Protein AF-A0A9P4XDV8-F1 (afdb_monomer_lite)

Organism: NCBI:txid1567552

pLDDT: mean 90.04, std 13.46, range [29.58, 98.81]

Foldseek 3Di:
DDDDDDDDDDDDDDDDDPPPPDPPDDDDQEDQAQDQAADWHKDAFLGYFWFDLWPWFWIKGWPAACHHAVQLKTKIKIKGAFDVDWPDFFWFFQAKWKKKAKQAAWKKKWKFQPDPPTKIKIFIAHHGKIKIAAGRIGMTMGHHHGTTIMMIMIGRGQLVVVCVVSTPGTDDDVPSDNTHPDDDIDDSDDDADPVNQVVCVVSRIHGQDVVRDDRDDPDDPGIDIPPVQADPPDLVQQLRAHEDDQALNDIGMHHHPSADWWWFQQQFIKIKGWDDALSNHPNSFKTKIKIKTAAGDDPGDWDKDAAQWKKKKAWRDAWKFKAKVPDDTDIGHHGMMIIHGHRIMMTMGGHDGITMIMMMTRGRDDPSNVRRVRTQDDDDLAFAEEEEDLAPLSLVVLLVSLSVNRQHYEYFYLAQCLVQLLDPVRLHFALLSDQKDKQFQFFQQPCVSNVVSVSVLVVQVVLLVVLLPQDPPPDPPRDQPPDHSPDGQFDLLWEKEWEQDPDDDNSQVSRQVVCVVVVVPLQKAWLPDPVNCVSCVVVLNNLASQLWPDHITTIIRSSMFMGRSSVNSSSSVSSSVVSNYHYDRHNFRRAWDAFDWDPPDDPQFTETQFTATNVRDTDGGQAYEYPHFLAVCLHDVLCPPFKAKKKWKKFKWADDPPDCVLVSLASSNYGWYAYCCPHPQLLGRKTWHGQDPRRITMMIHDSDIDFQWDQHPVRDTGGHDAEQSQCVSPPVPGDHDQDDDPSRVVNVVVCCVPTVVVCVVVVIDGPGMIIRIGMAGPVRDWQWAARRSYRNYIYRTGD

Structure (mmCIF, N/CA/C/O backbone):
data_AF-A0A9P4XDV8-F1
#
_entry.id   AF-A0A9P4XDV8-F1
#
loop_
_atom_site.group_PDB
_atom_site.id
_a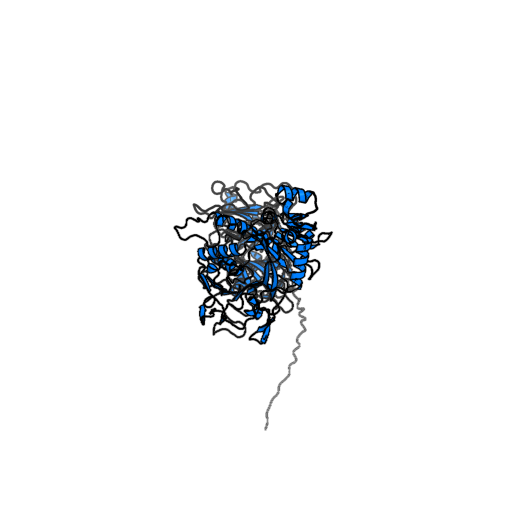tom_site.type_symbol
_atom_site.label_atom_id
_atom_site.label_alt_id
_atom_site.label_comp_id
_atom_site.label_asym_id
_atom_site.label_entity_id
_atom_site.label_seq_id
_atom_site.pdbx_PDB_ins_code
_atom_site.Cartn_x
_atom_site.Cartn_y
_atom_site.Cartn_z
_atom_site.occupancy
_atom_site.B_iso_or_equiv
_atom_site.auth_seq_id
_atom_site.auth_comp_id
_atom_site.auth_asym_id
_atom_site.auth_atom_id
_atom_site.pdbx_PDB_model_num
ATOM 1 N N . MET A 1 1 ? 7.284 -44.689 92.199 1.00 32.91 1 MET A N 1
ATOM 2 C CA . MET A 1 1 ? 7.731 -44.473 90.805 1.00 32.91 1 MET A CA 1
ATOM 3 C C . MET A 1 1 ? 6.538 -44.670 89.876 1.00 32.91 1 MET A C 1
ATOM 5 O O . MET A 1 1 ? 5.984 -45.755 89.915 1.00 32.91 1 MET A O 1
ATOM 9 N N . LYS A 1 2 ? 6.211 -43.630 89.081 1.00 32.62 2 LYS A N 1
ATOM 10 C CA . LYS A 1 2 ? 5.344 -43.577 87.869 1.00 32.62 2 LYS A CA 1
ATOM 11 C C . LYS A 1 2 ? 3.833 -43.870 88.084 1.00 32.62 2 LYS A C 1
ATOM 13 O O . LYS A 1 2 ? 3.483 -44.993 88.407 1.00 32.62 2 LYS A O 1
ATOM 18 N N . ALA A 1 3 ? 2.936 -42.869 88.154 1.00 30.09 3 ALA A N 1
ATOM 19 C CA . ALA A 1 3 ? 2.359 -41.997 87.090 1.00 30.09 3 ALA A CA 1
ATOM 20 C C . ALA A 1 3 ? 1.441 -42.791 86.119 1.00 30.09 3 ALA A C 1
ATOM 22 O O . ALA A 1 3 ? 1.954 -43.648 85.410 1.00 30.09 3 ALA A O 1
ATOM 23 N N . SER A 1 4 ? 0.098 -42.757 86.269 1.00 30.44 4 SER A N 1
ATOM 24 C CA . SER A 1 4 ? -0.907 -41.841 85.635 1.00 30.44 4 SER A CA 1
ATOM 25 C C . SER A 1 4 ? -0.997 -42.024 84.098 1.00 30.44 4 SER A C 1
ATOM 27 O O . SER A 1 4 ? 0.044 -42.106 83.466 1.00 30.44 4 SER A O 1
ATOM 29 N N . THR A 1 5 ? -2.129 -42.100 83.377 1.00 32.38 5 THR A N 1
ATOM 30 C CA . THR A 1 5 ? -3.513 -41.605 83.559 1.00 32.38 5 THR A CA 1
ATOM 31 C C . THR A 1 5 ? -4.428 -42.231 82.469 1.00 32.38 5 THR A C 1
ATOM 33 O O . THR A 1 5 ? -3.938 -42.624 81.414 1.00 32.38 5 THR A O 1
ATOM 36 N N . LEU A 1 6 ? -5.747 -42.296 82.715 1.00 31.27 6 LEU A N 1
ATOM 37 C CA . LEU A 1 6 ? -6.834 -42.661 81.777 1.00 31.27 6 LEU A CA 1
ATOM 38 C C . LEU A 1 6 ? -7.021 -41.633 80.632 1.00 31.27 6 LEU A C 1
ATOM 40 O O . LEU A 1 6 ? -6.724 -40.470 80.869 1.00 31.27 6 LEU A O 1
ATOM 44 N N . THR A 1 7 ? -7.624 -42.017 79.482 1.00 30.52 7 THR A N 1
ATOM 45 C CA . THR A 1 7 ? -9.016 -41.629 79.091 1.00 30.52 7 THR A CA 1
ATOM 46 C C . THR A 1 7 ? -9.499 -42.148 77.717 1.00 30.52 7 THR A C 1
ATOM 48 O O . THR A 1 7 ? -8.767 -42.179 76.735 1.00 30.52 7 THR A O 1
ATOM 51 N N . SER A 1 8 ? -10.784 -42.518 77.736 1.00 29.58 8 SER A N 1
ATOM 52 C CA . SER A 1 8 ? -11.818 -42.834 76.729 1.00 29.58 8 SER A CA 1
ATOM 53 C C . SER A 1 8 ? -11.709 -42.351 75.269 1.00 29.58 8 SER A C 1
ATOM 55 O O . SER A 1 8 ? -11.556 -41.159 75.010 1.00 29.58 8 SER A O 1
ATOM 57 N N . LEU A 1 9 ? -12.022 -43.266 74.337 1.00 30.61 9 LEU A N 1
ATOM 58 C CA . LEU A 1 9 ? -12.488 -42.991 72.970 1.00 30.61 9 LEU A CA 1
ATOM 59 C C . LEU A 1 9 ? -14.032 -43.010 72.945 1.00 30.61 9 LEU A C 1
ATOM 61 O O . LEU A 1 9 ? -14.637 -44.041 73.239 1.00 30.61 9 LEU A O 1
ATOM 65 N N . SER A 1 10 ? -14.671 -41.892 72.606 1.00 30.27 10 SER A N 1
ATOM 66 C CA . SER A 1 10 ? -16.115 -41.794 72.362 1.00 30.27 10 SER A CA 1
ATOM 67 C C . SER A 1 10 ? -16.413 -41.912 70.864 1.00 30.27 10 SER A C 1
ATOM 69 O O . SER A 1 10 ? -15.884 -41.167 70.044 1.00 30.27 10 SER A O 1
ATOM 71 N N . LEU A 1 11 ? -17.269 -42.875 70.518 1.00 31.89 11 LEU A N 1
ATOM 72 C CA . LEU A 1 11 ? -17.810 -43.111 69.180 1.00 31.89 11 LEU A CA 1
ATOM 73 C C . LEU A 1 11 ? -19.074 -42.249 69.010 1.00 31.89 11 LEU A C 1
ATOM 75 O O . LEU A 1 11 ? -20.054 -42.463 69.724 1.00 31.89 11 LEU A O 1
ATOM 79 N N . SER A 1 12 ? -19.076 -41.290 68.084 1.00 31.69 12 SER A N 1
ATOM 80 C CA . SER A 1 12 ? -20.277 -40.544 67.685 1.00 31.69 12 SER A CA 1
ATOM 81 C C . SER A 1 12 ? -20.633 -40.851 66.229 1.00 31.69 12 SER A C 1
ATOM 83 O O . SER A 1 12 ? -19.821 -40.699 65.318 1.00 31.69 12 SER A O 1
ATOM 85 N N . LEU A 1 13 ? -21.868 -41.324 66.026 1.00 35.16 13 LEU A N 1
ATOM 86 C CA . LEU A 1 13 ? -22.477 -41.542 64.718 1.00 35.16 13 LEU A CA 1
ATOM 87 C C . LEU A 1 13 ? -22.599 -40.213 63.960 1.00 35.16 13 LEU A C 1
ATOM 89 O O . LEU A 1 13 ? -23.212 -39.272 64.462 1.00 35.16 13 LEU A O 1
ATOM 93 N N . LEU A 1 14 ? -22.100 -40.171 62.725 1.00 35.03 14 LEU A N 1
ATOM 94 C CA . LEU A 1 14 ? -22.408 -39.122 61.755 1.00 35.03 14 LEU A CA 1
ATOM 95 C C . LEU A 1 14 ? -23.200 -39.737 60.601 1.00 35.03 14 LEU A C 1
ATOM 97 O O . LEU A 1 14 ? -22.728 -40.616 59.883 1.00 35.03 14 LEU A O 1
ATOM 101 N N . SER A 1 15 ? -24.441 -39.274 60.482 1.00 35.56 15 SER A N 1
ATOM 102 C CA . SER A 1 15 ? -25.384 -39.586 59.417 1.00 35.56 15 SER A CA 1
ATOM 103 C C . SER A 1 15 ? -24.817 -39.219 58.048 1.00 35.56 15 SER A C 1
ATOM 105 O O . SER A 1 15 ? -24.374 -38.090 57.832 1.00 35.56 15 SER A O 1
ATOM 107 N N . THR A 1 16 ? -24.910 -40.142 57.098 1.00 37.22 16 THR A N 1
ATOM 108 C CA . THR A 1 16 ? -24.647 -39.903 55.679 1.00 37.22 16 THR A CA 1
ATOM 109 C C . THR A 1 16 ? -25.719 -38.985 55.089 1.00 37.22 16 THR A C 1
ATOM 111 O O . THR A 1 16 ? -26.777 -39.446 54.663 1.00 37.22 16 THR A O 1
ATOM 114 N N . ALA A 1 17 ? -25.450 -37.682 55.045 1.00 37.34 17 ALA A N 1
ATOM 115 C CA . ALA A 1 17 ? -26.161 -36.772 54.157 1.00 37.34 17 ALA A CA 1
ATOM 116 C C . ALA A 1 17 ? -25.495 -36.842 52.775 1.00 37.34 17 ALA A C 1
ATOM 118 O O . ALA A 1 17 ? -24.419 -36.290 52.558 1.00 37.34 17 ALA A O 1
ATOM 119 N N . SER A 1 18 ? -26.126 -37.563 51.849 1.00 38.56 18 SER A N 1
ATOM 120 C CA . SER A 1 18 ? -25.794 -37.522 50.426 1.00 38.56 18 SER A CA 1
ATOM 121 C C . SER A 1 18 ? -26.151 -36.137 49.880 1.00 38.56 18 SER A C 1
ATOM 123 O O . SER A 1 18 ? -27.291 -35.902 49.482 1.00 38.56 18 SER A O 1
ATOM 125 N N . SER A 1 19 ? -25.192 -35.210 49.862 1.00 36.62 19 SER A N 1
ATOM 126 C CA . SER A 1 19 ? -25.304 -33.996 49.059 1.00 36.62 19 SER A CA 1
ATOM 127 C C . SER A 1 19 ? -25.054 -34.361 47.597 1.00 36.62 19 SER A C 1
ATOM 129 O O . SER A 1 19 ? -23.926 -34.466 47.121 1.00 36.62 19 SER A O 1
ATOM 131 N N . THR A 1 20 ? -26.133 -34.566 46.848 1.00 39.19 20 THR A N 1
ATOM 132 C CA . THR A 1 20 ? -26.077 -34.498 45.389 1.00 39.19 20 THR A CA 1
ATOM 133 C C . THR A 1 20 ? -25.730 -33.060 45.016 1.00 39.19 20 THR A C 1
ATOM 135 O O . THR A 1 20 ? -26.605 -32.197 44.947 1.00 39.19 20 THR A O 1
ATOM 138 N N . ALA A 1 21 ? -24.440 -32.777 44.831 1.00 39.97 21 ALA A N 1
ATOM 139 C CA . ALA A 1 21 ? -23.990 -31.556 44.187 1.00 39.97 21 ALA A CA 1
ATOM 140 C C . ALA A 1 21 ? -24.528 -31.576 42.751 1.00 39.97 21 ALA A C 1
ATOM 142 O O . ALA A 1 21 ? -23.980 -32.246 41.878 1.00 39.97 21 ALA A O 1
ATOM 143 N N . ALA A 1 22 ? -25.647 -30.889 42.523 1.00 41.41 22 ALA A N 1
ATOM 144 C CA . ALA A 1 22 ? -26.123 -30.605 41.183 1.00 41.41 22 ALA A CA 1
ATOM 145 C C . ALA A 1 22 ? -24.997 -29.868 40.447 1.00 41.41 22 ALA A C 1
ATOM 147 O O . ALA A 1 22 ? -24.599 -28.770 40.845 1.00 41.41 22 ALA A O 1
ATOM 148 N N . SER A 1 23 ? -24.440 -30.486 39.405 1.00 44.38 23 SER A N 1
ATOM 149 C CA . SER A 1 23 ? -23.511 -29.802 38.517 1.00 44.38 23 SER A CA 1
ATOM 150 C C . SER A 1 23 ? -24.290 -28.691 37.815 1.00 44.38 23 SER A C 1
ATOM 152 O O . SER A 1 23 ? -25.048 -28.961 36.884 1.00 44.38 23 SER A O 1
ATOM 154 N N . TYR A 1 24 ? -24.146 -27.447 38.265 1.00 49.44 24 TYR A N 1
ATOM 155 C CA . TYR A 1 24 ? -24.631 -26.299 37.507 1.00 49.44 24 TYR A CA 1
ATOM 156 C C . TYR A 1 24 ? -23.846 -26.249 36.190 1.00 49.44 24 TYR A C 1
ATOM 158 O O . TYR A 1 24 ? -22.694 -25.812 36.152 1.00 49.44 24 TYR A O 1
ATOM 166 N N . SER A 1 25 ? -24.442 -26.756 35.108 1.00 71.69 25 SER A N 1
ATOM 167 C CA . SER A 1 25 ? -23.900 -26.598 33.762 1.00 71.69 25 SER A CA 1
ATOM 168 C C . SER A 1 25 ? -23.895 -25.111 33.431 1.00 71.69 25 SER A C 1
ATOM 170 O O . SER A 1 25 ? -24.935 -24.455 33.525 1.00 71.69 25 SER A O 1
ATOM 172 N N . ARG A 1 26 ? -22.733 -24.563 33.062 1.00 83.81 26 ARG A N 1
ATOM 173 C CA . ARG A 1 26 ? -22.651 -23.164 32.628 1.00 83.81 26 ARG A CA 1
ATOM 174 C C . ARG A 1 26 ? -23.581 -22.934 31.428 1.00 83.81 26 ARG A C 1
ATOM 176 O O . ARG A 1 26 ? -23.657 -23.816 30.571 1.00 83.81 26 ARG A O 1
ATOM 183 N N . PRO A 1 27 ? -24.254 -21.775 31.348 1.00 91.81 27 PRO A N 1
ATOM 184 C CA . PRO A 1 27 ? -25.046 -21.413 30.177 1.00 91.81 27 PRO A CA 1
ATOM 185 C C . PRO A 1 27 ? -24.217 -21.492 28.880 1.00 91.81 27 PRO A C 1
ATOM 187 O O . PRO A 1 27 ? -23.028 -21.196 28.941 1.00 91.81 27 PRO A O 1
ATOM 190 N N . PRO A 1 28 ? -24.795 -21.831 27.714 1.00 95.62 28 PRO A N 1
ATOM 191 C CA . PRO A 1 28 ? -24.068 -21.864 26.439 1.00 95.62 28 PRO A CA 1
ATOM 192 C C . PRO A 1 28 ? -23.422 -20.518 26.097 1.00 95.62 28 PRO A C 1
ATOM 194 O O . PRO A 1 28 ? -24.023 -19.477 26.367 1.00 95.62 28 PRO A O 1
ATOM 197 N N . LEU A 1 29 ? -22.215 -20.526 25.517 1.00 97.62 29 LEU A N 1
ATOM 198 C CA . LEU A 1 29 ? -21.526 -19.295 25.105 1.00 97.62 29 LEU A CA 1
ATOM 199 C C . LEU A 1 29 ? -22.225 -18.631 23.916 1.00 97.62 29 LEU A C 1
ATOM 201 O O . LEU A 1 29 ? -22.425 -17.422 23.929 1.00 97.62 29 LEU A O 1
ATOM 205 N N . VAL A 1 30 ? -22.608 -19.422 22.916 1.00 98.31 30 VAL A N 1
ATOM 206 C CA . VAL A 1 30 ? -23.383 -18.955 21.764 1.00 98.31 30 VAL A CA 1
ATOM 207 C C . VAL A 1 30 ? -24.846 -18.779 22.178 1.00 98.31 30 VAL A C 1
ATOM 209 O O . VAL A 1 30 ? -25.425 -19.679 22.788 1.00 98.31 30 VAL A O 1
ATOM 212 N N . VAL A 1 31 ? -25.432 -17.622 21.872 1.00 97.81 31 VAL A N 1
ATOM 213 C CA . VAL A 1 31 ? -26.803 -17.241 22.247 1.00 97.81 31 VAL A CA 1
ATOM 214 C C . VAL A 1 31 ? -27.583 -16.716 21.042 1.00 97.81 31 VAL A C 1
ATOM 216 O O . VAL A 1 31 ? -27.005 -16.159 20.111 1.00 97.81 31 VAL A O 1
ATOM 219 N N . ASP A 1 32 ? -28.910 -16.848 21.081 1.00 95.69 32 ASP A N 1
ATOM 220 C CA . ASP A 1 32 ? -29.802 -16.273 20.063 1.00 95.69 32 ASP A CA 1
ATOM 221 C C . ASP A 1 32 ? -30.179 -14.812 20.349 1.00 95.69 32 ASP A C 1
ATOM 223 O O . ASP A 1 32 ? -30.541 -14.083 19.430 1.00 95.69 32 ASP A O 1
ATOM 227 N N . VAL A 1 33 ? -30.101 -14.375 21.609 1.00 96.62 33 VAL A N 1
ATOM 228 C CA . VAL A 1 33 ? -30.429 -13.014 22.058 1.00 96.62 33 VAL A CA 1
ATOM 229 C C . VAL A 1 33 ? -29.378 -12.561 23.069 1.00 96.62 33 VAL A C 1
ATOM 231 O O . VAL A 1 33 ? -28.904 -13.369 23.872 1.00 96.62 33 VAL A O 1
ATOM 234 N N . ALA A 1 34 ? -29.011 -11.277 23.033 1.00 97.69 34 ALA A N 1
ATOM 235 C CA . ALA A 1 34 ? -28.101 -10.687 24.008 1.00 97.69 34 ALA A CA 1
ATOM 236 C C . ALA A 1 34 ? -28.645 -10.892 25.442 1.00 97.69 34 ALA A C 1
ATOM 238 O O . ALA A 1 34 ? -29.810 -10.575 25.694 1.00 97.69 34 ALA A O 1
ATOM 239 N N . PRO A 1 35 ? -27.842 -11.413 26.388 1.00 97.94 35 PRO A N 1
ATOM 240 C CA . PRO A 1 35 ? -28.266 -11.586 27.772 1.00 97.94 35 PRO A CA 1
ATOM 241 C C . PRO A 1 35 ? -28.682 -10.266 28.430 1.00 97.94 35 PRO A C 1
ATOM 243 O O . PRO A 1 35 ? -28.113 -9.209 28.165 1.00 97.94 35 PRO A O 1
ATOM 246 N N . ASP A 1 36 ? -29.628 -10.340 29.358 1.00 96.75 36 ASP A N 1
ATOM 247 C CA . ASP A 1 36 ? -30.124 -9.215 30.160 1.00 96.75 36 ASP A CA 1
ATOM 248 C C . ASP A 1 36 ? -29.237 -8.887 31.378 1.00 96.75 36 ASP A C 1
ATOM 250 O O . ASP A 1 36 ? -29.639 -8.140 32.267 1.00 96.75 36 ASP A O 1
ATOM 254 N N . HIS A 1 37 ? -28.033 -9.451 31.429 1.00 97.44 37 HIS A N 1
ATOM 255 C CA . HIS A 1 37 ? -27.033 -9.237 32.467 1.00 97.44 37 HIS A CA 1
ATOM 256 C C . HIS A 1 37 ? -25.631 -9.504 31.912 1.00 97.44 37 HIS A C 1
ATOM 258 O O . HIS A 1 37 ? -25.449 -10.155 30.880 1.00 97.44 37 HIS A O 1
ATOM 264 N N . VAL A 1 38 ? -24.614 -9.046 32.636 1.00 98.38 38 VAL A N 1
ATOM 265 C CA . VAL A 1 38 ? -23.214 -9.195 32.235 1.00 98.38 38 VAL A CA 1
ATOM 266 C C . VAL A 1 38 ? -22.768 -10.655 32.309 1.00 98.38 38 VAL A C 1
ATOM 268 O O . VAL A 1 38 ? -22.670 -11.247 33.384 1.00 98.38 38 VAL A O 1
ATOM 271 N N . ARG A 1 39 ? -22.405 -11.219 31.159 1.00 97.69 39 ARG A N 1
ATOM 272 C CA . ARG A 1 39 ? -21.725 -12.516 31.024 1.00 97.69 39 ARG A CA 1
ATOM 273 C C . ARG A 1 39 ? -21.050 -12.602 29.652 1.00 97.69 39 ARG A C 1
ATOM 275 O O . ARG A 1 39 ? -21.433 -11.848 28.766 1.00 97.69 39 ARG A O 1
ATOM 282 N N . PRO A 1 40 ? -20.071 -13.495 29.431 1.00 98.38 40 PRO A N 1
ATOM 283 C CA . PRO A 1 40 ? -19.563 -13.718 28.083 1.00 98.38 40 PRO A CA 1
ATOM 284 C C . PRO A 1 40 ? -20.626 -14.383 27.206 1.00 98.38 40 PRO A C 1
ATOM 286 O O . PRO A 1 40 ? -21.328 -15.300 27.664 1.00 98.38 40 PRO A O 1
ATOM 289 N N . TYR A 1 41 ? -20.721 -13.931 25.957 1.00 98.75 41 TYR A N 1
ATOM 290 C CA . TYR A 1 41 ? -21.560 -14.543 24.931 1.00 98.75 41 TYR A CA 1
ATOM 291 C C . TYR A 1 41 ? -21.050 -14.258 23.515 1.00 98.75 41 TYR A C 1
ATOM 293 O O . TYR A 1 41 ? -20.309 -13.303 23.285 1.00 98.75 41 TYR A O 1
ATOM 301 N N . ILE A 1 42 ? -21.467 -15.105 22.576 1.00 98.75 42 ILE A N 1
ATOM 302 C CA . ILE A 1 42 ? -21.303 -14.929 21.133 1.00 98.75 42 ILE A CA 1
ATOM 303 C C . ILE A 1 42 ? -22.693 -14.938 20.511 1.00 98.75 42 ILE A C 1
ATOM 305 O O . ILE A 1 42 ? -23.509 -15.806 20.812 1.00 98.75 42 ILE A O 1
ATOM 309 N N . LEU A 1 43 ? -22.956 -13.973 19.649 1.00 97.88 43 LEU A N 1
ATOM 310 C CA . LEU A 1 43 ? -24.213 -13.772 18.963 1.00 97.88 43 LEU A CA 1
ATOM 311 C C . LEU A 1 43 ? -23.942 -13.927 17.461 1.00 97.88 43 LEU A C 1
ATOM 313 O O . LEU A 1 43 ? -23.279 -13.066 16.875 1.00 97.88 43 LEU A O 1
ATOM 317 N N . PRO A 1 44 ? -24.379 -15.045 16.852 1.00 97.19 44 PRO A N 1
ATOM 318 C CA . PRO A 1 44 ? -24.146 -15.292 15.438 1.00 97.19 44 PRO A CA 1
ATOM 319 C C . PRO A 1 44 ? -24.777 -14.216 14.557 1.00 97.19 44 PRO A C 1
ATOM 321 O O . PRO A 1 44 ? -25.773 -13.591 14.935 1.00 97.19 44 PRO A O 1
ATOM 324 N N . ARG A 1 45 ? -24.248 -14.039 13.348 1.00 94.56 45 ARG A N 1
ATOM 325 C CA . ARG A 1 45 ? -24.805 -13.109 12.360 1.00 94.56 45 ARG A CA 1
ATOM 326 C C . ARG A 1 45 ? -26.333 -13.240 12.245 1.00 94.56 45 ARG A C 1
ATOM 328 O O . ARG A 1 45 ? -26.876 -14.334 12.106 1.00 94.56 45 ARG A O 1
ATOM 335 N N . TYR A 1 46 ? -27.018 -12.095 12.273 1.00 92.44 46 TYR A N 1
ATOM 336 C CA . TYR A 1 46 ? -28.483 -11.947 12.211 1.00 92.44 46 TYR A CA 1
ATOM 337 C C . TYR A 1 46 ? -29.291 -12.508 13.388 1.00 92.44 46 TYR A C 1
ATOM 339 O O . TYR A 1 46 ? -30.519 -12.393 13.368 1.00 92.44 46 TYR A O 1
ATOM 347 N N . LYS A 1 47 ? -28.635 -13.025 14.432 1.00 93.88 47 LYS A N 1
ATOM 348 C CA . LYS A 1 47 ? -29.256 -13.240 15.743 1.00 93.88 47 LYS A CA 1
ATOM 349 C C . LYS A 1 47 ? -29.363 -11.919 16.516 1.00 93.88 47 LYS A C 1
ATOM 351 O O . LYS A 1 47 ? -28.988 -10.859 16.011 1.00 93.88 47 LYS A O 1
ATOM 356 N N . GLY A 1 48 ? -29.903 -11.981 17.728 1.00 93.38 48 GLY A N 1
ATOM 357 C CA . GLY A 1 48 ? -30.285 -10.829 18.542 1.00 93.38 48 GLY A CA 1
ATOM 358 C C . GLY A 1 48 ? -31.789 -10.590 18.524 1.00 93.38 48 GLY A C 1
ATOM 359 O O . GLY A 1 48 ? -32.486 -10.989 17.592 1.00 93.38 48 GLY A O 1
ATOM 360 N N . HIS A 1 49 ? -32.294 -9.921 19.564 1.00 95.88 49 HIS A N 1
ATOM 361 C CA . HIS A 1 49 ? -33.660 -9.400 19.530 1.00 95.88 49 HIS A CA 1
ATOM 362 C C . HIS A 1 49 ? -33.741 -8.374 18.399 1.00 95.88 49 HIS A C 1
ATOM 364 O O . HIS A 1 49 ? -32.897 -7.478 18.314 1.00 95.88 49 HIS A O 1
ATOM 370 N N . ALA A 1 50 ? -34.702 -8.567 17.500 1.00 95.94 50 ALA A N 1
ATOM 371 C CA . ALA A 1 50 ? -34.847 -7.790 16.285 1.00 95.94 50 ALA A CA 1
ATOM 372 C C . ALA A 1 50 ? -36.207 -7.095 16.259 1.00 95.94 50 ALA A C 1
ATOM 374 O O . ALA A 1 50 ? -37.229 -7.713 16.555 1.00 95.94 50 ALA A O 1
ATOM 375 N N . ILE A 1 51 ? -36.224 -5.828 15.861 1.00 96.19 51 ILE A N 1
ATOM 376 C CA . ILE A 1 51 ? -37.436 -5.011 15.760 1.00 96.19 51 ILE A CA 1
ATOM 377 C C . ILE A 1 51 ? -37.491 -4.279 14.419 1.00 96.19 51 ILE A C 1
ATOM 379 O O . ILE A 1 51 ? -36.466 -4.047 13.773 1.00 96.19 51 ILE A O 1
ATOM 383 N N . LYS A 1 52 ? -38.704 -3.911 14.009 1.00 93.50 52 LYS A N 1
ATOM 384 C CA . LYS A 1 52 ? -38.979 -3.127 12.800 1.00 93.50 52 LYS A CA 1
ATOM 385 C C . LYS A 1 52 ? -39.111 -1.648 13.142 1.00 93.50 52 LYS A C 1
ATOM 387 O O . LYS A 1 52 ? -39.897 -1.299 14.021 1.00 93.50 52 LYS A O 1
ATOM 392 N N . LEU A 1 53 ? -38.426 -0.789 12.392 1.00 92.56 53 LEU A N 1
ATOM 393 C CA . LEU A 1 53 ? -38.718 0.650 12.357 1.00 92.56 53 LEU A CA 1
ATOM 394 C C . LEU A 1 53 ? -39.637 1.016 11.186 1.00 92.56 53 LEU A C 1
ATOM 396 O O . LEU A 1 53 ? -40.386 1.986 11.266 1.00 92.56 53 LEU A O 1
ATOM 400 N N . THR A 1 54 ? -39.621 0.219 10.114 1.00 89.81 54 THR A N 1
ATOM 401 C CA . THR A 1 54 ? -40.531 0.351 8.970 1.00 89.81 54 THR A CA 1
ATOM 402 C C . THR A 1 54 ? -41.142 -0.989 8.581 1.00 89.81 54 THR A C 1
ATOM 404 O O . THR A 1 54 ? -40.739 -2.050 9.060 1.00 89.81 54 THR A O 1
ATOM 407 N N . THR A 1 55 ? -42.155 -0.953 7.715 1.00 80.88 55 THR A N 1
ATOM 408 C CA . THR A 1 55 ? -42.886 -2.148 7.281 1.00 80.88 55 THR A CA 1
ATOM 409 C C . THR A 1 55 ? -42.063 -3.084 6.404 1.00 80.88 55 THR A C 1
ATOM 411 O O . THR A 1 55 ? -42.413 -4.259 6.307 1.00 80.88 55 THR A O 1
ATOM 414 N N . SER A 1 56 ? -41.001 -2.598 5.751 1.00 72.81 56 SER A N 1
ATOM 415 C CA . SER A 1 56 ? -40.232 -3.419 4.811 1.00 72.81 56 SER A CA 1
ATOM 416 C C . SER A 1 56 ? -38.711 -3.295 4.911 1.00 72.81 56 SER A C 1
ATOM 418 O O . SER A 1 56 ? -38.017 -4.287 4.713 1.00 72.81 56 SER A O 1
ATOM 420 N N . GLY A 1 57 ? -38.160 -2.120 5.216 1.00 79.31 57 GLY A N 1
ATOM 421 C CA . GLY A 1 57 ? -36.727 -1.874 5.054 1.00 79.31 57 GLY A CA 1
ATOM 422 C C . GLY A 1 57 ? -35.909 -1.978 6.332 1.00 79.31 57 GLY A C 1
ATOM 423 O O . GLY A 1 57 ? -34.917 -2.693 6.352 1.00 79.31 57 GLY A O 1
ATOM 424 N N . GLN A 1 58 ? -36.305 -1.277 7.393 1.00 91.81 58 GLN A N 1
ATOM 425 C CA . GLN A 1 58 ? -35.402 -0.979 8.504 1.00 91.81 58 GLN A CA 1
ATOM 426 C C . GLN A 1 58 ? -35.569 -1.926 9.683 1.00 91.81 58 GLN A C 1
ATOM 428 O O . GLN A 1 58 ? -36.529 -1.823 10.456 1.00 91.81 58 GLN A O 1
ATOM 433 N N . ILE A 1 59 ? -34.596 -2.825 9.834 1.00 94.88 59 ILE A N 1
ATOM 434 C CA . ILE A 1 59 ? -34.515 -3.756 10.957 1.00 94.88 59 ILE A CA 1
ATOM 435 C C . ILE A 1 59 ? -33.346 -3.389 11.862 1.00 94.88 59 ILE A C 1
ATOM 437 O O . ILE A 1 59 ? -32.201 -3.300 11.415 1.00 94.88 59 ILE A O 1
ATOM 441 N N . ILE A 1 60 ? -33.651 -3.267 13.150 1.00 96.94 60 ILE A N 1
ATOM 442 C CA . ILE A 1 60 ? -32.696 -3.057 14.234 1.00 96.94 60 ILE A CA 1
ATOM 443 C C . ILE A 1 60 ? -32.508 -4.377 14.971 1.00 96.94 60 ILE A C 1
ATOM 445 O O . ILE A 1 60 ? -33.485 -4.965 15.429 1.00 96.94 60 ILE A O 1
ATOM 449 N N . ARG A 1 61 ? -31.262 -4.841 15.100 1.00 97.25 61 ARG A N 1
ATOM 450 C CA . ARG A 1 61 ? -30.897 -5.985 15.949 1.00 97.25 61 ARG A CA 1
ATOM 451 C C . ARG A 1 61 ? -29.988 -5.545 17.081 1.00 97.25 61 ARG A C 1
ATOM 453 O O . ARG A 1 61 ? -28.936 -4.954 16.838 1.00 97.25 61 ARG A O 1
ATOM 460 N N . PHE A 1 62 ? -30.366 -5.885 18.305 1.00 98.06 62 PHE A N 1
ATOM 461 C CA . PHE A 1 62 ? -29.583 -5.575 19.496 1.00 98.06 62 PHE A CA 1
ATOM 462 C C . PHE A 1 62 ? -28.505 -6.639 19.713 1.00 98.06 62 PHE A C 1
ATOM 464 O O . PHE A 1 62 ? -28.789 -7.737 20.198 1.00 98.06 62 PHE A O 1
ATOM 471 N N . SER A 1 63 ? -27.265 -6.315 19.345 1.00 98.12 63 SER A N 1
ATOM 472 C CA . SER A 1 63 ? -26.117 -7.203 19.553 1.00 98.12 63 SER A CA 1
ATOM 473 C C . SER A 1 63 ? -25.541 -7.063 20.955 1.00 98.12 63 SER A C 1
ATOM 475 O O . SER A 1 63 ? -25.193 -8.071 21.557 1.00 98.12 63 SER A O 1
ATOM 477 N N . ILE A 1 64 ? -25.456 -5.831 21.470 1.00 98.56 64 ILE A N 1
ATOM 478 C CA . ILE A 1 64 ? -24.998 -5.512 22.827 1.00 98.56 64 ILE A CA 1
ATOM 479 C C . ILE A 1 64 ? -25.919 -4.432 23.388 1.00 98.56 64 ILE A C 1
ATOM 481 O O . ILE A 1 64 ? -26.107 -3.386 22.771 1.00 98.56 64 ILE A O 1
ATOM 485 N N . THR A 1 65 ? -26.504 -4.691 24.551 1.00 98.44 65 THR A N 1
ATOM 486 C CA . THR A 1 65 ? -27.441 -3.793 25.243 1.00 98.44 65 THR A CA 1
ATOM 487 C C . THR A 1 65 ? -26.817 -3.204 26.500 1.00 98.44 65 THR A C 1
ATOM 489 O O . THR A 1 65 ? -25.894 -3.802 27.063 1.00 98.44 65 THR A O 1
ATOM 492 N N . THR A 1 66 ? -27.409 -2.115 27.006 1.00 97.69 66 THR A N 1
ATOM 493 C CA . THR A 1 66 ? -27.104 -1.520 28.320 1.00 97.69 66 THR A CA 1
ATOM 494 C C . THR A 1 66 ? -26.950 -2.578 29.413 1.00 97.69 66 THR A C 1
ATOM 496 O O . THR A 1 66 ? -26.000 -2.533 30.191 1.00 97.69 66 THR A O 1
ATOM 499 N N . ASN A 1 67 ? -27.857 -3.556 29.471 1.00 97.88 67 ASN A N 1
ATOM 500 C CA . ASN A 1 67 ? -27.840 -4.578 30.515 1.00 97.88 67 ASN A CA 1
ATOM 501 C C . ASN A 1 67 ? -26.704 -5.592 30.318 1.00 97.88 67 ASN A C 1
ATOM 503 O O . ASN A 1 67 ? -26.044 -5.988 31.278 1.00 97.88 67 ASN A O 1
ATOM 507 N N . SER A 1 68 ? -26.453 -5.997 29.070 1.00 97.94 68 SER A N 1
ATOM 508 C CA . SER A 1 68 ? -25.390 -6.953 28.751 1.00 97.94 68 SER A CA 1
ATOM 509 C C . SER A 1 68 ? -23.990 -6.377 29.001 1.00 97.94 68 SER A C 1
ATOM 511 O O . SER A 1 68 ? -23.067 -7.124 29.325 1.00 97.94 68 SER A O 1
ATOM 513 N N . SER A 1 69 ? -23.842 -5.049 28.886 1.00 98.12 69 SER A N 1
ATOM 514 C CA . SER A 1 69 ? -22.567 -4.333 28.956 1.00 98.12 69 SER A CA 1
ATOM 515 C C . SER A 1 69 ? -22.319 -3.580 30.264 1.00 98.12 69 SER A C 1
ATOM 517 O O . SER A 1 69 ? -21.319 -2.868 30.344 1.00 98.12 69 SER A O 1
ATOM 519 N N . ASP A 1 70 ? -23.222 -3.659 31.248 1.00 97.44 70 ASP A N 1
ATOM 520 C CA . ASP A 1 70 ? -23.176 -2.826 32.468 1.00 97.44 70 ASP A CA 1
ATOM 521 C C . ASP A 1 70 ? -23.137 -1.316 32.158 1.00 97.44 70 ASP A C 1
ATOM 523 O O . ASP A 1 70 ? -22.361 -0.556 32.732 1.00 97.44 70 ASP A O 1
ATOM 527 N N . GLY A 1 71 ? -23.891 -0.882 31.145 1.00 97.00 71 GLY A N 1
ATOM 528 C CA . GLY A 1 71 ? -23.920 0.516 30.705 1.00 97.00 71 GLY A CA 1
ATOM 529 C C . GLY A 1 71 ? -22.696 0.990 29.909 1.00 97.00 71 GLY A C 1
ATOM 530 O O . GLY A 1 71 ? -22.696 2.121 29.435 1.00 97.00 71 GLY A O 1
ATOM 531 N N . ALA A 1 72 ? -21.664 0.155 29.722 1.00 96.75 72 ALA A N 1
ATOM 532 C CA . ALA A 1 72 ? -20.409 0.590 29.098 1.00 96.75 72 ALA A CA 1
ATOM 533 C C . ALA A 1 72 ? -20.568 1.088 27.647 1.00 96.75 72 ALA A C 1
ATOM 535 O O . ALA A 1 72 ? -20.063 2.156 27.304 1.00 96.75 72 ALA A O 1
ATOM 536 N N . PHE A 1 73 ? -21.235 0.312 26.792 1.00 98.38 73 PHE A N 1
ATOM 537 C CA . PHE A 1 73 ? -21.525 0.665 25.400 1.00 98.38 73 PHE A CA 1
ATOM 538 C C . PHE A 1 73 ? -22.600 -0.265 24.830 1.00 98.38 73 PHE A C 1
ATOM 540 O O . PHE A 1 73 ? -22.688 -1.426 25.227 1.00 98.38 73 PHE A O 1
ATOM 547 N N . ALA A 1 74 ? -23.398 0.231 23.889 1.00 98.50 74 ALA A N 1
ATOM 548 C CA . ALA A 1 74 ? -24.376 -0.571 23.158 1.00 98.50 74 ALA A CA 1
ATOM 549 C C . ALA A 1 74 ? -23.961 -0.724 21.693 1.00 98.50 74 ALA A C 1
ATOM 551 O O . ALA A 1 74 ? -23.317 0.159 21.129 1.00 98.50 74 ALA A O 1
ATOM 552 N N . VAL A 1 75 ? -24.343 -1.846 21.082 1.00 98.62 75 VAL A N 1
ATOM 553 C CA . VAL A 1 75 ? -24.096 -2.140 19.666 1.00 98.62 75 VAL A CA 1
ATOM 554 C C . VAL A 1 75 ? -25.382 -2.625 19.025 1.00 98.62 75 VAL A C 1
ATOM 556 O O . VAL A 1 75 ? -25.967 -3.631 19.446 1.00 98.62 75 VAL A O 1
ATOM 559 N N . VAL A 1 76 ? -25.789 -1.920 17.977 1.00 97.94 76 VAL A N 1
ATOM 560 C CA . VAL A 1 76 ? -26.986 -2.200 17.193 1.00 97.94 76 VAL A CA 1
ATOM 561 C C . VAL A 1 76 ? -26.608 -2.410 15.732 1.00 97.94 76 VAL A C 1
ATOM 563 O O . VAL A 1 76 ? -25.865 -1.623 15.155 1.00 97.94 76 VAL A O 1
ATOM 566 N N . GLN A 1 77 ? -27.147 -3.462 15.122 1.00 97.19 77 GLN A N 1
ATOM 567 C CA . GLN A 1 77 ? -27.007 -3.730 13.693 1.00 97.19 77 GLN A CA 1
ATOM 568 C C . GLN A 1 77 ? -28.264 -3.246 12.973 1.00 97.19 77 GLN A C 1
ATOM 570 O O . GLN A 1 77 ? -29.344 -3.809 13.172 1.00 97.19 77 GLN A O 1
ATOM 575 N N . HIS A 1 78 ? -28.119 -2.222 12.138 1.00 96.88 78 HIS A N 1
ATOM 576 C CA . HIS A 1 78 ? -29.200 -1.648 11.349 1.00 96.88 78 HIS A CA 1
ATOM 577 C C . HIS A 1 78 ? -29.088 -2.113 9.898 1.00 96.88 78 HIS A C 1
ATOM 579 O O . HIS A 1 78 ? -28.214 -1.675 9.149 1.00 96.88 78 HIS A O 1
ATOM 585 N N . THR A 1 79 ? -29.959 -3.036 9.500 1.00 95.31 79 THR A N 1
ATOM 586 C CA . THR A 1 79 ? -30.018 -3.557 8.128 1.00 95.31 79 THR A CA 1
ATOM 587 C C . THR A 1 79 ? -31.179 -2.943 7.372 1.00 95.31 79 THR A C 1
ATOM 589 O O . THR A 1 79 ? -32.288 -2.905 7.908 1.00 95.31 79 THR A O 1
ATOM 592 N N . SER A 1 80 ? -30.940 -2.540 6.125 1.00 92.81 80 SER A N 1
ATOM 593 C CA . SER A 1 80 ? -31.989 -2.057 5.229 1.00 92.81 80 SER A CA 1
ATOM 594 C C . SER A 1 80 ? -31.619 -2.211 3.757 1.00 92.81 80 SER A C 1
ATOM 596 O O . SER A 1 80 ? -30.454 -2.377 3.392 1.00 92.81 80 SER A O 1
ATOM 598 N N . LYS A 1 81 ? -32.651 -2.120 2.917 1.00 89.94 81 LYS A N 1
ATOM 599 C CA . LYS A 1 81 ? -32.556 -1.833 1.481 1.00 89.94 81 LYS A CA 1
ATOM 600 C C . LYS A 1 81 ? -32.381 -0.330 1.228 1.00 89.94 81 LYS A C 1
ATOM 602 O O . LYS A 1 81 ? -32.471 0.472 2.162 1.00 89.94 81 LYS A O 1
ATOM 607 N N . TRP A 1 82 ? -32.234 0.050 -0.042 1.00 89.25 82 TRP A N 1
ATOM 608 C CA . TRP A 1 82 ? -32.339 1.441 -0.487 1.00 89.25 82 TRP A CA 1
ATOM 609 C C . TRP A 1 82 ? -33.689 2.041 -0.075 1.00 89.25 82 TRP A C 1
ATOM 611 O O . TRP A 1 82 ? -34.742 1.472 -0.372 1.00 89.25 82 TRP A O 1
ATOM 621 N N . THR A 1 83 ? -33.654 3.188 0.601 1.00 84.25 83 THR A N 1
ATOM 622 C CA . THR A 1 83 ? -34.855 3.867 1.109 1.00 84.25 83 THR A CA 1
ATOM 623 C C . THR A 1 83 ? -35.244 5.093 0.283 1.00 84.25 83 THR A C 1
ATOM 625 O O . THR A 1 83 ? -36.402 5.477 0.287 1.00 84.25 83 THR A O 1
ATOM 628 N N . GLY A 1 84 ? -34.318 5.733 -0.438 1.00 87.75 84 GLY A N 1
ATOM 629 C CA . GLY A 1 84 ? -34.576 7.003 -1.142 1.00 87.75 84 GLY A CA 1
ATOM 630 C C . GLY A 1 84 ? -34.788 8.222 -0.224 1.00 87.75 84 GLY A C 1
ATOM 631 O O . GLY A 1 84 ? -34.880 9.347 -0.708 1.00 87.75 84 GLY A O 1
ATOM 632 N N . TRP A 1 85 ? -34.811 8.014 1.093 1.00 91.19 85 TRP A N 1
ATOM 633 C CA . TRP A 1 85 ? -34.965 9.014 2.152 1.00 91.19 85 TRP A CA 1
ATOM 634 C C . TRP A 1 85 ? -34.023 8.686 3.325 1.00 91.19 85 TRP A C 1
ATOM 636 O O . TRP A 1 85 ? -33.575 7.546 3.467 1.00 91.19 85 TRP A O 1
ATOM 646 N N . THR A 1 86 ? -33.690 9.676 4.160 1.00 93.38 86 THR A N 1
ATOM 647 C CA . THR A 1 86 ? -32.765 9.487 5.293 1.00 93.38 86 THR A CA 1
ATOM 648 C C . THR A 1 86 ? -33.359 8.567 6.345 1.00 93.38 86 THR A C 1
ATOM 650 O O . THR A 1 86 ? -34.498 8.766 6.737 1.00 93.38 86 THR A O 1
ATOM 653 N N . SER A 1 87 ? -32.593 7.604 6.849 1.00 93.25 87 SER A N 1
ATOM 654 C CA . SER A 1 87 ? -33.029 6.590 7.814 1.00 93.25 87 SER A CA 1
ATOM 655 C C . SER A 1 87 ? -33.261 7.110 9.231 1.00 93.25 87 SER A C 1
ATOM 657 O O . SER A 1 87 ? -33.949 6.457 10.009 1.00 93.25 87 SER A O 1
ATOM 659 N N . ALA A 1 88 ? -32.776 8.311 9.538 1.00 92.75 88 ALA A N 1
ATOM 660 C CA . ALA A 1 88 ? -33.153 9.076 10.719 1.00 92.75 88 ALA A CA 1
ATOM 661 C C . ALA A 1 88 ? -33.475 10.528 10.330 1.00 92.75 88 ALA A C 1
ATOM 663 O O . ALA A 1 88 ? -33.007 11.039 9.305 1.00 92.75 88 ALA A O 1
ATOM 664 N N . ARG A 1 89 ? -34.248 11.234 11.162 1.00 92.44 89 ARG A N 1
ATOM 665 C CA . ARG A 1 89 ? -34.311 12.703 11.076 1.00 92.44 89 ARG A CA 1
ATOM 666 C C . ARG A 1 89 ? -32.917 13.268 11.369 1.00 92.44 89 ARG A C 1
ATOM 668 O O . ARG A 1 89 ? -32.226 12.681 12.197 1.00 92.44 89 ARG A O 1
ATOM 675 N N . PRO A 1 90 ? -32.492 14.389 10.768 1.00 95.38 90 PRO A N 1
ATOM 676 C CA . PRO A 1 90 ? -31.328 15.103 11.272 1.00 95.38 90 PRO A CA 1
ATOM 677 C C . PRO A 1 90 ? -31.489 15.427 12.757 1.00 95.38 90 PRO A C 1
ATOM 679 O O . PRO A 1 90 ? -32.537 15.922 13.177 1.00 95.38 90 PRO A O 1
ATOM 682 N N . HIS A 1 91 ? -30.484 15.100 13.562 1.00 96.81 91 HIS A N 1
ATOM 683 C CA . HIS A 1 91 ? -30.563 15.244 15.013 1.00 96.81 91 HIS A CA 1
ATOM 684 C C . HIS A 1 91 ? -29.185 15.370 15.665 1.00 96.81 91 HIS A C 1
ATOM 686 O O . HIS A 1 91 ? -28.158 15.232 15.005 1.00 96.81 91 HIS A O 1
ATOM 692 N N . THR A 1 92 ? -29.185 15.652 16.967 1.00 97.44 92 THR A N 1
ATOM 693 C CA . THR A 1 92 ? -28.012 15.634 17.847 1.00 97.44 92 THR A CA 1
ATOM 694 C C . THR A 1 92 ? -28.303 14.814 19.102 1.00 97.44 92 THR A C 1
ATOM 696 O O . THR A 1 92 ? -29.451 14.780 19.552 1.00 97.44 92 THR A O 1
ATOM 699 N N . HIS A 1 93 ? -27.252 14.296 19.731 1.00 97.44 93 HIS A N 1
ATOM 700 C CA . HIS A 1 93 ? -27.266 13.768 21.100 1.00 97.44 93 HIS A CA 1
ATOM 701 C C . HIS A 1 93 ? -26.580 14.742 22.056 1.00 97.44 93 HIS A C 1
ATOM 703 O O . HIS A 1 93 ? -25.702 15.494 21.633 1.00 97.44 93 HIS A O 1
ATOM 709 N N . ARG A 1 94 ? -26.947 14.747 23.338 1.00 95.38 94 ARG A N 1
ATOM 710 C CA . ARG A 1 94 ? -26.227 15.488 24.388 1.00 95.38 94 ARG A CA 1
ATOM 711 C C . ARG A 1 94 ? -25.343 14.586 25.238 1.00 95.38 94 ARG A C 1
ATOM 713 O O . ARG A 1 94 ? -24.354 15.083 25.774 1.00 95.38 94 ARG A O 1
ATOM 720 N N . GLU A 1 95 ? -25.684 13.308 25.358 1.00 94.44 95 GLU A N 1
ATOM 721 C CA . GLU A 1 95 ? -24.962 12.339 26.185 1.00 94.44 95 GLU A CA 1
ATOM 722 C C . GLU A 1 95 ? -24.341 11.221 25.342 1.00 94.44 95 GLU A C 1
ATOM 724 O O . GLU A 1 95 ? -23.187 10.856 25.548 1.00 94.44 95 GLU A O 1
ATOM 729 N N . ALA A 1 96 ? -25.066 10.679 24.367 1.00 96.00 96 ALA A N 1
ATOM 730 C CA . ALA A 1 96 ? -24.549 9.604 23.538 1.00 96.00 96 ALA A CA 1
ATOM 731 C C . ALA A 1 96 ? -23.482 10.119 22.560 1.00 96.00 96 ALA A C 1
ATOM 733 O O . ALA A 1 96 ? -23.727 11.006 21.741 1.00 96.00 96 ALA A O 1
ATOM 734 N N . HIS A 1 97 ? -22.295 9.517 22.603 1.00 97.69 97 HIS A N 1
ATOM 735 C CA . HIS A 1 97 ? -21.367 9.545 21.479 1.00 97.69 97 HIS A CA 1
ATOM 736 C C . HIS A 1 97 ? -21.754 8.404 20.536 1.00 97.69 97 HIS A C 1
ATOM 738 O O . HIS A 1 97 ? -21.665 7.234 20.916 1.00 97.69 97 HIS A O 1
ATOM 744 N N . GLU A 1 98 ? -22.215 8.739 19.328 1.00 98.44 98 GLU A N 1
ATOM 745 C CA . GLU A 1 98 ? -22.562 7.744 18.312 1.00 98.44 98 GLU A CA 1
ATOM 746 C C . GLU A 1 98 ? -21.397 7.517 17.344 1.00 98.44 98 GLU A C 1
ATOM 748 O O . GLU A 1 98 ? -20.761 8.452 16.842 1.00 98.44 98 GLU A O 1
ATOM 753 N N . HIS A 1 99 ? -21.123 6.247 17.066 1.00 98.62 99 HIS A N 1
ATOM 754 C CA . HIS A 1 99 ? -20.166 5.827 16.057 1.00 98.62 99 HIS A CA 1
ATOM 755 C C . HIS A 1 99 ? -20.835 4.909 15.038 1.00 98.62 99 HIS A C 1
ATOM 757 O O . HIS A 1 99 ? -21.698 4.095 15.373 1.00 98.62 99 HIS A O 1
ATOM 763 N N . PHE A 1 100 ? -20.383 5.019 13.796 1.00 98.75 100 PHE A N 1
ATOM 764 C CA . PHE A 1 100 ? -20.947 4.347 12.639 1.00 98.75 100 PHE A CA 1
ATOM 765 C C . PHE A 1 100 ? -19.878 3.485 11.988 1.00 98.75 100 PHE A C 1
ATOM 767 O O . PHE A 1 100 ? -18.785 3.964 11.683 1.00 98.75 100 PHE A O 1
ATOM 774 N N . TYR A 1 101 ? -20.204 2.222 11.741 1.00 98.69 101 TYR A N 1
ATOM 775 C CA . TYR A 1 101 ? -19.330 1.308 11.018 1.00 98.69 101 TYR A CA 1
ATOM 776 C C . TYR A 1 101 ? -20.118 0.550 9.956 1.00 98.69 101 TYR A C 1
ATOM 778 O O . TYR A 1 101 ? -21.057 -0.190 10.263 1.00 98.69 101 TYR A O 1
ATOM 786 N N . CYS A 1 102 ? -19.774 0.759 8.688 1.00 98.38 102 CYS A N 1
ATOM 787 C CA . CYS A 1 102 ? -20.497 0.131 7.590 1.00 98.38 102 CYS A CA 1
ATOM 788 C C . CYS A 1 102 ? -20.020 -1.314 7.425 1.00 98.38 102 CYS A C 1
ATOM 790 O O . CYS A 1 102 ? -18.901 -1.582 7.001 1.00 98.38 102 CYS A O 1
ATOM 792 N N . SER A 1 103 ? -20.880 -2.262 7.786 1.00 95.62 103 SER A N 1
ATOM 793 C CA . SER A 1 103 ? -20.559 -3.695 7.792 1.00 95.62 103 SER A CA 1
ATOM 794 C C . SER A 1 103 ? -20.966 -4.402 6.502 1.00 95.62 103 SER A C 1
ATOM 796 O O . SER A 1 103 ? -20.662 -5.580 6.323 1.00 95.62 103 SER A O 1
ATOM 798 N N . LYS A 1 104 ? -21.714 -3.722 5.623 1.00 94.81 104 LYS A N 1
ATOM 799 C CA . LYS A 1 104 ? -22.153 -4.242 4.324 1.00 94.81 104 LYS A CA 1
ATOM 800 C C . LYS A 1 104 ? -22.778 -3.141 3.469 1.00 94.81 104 LYS A C 1
ATOM 802 O O . LYS A 1 104 ? -23.435 -2.252 4.009 1.00 94.81 104 LYS A O 1
ATOM 807 N N . GLY A 1 105 ? -22.668 -3.279 2.148 1.00 95.94 105 GLY A N 1
ATOM 808 C CA . GLY A 1 105 ? -23.323 -2.395 1.184 1.00 95.94 105 GLY A CA 1
ATOM 809 C C . GLY A 1 105 ? -22.796 -0.967 1.270 1.00 95.94 105 GLY A C 1
ATOM 810 O O . GLY A 1 105 ? -21.611 -0.752 1.537 1.00 95.94 105 GLY A O 1
ATOM 811 N N . ARG A 1 106 ? -23.690 -0.000 1.044 1.00 96.81 106 ARG A N 1
ATOM 812 C CA . ARG A 1 106 ? -23.384 1.431 1.090 1.00 96.81 106 ARG A CA 1
ATOM 813 C C . ARG A 1 106 ? -24.365 2.215 1.944 1.00 96.81 106 ARG A C 1
ATOM 815 O O . ARG A 1 106 ? -25.574 1.943 1.954 1.00 96.81 106 ARG A O 1
ATOM 822 N N . VAL A 1 107 ? -23.825 3.192 2.662 1.00 97.88 107 VAL A N 1
ATOM 823 C CA . VAL A 1 107 ? -24.573 4.097 3.532 1.00 97.88 107 VAL A CA 1
ATOM 824 C C . VAL A 1 107 ? -24.035 5.510 3.354 1.00 97.88 107 VAL A C 1
ATOM 826 O O . VAL A 1 107 ? -22.849 5.747 3.537 1.00 97.88 107 VAL A O 1
ATOM 829 N N . GLU A 1 108 ? -24.895 6.460 3.012 1.00 98.12 108 GLU A N 1
ATOM 830 C CA . GLU A 1 108 ? -24.553 7.879 3.113 1.00 98.12 108 GLU A CA 1
ATOM 831 C C . GLU A 1 108 ? -24.634 8.304 4.583 1.00 98.12 108 GLU A C 1
ATOM 833 O O . GLU A 1 108 ? -25.619 8.001 5.254 1.00 98.12 108 GLU A O 1
ATOM 838 N N . LEU A 1 109 ? -23.610 8.992 5.080 1.00 98.56 109 LEU A N 1
ATOM 839 C CA . LEU A 1 109 ? -23.543 9.559 6.425 1.00 98.56 109 LEU A CA 1
ATOM 840 C C . LEU A 1 109 ? -23.206 11.042 6.312 1.00 98.56 109 LEU A C 1
ATOM 842 O O . LEU A 1 109 ? -22.278 11.414 5.590 1.00 98.56 109 LEU A O 1
ATOM 846 N N . TRP A 1 110 ? -23.941 11.867 7.050 1.00 98.44 110 TRP A N 1
ATOM 847 C CA . TRP A 1 110 ? -23.699 13.299 7.151 1.00 98.44 110 TRP A CA 1
ATOM 848 C C . TRP A 1 110 ? -23.403 13.685 8.585 1.00 98.44 110 TRP A C 1
ATOM 850 O O . TRP A 1 110 ? -24.075 13.216 9.503 1.00 98.44 110 TRP A O 1
ATOM 860 N N . THR A 1 111 ? -22.450 14.593 8.765 1.00 97.81 111 THR A N 1
ATOM 861 C CA . THR A 1 111 ? -22.095 15.149 10.068 1.00 97.81 111 THR A CA 1
ATOM 862 C C . THR A 1 111 ? -21.759 16.625 9.940 1.00 97.81 111 THR A C 1
ATOM 864 O O . THR A 1 111 ? -20.945 17.020 9.104 1.00 97.81 111 THR A O 1
ATOM 867 N N . LYS A 1 112 ? -22.280 17.434 10.855 1.00 96.62 112 LYS A N 1
ATOM 868 C CA . LYS A 1 112 ? -21.948 18.847 10.980 1.00 96.62 112 LYS A CA 1
ATOM 869 C C . LYS A 1 112 ? -21.780 19.204 12.449 1.00 96.62 112 LYS A C 1
ATOM 871 O O . LYS A 1 112 ? -22.703 19.042 13.249 1.00 96.62 112 LYS A O 1
ATOM 876 N N . LYS A 1 113 ? -20.609 19.734 12.808 1.00 93.38 113 LYS A N 1
ATOM 877 C CA . LYS A 1 113 ? -20.383 20.306 14.142 1.00 93.38 113 LYS A CA 1
ATOM 878 C C . LYS A 1 113 ? -21.385 21.446 14.355 1.00 93.38 113 LYS A C 1
ATOM 880 O O . LYS A 1 113 ? -21.504 22.321 13.499 1.00 93.38 113 LYS A O 1
ATOM 885 N N . ASN A 1 114 ? -22.122 21.446 15.464 1.00 87.81 114 ASN A N 1
ATOM 886 C CA . ASN A 1 114 ? -23.185 22.429 15.708 1.00 87.81 114 ASN A CA 1
ATOM 887 C C . ASN A 1 114 ? -22.629 23.771 16.216 1.00 87.81 114 ASN A C 1
ATOM 889 O O . ASN A 1 114 ? -22.906 24.212 17.329 1.00 87.81 114 ASN A O 1
ATOM 893 N N . VAL A 1 115 ? -21.785 24.397 15.395 1.00 88.62 115 VAL A N 1
ATOM 894 C CA . VAL A 1 115 ? -21.206 25.723 15.623 1.00 88.62 115 VAL A CA 1
ATOM 895 C C . VAL A 1 115 ? -21.297 26.552 14.345 1.00 88.62 115 VAL A C 1
ATOM 897 O O . VAL A 1 115 ? -21.280 26.023 13.229 1.00 88.62 115 VAL A O 1
ATOM 900 N N . THR A 1 116 ? -21.396 27.871 14.492 1.00 85.69 116 THR A N 1
ATOM 901 C CA . THR A 1 116 ? -21.471 28.793 13.352 1.00 85.69 116 THR A CA 1
ATOM 902 C C . THR A 1 116 ? -20.250 28.640 12.447 1.00 85.69 116 THR A C 1
ATOM 904 O O . THR A 1 116 ? -19.117 28.678 12.915 1.00 85.69 116 THR A O 1
ATOM 907 N N . GLY A 1 117 ? -20.482 28.490 11.141 1.00 86.69 117 GLY A N 1
ATOM 908 C CA . GLY A 1 117 ? -19.416 28.363 10.143 1.00 86.69 117 GLY A CA 1
ATOM 909 C C . GLY A 1 117 ? -18.809 26.963 10.008 1.00 86.69 117 GLY A C 1
ATOM 910 O O . GLY A 1 117 ? -17.924 26.789 9.175 1.00 86.69 117 GLY A O 1
ATOM 911 N N . ALA A 1 118 ? -19.280 25.964 10.764 1.00 90.81 118 ALA A N 1
ATOM 912 C CA . ALA A 1 118 ? -18.863 24.581 10.553 1.00 90.81 118 ALA A CA 1
ATOM 913 C C . ALA A 1 118 ? -19.245 24.087 9.151 1.00 90.81 118 ALA A C 1
ATOM 915 O O . ALA A 1 118 ? -20.357 24.333 8.666 1.00 90.81 118 ALA A O 1
ATOM 916 N N . ILE A 1 119 ? -18.323 23.356 8.527 1.00 92.31 119 ILE A N 1
ATOM 917 C CA . ILE A 1 119 ? -18.539 22.716 7.231 1.00 92.31 119 ILE A CA 1
ATOM 918 C C . ILE A 1 119 ? -19.453 21.503 7.434 1.00 92.31 119 ILE A C 1
ATOM 920 O O . ILE A 1 119 ? -19.289 20.736 8.381 1.00 92.31 119 ILE A O 1
ATOM 924 N N . ASP A 1 120 ? -20.442 21.367 6.554 1.00 94.75 120 ASP A N 1
ATOM 925 C CA . ASP A 1 120 ? -21.284 20.176 6.467 1.00 94.75 120 ASP A CA 1
ATOM 926 C C . ASP A 1 120 ? -20.545 19.092 5.677 1.00 94.75 120 ASP A C 1
ATOM 928 O O . ASP A 1 120 ? -20.322 19.242 4.469 1.00 94.75 120 ASP A O 1
ATOM 932 N N . GLU A 1 121 ? -20.130 18.036 6.368 1.00 96.38 121 GLU A N 1
ATOM 933 C CA . GLU A 1 121 ? -19.389 16.919 5.794 1.00 96.38 121 GLU A CA 1
ATOM 934 C C . GLU A 1 121 ? -20.329 15.756 5.491 1.00 96.38 121 GLU A C 1
ATOM 936 O O . GLU A 1 121 ? -21.213 15.435 6.285 1.00 96.38 121 GLU A O 1
ATOM 941 N N . ALA A 1 122 ? -20.100 15.089 4.362 1.00 97.31 122 ALA A N 1
ATOM 942 C CA . ALA A 1 122 ? -20.845 13.903 3.975 1.00 97.31 122 ALA A CA 1
ATOM 943 C C . ALA A 1 122 ? -19.938 12.862 3.317 1.00 97.31 122 ALA A C 1
ATOM 945 O O . ALA A 1 122 ? -19.087 13.211 2.490 1.00 97.31 122 ALA A O 1
ATOM 946 N N . ARG A 1 123 ? -20.123 11.582 3.652 1.00 97.12 123 ARG A N 1
ATOM 947 C CA . ARG A 1 123 ? -19.397 10.451 3.051 1.00 97.12 123 ARG A CA 1
ATOM 948 C C . ARG A 1 123 ? -20.346 9.312 2.685 1.00 97.12 123 ARG A C 1
ATOM 950 O O . ARG A 1 123 ? -21.287 9.023 3.416 1.00 97.12 123 ARG A O 1
ATOM 957 N N . VAL A 1 124 ? -20.072 8.645 1.567 1.00 97.25 124 VAL A N 1
ATOM 958 C CA . VAL A 1 124 ? -20.644 7.333 1.239 1.00 97.25 124 VAL A CA 1
ATOM 959 C C . VAL A 1 124 ? -19.724 6.281 1.844 1.00 97.25 124 VAL A C 1
ATOM 961 O O . VAL A 1 124 ? -18.624 6.056 1.337 1.00 97.25 124 VAL A O 1
ATOM 964 N N . LEU A 1 125 ? -20.168 5.669 2.937 1.00 98.06 125 LEU A N 1
ATOM 965 C CA . LEU A 1 125 ? -19.484 4.581 3.621 1.00 98.06 125 LEU A CA 1
ATOM 966 C C . LEU A 1 125 ? -19.754 3.264 2.892 1.00 98.06 125 LEU A C 1
ATOM 968 O O . LEU A 1 125 ? -20.897 2.919 2.595 1.00 98.06 125 LEU A O 1
ATOM 972 N N . THR A 1 126 ? -18.688 2.513 2.670 1.00 96.31 126 THR A N 1
ATOM 973 C CA . THR A 1 126 ? -18.632 1.142 2.156 1.00 96.31 126 THR A CA 1
ATOM 974 C C . THR A 1 126 ? -18.143 0.192 3.255 1.00 96.31 126 THR A C 1
ATOM 976 O O . THR A 1 126 ? -17.805 0.634 4.353 1.00 96.31 126 THR A O 1
ATOM 979 N N . LEU A 1 127 ? -18.110 -1.118 2.982 1.00 95.00 127 LEU A N 1
ATOM 980 C CA . LEU A 1 127 ? -17.643 -2.131 3.935 1.00 95.00 127 LEU A CA 1
ATOM 981 C C . LEU A 1 127 ? -16.306 -1.736 4.593 1.00 95.00 127 LEU A C 1
ATOM 983 O O . LEU A 1 127 ? -15.287 -1.635 3.914 1.00 95.00 127 LEU A O 1
ATOM 987 N N . GLY A 1 128 ? -16.306 -1.611 5.919 1.00 96.25 128 GLY A N 1
ATOM 988 C CA . GLY A 1 128 ? -15.142 -1.292 6.746 1.00 96.25 128 GLY A CA 1
ATOM 989 C C . GLY A 1 128 ? -14.892 0.198 6.985 1.00 96.25 128 GLY A C 1
ATOM 990 O O . GLY A 1 128 ? -13.954 0.535 7.709 1.00 96.25 128 GLY A O 1
ATOM 991 N N . ASP A 1 129 ? -15.701 1.082 6.397 1.00 98.00 129 ASP A N 1
ATOM 992 C CA . ASP A 1 129 ? -15.605 2.521 6.628 1.00 98.00 129 ASP A CA 1
ATOM 993 C C . ASP A 1 129 ? -16.220 2.911 7.975 1.00 98.00 129 ASP A C 1
ATOM 995 O O . ASP A 1 129 ? -17.247 2.374 8.408 1.00 98.00 129 ASP A O 1
ATOM 999 N N . PHE A 1 130 ? -15.597 3.897 8.613 1.00 98.50 130 PHE A N 1
ATOM 1000 C CA . PHE A 1 130 ? -15.943 4.389 9.938 1.00 98.50 130 PHE A CA 1
ATOM 1001 C C . PHE A 1 130 ? -16.300 5.877 9.915 1.00 98.50 130 PHE A C 1
ATOM 1003 O O . PHE A 1 130 ? -15.641 6.679 9.248 1.00 98.50 130 PHE A O 1
ATOM 1010 N N . GLY A 1 131 ? -17.302 6.255 10.704 1.00 98.25 131 GLY A N 1
ATOM 1011 C CA . GLY A 1 131 ? -17.643 7.639 11.020 1.00 98.25 131 GLY A CA 1
ATOM 1012 C C . GLY A 1 131 ? -17.945 7.801 12.507 1.00 98.25 131 GLY A C 1
ATOM 1013 O O . GLY A 1 131 ? -18.351 6.854 13.177 1.00 98.25 131 GLY A O 1
ATOM 1014 N N . THR A 1 132 ? -17.757 9.002 13.044 1.00 98.12 132 THR A N 1
ATOM 1015 C CA . THR A 1 132 ? -18.026 9.294 14.458 1.00 98.12 132 THR A CA 1
ATOM 1016 C C . THR A 1 132 ? -18.685 10.656 14.617 1.00 98.12 132 THR A C 1
ATOM 1018 O O . THR A 1 132 ? -18.276 11.622 13.972 1.00 98.12 132 THR A O 1
ATOM 1021 N N . ALA A 1 133 ? -19.705 10.727 15.470 1.00 97.88 133 ALA A N 1
ATOM 1022 C CA . ALA A 1 133 ? -20.463 11.932 15.779 1.00 97.88 133 ALA A CA 1
ATOM 1023 C C . ALA A 1 133 ? -20.453 12.166 17.301 1.00 97.88 133 ALA A C 1
ATOM 1025 O O . ALA A 1 133 ? -21.283 11.607 18.024 1.00 97.88 133 ALA A O 1
ATOM 1026 N N . PRO A 1 134 ? -19.506 12.976 17.813 1.00 97.19 134 PRO A N 1
ATOM 1027 C CA . PRO A 1 134 ? -19.496 13.373 19.218 1.00 97.19 134 PRO A CA 1
ATOM 1028 C C . PRO A 1 134 ? -20.790 14.091 19.635 1.00 97.19 134 PRO A C 1
ATOM 1030 O O . PRO A 1 134 ? -21.460 14.681 18.773 1.00 97.19 134 PRO A O 1
ATOM 1033 N N . PRO A 1 135 ? -21.117 14.124 20.942 1.00 97.25 135 PRO A N 1
ATOM 1034 C CA . PRO A 1 135 ? -22.260 14.868 21.457 1.00 97.25 135 PRO A CA 1
ATOM 1035 C C . PRO A 1 135 ? -22.327 16.303 20.914 1.00 97.25 135 PRO A C 1
ATOM 1037 O O . PRO A 1 135 ? -21.329 17.020 20.847 1.00 97.25 135 PRO A O 1
ATOM 1040 N N . GLY A 1 136 ? -23.523 16.717 20.507 1.00 96.44 136 GLY A N 1
ATOM 1041 C CA . GLY A 1 136 ? -23.804 18.002 19.873 1.00 96.44 136 GLY A CA 1
ATOM 1042 C C . GLY A 1 136 ? -23.616 18.025 18.354 1.00 96.44 136 GLY A C 1
ATOM 1043 O O . GLY A 1 136 ? -23.986 19.017 17.733 1.00 96.44 136 GLY A O 1
ATOM 1044 N N . THR A 1 137 ? -23.095 16.969 17.727 1.00 97.62 137 THR A N 1
ATOM 1045 C CA . THR A 1 137 ? -22.972 16.886 16.261 1.00 97.62 137 THR A CA 1
ATOM 1046 C C . THR A 1 137 ? -24.339 16.684 15.612 1.00 97.62 137 THR A C 1
ATOM 1048 O O . THR A 1 137 ? -25.042 15.734 15.952 1.00 97.62 137 THR A O 1
ATOM 1051 N N . ILE A 1 138 ? -24.700 17.534 14.643 1.00 98.12 138 ILE A N 1
ATOM 1052 C CA . ILE A 1 138 ? -25.873 17.304 13.788 1.00 98.12 138 ILE A CA 1
ATOM 1053 C C . ILE A 1 138 ? -25.519 16.211 12.793 1.00 98.12 138 ILE A C 1
ATOM 1055 O O . ILE A 1 138 ? -24.537 16.350 12.066 1.00 98.12 138 ILE A O 1
ATOM 1059 N N . HIS A 1 139 ? -26.303 15.141 12.739 1.00 98.50 139 HIS A N 1
ATOM 1060 C CA . HIS A 1 139 ? -26.044 14.041 11.821 1.00 98.50 139 HIS A CA 1
ATOM 1061 C C . HIS A 1 139 ? -27.324 13.313 11.393 1.00 98.50 139 HIS A C 1
ATOM 1063 O O . HIS A 1 139 ? -28.397 13.457 11.986 1.00 98.50 139 HIS A O 1
ATOM 1069 N N . THR A 1 140 ? -27.207 12.566 10.298 1.00 97.69 140 THR A N 1
ATOM 1070 C CA . THR A 1 140 ? -28.192 11.597 9.799 1.00 97.69 140 THR A CA 1
ATOM 1071 C C . THR A 1 140 ? -27.496 10.632 8.838 1.00 97.69 140 THR A C 1
ATOM 1073 O O . THR A 1 140 ? -26.340 10.843 8.477 1.00 97.69 140 THR A O 1
ATOM 1076 N N . PHE A 1 141 ? -28.187 9.585 8.400 1.00 97.69 141 PHE A N 1
ATOM 1077 C CA . PHE A 1 141 ? -27.669 8.595 7.463 1.00 97.69 141 PHE A CA 1
ATOM 1078 C C . PHE A 1 141 ? -28.768 8.070 6.536 1.00 97.69 141 PHE A C 1
ATOM 1080 O O . PHE A 1 141 ? -29.957 8.271 6.783 1.00 97.69 141 PHE A O 1
ATOM 1087 N N . GLN A 1 142 ? -28.379 7.394 5.459 1.00 95.94 142 GLN A N 1
ATOM 1088 C CA . GLN A 1 142 ? -29.288 6.787 4.490 1.00 95.94 142 GLN A CA 1
ATOM 1089 C C . GLN A 1 142 ? -28.687 5.502 3.923 1.00 95.94 142 GLN A C 1
ATOM 1091 O O . GLN A 1 142 ? -27.549 5.499 3.461 1.00 95.94 142 GLN A O 1
ATOM 1096 N N . HIS A 1 143 ? -29.466 4.421 3.888 1.00 94.56 143 HIS A N 1
ATOM 1097 C CA . HIS A 1 143 ? -29.068 3.206 3.176 1.00 94.56 143 HIS A CA 1
ATOM 1098 C C . HIS A 1 143 ? -29.258 3.399 1.670 1.00 94.56 143 HIS A C 1
ATOM 1100 O O . HIS A 1 143 ? -30.339 3.789 1.217 1.00 94.56 143 HIS A O 1
ATOM 1106 N N . THR A 1 144 ? -28.206 3.136 0.893 1.00 93.88 144 THR A N 1
ATOM 1107 C CA . THR A 1 144 ? -28.202 3.391 -0.555 1.00 93.88 144 THR A CA 1
ATOM 1108 C C . THR A 1 144 ? -28.068 2.138 -1.412 1.00 93.88 144 THR A C 1
ATOM 1110 O O . THR A 1 144 ? -28.423 2.189 -2.587 1.00 93.88 144 THR A O 1
ATOM 1113 N N . ASP A 1 145 ? -27.654 1.006 -0.841 1.00 92.62 145 ASP A N 1
ATOM 1114 C CA . ASP A 1 145 ? -27.659 -0.279 -1.538 1.00 92.62 145 ASP A CA 1
ATOM 1115 C C . ASP A 1 145 ? -28.834 -1.170 -1.118 1.00 92.62 145 ASP A C 1
ATOM 1117 O O . ASP A 1 145 ? -29.389 -1.013 -0.027 1.00 92.62 145 ASP A O 1
ATOM 1121 N N . PRO A 1 146 ? -29.217 -2.148 -1.961 1.00 91.00 146 PRO A N 1
ATOM 1122 C CA . PRO A 1 146 ? -30.231 -3.139 -1.611 1.00 91.00 146 PRO A CA 1
ATOM 1123 C C . PRO A 1 146 ? -29.894 -3.962 -0.363 1.00 91.00 146 PRO A C 1
ATOM 1125 O O . PRO A 1 146 ? -30.793 -4.523 0.247 1.00 91.00 146 PRO A O 1
ATOM 1128 N N . ASP A 1 147 ? -28.624 -4.078 0.013 1.00 92.19 147 ASP A N 1
ATOM 1129 C CA . ASP A 1 147 ? -28.172 -4.952 1.095 1.00 92.19 147 ASP A CA 1
ATOM 1130 C C . ASP A 1 147 ? -27.122 -4.236 1.945 1.00 92.19 147 ASP A C 1
ATOM 1132 O O . ASP A 1 147 ? -25.931 -4.563 1.932 1.00 92.19 147 ASP A O 1
ATOM 1136 N N . SER A 1 148 ? -27.586 -3.201 2.644 1.00 94.69 148 SER A N 1
ATOM 1137 C CA . SER A 1 148 ? -26.753 -2.366 3.499 1.00 94.69 148 SER A CA 1
ATOM 1138 C C . SER A 1 148 ? -26.918 -2.729 4.970 1.00 94.69 148 SER A C 1
ATOM 1140 O O . SER A 1 148 ? -28.020 -3.015 5.446 1.00 94.69 148 SER A O 1
ATOM 1142 N N . GLN A 1 149 ? -25.815 -2.655 5.713 1.00 96.62 149 GLN A N 1
ATOM 1143 C CA . GLN A 1 149 ? -25.792 -2.853 7.158 1.00 96.62 149 GLN A CA 1
ATOM 1144 C C . GLN A 1 149 ? -24.894 -1.809 7.817 1.00 96.62 149 GLN A C 1
ATOM 1146 O O . GLN A 1 149 ? -23.686 -1.785 7.577 1.00 96.62 149 GLN A O 1
ATOM 1151 N N . LEU A 1 150 ? -25.486 -0.977 8.670 1.00 98.06 150 LEU A N 1
ATOM 1152 C CA . LEU A 1 150 ? -24.778 -0.005 9.493 1.00 98.06 150 LEU A CA 1
ATOM 1153 C C . LEU A 1 150 ? -24.740 -0.502 10.937 1.00 98.06 150 LEU A C 1
ATOM 1155 O O . LEU A 1 150 ? -25.783 -0.732 11.548 1.00 98.06 150 LEU A O 1
ATOM 1159 N N . THR A 1 151 ? -23.544 -0.676 11.486 1.00 98.50 151 THR A N 1
ATOM 1160 C CA . THR A 1 151 ? -23.368 -0.889 12.920 1.00 98.50 151 THR A CA 1
ATOM 1161 C C . THR A 1 151 ? -23.371 0.468 13.606 1.00 98.50 151 THR A C 1
ATOM 1163 O O . THR A 1 151 ? -22.491 1.290 13.347 1.00 98.50 151 THR A O 1
ATOM 1166 N N . HIS A 1 152 ? -24.329 0.672 14.503 1.00 98.62 152 HIS A N 1
ATOM 1167 C CA . HIS A 1 152 ? -24.364 1.801 15.422 1.00 98.62 152 HIS A CA 1
ATOM 1168 C C . HIS A 1 152 ? -23.738 1.390 16.752 1.00 98.62 152 HIS A C 1
ATOM 1170 O O . HIS A 1 152 ? -24.099 0.352 17.319 1.00 98.62 152 HIS A O 1
ATOM 1176 N N . ILE A 1 153 ? -22.808 2.198 17.253 1.00 98.69 153 ILE A N 1
ATOM 1177 C CA . ILE A 1 153 ? -22.149 1.990 18.544 1.00 98.69 153 ILE A CA 1
ATOM 1178 C C . ILE A 1 153 ? -22.391 3.229 19.394 1.00 98.69 153 ILE A C 1
ATOM 1180 O O . ILE A 1 153 ? -22.031 4.331 18.988 1.00 98.69 153 ILE A O 1
ATOM 1184 N N . TYR A 1 154 ? -22.966 3.034 20.577 1.00 98.25 154 TYR A N 1
ATOM 1185 C CA . TYR A 1 154 ? -23.269 4.111 21.517 1.00 98.25 154 TYR A CA 1
ATOM 1186 C C . TYR A 1 154 ? -22.376 4.000 22.742 1.00 98.25 154 TYR A C 1
ATOM 1188 O O . TYR A 1 154 ? -22.338 2.943 23.382 1.00 98.25 154 TYR A O 1
ATOM 1196 N N . ASN A 1 155 ? -21.684 5.086 23.079 1.00 96.69 155 ASN A N 1
ATOM 1197 C CA . ASN A 1 155 ? -20.915 5.201 24.310 1.00 96.69 155 ASN A CA 1
ATOM 1198 C C . ASN A 1 155 ? -21.276 6.504 25.061 1.00 96.69 155 ASN A C 1
ATOM 1200 O O . ASN A 1 155 ? -21.123 7.584 24.489 1.00 96.69 155 ASN A O 1
ATOM 1204 N N . PRO A 1 156 ? -21.725 6.423 26.333 1.00 96.31 156 PRO A N 1
ATOM 1205 C CA . PRO A 1 156 ? -22.129 5.207 27.060 1.00 96.31 156 PRO A CA 1
ATOM 1206 C C . PRO A 1 156 ? -23.360 4.513 26.434 1.00 96.31 156 PRO A C 1
ATOM 1208 O O . PRO A 1 156 ? -23.988 5.038 25.516 1.00 96.31 156 PRO A O 1
ATOM 1211 N N . ALA A 1 157 ? -23.706 3.312 26.914 1.00 97.25 157 ALA A N 1
ATOM 1212 C CA . ALA A 1 157 ? -24.940 2.634 26.501 1.00 97.25 157 ALA A CA 1
ATOM 1213 C C . ALA A 1 157 ? -26.188 3.356 27.044 1.00 97.25 157 ALA A C 1
ATOM 1215 O O . ALA A 1 157 ? -26.120 4.056 28.054 1.00 97.25 157 ALA A O 1
ATOM 1216 N N . GLY A 1 158 ? -27.349 3.121 26.435 1.00 95.69 158 GLY A N 1
ATOM 1217 C CA . GLY A 1 158 ? -28.637 3.635 26.904 1.00 95.69 158 GLY A CA 1
ATOM 1218 C C . GLY A 1 158 ? -29.513 4.125 25.763 1.00 95.69 158 GLY A C 1
ATOM 1219 O O . GLY A 1 158 ? -30.725 3.887 25.777 1.00 95.69 158 GLY A O 1
ATOM 1220 N N . PHE A 1 159 ? -28.895 4.760 24.764 1.00 96.94 159 PHE A N 1
ATOM 1221 C CA . PHE A 1 159 ? -29.594 5.329 23.616 1.00 96.94 159 PHE A CA 1
ATOM 1222 C C . PHE A 1 159 ? -30.338 4.271 22.792 1.00 96.94 159 PHE A C 1
ATOM 1224 O O . PHE A 1 159 ? -31.412 4.542 22.261 1.00 96.94 159 PHE A O 1
ATOM 1231 N N . GLU A 1 160 ? -29.860 3.021 22.760 1.00 96.56 160 GLU A N 1
ATOM 1232 C CA . GLU A 1 160 ? -30.508 1.943 22.010 1.00 96.56 160 GLU A CA 1
ATOM 1233 C C . GLU A 1 160 ? -31.948 1.660 22.478 1.00 96.56 160 GLU A C 1
ATOM 1235 O O . GLU A 1 160 ? -32.752 1.098 21.735 1.00 96.56 160 GLU A O 1
ATOM 1240 N N . LYS A 1 161 ? -32.323 2.086 23.692 1.00 95.25 161 LYS A N 1
ATOM 1241 C CA . LYS A 1 161 ? -33.699 1.970 24.199 1.00 95.25 161 LYS A CA 1
ATOM 1242 C C . LYS A 1 161 ? -34.701 2.782 23.377 1.00 95.25 161 LYS A C 1
ATOM 1244 O O . LYS A 1 161 ? -35.871 2.401 23.341 1.00 95.25 161 LYS A O 1
ATOM 1249 N N . LEU A 1 162 ? -34.256 3.843 22.694 1.00 95.62 162 LEU A N 1
ATOM 1250 C CA . LEU A 1 162 ? -35.079 4.636 21.778 1.00 95.62 162 LEU A CA 1
ATOM 1251 C C . LEU A 1 162 ? -35.749 3.748 20.724 1.00 95.62 162 LEU A C 1
ATOM 1253 O O . LEU A 1 162 ? -36.941 3.896 20.461 1.00 95.62 162 LEU A O 1
ATOM 1257 N N . TYR A 1 163 ? -35.024 2.773 20.178 1.00 95.50 163 TYR A N 1
ATOM 1258 C CA . TYR A 1 163 ? -35.565 1.904 19.139 1.00 95.50 163 TYR A CA 1
ATOM 1259 C C . TYR A 1 163 ? -36.779 1.098 19.617 1.00 95.50 163 TYR A C 1
ATOM 1261 O O . TYR A 1 163 ? -37.732 0.938 18.864 1.00 95.50 163 TYR A O 1
ATOM 1269 N N . ASN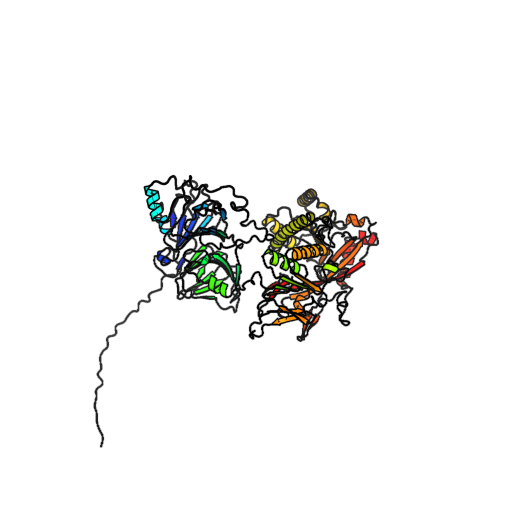 A 1 164 ? -36.812 0.668 20.883 1.00 93.38 164 ASN A N 1
ATOM 1270 C CA . ASN A 1 164 ? -37.976 -0.031 21.440 1.00 93.38 164 ASN A CA 1
ATOM 1271 C C . ASN A 1 164 ? -39.212 0.872 21.556 1.00 93.38 164 ASN A C 1
ATOM 1273 O O . ASN A 1 164 ? -40.332 0.385 21.443 1.00 93.38 164 ASN A O 1
ATOM 1277 N N . VAL A 1 165 ? -39.019 2.179 21.761 1.00 93.44 165 VAL A N 1
ATOM 1278 C CA . VAL A 1 165 ? -40.113 3.157 21.870 1.00 93.44 165 VAL A CA 1
ATOM 1279 C C . VAL A 1 165 ? -40.766 3.423 20.513 1.00 93.44 165 VAL A C 1
ATOM 1281 O O . VAL A 1 165 ? -41.983 3.573 20.444 1.00 93.44 165 VAL A O 1
ATOM 1284 N N . PHE A 1 166 ? -39.971 3.461 19.441 1.00 91.00 166 PHE A N 1
ATOM 1285 C CA . PHE A 1 166 ? -40.441 3.746 18.077 1.00 91.00 166 PHE A CA 1
ATOM 1286 C C . PHE A 1 166 ? -40.606 2.497 17.201 1.00 91.00 166 PHE A C 1
ATOM 1288 O O . PHE A 1 166 ? -40.926 2.607 16.019 1.00 91.00 166 PHE A O 1
ATOM 1295 N N . SER A 1 167 ? -40.405 1.313 17.777 1.00 93.50 167 SER A N 1
ATOM 1296 C CA . SER A 1 167 ? -40.636 0.036 17.112 1.00 93.50 167 SER A CA 1
ATOM 1297 C C . SER A 1 167 ? -42.100 -0.109 16.696 1.00 93.50 167 SER A C 1
ATOM 1299 O O . SER A 1 167 ? -43.010 0.156 17.482 1.00 93.50 167 SER A O 1
ATOM 1301 N N . ILE A 1 168 ? -42.333 -0.618 15.486 1.00 92.62 168 ILE A N 1
ATOM 1302 C CA . ILE A 1 168 ? -43.667 -1.043 15.030 1.00 92.62 168 ILE A CA 1
ATOM 1303 C C . ILE A 1 168 ? -43.918 -2.544 15.268 1.00 92.62 168 ILE A C 1
ATOM 1305 O O . ILE A 1 168 ? -44.893 -3.106 14.768 1.00 92.62 168 ILE A O 1
ATOM 1309 N N . GLY A 1 169 ? -43.029 -3.208 16.012 1.00 93.94 169 GLY A N 1
ATOM 1310 C CA . GLY A 1 169 ? -43.145 -4.600 16.438 1.00 93.94 169 GLY A CA 1
ATOM 1311 C C . GLY A 1 169 ? -41.889 -5.430 16.178 1.00 93.94 169 GLY A C 1
ATOM 1312 O O . GLY A 1 169 ? -40.977 -5.020 15.455 1.00 93.94 169 GLY A O 1
ATOM 1313 N N . ASP A 1 170 ? -41.870 -6.635 16.743 1.00 94.50 170 ASP A N 1
ATOM 1314 C CA . ASP A 1 170 ? -40.760 -7.575 16.588 1.00 94.50 170 ASP A CA 1
ATOM 1315 C C . ASP A 1 170 ? -40.604 -8.046 15.137 1.00 94.50 170 ASP A C 1
ATOM 1317 O O . ASP A 1 170 ? -41.578 -8.227 14.390 1.00 94.50 170 ASP A O 1
ATOM 1321 N N . PHE A 1 171 ? -39.351 -8.251 14.740 1.00 93.12 171 PHE A N 1
ATOM 1322 C CA . PHE A 1 171 ? -38.978 -8.875 13.483 1.00 93.12 171 PHE A CA 1
ATOM 1323 C C . PHE A 1 171 ? -38.586 -10.329 13.730 1.00 93.12 171 PHE A C 1
ATOM 1325 O O . PHE A 1 171 ? -37.532 -10.607 14.295 1.00 93.12 171 PHE A O 1
ATOM 1332 N N . ASP A 1 172 ? -39.419 -11.253 13.264 1.00 87.75 172 ASP A N 1
ATOM 1333 C CA . ASP A 1 172 ? -39.055 -12.663 13.195 1.00 87.75 172 ASP A CA 1
ATOM 1334 C C . ASP A 1 172 ? -38.565 -13.005 11.786 1.00 87.75 172 ASP A C 1
ATOM 1336 O O . ASP A 1 172 ? -39.131 -12.570 10.779 1.00 87.75 172 ASP A O 1
ATOM 1340 N N . SER A 1 173 ? -37.491 -13.782 11.723 1.00 85.44 173 SER A N 1
ATOM 1341 C CA . SER A 1 173 ? -36.824 -14.165 10.487 1.00 85.44 173 SER A CA 1
ATOM 1342 C C . SER A 1 173 ? -36.488 -15.652 10.528 1.00 85.44 173 SER A C 1
ATOM 1344 O O . SER A 1 173 ? -35.336 -16.026 10.771 1.00 85.44 173 SER A O 1
ATOM 1346 N N . PRO A 1 174 ? -37.476 -16.531 10.275 1.00 81.06 174 PRO A N 1
ATOM 1347 C CA . PRO A 1 174 ? -37.304 -17.978 10.415 1.00 81.06 174 PRO A CA 1
ATOM 1348 C C . PRO A 1 174 ? -36.226 -18.549 9.481 1.00 81.06 174 PRO A C 1
ATOM 1350 O O . PRO A 1 174 ? -35.665 -19.608 9.750 1.00 81.06 174 PRO A O 1
ATOM 1353 N N . HIS A 1 175 ? -35.911 -17.837 8.396 1.00 84.94 175 HIS A N 1
ATOM 1354 C CA . HIS A 1 175 ? -34.879 -18.208 7.424 1.00 84.94 175 HIS A CA 1
ATOM 1355 C C . HIS A 1 175 ? -33.599 -17.362 7.533 1.00 84.94 175 HIS A C 1
ATOM 1357 O O . HIS A 1 175 ? -32.726 -17.476 6.678 1.00 84.94 175 HIS A O 1
ATOM 1363 N N . GLY A 1 176 ? -33.478 -16.496 8.547 1.00 83.62 176 GLY A N 1
ATOM 1364 C CA . GLY A 1 176 ? -32.297 -15.648 8.738 1.00 83.62 176 GLY A CA 1
ATOM 1365 C C . GLY A 1 176 ? -32.161 -14.494 7.736 1.00 83.62 176 GLY A C 1
ATOM 1366 O O . GLY A 1 176 ? -31.068 -13.960 7.567 1.00 83.62 176 GLY A O 1
ATOM 1367 N N . SER A 1 177 ? -33.254 -14.087 7.081 1.00 89.50 177 SER A N 1
ATOM 1368 C CA . SER A 1 177 ? -33.301 -12.873 6.256 1.00 89.50 177 SER A CA 1
ATOM 1369 C C . SER A 1 177 ? -32.903 -11.626 7.066 1.00 89.50 177 SER A C 1
ATOM 1371 O O . SER A 1 177 ? -33.390 -11.465 8.195 1.00 89.50 177 SER A O 1
ATOM 1373 N N . PRO A 1 178 ? -32.077 -10.719 6.511 1.00 90.12 178 PRO A N 1
ATOM 1374 C CA . PRO A 1 178 ? -31.688 -9.479 7.178 1.00 90.12 178 PRO A CA 1
ATOM 1375 C C . PRO A 1 178 ? -32.868 -8.517 7.368 1.00 90.12 178 PRO A C 1
ATOM 1377 O O . PRO A 1 178 ? -32.974 -7.911 8.431 1.00 90.12 178 PRO A O 1
ATOM 1380 N N . TYR A 1 179 ? -33.779 -8.430 6.398 1.00 87.44 179 TYR A N 1
ATOM 1381 C CA . TYR A 1 179 ? -34.972 -7.576 6.434 1.00 87.44 179 TYR A CA 1
ATOM 1382 C C . TYR A 1 179 ? -36.143 -8.215 5.666 1.00 87.44 179 TYR A C 1
ATOM 1384 O O . TYR A 1 179 ? -36.022 -9.333 5.153 1.00 87.44 179 TYR A O 1
ATOM 1392 N N . GLN A 1 180 ? -37.303 -7.552 5.624 1.00 83.62 180 GLN A N 1
ATOM 1393 C CA . GLN A 1 180 ? -38.508 -8.073 4.973 1.00 83.62 180 GLN A CA 1
ATOM 1394 C C . GLN A 1 180 ? -38.581 -7.650 3.493 1.00 83.62 180 GLN A C 1
ATOM 1396 O O . GLN A 1 180 ? -38.498 -6.477 3.159 1.00 83.62 180 GLN A O 1
ATOM 1401 N N . LEU A 1 181 ? -38.787 -8.594 2.572 1.00 72.19 181 LEU A N 1
ATOM 1402 C CA . LEU A 1 181 ? -38.806 -8.320 1.123 1.00 72.19 181 LEU A CA 1
ATOM 1403 C C . LEU A 1 181 ? -40.157 -7.764 0.627 1.00 72.19 181 LEU A C 1
ATOM 1405 O O . LEU A 1 181 ? -40.769 -8.323 -0.280 1.00 72.19 181 LEU A O 1
ATOM 1409 N N . ILE A 1 182 ? -40.651 -6.678 1.222 1.00 74.62 182 ILE A N 1
ATOM 1410 C CA . ILE A 1 182 ? -41.806 -5.935 0.686 1.00 74.62 182 ILE A CA 1
ATOM 1411 C C . ILE A 1 182 ? -41.278 -4.756 -0.144 1.00 74.62 182 ILE A C 1
ATOM 1413 O O . ILE A 1 182 ? -40.321 -4.099 0.259 1.00 74.62 182 ILE A O 1
ATOM 1417 N N . GLY A 1 183 ? -41.852 -4.518 -1.329 1.00 65.81 183 GLY A N 1
ATOM 1418 C CA . GLY A 1 183 ? -41.356 -3.524 -2.293 1.00 65.81 183 GLY A CA 1
ATOM 1419 C C . GLY A 1 183 ? -41.477 -2.079 -1.804 1.00 65.81 183 GLY A C 1
ATOM 1420 O O . GLY A 1 183 ? -40.489 -1.344 -1.824 1.00 65.81 183 GLY A O 1
ATOM 1421 N N . ASP A 1 184 ? -42.641 -1.712 -1.272 1.00 72.38 184 ASP A N 1
ATOM 1422 C CA . ASP A 1 184 ? -42.927 -0.347 -0.827 1.00 72.38 184 ASP A CA 1
ATOM 1423 C C . ASP A 1 184 ? -42.506 -0.134 0.634 1.00 72.38 184 ASP A C 1
ATOM 1425 O O . ASP A 1 184 ? -42.902 -0.890 1.523 1.00 72.38 184 ASP A O 1
ATOM 1429 N N . ASP A 1 185 ? -41.714 0.912 0.889 1.00 78.00 185 ASP A N 1
ATOM 1430 C CA . ASP A 1 185 ? -41.421 1.409 2.237 1.00 78.00 185 ASP A CA 1
ATOM 1431 C C . ASP A 1 185 ? -41.702 2.905 2.298 1.00 78.00 185 ASP A C 1
ATOM 1433 O O . ASP A 1 185 ? -41.118 3.690 1.549 1.00 78.00 185 ASP A O 1
ATOM 1437 N N . GLN A 1 186 ? -42.612 3.300 3.181 1.00 80.44 186 GLN A N 1
ATOM 1438 C CA . GLN A 1 186 ? -42.910 4.709 3.399 1.00 80.44 186 GLN A CA 1
ATOM 1439 C C . GLN A 1 186 ? -41.860 5.319 4.321 1.00 80.44 186 GLN A C 1
ATOM 1441 O O . GLN A 1 186 ? -41.389 4.664 5.252 1.00 80.44 186 GLN A O 1
ATOM 1446 N N . GLN A 1 187 ? -41.534 6.588 4.084 1.00 85.06 187 GLN A N 1
ATOM 1447 C CA . GLN A 1 187 ? -40.696 7.348 5.000 1.00 85.06 187 GLN A CA 1
ATOM 1448 C C . GLN A 1 187 ? -41.370 7.375 6.386 1.00 85.06 187 GLN A C 1
ATOM 1450 O O . GLN A 1 187 ? -42.486 7.884 6.506 1.00 85.06 187 GLN A O 1
ATOM 1455 N N . PRO A 1 188 ? -40.729 6.841 7.441 1.00 76.88 188 PRO A N 1
ATOM 1456 C CA . PRO A 1 188 ? -41.401 6.592 8.717 1.00 76.88 188 PRO A CA 1
ATOM 1457 C C . PRO A 1 188 ? -41.607 7.851 9.558 1.00 76.88 188 PRO A C 1
ATOM 1459 O O . PRO A 1 188 ? -42.298 7.813 10.575 1.00 76.88 188 PRO A O 1
ATOM 1462 N N . PHE A 1 189 ? -41.019 8.979 9.158 1.00 79.25 189 PHE A N 1
ATOM 1463 C CA . PHE A 1 189 ? -41.081 10.215 9.920 1.00 79.25 189 PHE A CA 1
ATOM 1464 C C . PHE A 1 189 ? -41.366 11.445 9.052 1.00 79.25 189 PHE A C 1
ATOM 1466 O O . PHE A 1 189 ? -40.580 11.789 8.173 1.00 79.25 189 PHE A O 1
ATOM 1473 N N . GLY A 1 190 ? -42.465 12.136 9.376 1.00 76.81 190 GLY A N 1
ATOM 1474 C CA . GLY A 1 190 ? -42.758 13.513 8.963 1.00 76.81 190 GLY A CA 1
ATOM 1475 C C . GLY A 1 190 ? -42.399 14.532 10.054 1.00 76.81 190 GLY A C 1
ATOM 1476 O O . GLY A 1 190 ? -41.528 14.264 10.896 1.00 76.81 190 GLY A O 1
ATOM 1477 N N . ASP A 1 191 ? -43.095 15.672 10.064 1.00 82.06 191 ASP A N 1
ATOM 1478 C CA . ASP A 1 191 ? -42.918 16.736 11.061 1.00 82.06 191 ASP A CA 1
ATOM 1479 C C . ASP A 1 191 ? -43.103 16.226 12.498 1.00 82.06 191 ASP A C 1
ATOM 1481 O O . ASP A 1 191 ? -43.906 15.329 12.766 1.00 82.06 191 ASP A O 1
ATOM 1485 N N . VAL A 1 192 ? -42.324 16.782 13.429 1.00 87.62 192 VAL A N 1
ATOM 1486 C CA . VAL A 1 192 ? -42.349 16.393 14.844 1.00 87.62 192 VAL A CA 1
ATOM 1487 C C . VAL A 1 192 ? -43.355 17.254 15.614 1.00 87.62 192 VAL A C 1
ATOM 1489 O O . VAL A 1 192 ? -43.296 18.483 15.572 1.00 87.62 192 VAL A O 1
ATOM 1492 N N . THR A 1 193 ? -44.289 16.613 16.317 1.00 91.38 193 THR A N 1
ATOM 1493 C CA . THR A 1 193 ? -45.196 17.303 17.256 1.00 91.38 193 THR A CA 1
ATOM 1494 C C . THR A 1 193 ? -44.456 17.702 18.542 1.00 91.38 193 THR A C 1
ATOM 1496 O O . THR A 1 193 ? -43.458 17.060 18.876 1.00 91.38 193 THR A O 1
ATOM 1499 N N . PRO A 1 194 ? -44.923 18.708 19.308 1.00 93.38 194 PRO A N 1
ATOM 1500 C CA . PRO A 1 194 ? -44.305 19.077 20.586 1.00 93.38 194 PRO A CA 1
ATOM 1501 C C . PRO A 1 194 ? -44.189 17.908 21.577 1.00 93.38 194 PRO A C 1
ATOM 1503 O O . PRO A 1 194 ? -43.185 17.786 22.277 1.00 93.38 194 PRO A O 1
ATOM 1506 N N . GLU A 1 195 ? -45.182 17.017 21.613 1.00 93.69 195 GLU A N 1
ATOM 1507 C CA . GLU A 1 195 ? -45.184 15.831 22.471 1.00 93.69 195 GLU A CA 1
ATOM 1508 C C . GLU A 1 195 ? -44.130 14.810 22.025 1.00 93.69 195 GLU A C 1
ATOM 1510 O O . GLU A 1 195 ? -43.385 14.286 22.856 1.00 93.69 195 GLU A O 1
ATOM 1515 N N . GLN A 1 196 ? -44.021 14.558 20.715 1.00 91.38 196 GLN A N 1
ATOM 1516 C CA . GLN A 1 196 ? -42.973 13.693 20.163 1.00 91.38 196 GLN A CA 1
ATOM 1517 C C . GLN A 1 196 ? -41.582 14.294 20.369 1.00 91.38 196 GLN A C 1
ATOM 1519 O O . GLN A 1 196 ? -40.649 13.563 20.681 1.00 91.38 196 GLN A O 1
ATOM 1524 N N . GLU A 1 197 ? -41.432 15.610 20.221 1.00 93.81 197 GLU A N 1
ATOM 1525 C CA . GLU A 1 197 ? -40.171 16.315 20.457 1.00 93.81 197 GLU A CA 1
ATOM 1526 C C . GLU A 1 197 ? -39.756 16.181 21.929 1.00 93.81 197 GLU A C 1
ATOM 1528 O O . GLU A 1 197 ? -38.617 15.822 22.215 1.00 93.81 197 GLU A O 1
ATOM 1533 N N . ALA A 1 198 ? -40.687 16.350 22.874 1.00 95.06 198 ALA A N 1
ATOM 1534 C CA . ALA A 1 198 ? -40.428 16.108 24.293 1.00 95.06 198 ALA A CA 1
ATOM 1535 C C . ALA A 1 198 ? -40.038 14.645 24.582 1.00 95.06 198 ALA A C 1
ATOM 1537 O O . ALA A 1 198 ? -39.114 14.399 25.361 1.00 95.06 198 ALA A O 1
ATOM 1538 N N . GLN A 1 199 ? -40.699 13.677 23.937 1.00 95.19 199 GLN A N 1
ATOM 1539 C CA . GLN A 1 199 ? -40.383 12.255 24.082 1.00 95.19 199 GLN A CA 1
ATOM 1540 C C . GLN A 1 199 ? -38.988 11.917 23.533 1.00 95.19 199 GLN A C 1
ATOM 1542 O O . GLN A 1 199 ? -38.213 11.252 24.218 1.00 95.19 199 GLN A O 1
ATOM 1547 N N . LEU A 1 200 ? -38.642 12.406 22.340 1.00 95.31 200 LEU A N 1
ATOM 1548 C CA . LEU A 1 200 ? -37.318 12.236 21.733 1.00 95.31 200 LEU A CA 1
ATOM 1549 C C . LEU A 1 200 ? -36.221 12.871 22.597 1.00 95.31 200 LEU A C 1
ATOM 1551 O O . LEU A 1 200 ? -35.227 12.215 22.905 1.00 95.31 200 LEU A O 1
ATOM 1555 N N . ASN A 1 201 ? -36.448 14.092 23.088 1.00 96.38 201 ASN A N 1
ATOM 1556 C CA . ASN A 1 201 ? -35.507 14.783 23.969 1.00 96.38 201 ASN A CA 1
ATOM 1557 C C . ASN A 1 201 ? -35.267 14.003 25.275 1.00 96.38 201 ASN A C 1
ATOM 1559 O O . ASN A 1 201 ? -34.142 13.973 25.770 1.00 96.38 201 ASN A O 1
ATOM 1563 N N . SER A 1 202 ? -36.296 13.340 25.823 1.00 96.06 202 SER A N 1
ATOM 1564 C CA . SER A 1 202 ? -36.160 12.492 27.022 1.00 96.06 202 SER A CA 1
ATOM 1565 C C . SER A 1 202 ? -35.316 11.227 26.804 1.00 96.06 202 SER A C 1
ATOM 1567 O O . SER A 1 202 ? -34.895 10.597 27.772 1.00 96.06 202 SER A O 1
ATOM 1569 N N . LEU A 1 203 ? -35.062 10.871 25.542 1.00 96.06 203 LEU A N 1
ATOM 1570 C CA . LEU A 1 203 ? -34.270 9.722 25.097 1.00 96.06 203 LEU A CA 1
ATOM 1571 C C . LEU A 1 203 ? -32.943 10.154 24.449 1.00 96.06 203 LEU A C 1
ATOM 1573 O O . LEU A 1 203 ? -32.333 9.375 23.724 1.00 96.06 203 LEU A O 1
ATOM 1577 N N . ASP A 1 204 ? -32.515 11.393 24.702 1.00 97.50 204 ASP A N 1
ATOM 1578 C CA . ASP A 1 204 ? -31.287 11.990 24.172 1.00 97.50 204 ASP A CA 1
ATOM 1579 C C . ASP A 1 204 ? -31.247 12.165 22.638 1.00 97.50 204 ASP A C 1
ATOM 1581 O O . ASP A 1 204 ? -30.191 12.118 22.010 1.00 97.50 204 ASP A O 1
ATOM 1585 N N . LEU A 1 205 ? -32.402 12.401 22.005 1.00 97.12 205 LEU A N 1
ATOM 1586 C CA . LEU A 1 205 ? -32.495 12.739 20.583 1.00 97.12 205 LEU A CA 1
ATOM 1587 C C . LEU A 1 205 ? -33.120 14.123 20.402 1.00 97.12 205 LEU A C 1
ATOM 1589 O O . LEU A 1 205 ? -34.312 14.309 20.622 1.00 97.12 205 LEU A O 1
ATOM 1593 N N . TYR A 1 206 ? -32.326 15.081 19.928 1.00 96.69 206 TYR A N 1
ATOM 1594 C CA . TYR A 1 206 ? -32.765 16.455 19.680 1.00 96.69 206 TYR A CA 1
ATOM 1595 C C . TYR A 1 206 ? -32.801 16.727 18.180 1.00 96.69 206 TYR A C 1
ATOM 1597 O O . TYR A 1 206 ? -31.762 16.731 17.520 1.00 96.69 206 TYR A O 1
ATOM 1605 N N . VAL A 1 207 ? -33.994 16.940 17.628 1.00 95.19 207 VAL A N 1
ATOM 1606 C CA . VAL A 1 207 ? -34.196 17.088 16.180 1.00 95.19 207 VAL A CA 1
ATOM 1607 C C . VAL A 1 207 ? -33.611 18.411 15.674 1.00 95.19 207 VAL A C 1
ATOM 1609 O O . VAL A 1 207 ? -33.940 19.484 16.177 1.00 95.19 207 VAL A O 1
ATOM 1612 N N . ALA A 1 208 ? -32.801 18.340 14.618 1.00 93.50 208 ALA A N 1
ATOM 1613 C CA . ALA A 1 208 ? -32.418 19.493 13.815 1.00 93.50 208 ALA A CA 1
ATOM 1614 C C . ALA A 1 208 ? -33.474 19.687 12.717 1.00 93.50 208 ALA A C 1
ATOM 1616 O O . ALA A 1 208 ? -33.575 18.896 11.778 1.00 93.50 208 ALA A O 1
ATOM 1617 N N . LYS A 1 209 ? -34.309 20.717 12.877 1.00 89.38 209 LYS A N 1
ATOM 1618 C CA . LYS A 1 209 ? -35.406 21.034 11.951 1.00 89.38 209 LYS A CA 1
ATOM 1619 C C . LYS A 1 209 ? -34.858 21.498 10.592 1.00 89.38 209 LYS A C 1
ATOM 1621 O O . LYS A 1 209 ? -33.698 21.890 10.480 1.00 89.38 209 LYS A O 1
ATOM 1626 N N . ALA A 1 210 ? -35.683 21.436 9.547 1.00 86.19 210 ALA A N 1
ATOM 1627 C CA . ALA A 1 210 ? -35.254 21.705 8.169 1.00 86.19 210 ALA A CA 1
ATOM 1628 C C . ALA A 1 210 ? -34.772 23.152 7.933 1.00 86.19 210 ALA A C 1
ATOM 1630 O O . ALA A 1 210 ? -34.003 23.402 7.010 1.00 86.19 210 ALA A O 1
ATOM 1631 N N . ASP A 1 211 ? -35.190 24.102 8.769 1.00 87.12 211 ASP A N 1
ATOM 1632 C CA . ASP A 1 211 ? -34.675 25.476 8.800 1.00 87.12 211 ASP A CA 1
ATOM 1633 C C . ASP A 1 211 ? -33.267 25.579 9.414 1.00 87.12 211 ASP A C 1
ATOM 1635 O O . ASP A 1 211 ? -32.543 26.537 9.147 1.00 87.12 211 ASP A O 1
ATOM 1639 N N . VAL A 1 212 ? -32.857 24.579 10.199 1.00 88.12 212 VAL A N 1
ATOM 1640 C CA . VAL A 1 212 ? -31.526 24.472 10.814 1.00 88.12 212 VAL A CA 1
ATOM 1641 C C . VAL A 1 212 ? -30.572 23.670 9.931 1.00 88.12 212 VAL A C 1
ATOM 1643 O O . VAL A 1 212 ? -29.406 24.045 9.769 1.00 88.12 212 VAL A O 1
ATOM 1646 N N . TYR A 1 213 ? -31.038 22.547 9.383 1.00 93.12 213 TYR A N 1
ATOM 1647 C CA . TYR A 1 213 ? -30.183 21.621 8.654 1.00 93.12 213 TYR A CA 1
ATOM 1648 C C . TYR A 1 213 ? -30.936 20.832 7.581 1.00 93.12 213 TYR A C 1
ATOM 1650 O O . TYR A 1 213 ? -31.950 20.189 7.846 1.00 93.12 213 TYR A O 1
ATOM 1658 N N . VAL A 1 214 ? -30.364 20.820 6.377 1.00 93.44 214 VAL A N 1
ATOM 1659 C CA . VAL A 1 214 ? -30.779 19.967 5.262 1.00 93.44 214 VAL A CA 1
ATOM 1660 C C . VAL A 1 214 ? -29.537 19.219 4.778 1.00 93.44 214 VAL A C 1
ATOM 1662 O O . VAL A 1 214 ? -28.567 19.885 4.412 1.00 93.44 214 VAL A O 1
ATOM 1665 N N . PRO A 1 215 ? -29.539 17.872 4.757 1.00 94.56 215 PRO A N 1
ATOM 1666 C CA . PRO A 1 215 ? -28.398 17.102 4.277 1.00 94.56 215 PRO A CA 1
ATOM 1667 C C . PRO A 1 215 ? -28.069 17.458 2.828 1.00 94.56 215 PRO A C 1
ATOM 1669 O O . PRO A 1 215 ? -28.928 17.373 1.942 1.00 94.56 215 PRO A O 1
ATOM 1672 N N . ARG A 1 216 ? -26.816 17.835 2.578 1.00 95.25 216 ARG A N 1
ATOM 1673 C CA . ARG A 1 216 ? -26.307 18.084 1.225 1.00 95.25 216 ARG A CA 1
ATOM 1674 C C . ARG A 1 216 ? -26.383 16.834 0.337 1.00 95.25 216 ARG A C 1
ATOM 1676 O O . ARG A 1 216 ? -26.327 15.711 0.829 1.00 95.25 216 ARG A O 1
ATOM 1683 N N . ARG A 1 217 ? -26.500 17.006 -0.982 1.00 95.00 217 ARG A N 1
ATOM 1684 C CA . ARG A 1 217 ? -26.658 15.896 -1.956 1.00 95.00 217 ARG A CA 1
ATOM 1685 C C . ARG A 1 217 ? -25.663 15.940 -3.118 1.00 95.00 217 ARG A C 1
ATOM 1687 O O . ARG A 1 217 ? -25.785 15.189 -4.076 1.00 95.00 217 ARG A O 1
ATOM 1694 N N . ASP A 1 218 ? -24.674 16.812 -3.032 1.00 95.62 218 ASP A N 1
ATOM 1695 C CA . ASP A 1 218 ? -23.664 17.100 -4.048 1.00 95.62 218 ASP A CA 1
ATOM 1696 C C . ASP A 1 218 ? -22.414 16.208 -3.915 1.00 95.62 218 ASP A C 1
ATOM 1698 O O . ASP A 1 218 ? -21.284 16.681 -4.013 1.00 95.62 218 ASP A O 1
ATOM 1702 N N . PHE A 1 219 ? -22.609 14.905 -3.682 1.00 92.88 219 PHE A N 1
ATOM 1703 C CA . PHE A 1 219 ? -21.506 13.944 -3.621 1.00 92.88 219 PHE A CA 1
ATOM 1704 C C . PHE A 1 219 ? -20.763 13.857 -4.956 1.00 92.88 219 PHE A C 1
ATOM 1706 O O . PHE A 1 219 ? -21.367 13.651 -6.008 1.00 92.88 219 PHE A O 1
ATOM 1713 N N . VAL A 1 220 ? -19.433 13.893 -4.892 1.00 88.38 220 VAL A N 1
ATOM 1714 C CA . VAL A 1 220 ? -18.547 13.530 -6.002 1.00 88.38 220 VAL A CA 1
ATOM 1715 C C . VAL A 1 220 ? -17.604 12.447 -5.493 1.00 88.38 220 VAL A C 1
ATOM 1717 O O . VAL A 1 220 ? -16.936 12.630 -4.481 1.00 88.38 220 VAL A O 1
ATOM 1720 N N . ASN A 1 221 ? -17.577 11.287 -6.158 1.00 87.12 221 ASN A N 1
ATOM 1721 C CA . ASN A 1 221 ? -16.774 10.123 -5.747 1.00 87.12 221 ASN A CA 1
ATOM 1722 C C . ASN A 1 221 ? -16.977 9.721 -4.271 1.00 87.12 221 ASN A C 1
ATOM 1724 O O . ASN A 1 221 ? -16.032 9.384 -3.560 1.00 87.12 221 ASN A O 1
ATOM 1728 N N . GLY A 1 222 ? -18.225 9.786 -3.800 1.00 90.81 222 GLY A N 1
ATOM 1729 C CA . GLY A 1 222 ? -18.595 9.364 -2.449 1.00 90.81 222 GLY A CA 1
ATOM 1730 C C . GLY A 1 222 ? -18.201 10.330 -1.328 1.00 90.81 222 GLY A C 1
ATOM 1731 O O . GLY A 1 222 ? -18.275 9.946 -0.165 1.00 90.81 222 GLY A O 1
ATOM 1732 N N . THR A 1 223 ? -17.810 11.571 -1.634 1.00 93.81 223 THR A N 1
ATOM 1733 C CA . THR A 1 223 ? -17.511 12.602 -0.627 1.00 93.81 223 THR A CA 1
ATOM 1734 C C . THR A 1 223 ? -18.090 13.966 -1.013 1.00 93.81 223 THR A C 1
ATOM 1736 O O . THR A 1 223 ? -18.221 14.284 -2.196 1.00 93.81 223 THR A O 1
ATOM 1739 N N . ALA A 1 224 ? -18.451 14.768 -0.012 1.00 94.50 224 ALA A N 1
ATOM 1740 C CA . ALA A 1 224 ? -18.782 16.185 -0.137 1.00 94.50 224 ALA A CA 1
ATOM 1741 C C . ALA A 1 224 ? -18.431 16.903 1.178 1.00 94.50 224 ALA A C 1
ATOM 1743 O O . ALA A 1 224 ? -18.575 16.322 2.254 1.00 94.50 224 ALA A O 1
ATOM 1744 N N . GLY A 1 225 ? -17.966 18.153 1.116 1.00 93.06 225 GLY A N 1
ATOM 1745 C CA . GLY A 1 225 ? -17.459 18.847 2.304 1.00 93.06 225 GLY A CA 1
ATOM 1746 C C . GLY A 1 225 ? -16.199 19.642 2.025 1.00 93.06 225 GLY A C 1
ATOM 1747 O O . GLY A 1 225 ? -16.053 20.240 0.957 1.00 93.06 225 GLY A O 1
ATOM 1748 N N . ASN A 1 226 ? -15.298 19.648 2.998 1.00 88.62 226 ASN A N 1
ATOM 1749 C CA . ASN A 1 226 ? -13.988 20.249 2.886 1.00 88.62 226 ASN A CA 1
ATOM 1750 C C . ASN A 1 226 ? -13.134 19.479 1.857 1.00 88.62 226 ASN A C 1
ATOM 1752 O O . ASN A 1 226 ? -12.790 18.318 2.097 1.00 88.62 226 ASN A O 1
ATOM 1756 N N . PRO A 1 227 ? -12.723 20.114 0.743 1.00 81.75 227 PRO A N 1
ATOM 1757 C CA . PRO A 1 227 ? -11.929 19.453 -0.290 1.00 81.75 227 PRO A CA 1
ATOM 1758 C C . PRO A 1 227 ? -10.517 19.065 0.174 1.00 81.75 227 PRO A C 1
ATOM 1760 O O . PRO A 1 227 ? -9.848 18.308 -0.523 1.00 81.75 227 PRO A O 1
ATOM 1763 N N . SER A 1 228 ? -10.044 19.560 1.327 1.00 77.88 228 SER A N 1
ATOM 1764 C CA . SER A 1 228 ? -8.754 19.153 1.895 1.00 77.88 228 SER A CA 1
ATOM 1765 C C . SER A 1 228 ? -8.814 17.825 2.658 1.00 77.88 228 SER A C 1
ATOM 1767 O O . SER A 1 228 ? -7.767 17.315 3.056 1.00 77.88 228 SER A O 1
ATOM 1769 N N . ILE A 1 229 ? -10.009 17.284 2.922 1.00 78.19 229 ILE A N 1
ATOM 1770 C CA . ILE A 1 229 ? -10.177 16.005 3.618 1.00 78.19 229 ILE A CA 1
ATOM 1771 C C . ILE A 1 229 ? -10.268 14.890 2.582 1.00 78.19 229 ILE A C 1
ATOM 1773 O O . ILE A 1 229 ? -11.213 14.819 1.797 1.00 78.19 229 ILE A O 1
ATOM 1777 N N . ASN A 1 230 ? -9.299 13.983 2.623 1.00 81.62 230 ASN A N 1
ATOM 1778 C CA . ASN A 1 230 ? -9.285 12.814 1.754 1.00 81.62 230 ASN A CA 1
ATOM 1779 C C . ASN A 1 230 ? -10.389 11.815 2.127 1.00 81.62 230 ASN A C 1
ATOM 1781 O O . ASN A 1 230 ? -10.787 11.713 3.290 1.00 81.62 230 ASN A O 1
ATOM 1785 N N . TRP A 1 231 ? -10.855 11.057 1.137 1.00 88.38 231 TRP A N 1
ATOM 1786 C CA . TRP A 1 231 ? -11.689 9.865 1.310 1.00 88.38 231 TRP A CA 1
ATOM 1787 C C . TRP A 1 231 ? -11.005 8.681 0.608 1.00 88.38 231 TRP A C 1
ATOM 1789 O O . TRP A 1 231 ? -9.780 8.612 0.618 1.00 88.38 231 TRP A O 1
ATOM 1799 N N . HIS A 1 232 ? -11.750 7.799 -0.064 1.00 82.44 232 HIS A N 1
ATOM 1800 C CA . HIS A 1 232 ? -11.195 6.748 -0.941 1.00 82.44 232 HIS A CA 1
ATOM 1801 C C . HIS A 1 232 ? -10.449 7.284 -2.174 1.00 82.44 232 HIS A C 1
ATOM 1803 O O . HIS A 1 232 ? -9.796 6.540 -2.894 1.00 82.44 232 HIS A O 1
ATOM 1809 N N . ASN A 1 233 ? -10.559 8.582 -2.453 1.00 63.38 233 ASN A N 1
ATOM 1810 C CA . ASN A 1 233 ? -9.992 9.241 -3.628 1.00 63.38 233 ASN A CA 1
ATOM 1811 C C . ASN A 1 233 ? -8.563 9.759 -3.422 1.00 63.38 233 ASN A C 1
ATOM 1813 O O . ASN A 1 233 ? -8.069 10.529 -4.251 1.00 63.38 233 ASN A O 1
ATOM 1817 N N . SER A 1 234 ? -7.894 9.392 -2.327 1.00 54.12 234 SER A N 1
ATOM 1818 C CA . SER A 1 234 ? -6.488 9.732 -2.190 1.00 54.12 234 SER A CA 1
ATOM 1819 C C . SER A 1 234 ? -5.682 8.963 -3.228 1.00 54.12 234 SER A C 1
ATOM 1821 O O . SER A 1 234 ? -5.435 7.768 -3.068 1.00 54.12 234 SER A O 1
ATOM 1823 N N . ASN A 1 235 ? -5.204 9.649 -4.264 1.00 49.44 235 ASN A N 1
ATOM 1824 C CA . ASN A 1 235 ? -4.061 9.137 -5.005 1.00 49.44 235 ASN A CA 1
ATOM 1825 C C . ASN A 1 235 ? -2.946 8.920 -3.974 1.00 49.44 235 ASN A C 1
ATOM 1827 O O . ASN A 1 235 ? -2.543 9.875 -3.302 1.00 49.44 235 ASN A O 1
ATOM 1831 N N . VAL A 1 236 ? -2.467 7.679 -3.840 1.00 46.56 236 VAL A N 1
ATOM 1832 C CA . VAL A 1 236 ? -1.446 7.239 -2.863 1.00 46.56 236 VAL A CA 1
ATOM 1833 C C . VAL A 1 236 ? -0.213 8.163 -2.863 1.00 46.56 236 VAL A C 1
ATOM 1835 O O . VAL A 1 236 ? 0.470 8.332 -1.852 1.00 46.56 236 VAL A O 1
ATOM 1838 N N . TRP A 1 237 ? 0.008 8.859 -3.980 1.00 44.59 237 TRP A N 1
ATOM 1839 C CA . TRP A 1 237 ? 1.062 9.839 -4.203 1.00 44.59 237 TRP A CA 1
ATOM 1840 C C . TRP A 1 237 ? 0.928 11.187 -3.455 1.00 44.59 237 TRP A C 1
ATOM 1842 O O . TRP A 1 237 ? 1.946 11.804 -3.144 1.00 44.59 237 TRP A O 1
ATOM 1852 N N . ASN A 1 238 ? -0.286 11.649 -3.122 1.00 45.41 238 ASN A N 1
ATOM 1853 C CA . ASN A 1 238 ? -0.534 12.952 -2.469 1.00 45.41 238 ASN A CA 1
ATOM 1854 C C . ASN A 1 238 ? -0.802 12.848 -0.955 1.00 45.41 238 ASN A C 1
ATOM 1856 O O . ASN A 1 238 ? -1.395 13.748 -0.363 1.00 45.41 238 ASN A O 1
ATOM 1860 N N . ASN A 1 239 ? -0.332 11.774 -0.311 1.00 51.09 239 ASN A N 1
ATOM 1861 C CA . ASN A 1 239 ? -0.371 11.611 1.147 1.00 51.09 239 ASN A CA 1
ATOM 1862 C C . ASN A 1 239 ? -1.796 11.606 1.747 1.00 51.09 239 ASN A C 1
ATOM 1864 O O . ASN A 1 239 ? -2.014 12.110 2.849 1.00 51.09 239 ASN A O 1
ATOM 1868 N N . GLY A 1 240 ? -2.782 11.053 1.031 1.00 54.25 240 GLY A N 1
ATOM 1869 C CA . GLY A 1 240 ? -4.188 11.194 1.409 1.00 54.25 240 GLY A CA 1
ATOM 1870 C C . GLY A 1 240 ? -4.728 10.215 2.457 1.00 54.25 240 GLY A C 1
ATOM 1871 O O . GLY A 1 240 ? -5.866 9.770 2.368 1.00 54.25 240 GLY A O 1
ATOM 1872 N N . ASN A 1 241 ? -3.939 9.928 3.491 1.00 72.62 241 ASN A N 1
ATOM 1873 C CA . ASN A 1 241 ? -4.427 9.183 4.649 1.00 72.62 241 ASN A CA 1
ATOM 1874 C C . ASN A 1 241 ? -5.520 9.971 5.387 1.00 72.62 241 ASN A C 1
ATOM 1876 O O . ASN A 1 241 ? -5.451 11.197 5.517 1.00 72.62 241 ASN A O 1
ATOM 1880 N N . ASN A 1 242 ? -6.494 9.260 5.950 1.00 88.31 242 ASN A N 1
ATOM 1881 C CA . ASN A 1 242 ? -7.415 9.854 6.910 1.00 88.31 242 ASN A CA 1
ATOM 1882 C C . ASN A 1 242 ? -6.737 9.897 8.283 1.00 88.31 242 ASN A C 1
ATOM 1884 O O . ASN A 1 242 ? -6.065 8.950 8.694 1.00 88.31 242 ASN A O 1
ATOM 1888 N N . SER A 1 243 ? -6.902 11.006 8.997 1.00 88.81 243 SER A N 1
ATOM 1889 C CA . SER A 1 243 ? -6.347 11.187 10.340 1.00 88.81 243 SER A CA 1
ATOM 1890 C C . SER A 1 243 ? -7.467 11.235 11.367 1.00 88.81 243 SER A C 1
ATOM 1892 O O . SER A 1 243 ? -8.560 11.714 11.074 1.00 88.81 243 SER A O 1
ATOM 1894 N N . LEU A 1 244 ? -7.186 10.760 12.579 1.00 92.69 244 LEU A N 1
ATOM 1895 C CA . LEU A 1 244 ? -8.066 10.993 13.723 1.00 92.69 244 LEU A CA 1
ATOM 1896 C C . LEU A 1 244 ? -8.045 12.488 14.059 1.00 92.69 244 LEU A C 1
ATOM 1898 O O . LEU A 1 244 ? -6.989 13.120 13.954 1.00 92.69 244 LEU A O 1
ATOM 1902 N N . SER A 1 245 ? -9.178 13.047 14.494 1.00 91.81 245 SER A N 1
ATOM 1903 C CA . SER A 1 245 ? -9.185 14.429 14.986 1.00 91.81 245 SER A CA 1
ATOM 1904 C C . SER A 1 245 ? -8.396 14.553 16.295 1.00 91.81 245 SER A C 1
ATOM 1906 O O . SER A 1 245 ? -8.350 13.633 17.117 1.00 91.81 245 SER A O 1
ATOM 1908 N N . THR A 1 246 ? -7.770 15.709 16.499 1.00 89.56 246 THR A N 1
ATOM 1909 C CA . THR A 1 246 ? -7.170 16.103 17.781 1.00 89.56 246 THR A CA 1
ATOM 1910 C C . THR A 1 246 ? -8.164 16.805 18.710 1.00 89.56 246 THR A C 1
ATOM 1912 O O . THR A 1 246 ? -7.837 17.027 19.872 1.00 89.56 246 THR A O 1
ATOM 1915 N N . ASP A 1 247 ? -9.351 17.172 18.217 1.00 91.81 247 ASP A N 1
ATOM 1916 C CA . ASP A 1 247 ? -10.437 17.764 19.003 1.00 91.81 247 ASP A CA 1
ATOM 1917 C C . ASP A 1 247 ? -11.515 16.690 19.276 1.00 91.81 247 ASP A C 1
ATOM 1919 O O . ASP A 1 247 ? -12.124 16.184 18.329 1.00 91.81 247 ASP A O 1
ATOM 1923 N N . PRO A 1 248 ? -11.792 16.330 20.548 1.00 93.50 248 PRO A N 1
ATOM 1924 C CA . PRO A 1 248 ? -12.802 15.325 20.907 1.00 93.50 248 PRO A CA 1
ATOM 1925 C C . PRO A 1 248 ? -14.245 15.723 20.566 1.00 93.50 248 PRO A C 1
ATOM 1927 O O . PRO A 1 248 ? -15.160 14.923 20.745 1.00 93.50 248 PRO A O 1
ATOM 1930 N N . THR A 1 249 ? -14.473 16.961 20.124 1.00 93.12 249 THR A N 1
ATOM 1931 C CA . THR A 1 249 ? -15.790 17.465 19.711 1.00 93.12 249 THR A CA 1
ATOM 1932 C C . THR A 1 249 ? -15.992 17.452 18.197 1.00 93.12 249 THR A C 1
ATOM 1934 O O . THR A 1 249 ? -17.078 17.795 17.726 1.00 93.12 249 THR A O 1
ATOM 1937 N N . ASP A 1 250 ? -14.973 17.073 17.423 1.00 94.31 250 ASP A N 1
ATOM 1938 C CA . ASP A 1 250 ? -15.069 17.024 15.968 1.00 94.31 250 ASP A CA 1
ATOM 1939 C C . ASP A 1 250 ? -15.651 15.695 15.479 1.00 94.31 250 ASP A C 1
ATOM 1941 O O . ASP A 1 250 ? -15.138 14.626 15.835 1.00 94.31 250 ASP A O 1
ATOM 1945 N N . PRO A 1 251 ? -16.657 15.726 14.589 1.00 96.06 251 PRO A N 1
ATOM 1946 C CA . PRO A 1 251 ? -16.954 14.561 13.782 1.00 96.06 251 PRO A CA 1
ATOM 1947 C C . PRO A 1 251 ? -15.847 14.332 12.753 1.00 96.06 251 PRO A C 1
ATOM 1949 O O . PRO A 1 251 ? -15.274 15.275 12.204 1.00 96.06 251 PRO A O 1
ATOM 1952 N N . TYR A 1 252 ? -15.561 13.068 12.460 1.00 96.12 252 TYR A N 1
ATOM 1953 C CA . TYR A 1 252 ? -14.616 12.699 11.411 1.00 96.12 252 TYR A CA 1
ATOM 1954 C C . TYR A 1 252 ? -14.926 11.313 10.847 1.00 96.12 252 TYR A C 1
ATOM 1956 O O . TYR A 1 252 ? -15.771 10.575 11.361 1.00 96.12 252 TYR A O 1
ATOM 1964 N N . TYR A 1 253 ? -14.214 10.971 9.776 1.00 96.31 253 TYR A N 1
ATOM 1965 C CA . TYR A 1 253 ? -14.387 9.733 9.031 1.00 96.31 253 TYR A CA 1
ATOM 1966 C C . TYR A 1 253 ? -13.035 9.080 8.773 1.00 96.31 253 TYR A C 1
ATOM 1968 O O . TYR A 1 253 ? -12.045 9.774 8.537 1.00 96.31 253 TYR A O 1
ATOM 1976 N N . ILE A 1 254 ? -13.006 7.750 8.776 1.00 96.25 254 ILE A N 1
ATOM 1977 C CA . ILE A 1 254 ? -11.843 6.948 8.403 1.00 96.25 254 ILE A CA 1
ATOM 1978 C C . ILE A 1 254 ? -12.320 5.892 7.408 1.00 96.25 254 ILE A C 1
ATOM 1980 O O . ILE A 1 254 ? -13.073 4.990 7.773 1.00 96.25 254 ILE A O 1
ATOM 1984 N N . ALA A 1 255 ? -11.888 6.007 6.157 1.00 94.19 255 ALA A N 1
ATOM 1985 C CA . ALA A 1 255 ? -12.106 4.979 5.156 1.00 94.19 255 ALA A CA 1
ATOM 1986 C C . ALA A 1 255 ? -11.309 3.710 5.508 1.00 94.19 255 ALA A C 1
ATOM 1988 O O . ALA A 1 255 ? -10.227 3.768 6.119 1.00 94.19 255 ALA A O 1
ATOM 1989 N N . LYS A 1 256 ? -11.851 2.550 5.128 1.00 92.12 256 LYS A N 1
ATOM 1990 C CA . LYS A 1 256 ? -11.250 1.231 5.330 1.00 92.12 256 LYS A CA 1
ATOM 1991 C C . LYS A 1 256 ? -9.812 1.253 4.820 1.00 92.12 256 LYS A C 1
ATOM 1993 O O . LYS A 1 256 ? -9.563 1.555 3.666 1.00 92.12 256 LYS A O 1
ATOM 1998 N N . ASP A 1 257 ? -8.864 0.929 5.695 1.00 87.44 257 ASP A N 1
ATOM 1999 C CA . ASP A 1 257 ? -7.434 0.870 5.380 1.00 87.44 257 ASP A CA 1
ATOM 2000 C C . ASP A 1 257 ? -6.758 2.213 4.998 1.00 87.44 257 ASP A C 1
ATOM 2002 O O . ASP A 1 257 ? -5.552 2.218 4.761 1.00 87.44 257 ASP A O 1
ATOM 2006 N N . TYR A 1 258 ? -7.430 3.370 5.088 1.00 88.88 258 TYR A N 1
ATOM 2007 C CA . TYR A 1 258 ? -6.824 4.706 4.875 1.00 88.88 258 TYR A CA 1
ATOM 2008 C C . TYR A 1 258 ? -6.433 5.435 6.175 1.00 88.88 258 TYR A C 1
ATOM 2010 O O . TYR A 1 258 ? -5.764 6.469 6.137 1.00 88.88 258 TYR A O 1
ATOM 2018 N N . GLY A 1 259 ? -6.811 4.894 7.338 1.00 89.25 259 GLY A N 1
ATOM 2019 C CA . GLY A 1 259 ? -6.419 5.414 8.656 1.00 89.25 259 GLY A CA 1
ATOM 2020 C C . GLY A 1 259 ? -4.995 5.029 9.093 1.00 89.25 259 GLY A C 1
ATOM 2021 O O . GLY A 1 259 ? -4.319 4.241 8.414 1.00 89.25 259 GLY A O 1
ATOM 2022 N N . PRO A 1 260 ? -4.522 5.534 10.250 1.00 89.31 260 PRO A N 1
ATOM 2023 C CA . PRO A 1 260 ? -3.242 5.124 10.822 1.00 89.31 260 PRO A CA 1
ATOM 2024 C C . PRO A 1 260 ? -3.250 3.632 11.174 1.00 89.31 260 PRO A C 1
ATOM 2026 O O . PRO A 1 260 ? -4.214 3.117 11.741 1.00 89.31 260 PRO A O 1
ATOM 2029 N N . LYS A 1 261 ? -2.158 2.946 10.823 1.00 90.88 261 LYS A N 1
ATOM 2030 C CA . LYS A 1 261 ? -1.980 1.501 10.994 1.00 90.88 261 LYS A CA 1
ATOM 2031 C C . LYS A 1 261 ? -0.632 1.208 11.634 1.00 90.88 261 LYS A C 1
ATOM 2033 O O . LYS A 1 261 ? 0.357 1.865 11.314 1.00 90.88 261 LYS A O 1
ATOM 2038 N N . TYR A 1 262 ? -0.600 0.200 12.494 1.00 91.38 262 TYR A N 1
ATOM 2039 C CA . TYR A 1 262 ? 0.589 -0.181 13.251 1.00 91.38 262 TYR A CA 1
ATOM 2040 C C . TYR A 1 262 ? 0.784 -1.691 13.200 1.00 91.38 262 TYR A C 1
ATOM 2042 O O . TYR A 1 262 ? -0.189 -2.438 13.289 1.00 91.38 262 TYR A O 1
ATOM 2050 N N . LEU A 1 263 ? 2.035 -2.134 13.074 1.00 90.38 263 LEU A N 1
ATOM 2051 C CA . LEU A 1 263 ? 2.382 -3.550 13.010 1.00 90.38 263 LEU A CA 1
ATOM 2052 C C . LEU A 1 263 ? 2.890 -4.050 14.363 1.00 90.38 263 LEU A C 1
ATOM 2054 O O . LEU A 1 263 ? 3.919 -3.597 14.867 1.00 90.38 263 LEU A O 1
ATOM 2058 N N . ASN A 1 264 ? 2.207 -5.042 14.915 1.00 90.69 264 ASN A N 1
ATOM 2059 C CA . ASN A 1 264 ? 2.688 -5.858 16.021 1.00 90.69 264 ASN A CA 1
ATOM 2060 C C . ASN A 1 264 ? 3.013 -7.265 15.488 1.00 90.69 264 ASN A C 1
ATOM 2062 O O . ASN A 1 264 ? 2.219 -7.838 14.749 1.00 90.69 264 ASN A O 1
ATOM 2066 N N . ASN A 1 265 ? 4.172 -7.820 15.840 1.00 86.44 265 ASN A N 1
ATOM 2067 C CA . ASN A 1 265 ? 4.624 -9.141 15.380 1.00 86.44 265 ASN A CA 1
ATOM 2068 C C . ASN A 1 265 ? 4.831 -10.146 16.533 1.00 86.44 265 ASN A C 1
ATOM 2070 O O . ASN A 1 265 ? 5.475 -11.180 16.361 1.00 86.44 265 ASN A O 1
ATOM 2074 N N . GLU A 1 266 ? 4.291 -9.863 17.723 1.00 84.50 266 GLU A N 1
ATOM 2075 C CA . GLU A 1 266 ? 4.386 -10.765 18.872 1.00 84.50 266 GLU A CA 1
ATOM 2076 C C . GLU A 1 266 ? 3.441 -11.958 18.675 1.00 84.50 266 GLU A C 1
ATOM 2078 O O . GLU A 1 266 ? 2.232 -11.790 18.783 1.00 84.50 266 GLU A O 1
ATOM 2083 N N . ASN A 1 267 ? 3.960 -13.171 18.451 1.00 85.75 267 ASN A N 1
ATOM 2084 C CA . ASN A 1 267 ? 3.171 -14.386 18.160 1.00 85.75 267 ASN A CA 1
ATOM 2085 C C . ASN A 1 267 ? 2.318 -14.246 16.876 1.00 85.75 267 ASN A C 1
ATOM 2087 O O . ASN A 1 267 ? 1.081 -14.293 16.921 1.00 85.75 267 ASN A O 1
ATOM 2091 N N . GLY A 1 268 ? 2.985 -14.009 15.744 1.00 87.88 268 GLY A N 1
ATOM 2092 C CA . GLY A 1 268 ? 2.364 -13.740 14.442 1.00 87.88 268 GLY A CA 1
ATOM 2093 C C . GLY A 1 268 ? 2.059 -12.255 14.218 1.00 87.88 268 GLY A C 1
ATOM 2094 O O . GLY A 1 268 ? 2.082 -11.455 15.159 1.00 87.88 268 GLY A O 1
ATOM 2095 N N . TYR A 1 269 ? 1.750 -11.883 12.976 1.00 90.88 269 TYR A N 1
ATOM 2096 C CA . TYR A 1 269 ? 1.522 -10.493 12.584 1.00 90.88 269 TYR A CA 1
ATOM 2097 C C . TYR A 1 269 ? 0.106 -10.018 12.908 1.00 90.88 269 TYR A C 1
ATOM 2099 O O . TYR A 1 269 ? -0.879 -10.744 12.753 1.00 90.88 269 TYR A O 1
ATOM 2107 N N . LYS A 1 270 ? 0.022 -8.772 13.374 1.00 93.94 270 LYS A N 1
ATOM 2108 C CA . LYS A 1 270 ? -1.210 -8.083 13.752 1.00 93.94 270 LYS A CA 1
ATOM 2109 C C . LYS A 1 270 ? -1.119 -6.651 13.258 1.00 93.94 270 LYS A C 1
ATOM 2111 O O . LYS A 1 270 ? -0.231 -5.915 13.687 1.00 93.94 270 LYS A O 1
ATOM 2116 N N . VAL A 1 271 ? -2.028 -6.256 12.379 1.00 95.50 271 VAL A N 1
ATOM 2117 C CA . VAL A 1 271 ? -2.167 -4.862 11.955 1.00 95.50 271 VAL A CA 1
ATOM 2118 C C . VAL A 1 271 ? -3.292 -4.237 12.764 1.00 95.50 271 VAL A C 1
ATOM 2120 O O . VAL A 1 271 ? -4.418 -4.728 12.748 1.00 95.50 271 VAL A O 1
ATOM 2123 N N . ILE A 1 272 ? -2.969 -3.171 13.489 1.00 96.12 272 ILE A N 1
ATOM 2124 C CA . ILE A 1 272 ? -3.918 -2.392 14.279 1.00 96.12 272 ILE A CA 1
ATOM 2125 C C . ILE A 1 272 ? -4.233 -1.125 13.494 1.00 96.12 272 ILE A C 1
ATOM 2127 O O . ILE A 1 272 ? -3.362 -0.262 13.383 1.00 96.12 272 ILE A O 1
ATOM 2131 N N . GLN A 1 273 ? -5.446 -1.007 12.950 1.00 95.94 273 GLN A N 1
ATOM 2132 C CA . GLN A 1 273 ? -5.945 0.255 12.402 1.00 95.94 273 GLN A CA 1
ATOM 2133 C C . GLN A 1 273 ? -6.785 0.950 13.469 1.00 95.94 273 GLN A C 1
ATOM 2135 O O . GLN A 1 273 ? -7.898 0.521 13.777 1.00 95.94 273 GLN A O 1
ATOM 2140 N N . THR A 1 274 ? -6.259 2.036 14.018 1.00 95.06 274 THR A N 1
ATOM 2141 C CA . THR A 1 274 ? -6.972 2.823 15.025 1.00 95.06 274 THR A CA 1
ATOM 2142 C C . THR A 1 274 ? -8.069 3.646 14.351 1.00 95.06 274 THR A C 1
ATOM 2144 O O . THR A 1 274 ? -7.788 4.374 13.398 1.00 95.06 274 THR A O 1
ATOM 2147 N N . LEU A 1 275 ? -9.306 3.554 14.848 1.00 97.19 275 LEU A N 1
ATOM 2148 C CA . LEU A 1 275 ? -10.452 4.340 14.364 1.00 97.19 275 LEU A CA 1
ATOM 2149 C C . LEU A 1 275 ? -10.859 5.428 15.372 1.00 97.19 275 LEU A C 1
ATOM 2151 O O . LEU A 1 275 ? -11.228 6.535 14.982 1.00 97.19 275 LEU A O 1
ATOM 2155 N N . LEU A 1 276 ? -10.734 5.133 16.669 1.00 96.75 276 LEU A N 1
ATOM 2156 C CA . LEU A 1 276 ? -11.040 6.018 17.792 1.00 96.75 276 LEU A CA 1
ATOM 2157 C C . LEU A 1 276 ? -10.132 5.668 18.979 1.00 96.75 276 LEU A C 1
ATOM 2159 O O . LEU A 1 276 ? -10.079 4.510 19.396 1.00 96.75 276 LEU A O 1
ATOM 2163 N N . THR A 1 277 ? -9.456 6.658 19.561 1.00 95.50 277 THR A N 1
ATOM 2164 C CA . THR A 1 277 ? -8.808 6.511 20.875 1.00 95.50 277 THR A CA 1
ATOM 2165 C C . THR A 1 277 ? -9.610 7.240 21.946 1.00 95.50 277 THR A C 1
ATOM 2167 O O . THR A 1 277 ? -10.475 8.059 21.639 1.00 95.50 277 THR A O 1
ATOM 2170 N N . ALA A 1 278 ? -9.258 7.019 23.213 1.00 93.50 278 ALA A N 1
ATOM 2171 C CA . ALA A 1 278 ? -9.866 7.737 24.325 1.00 93.50 278 ALA A CA 1
ATOM 2172 C C . ALA A 1 278 ? -9.752 9.266 24.188 1.00 93.50 278 ALA A C 1
ATOM 2174 O O . ALA A 1 278 ? -10.631 9.975 24.670 1.00 93.50 278 ALA A O 1
ATOM 2175 N N . GLU A 1 279 ? -8.722 9.787 23.510 1.00 93.94 279 GLU A N 1
ATOM 2176 C CA . GLU A 1 279 ? -8.547 11.234 23.322 1.00 93.94 279 GLU A CA 1
ATOM 2177 C C . GLU A 1 279 ? -9.605 11.866 22.410 1.00 93.94 279 GLU A C 1
ATOM 2179 O O . GLU A 1 279 ? -9.848 13.061 22.527 1.00 93.94 279 GLU A O 1
ATOM 2184 N N . GLN A 1 280 ? -10.263 11.087 21.543 1.00 94.31 280 GLN A N 1
ATOM 2185 C CA . GLN A 1 280 ? -11.359 11.566 20.687 1.00 94.31 280 GLN A CA 1
ATOM 2186 C C . GLN A 1 280 ? -12.733 11.439 21.354 1.00 94.31 280 GLN A C 1
ATOM 2188 O O . GLN A 1 280 ? -13.747 11.756 20.738 1.00 94.31 280 GLN A O 1
ATOM 2193 N N . THR A 1 281 ? -12.788 10.959 22.596 1.00 90.38 281 THR A N 1
ATOM 2194 C CA . THR A 1 281 ? -14.044 10.766 23.326 1.00 90.38 281 THR A CA 1
ATOM 2195 C C . THR A 1 281 ? -14.129 11.782 24.462 1.00 90.38 281 THR A C 1
ATOM 2197 O O . THR A 1 281 ? -13.173 11.892 25.238 1.00 90.38 281 THR A O 1
ATOM 2200 N N . PRO A 1 282 ? -15.255 12.497 24.639 1.00 85.38 282 PRO A N 1
ATOM 2201 C CA . PRO A 1 282 ? -15.418 13.431 25.757 1.00 85.38 282 PRO A CA 1
ATOM 2202 C C . PRO A 1 282 ? -15.215 12.773 27.130 1.00 85.38 282 PRO A C 1
ATOM 2204 O O . PRO A 1 282 ? -14.734 13.403 28.070 1.00 85.38 282 PRO A O 1
ATOM 2207 N N . TYR A 1 283 ? -15.547 11.484 27.232 1.00 88.69 283 TYR A N 1
ATOM 2208 C CA . TYR A 1 283 ? -15.492 10.700 28.465 1.00 88.69 283 TYR A CA 1
ATOM 2209 C C . TYR A 1 283 ? -14.153 9.987 28.700 1.00 88.69 283 TYR A C 1
ATOM 2211 O O . TYR A 1 283 ? -13.945 9.418 29.773 1.00 88.69 283 TYR A O 1
ATOM 2219 N N . LYS A 1 284 ? -13.241 9.996 27.718 1.00 92.75 284 LYS A N 1
ATOM 2220 C CA . LYS A 1 284 ? -11.939 9.302 27.751 1.00 92.75 284 LYS A CA 1
ATOM 2221 C C . LYS A 1 284 ? -12.016 7.826 28.159 1.00 92.75 284 LYS A C 1
ATOM 2223 O O . LYS A 1 284 ? -11.117 7.306 28.821 1.00 92.75 284 LYS A O 1
ATOM 2228 N N . ASN A 1 285 ? -13.093 7.142 27.787 1.00 94.06 285 ASN A N 1
ATOM 2229 C CA . ASN A 1 285 ? -13.417 5.803 28.280 1.00 94.06 285 ASN A CA 1
ATOM 2230 C C . ASN A 1 285 ? -13.815 4.825 27.166 1.00 94.06 285 ASN A C 1
ATOM 2232 O O . ASN A 1 285 ? -14.444 3.810 27.463 1.00 94.06 285 ASN A O 1
ATOM 2236 N N . PHE A 1 286 ? -13.452 5.102 25.913 1.00 97.31 286 PHE A N 1
ATOM 2237 C CA . PHE A 1 286 ? -13.781 4.220 24.801 1.00 97.31 286 PHE A CA 1
ATOM 2238 C C . PHE A 1 286 ? -12.692 4.208 23.730 1.00 97.31 286 PHE A C 1
ATOM 2240 O O . PHE A 1 286 ? -12.086 5.242 23.439 1.00 97.31 286 PHE A O 1
ATOM 2247 N N . THR A 1 287 ? -12.436 3.036 23.149 1.00 97.88 287 THR A N 1
ATOM 2248 C CA . THR A 1 287 ? -11.574 2.885 21.969 1.00 97.88 287 THR A CA 1
ATOM 2249 C C . THR A 1 287 ? -12.222 1.965 20.942 1.00 97.88 287 THR A C 1
ATOM 2251 O O . THR A 1 287 ? -12.953 1.031 21.288 1.00 97.88 287 THR A O 1
ATOM 2254 N N . ILE A 1 288 ? -11.951 2.254 19.668 1.00 98.44 288 ILE A N 1
ATOM 2255 C CA . ILE A 1 288 ? -12.403 1.474 18.517 1.00 98.44 288 ILE A CA 1
ATOM 2256 C C . ILE A 1 288 ? -11.219 1.308 17.570 1.00 98.44 288 ILE A C 1
ATOM 2258 O O . ILE A 1 288 ? -10.596 2.287 17.151 1.00 98.44 288 ILE A O 1
ATOM 2262 N N . SER A 1 289 ? -10.935 0.068 17.197 1.00 98.19 289 SER A N 1
ATOM 2263 C CA . SER A 1 289 ? -9.902 -0.266 16.217 1.00 98.19 289 SER A CA 1
ATOM 2264 C C . SER A 1 289 ? -10.375 -1.426 15.351 1.00 98.19 289 SER A C 1
ATOM 2266 O O . SER A 1 289 ? -11.202 -2.219 15.794 1.00 98.19 289 SER A O 1
ATOM 2268 N N . THR A 1 290 ? -9.825 -1.585 14.149 1.00 98.25 290 THR A N 1
ATOM 2269 C CA . THR A 1 290 ? -9.853 -2.897 13.488 1.00 98.25 290 THR A CA 1
ATOM 2270 C C . THR A 1 290 ? -8.529 -3.611 13.720 1.00 98.25 290 THR A C 1
ATOM 2272 O O . THR A 1 290 ? -7.463 -2.989 13.754 1.00 98.25 290 THR A O 1
ATOM 2275 N N . LEU A 1 291 ? -8.609 -4.922 13.934 1.00 97.75 291 LEU A N 1
ATOM 2276 C CA . LEU A 1 291 ? -7.460 -5.801 14.094 1.00 97.75 291 LEU A CA 1
ATOM 2277 C C . LEU A 1 291 ? -7.454 -6.807 12.946 1.00 97.75 291 LEU A C 1
ATOM 2279 O O . LEU A 1 291 ? -8.419 -7.548 12.769 1.00 97.75 291 LEU A O 1
ATOM 2283 N N . THR A 1 292 ? -6.350 -6.850 12.206 1.00 97.75 292 THR A N 1
ATOM 2284 C CA . THR A 1 292 ? -6.090 -7.863 11.177 1.00 97.75 292 THR A CA 1
ATOM 2285 C C . THR A 1 292 ? -5.013 -8.808 11.674 1.00 97.75 292 THR A C 1
ATOM 2287 O O . THR A 1 292 ? -3.954 -8.351 12.098 1.00 97.75 292 THR A O 1
ATOM 2290 N N . LEU A 1 293 ? -5.261 -10.112 11.624 1.00 96.69 293 LEU A N 1
ATOM 2291 C CA . LEU A 1 293 ? -4.355 -11.147 12.114 1.00 96.69 293 LEU A CA 1
ATOM 2292 C C . LEU A 1 293 ? -3.871 -12.039 10.968 1.00 96.69 293 LEU A C 1
ATOM 2294 O O . LEU A 1 293 ? -4.674 -12.477 10.142 1.00 96.69 293 LEU A O 1
ATOM 2298 N N . SER A 1 294 ? -2.578 -12.364 10.982 1.00 94.25 294 SER A N 1
ATOM 2299 C CA . SER A 1 294 ? -2.022 -13.477 10.209 1.00 94.25 294 SER A CA 1
ATOM 2300 C C . SER A 1 294 ? -2.443 -14.819 10.824 1.00 94.25 294 SER A C 1
ATOM 2302 O O . SER A 1 294 ? -2.747 -14.874 12.026 1.00 94.25 294 SER A O 1
ATOM 2304 N N . PRO A 1 295 ? -2.411 -15.927 10.059 1.00 92.75 295 PRO A N 1
ATOM 2305 C CA . PRO A 1 295 ? -2.710 -17.238 10.604 1.00 92.75 295 PRO A CA 1
ATOM 2306 C C . PRO A 1 295 ? -1.664 -17.593 11.654 1.00 92.75 295 PRO A C 1
ATOM 2308 O O . PRO A 1 295 ? -0.498 -17.198 11.569 1.00 92.75 295 PRO A O 1
ATOM 2311 N N . ARG A 1 296 ? -2.083 -18.372 12.647 1.00 88.69 296 ARG A N 1
ATOM 2312 C CA . ARG A 1 296 ? -1.152 -18.946 13.614 1.00 88.69 296 ARG A CA 1
ATOM 2313 C C . ARG A 1 296 ? -0.351 -20.067 12.955 1.00 88.69 296 ARG A C 1
ATOM 2315 O O . ARG A 1 296 ? -0.939 -21.045 12.494 1.00 88.69 296 ARG A O 1
ATOM 2322 N N . LEU A 1 297 ? 0.975 -19.971 12.977 1.00 86.19 297 LEU A N 1
ATOM 2323 C CA . LEU A 1 297 ? 1.851 -21.012 12.451 1.00 86.19 297 LEU A CA 1
ATOM 2324 C C . LEU A 1 297 ? 2.119 -22.106 13.489 1.00 86.19 297 LEU A C 1
ATOM 2326 O O . LEU A 1 297 ? 1.940 -21.950 14.703 1.00 86.19 297 LEU A O 1
ATOM 2330 N N . LYS A 1 298 ? 2.560 -23.268 13.001 1.00 83.12 298 LYS A N 1
ATOM 2331 C CA . LYS A 1 298 ? 2.937 -24.393 13.858 1.00 83.12 298 LYS A CA 1
ATOM 2332 C C . LYS A 1 298 ? 4.153 -24.003 14.704 1.00 83.12 298 LYS A C 1
ATOM 2334 O O . LYS A 1 298 ? 5.228 -23.774 14.169 1.00 83.12 298 LYS A O 1
ATOM 2339 N N . GLY A 1 299 ? 3.982 -23.997 16.025 1.00 80.38 299 GLY A N 1
ATOM 2340 C CA . GLY A 1 299 ? 5.020 -23.592 16.981 1.00 80.38 299 GLY A CA 1
ATOM 2341 C C . GLY A 1 299 ? 4.767 -22.225 17.620 1.00 80.38 299 GLY A C 1
ATOM 2342 O O . GLY A 1 299 ? 5.311 -21.963 18.693 1.00 80.38 299 GLY A O 1
ATOM 2343 N N . ASP A 1 300 ? 3.878 -21.408 17.048 1.00 82.06 300 ASP A N 1
ATOM 2344 C CA . ASP A 1 300 ? 3.503 -20.125 17.638 1.00 82.06 300 ASP A CA 1
ATOM 2345 C C . ASP A 1 300 ? 2.756 -20.319 18.958 1.00 82.06 300 ASP A C 1
ATOM 2347 O O . ASP A 1 300 ? 1.888 -21.197 19.111 1.00 82.06 300 ASP A O 1
ATOM 2351 N N . LYS A 1 301 ? 3.041 -19.436 19.918 1.00 86.62 301 LYS A N 1
ATOM 2352 C CA . LYS A 1 301 ? 2.251 -19.338 21.146 1.00 86.62 301 LYS A CA 1
ATOM 2353 C C . LYS A 1 301 ? 0.860 -18.803 20.812 1.00 86.62 301 LYS A C 1
ATOM 2355 O O . LYS A 1 301 ? 0.697 -17.956 19.940 1.00 86.62 301 LYS A O 1
ATOM 2360 N N . THR A 1 302 ? -0.157 -19.291 21.518 1.00 85.69 302 THR A N 1
ATOM 2361 C CA . THR A 1 302 ? -1.498 -18.707 21.414 1.00 85.69 302 THR A CA 1
ATOM 2362 C C . THR A 1 302 ? -1.467 -17.286 21.978 1.00 85.69 302 THR A C 1
ATOM 2364 O O . THR A 1 302 ? -0.857 -17.068 23.026 1.00 85.69 302 THR A O 1
ATOM 2367 N N . ASN A 1 303 ? -2.152 -16.334 21.340 1.00 93.75 303 ASN A N 1
ATOM 2368 C CA . ASN A 1 303 ? -2.362 -15.027 21.959 1.00 93.75 303 ASN A CA 1
ATOM 2369 C C . ASN A 1 303 ? -3.327 -15.184 23.133 1.00 93.75 303 ASN A C 1
ATOM 2371 O O . ASN A 1 303 ? -4.381 -15.804 22.990 1.00 93.75 303 ASN A O 1
ATOM 2375 N N . VAL A 1 304 ? -2.962 -14.631 24.287 1.00 95.56 304 VAL A N 1
ATOM 2376 C CA . VAL A 1 304 ? -3.737 -14.706 25.526 1.00 95.56 304 VAL A CA 1
ATOM 2377 C C . VAL A 1 304 ? -3.803 -13.316 26.131 1.00 95.56 304 VAL A C 1
ATOM 2379 O O . VAL A 1 304 ? -2.768 -12.674 26.286 1.00 95.56 304 VAL A O 1
ATOM 2382 N N . ALA A 1 305 ? -4.994 -12.882 26.531 1.00 96.19 305 ALA A N 1
ATOM 2383 C CA . ALA A 1 305 ? -5.181 -11.599 27.194 1.00 96.19 305 ALA A CA 1
ATOM 2384 C C . ALA A 1 305 ? -6.249 -11.673 28.295 1.00 96.19 305 ALA A C 1
ATOM 2386 O O . ALA A 1 305 ? -7.056 -12.607 28.373 1.00 96.19 305 ALA A O 1
ATOM 2387 N N . LYS A 1 306 ? -6.222 -10.679 29.184 1.00 97.69 306 LYS A N 1
ATOM 2388 C CA . LYS A 1 306 ? -7.231 -10.430 30.217 1.00 97.69 306 LYS A CA 1
ATOM 2389 C C . LYS A 1 306 ? -7.319 -8.923 30.417 1.00 97.69 306 LYS A C 1
ATOM 2391 O O . LYS A 1 306 ? -6.436 -8.332 31.028 1.00 97.69 306 LYS A O 1
ATOM 2396 N N . LEU A 1 307 ? -8.389 -8.324 29.911 1.00 97.44 307 LEU A N 1
ATOM 2397 C CA . LEU A 1 307 ? -8.526 -6.871 29.865 1.00 97.44 307 LEU A CA 1
ATOM 2398 C C . LEU A 1 307 ? -9.268 -6.332 31.095 1.00 97.44 307 LEU A C 1
ATOM 2400 O O . LEU A 1 307 ? -10.132 -7.025 31.642 1.00 97.44 307 LEU A O 1
ATOM 2404 N N . PRO A 1 308 ? -8.972 -5.099 31.540 1.00 96.94 308 PRO A N 1
ATOM 2405 C CA . PRO A 1 308 ? -9.624 -4.487 32.698 1.00 96.94 308 PRO A CA 1
ATOM 2406 C C . PRO A 1 308 ? -11.027 -3.936 32.398 1.00 96.94 308 PRO A C 1
ATOM 2408 O O . PRO A 1 308 ? -11.729 -3.551 33.330 1.00 96.94 308 PRO A O 1
ATOM 2411 N N . ASN A 1 309 ? -11.444 -3.919 31.128 1.00 97.94 309 ASN A N 1
ATOM 2412 C CA . ASN A 1 309 ? -12.694 -3.322 30.659 1.00 97.94 309 ASN A CA 1
ATOM 2413 C C . ASN A 1 309 ? -13.566 -4.345 29.920 1.00 97.94 309 ASN A C 1
ATOM 2415 O O . ASN A 1 309 ? -13.073 -5.377 29.459 1.00 97.94 309 ASN A O 1
ATOM 2419 N N . HIS A 1 310 ? -14.869 -4.063 29.832 1.00 98.38 310 HIS A N 1
ATOM 2420 C CA . HIS A 1 310 ? -15.770 -4.799 28.946 1.00 98.38 310 HIS A CA 1
ATOM 2421 C C . HIS A 1 310 ? -15.364 -4.519 27.500 1.00 98.38 310 HIS A C 1
ATOM 2423 O O . HIS A 1 310 ? -15.046 -3.377 27.170 1.00 98.38 310 HIS A O 1
ATOM 2429 N N . PHE A 1 311 ? -15.371 -5.534 26.645 1.00 98.69 311 PHE A N 1
ATOM 2430 C CA . PHE A 1 311 ? -15.000 -5.364 25.246 1.00 98.69 311 PHE A CA 1
ATOM 2431 C C . PHE A 1 311 ? -15.830 -6.266 24.342 1.00 98.69 311 PHE A C 1
ATOM 2433 O O . PHE A 1 311 ? -16.460 -7.227 24.797 1.00 98.69 311 PHE A O 1
ATOM 2440 N N . ALA A 1 312 ? -15.826 -5.936 23.058 1.00 98.75 312 ALA A N 1
ATOM 2441 C CA . ALA A 1 312 ? -16.517 -6.698 22.043 1.00 98.75 312 ALA A CA 1
ATOM 2442 C C . ALA A 1 312 ? -15.688 -6.854 20.771 1.00 98.75 312 ALA A C 1
ATOM 2444 O O . ALA A 1 312 ? -14.788 -6.064 20.485 1.00 98.75 312 ALA A O 1
ATOM 2445 N N . ILE A 1 313 ? -16.020 -7.900 20.024 1.00 98.69 313 ILE A N 1
ATOM 2446 C CA . ILE A 1 313 ? -15.464 -8.221 18.715 1.00 98.69 313 ILE A CA 1
ATOM 2447 C C . ILE A 1 313 ? -16.636 -8.347 17.748 1.00 98.69 313 ILE A C 1
ATOM 2449 O O . ILE A 1 313 ? -17.573 -9.083 18.047 1.00 98.69 313 ILE A O 1
ATOM 2453 N N . GLN A 1 314 ? -16.574 -7.674 16.602 1.00 98.56 314 GLN A N 1
ATOM 2454 C CA . GLN A 1 314 ? -17.460 -7.917 15.465 1.00 98.56 314 GLN A CA 1
ATOM 2455 C C . GLN A 1 314 ? -16.611 -8.336 14.262 1.00 98.56 314 GLN A C 1
ATOM 2457 O O . GLN A 1 314 ? -15.711 -7.610 13.850 1.00 98.56 314 GLN A O 1
ATOM 2462 N N . MET A 1 315 ? -16.880 -9.516 13.712 1.00 98.31 315 MET A N 1
ATOM 2463 C CA . MET A 1 315 ? -16.113 -10.079 12.598 1.00 98.31 315 MET A CA 1
ATOM 2464 C C . MET A 1 315 ? -16.411 -9.394 11.260 1.00 98.31 315 MET A C 1
ATOM 2466 O O . MET A 1 315 ? -17.578 -9.301 10.878 1.00 98.31 315 MET A O 1
ATOM 2470 N N . ASP A 1 316 ? -15.362 -9.046 10.506 1.00 96.44 316 ASP A N 1
ATOM 2471 C CA . ASP A 1 316 ? -15.476 -8.496 9.146 1.00 96.44 316 ASP A CA 1
ATOM 2472 C C . ASP A 1 316 ? -15.138 -9.536 8.074 1.00 96.44 316 ASP A C 1
ATOM 2474 O O . AS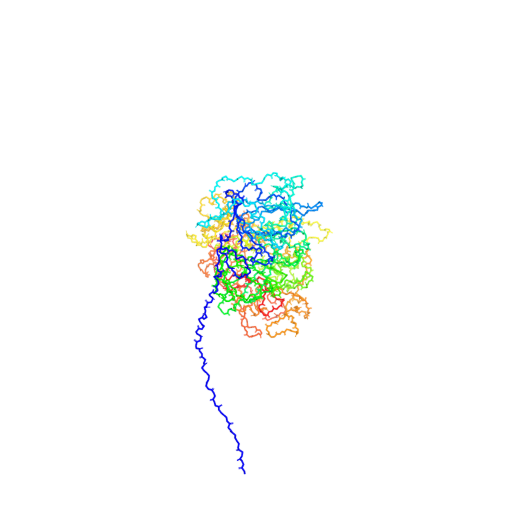P A 1 316 ? -15.905 -9.752 7.138 1.00 96.44 316 ASP A O 1
ATOM 2478 N N . GLU A 1 317 ? -13.984 -10.192 8.212 1.00 96.81 317 GLU A N 1
ATOM 2479 C CA . GLU A 1 317 ? -13.420 -11.081 7.199 1.00 96.81 317 GLU A CA 1
ATOM 2480 C C . GLU A 1 317 ? -12.624 -12.218 7.849 1.00 96.81 317 GLU A C 1
ATOM 2482 O O . GLU A 1 317 ? -12.037 -12.063 8.923 1.00 96.81 317 GLU A O 1
ATOM 2487 N N . GLY A 1 318 ? -12.595 -13.372 7.183 1.00 97.38 318 GLY A N 1
ATOM 2488 C CA . GLY A 1 318 ? -11.880 -14.556 7.647 1.00 97.38 318 GLY A CA 1
ATOM 2489 C C . GLY A 1 318 ? -12.587 -15.280 8.791 1.00 97.38 318 GLY A C 1
ATOM 2490 O O . GLY A 1 318 ? -13.813 -15.289 8.886 1.00 97.38 318 GLY A O 1
ATOM 2491 N N . GLN A 1 319 ? -11.804 -15.935 9.647 1.00 98.12 319 GLN A N 1
ATOM 2492 C CA . GLN A 1 319 ? -12.316 -16.696 10.786 1.00 98.12 319 GLN A CA 1
ATOM 2493 C C . GLN A 1 319 ? -11.401 -16.537 12.004 1.00 98.12 319 GLN A C 1
ATOM 2495 O O . GLN A 1 319 ? -10.172 -16.647 11.906 1.00 98.12 319 GLN A O 1
ATOM 2500 N N . LEU A 1 320 ? -12.015 -16.280 13.161 1.00 98.25 320 LEU A N 1
ATOM 2501 C CA . LEU A 1 320 ? -11.332 -16.111 14.442 1.00 98.25 320 LEU A CA 1
ATOM 2502 C C . LEU A 1 320 ? -11.678 -17.272 15.374 1.00 98.25 320 LEU A C 1
ATOM 2504 O O . LEU A 1 320 ? -12.833 -17.445 15.755 1.00 98.25 320 LEU A O 1
ATOM 2508 N N . ALA A 1 321 ? -10.675 -18.037 15.793 1.00 97.75 321 ALA A N 1
ATOM 2509 C CA . ALA A 1 321 ? -10.831 -18.967 16.902 1.00 97.75 321 ALA A CA 1
ATOM 2510 C C . ALA A 1 321 ? -10.730 -18.192 18.222 1.00 97.75 321 ALA A C 1
ATOM 2512 O O . ALA A 1 321 ? -9.718 -17.533 18.468 1.00 97.75 321 ALA A O 1
ATOM 2513 N N . LEU A 1 322 ? -11.755 -18.285 19.070 1.00 98.31 322 LEU A N 1
ATOM 2514 C CA . LEU A 1 322 ? -11.863 -17.578 20.345 1.00 98.31 322 LEU A CA 1
ATOM 2515 C C . LEU A 1 322 ? -12.141 -18.567 21.481 1.00 98.31 322 LEU A C 1
ATOM 2517 O O . LEU A 1 322 ? -13.158 -19.256 21.500 1.00 98.31 322 LEU A O 1
ATOM 2521 N N . THR A 1 323 ? -11.254 -18.607 22.472 1.00 98.31 323 THR A N 1
ATOM 2522 C CA . THR A 1 323 ? -11.429 -19.413 23.687 1.00 98.31 323 THR A CA 1
ATOM 2523 C C . THR A 1 323 ? -11.633 -18.489 24.874 1.00 98.31 323 THR A C 1
ATOM 2525 O O . THR A 1 323 ? -10.707 -17.793 25.279 1.00 98.31 323 THR A O 1
ATOM 2528 N N . ILE A 1 324 ? -12.819 -18.500 25.477 1.00 97.88 324 ILE A N 1
ATOM 2529 C CA . ILE A 1 324 ? -13.113 -17.715 26.685 1.00 97.88 324 ILE A CA 1
ATOM 2530 C C . ILE A 1 324 ? -12.955 -18.606 27.917 1.00 97.88 324 ILE A C 1
ATOM 2532 O O . ILE A 1 324 ? -13.343 -19.774 27.899 1.00 97.88 324 ILE A O 1
ATOM 2536 N N . GLN A 1 325 ? -12.388 -18.066 29.002 1.00 95.94 325 GLN A N 1
ATOM 2537 C CA . GLN A 1 325 ? -12.165 -18.808 30.242 1.00 95.94 325 GLN A CA 1
ATOM 2538 C C . GLN A 1 325 ? -13.423 -19.562 30.674 1.00 95.94 325 GLN A C 1
ATOM 2540 O O . GLN A 1 325 ? -14.439 -18.973 31.040 1.00 95.94 325 GLN A O 1
ATOM 2545 N N . GLY A 1 326 ? -13.308 -20.889 30.692 1.00 94.62 326 GLY A N 1
ATOM 2546 C CA . GLY A 1 326 ? -14.380 -21.754 31.146 1.00 94.62 326 GLY A CA 1
ATOM 2547 C C . GLY A 1 326 ? -15.363 -22.226 30.077 1.00 94.62 326 GLY A C 1
ATOM 2548 O O . GLY A 1 326 ? -16.328 -22.899 30.446 1.00 94.62 326 GLY A O 1
ATOM 2549 N N . TYR A 1 327 ? -15.098 -21.915 28.810 1.00 96.81 327 TYR A N 1
ATOM 2550 C CA . TYR A 1 327 ? -15.824 -22.377 27.633 1.00 96.81 327 TYR A CA 1
ATOM 2551 C C . TYR A 1 327 ? -14.884 -23.123 26.680 1.00 96.81 327 TYR A C 1
ATOM 2553 O O . TYR A 1 327 ? -13.661 -23.065 26.823 1.00 96.81 327 TYR A O 1
ATOM 2561 N N . LYS A 1 328 ? -15.463 -23.853 25.723 1.00 96.50 328 LYS A N 1
ATOM 2562 C CA . LYS A 1 328 ? -14.705 -24.414 24.599 1.00 96.50 328 LYS A CA 1
ATOM 2563 C C . LYS A 1 328 ? -14.327 -23.296 23.621 1.00 96.50 328 LYS A C 1
ATOM 2565 O O . LYS A 1 328 ? -14.867 -22.195 23.696 1.00 96.50 328 LYS A O 1
ATOM 2570 N N . THR A 1 329 ? -13.380 -23.586 22.736 1.00 97.62 329 THR A N 1
ATOM 2571 C CA . THR A 1 329 ? -13.063 -22.708 21.607 1.00 97.62 329 THR A CA 1
ATOM 2572 C C . THR A 1 329 ? -14.253 -22.648 20.658 1.00 97.62 329 THR A C 1
ATOM 2574 O O . THR A 1 329 ? -14.749 -23.694 20.245 1.00 97.62 329 THR A O 1
ATOM 2577 N N . GLU A 1 330 ? -14.662 -21.437 20.306 1.00 98.31 330 GLU A N 1
ATOM 2578 C CA . GLU A 1 330 ? -15.648 -21.161 19.263 1.00 98.31 330 GLU A CA 1
ATOM 2579 C C . GLU A 1 330 ? -14.962 -20.501 18.064 1.00 98.31 330 GLU A C 1
ATOM 2581 O O . GLU A 1 330 ? -13.896 -19.895 18.202 1.00 98.31 330 GLU A O 1
ATOM 2586 N N . TYR A 1 331 ? -15.566 -20.623 16.884 1.00 98.12 331 TYR A N 1
ATOM 2587 C CA . TYR A 1 331 ? -15.020 -20.109 15.628 1.00 98.12 331 TYR A CA 1
ATOM 2588 C C . TYR A 1 331 ? -15.973 -19.067 15.056 1.00 98.12 331 TYR A C 1
ATOM 2590 O O . TYR A 1 331 ? -17.030 -19.417 14.538 1.00 98.12 331 TYR A O 1
ATOM 2598 N N . LEU A 1 332 ? -15.603 -17.796 15.171 1.00 98.56 332 LEU A N 1
ATOM 2599 C CA . LEU A 1 332 ? -16.429 -16.681 14.726 1.00 98.56 332 LEU A CA 1
ATOM 2600 C C . LEU A 1 332 ? -16.238 -16.458 13.221 1.00 98.56 332 LEU A C 1
ATOM 2602 O O . LEU A 1 332 ? -15.110 -16.499 12.718 1.00 98.56 332 LEU A O 1
ATOM 2606 N N . LEU A 1 333 ? -17.345 -16.198 12.531 1.00 97.88 333 LEU A N 1
ATOM 2607 C CA . LEU A 1 333 ? -17.445 -15.934 11.095 1.00 97.88 333 LEU A CA 1
ATOM 2608 C C . LEU A 1 333 ? -17.866 -14.476 10.825 1.00 97.88 333 LEU A C 1
ATOM 2610 O O . LEU A 1 333 ? -18.348 -13.809 11.741 1.00 97.88 333 LEU A O 1
ATOM 2614 N N . PRO A 1 334 ? -17.729 -13.963 9.583 1.00 97.62 334 PRO A N 1
ATOM 2615 C CA . PRO A 1 334 ? -18.127 -12.598 9.232 1.00 97.62 334 PRO A CA 1
ATOM 2616 C C . PRO A 1 334 ? -19.555 -12.250 9.677 1.00 97.62 334 PRO A C 1
ATOM 2618 O O . PRO A 1 334 ? -20.518 -12.907 9.273 1.00 97.62 334 PRO A O 1
ATOM 2621 N N . GLY A 1 335 ? -19.689 -11.184 10.470 1.00 96.00 335 GLY A N 1
ATOM 2622 C CA . GLY A 1 335 ? -20.944 -10.705 11.054 1.00 96.00 335 GLY A CA 1
ATOM 2623 C C . GLY A 1 335 ? -21.271 -11.224 12.460 1.00 96.00 335 GLY A C 1
ATOM 2624 O O . GLY A 1 335 ? -22.218 -10.715 13.060 1.00 96.00 335 GLY A O 1
ATOM 2625 N N . ASP A 1 336 ? -20.522 -12.189 13.000 1.00 98.50 336 ASP A N 1
ATOM 2626 C CA . ASP A 1 336 ? -20.680 -12.621 14.394 1.00 98.50 336 ASP A CA 1
ATOM 2627 C C . ASP A 1 336 ? -20.188 -11.537 15.362 1.00 98.50 336 ASP A C 1
ATOM 2629 O O . ASP A 1 336 ? -19.175 -10.874 15.110 1.00 98.50 336 ASP A O 1
ATOM 2633 N N . VAL A 1 337 ? -20.879 -11.394 16.499 1.00 98.75 337 VAL A N 1
ATOM 2634 C CA . VAL A 1 337 ? -20.513 -10.462 17.575 1.00 98.75 337 VAL A CA 1
ATOM 2635 C C . VAL A 1 337 ? -20.229 -11.232 18.858 1.00 98.75 337 VAL A C 1
ATOM 2637 O O . VAL A 1 337 ? -21.061 -12.003 19.323 1.00 98.75 337 VAL A O 1
ATOM 2640 N N . ALA A 1 338 ? -19.076 -11.003 19.477 1.00 98.75 338 ALA A N 1
ATOM 2641 C CA . ALA A 1 338 ? -18.748 -11.536 20.794 1.00 98.75 338 ALA A CA 1
ATOM 2642 C C . ALA A 1 338 ? -18.631 -10.411 21.814 1.00 98.75 338 ALA A C 1
ATOM 2644 O O . ALA A 1 338 ? -17.972 -9.408 21.553 1.00 98.75 338 ALA A O 1
ATOM 2645 N N . PHE A 1 339 ? -19.205 -10.610 22.997 1.00 98.81 339 PHE A N 1
ATOM 2646 C CA . PHE A 1 339 ? -19.028 -9.730 24.147 1.00 98.81 339 PHE A CA 1
ATOM 2647 C C . PHE A 1 339 ? -18.310 -10.473 25.272 1.00 98.81 339 PHE A C 1
ATOM 2649 O O . PHE A 1 339 ? -18.665 -11.602 25.631 1.00 98.81 339 PHE A O 1
ATOM 2656 N N . ILE A 1 340 ? -17.292 -9.830 25.841 1.00 98.62 340 ILE A N 1
ATOM 2657 C CA . ILE A 1 340 ? -16.456 -10.406 26.885 1.00 98.62 340 ILE A CA 1
ATOM 2658 C C . ILE A 1 340 ? -16.400 -9.438 28.081 1.00 98.62 340 ILE A C 1
ATOM 2660 O O . ILE A 1 340 ? -15.936 -8.300 27.949 1.00 98.62 340 ILE A O 1
ATOM 2664 N N . PRO A 1 341 ? -16.833 -9.872 29.281 1.00 98.44 341 PRO A N 1
ATOM 2665 C CA . PRO A 1 341 ? -16.757 -9.042 30.472 1.00 98.44 341 PRO A CA 1
ATOM 2666 C C . PRO A 1 341 ? -15.328 -8.740 30.919 1.00 98.44 341 PRO A C 1
ATOM 2668 O O . PRO A 1 341 ? -14.441 -9.597 30.822 1.00 98.44 341 PRO A O 1
ATOM 2671 N N . LYS A 1 342 ? -15.142 -7.562 31.527 1.00 98.06 342 LYS A N 1
ATOM 2672 C CA . LYS A 1 342 ? -13.889 -7.180 32.185 1.00 98.06 342 LYS A CA 1
ATOM 2673 C C . LYS A 1 342 ? -13.358 -8.276 33.106 1.00 98.06 342 LYS A C 1
ATOM 2675 O O . LYS A 1 342 ? -14.109 -8.941 33.817 1.00 98.06 342 LYS A O 1
ATOM 2680 N N . GLY A 1 343 ? -12.043 -8.461 33.110 1.00 97.81 343 GLY A N 1
ATOM 2681 C CA . GLY A 1 343 ? -11.357 -9.434 33.956 1.00 97.81 343 GLY A CA 1
ATOM 2682 C C . GLY A 1 343 ? -11.471 -10.895 33.500 1.00 97.81 343 GLY A C 1
ATOM 2683 O O . GLY A 1 343 ? -10.919 -11.773 34.175 1.00 97.81 343 GLY A O 1
ATOM 2684 N N . THR A 1 344 ? -12.117 -11.167 32.364 1.00 97.94 344 THR A N 1
ATOM 2685 C CA . THR A 1 344 ? -12.212 -12.510 31.776 1.00 97.94 344 THR A CA 1
ATOM 2686 C C . THR A 1 344 ? -10.975 -12.805 30.932 1.00 97.94 344 THR A C 1
ATOM 2688 O O . THR A 1 344 ? -10.610 -12.021 30.057 1.00 97.94 344 THR A O 1
ATOM 2691 N N . ARG A 1 345 ? -10.311 -13.940 31.181 1.00 98.06 345 ARG A N 1
ATOM 2692 C CA . ARG A 1 345 ? -9.199 -14.397 30.336 1.00 98.06 345 ARG A CA 1
ATOM 2693 C C . ARG A 1 345 ? -9.742 -14.971 29.026 1.00 98.06 345 ARG A C 1
ATOM 2695 O O . ARG A 1 345 ? -10.693 -15.752 29.054 1.00 98.06 345 ARG A O 1
ATOM 2702 N N . PHE A 1 346 ? -9.098 -14.659 27.909 1.00 97.94 346 PHE A N 1
ATOM 2703 C CA . PHE A 1 346 ? -9.415 -15.242 26.608 1.00 97.94 346 PHE A CA 1
ATOM 2704 C C . PHE A 1 346 ? -8.154 -15.544 25.798 1.00 97.94 346 PHE A C 1
ATOM 2706 O O . PHE A 1 346 ? -7.076 -15.013 26.073 1.00 97.94 346 PHE A O 1
ATOM 2713 N N . GLU A 1 347 ? -8.303 -16.420 24.813 1.00 97.62 347 GLU A N 1
ATOM 2714 C CA . GLU A 1 347 ? -7.287 -16.750 23.820 1.00 97.62 347 GLU A CA 1
ATOM 2715 C C . GLU A 1 347 ? -7.855 -16.557 22.423 1.00 97.62 347 GLU A C 1
ATOM 2717 O O . GLU A 1 347 ? -9.035 -16.836 22.208 1.00 97.62 347 GLU A O 1
ATOM 2722 N N . TYR A 1 348 ? -7.030 -16.107 21.481 1.00 97.31 348 TYR A N 1
ATOM 2723 C CA . TYR A 1 348 ? -7.489 -15.826 20.126 1.00 97.31 348 TYR A CA 1
ATOM 2724 C C . TYR A 1 348 ? -6.410 -16.084 19.071 1.00 97.31 348 TYR A C 1
ATOM 2726 O O . TYR A 1 348 ? -5.216 -15.861 19.302 1.00 97.31 348 TYR A O 1
ATOM 2734 N N . TYR A 1 349 ? -6.823 -16.563 17.900 1.00 96.38 349 TYR A N 1
ATOM 2735 C CA . TYR A 1 349 ? -5.955 -16.689 16.730 1.00 96.38 349 TYR A CA 1
ATOM 2736 C C . TYR A 1 349 ? -6.766 -16.787 15.433 1.00 96.38 349 TYR A C 1
ATOM 2738 O O . TYR A 1 349 ? -7.900 -17.266 15.437 1.00 96.38 349 TYR A O 1
ATOM 2746 N N . ALA A 1 350 ? -6.173 -16.348 14.322 1.00 96.56 350 ALA A N 1
ATOM 2747 C CA . ALA A 1 350 ? -6.738 -16.558 12.995 1.00 96.56 350 ALA A CA 1
ATOM 2748 C C . ALA A 1 350 ? -6.493 -17.992 12.520 1.00 96.56 350 ALA A C 1
ATOM 2750 O O . ALA A 1 350 ? -5.395 -18.536 12.689 1.00 96.56 350 ALA A O 1
ATOM 2751 N N . THR A 1 351 ? -7.516 -18.594 11.917 1.00 94.62 351 THR A N 1
ATOM 2752 C CA . THR A 1 351 ? -7.446 -19.942 11.328 1.00 94.62 351 THR A CA 1
ATOM 2753 C C . THR A 1 351 ? -7.162 -19.923 9.826 1.00 94.62 351 THR A C 1
ATOM 2755 O O . THR A 1 351 ? -6.857 -20.965 9.252 1.00 94.62 351 THR A O 1
ATOM 2758 N N . VAL A 1 352 ? -7.242 -18.750 9.197 1.00 94.25 352 VAL A N 1
ATOM 2759 C CA . VAL A 1 352 ? -7.062 -18.525 7.758 1.00 94.25 352 VAL A CA 1
ATOM 2760 C C . VAL A 1 352 ? -6.031 -17.410 7.516 1.00 94.25 352 VAL A C 1
ATOM 2762 O O . VAL A 1 352 ? -5.724 -16.674 8.456 1.00 94.25 352 VAL A O 1
ATOM 2765 N N . PRO A 1 353 ? -5.472 -17.277 6.293 1.00 91.06 353 PRO A N 1
ATOM 2766 C CA . PRO A 1 353 ? -4.390 -16.331 5.993 1.00 91.06 353 PRO A CA 1
ATOM 2767 C C . PRO A 1 353 ? -4.664 -14.862 6.345 1.00 91.06 353 PRO A C 1
ATOM 2769 O O . PRO A 1 353 ? -3.730 -14.103 6.591 1.00 91.06 353 PRO A O 1
ATOM 2772 N N . PHE A 1 354 ? -5.935 -14.471 6.379 1.00 93.31 354 PHE A N 1
ATOM 2773 C CA . PHE A 1 354 ? -6.363 -13.115 6.670 1.00 93.31 354 PHE A CA 1
ATOM 2774 C C . PHE A 1 354 ? -7.652 -13.155 7.490 1.00 93.31 354 PHE A C 1
ATOM 2776 O O . PHE A 1 354 ? -8.667 -13.677 7.031 1.00 93.31 354 PHE A O 1
ATOM 2783 N N . THR A 1 355 ? -7.609 -12.603 8.701 1.00 97.50 355 THR A N 1
ATOM 2784 C CA . THR A 1 355 ? -8.787 -12.444 9.564 1.00 97.50 355 THR A CA 1
ATOM 2785 C C . THR A 1 355 ? -8.830 -11.011 10.076 1.00 97.50 355 THR A C 1
ATOM 2787 O O . THR A 1 355 ? -7.913 -10.604 10.788 1.00 97.50 355 THR A O 1
ATOM 2790 N N . LYS A 1 356 ? -9.891 -10.263 9.751 1.00 98.06 356 LYS A N 1
ATOM 2791 C CA . LYS A 1 356 ? -10.108 -8.874 10.186 1.00 98.06 356 LYS A CA 1
ATOM 2792 C C . LYS A 1 356 ? -11.385 -8.766 11.014 1.00 98.06 356 LYS A C 1
ATOM 2794 O O . LYS A 1 356 ? -12.403 -9.375 10.683 1.00 98.06 356 LYS A O 1
ATOM 2799 N N . PHE A 1 357 ? -11.327 -8.002 12.098 1.00 98.19 357 PHE A N 1
ATOM 2800 C CA . PHE A 1 357 ? -12.488 -7.726 12.938 1.00 98.19 357 PHE A CA 1
ATOM 2801 C C . PHE A 1 357 ? -12.418 -6.343 13.582 1.00 98.19 357 PHE A C 1
ATOM 2803 O O . PHE A 1 357 ? -11.337 -5.836 13.898 1.00 98.19 357 PHE A O 1
ATOM 2810 N N . LEU A 1 358 ? -13.588 -5.766 13.833 1.00 98.62 358 LEU A N 1
ATOM 2811 C CA . LEU A 1 358 ? -13.774 -4.578 14.648 1.00 98.62 358 LEU A CA 1
ATOM 2812 C C . LEU A 1 358 ? -13.652 -4.946 16.132 1.00 98.62 358 LEU A C 1
ATOM 2814 O O . LEU A 1 358 ? -14.291 -5.884 16.612 1.00 98.62 358 LEU A O 1
ATOM 2818 N N . PHE A 1 359 ? -12.839 -4.195 16.865 1.00 98.62 359 PHE A N 1
ATOM 2819 C CA . PHE A 1 359 ? -12.620 -4.330 18.298 1.00 98.62 359 PHE A CA 1
ATOM 2820 C C . PHE A 1 359 ? -13.122 -3.076 19.020 1.00 98.62 359 PHE A C 1
ATOM 2822 O O . PHE A 1 359 ? -12.719 -1.960 18.688 1.00 98.62 359 PHE A O 1
ATOM 2829 N N . LEU A 1 360 ? -13.986 -3.275 20.016 1.00 98.56 360 LEU A N 1
ATOM 2830 C CA . LEU A 1 360 ? -14.601 -2.221 20.828 1.00 98.56 360 LEU A CA 1
ATOM 2831 C C . LEU A 1 360 ? -14.200 -2.408 22.285 1.00 98.56 360 LEU A C 1
ATOM 2833 O O . LEU A 1 360 ? -14.336 -3.515 22.807 1.00 98.56 360 LEU A O 1
ATOM 2837 N N . ASN A 1 361 ? -13.767 -1.354 22.972 1.00 98.31 361 ASN A N 1
ATOM 2838 C CA . ASN A 1 361 ? -13.345 -1.458 24.367 1.00 98.31 361 ASN A CA 1
ATOM 2839 C C . ASN A 1 361 ? -13.909 -0.330 25.236 1.00 98.31 361 ASN A C 1
ATOM 2841 O O . ASN A 1 361 ? -13.622 0.841 25.014 1.00 98.31 361 ASN A O 1
ATOM 2845 N N . GLY A 1 362 ? -14.640 -0.717 26.287 1.00 97.25 362 GLY A N 1
ATOM 2846 C CA . GLY A 1 362 ? -15.241 0.136 27.319 1.00 97.25 362 GLY A CA 1
ATOM 2847 C C . GLY A 1 362 ? -14.237 0.746 28.301 1.00 97.25 362 GLY A C 1
ATOM 2848 O O . GLY A 1 362 ? -14.419 0.621 29.510 1.00 97.25 362 GLY A O 1
ATOM 2849 N N . GLY A 1 363 ? -13.139 1.314 27.807 1.00 96.25 363 GLY A N 1
ATOM 2850 C CA . GLY A 1 363 ? -12.162 2.070 28.588 1.00 96.25 363 GLY A CA 1
ATOM 2851 C C . GLY A 1 363 ? -11.036 2.623 27.714 1.00 96.25 363 GLY A C 1
ATOM 2852 O O . GLY A 1 363 ? -10.980 2.369 26.517 1.00 96.25 363 GLY A O 1
ATOM 2853 N N . ALA A 1 364 ? -10.081 3.335 28.317 1.00 94.12 364 ALA A N 1
ATOM 2854 C CA . ALA A 1 364 ? -8.955 3.914 27.571 1.00 94.12 364 ALA A CA 1
ATOM 2855 C C . ALA A 1 364 ? -7.866 2.907 27.156 1.00 94.12 364 ALA A C 1
ATOM 2857 O O . ALA A 1 364 ? -7.016 3.220 26.326 1.00 94.12 364 ALA A O 1
ATOM 2858 N N . LYS A 1 365 ? -7.834 1.727 27.787 1.00 94.19 365 LYS A N 1
ATOM 2859 C CA . LYS A 1 365 ? -6.774 0.723 27.611 1.00 94.19 365 LYS A CA 1
ATOM 2860 C C . LYS A 1 365 ? -7.388 -0.654 27.368 1.00 94.19 365 LYS A C 1
ATOM 2862 O O . LYS A 1 365 ? -7.807 -1.314 28.322 1.00 94.19 365 LYS A O 1
ATOM 2867 N N . GLY A 1 366 ? -7.493 -1.028 26.096 1.00 94.81 366 GLY A N 1
ATOM 2868 C CA . GLY A 1 366 ? -7.962 -2.330 25.623 1.00 94.81 366 GLY A CA 1
ATOM 2869 C C . GLY A 1 366 ? -6.843 -3.184 25.026 1.00 94.81 366 GLY A C 1
ATOM 2870 O O . GLY A 1 366 ? -5.658 -2.928 25.244 1.00 94.81 366 GLY A O 1
ATOM 2871 N N . LEU A 1 367 ? -7.229 -4.206 24.256 1.00 96.19 367 LEU A N 1
ATOM 2872 C CA . LEU A 1 367 ? -6.283 -5.057 23.529 1.00 96.19 367 LEU A CA 1
ATOM 2873 C C . LEU A 1 367 ? -5.511 -4.258 22.476 1.00 96.19 367 LEU A C 1
ATOM 2875 O O . LEU A 1 367 ? -4.305 -4.421 22.342 1.00 96.19 367 LEU A O 1
ATOM 2879 N N . ASP A 1 368 ? -6.204 -3.384 21.754 1.00 93.94 368 ASP A N 1
ATOM 2880 C CA . ASP A 1 368 ? -5.618 -2.426 20.819 1.00 93.94 368 ASP A CA 1
ATOM 2881 C C . ASP A 1 368 ? -4.496 -1.603 21.470 1.00 93.94 368 ASP A C 1
ATOM 2883 O O . ASP A 1 368 ? -3.391 -1.553 20.938 1.00 93.94 368 ASP A O 1
ATOM 2887 N N . TYR A 1 369 ? -4.724 -1.052 22.665 1.00 93.19 369 TYR A N 1
ATOM 2888 C CA . TYR A 1 369 ? -3.702 -0.333 23.432 1.00 93.19 369 TYR A CA 1
ATOM 2889 C C . TYR A 1 369 ? -2.499 -1.224 23.791 1.00 93.19 369 TYR A C 1
ATOM 2891 O O . TYR A 1 369 ? -1.352 -0.809 23.620 1.00 93.19 369 TYR A O 1
ATOM 2899 N N . GLU A 1 370 ? -2.733 -2.446 24.285 1.00 94.06 370 GLU A N 1
ATOM 2900 C CA . GLU A 1 370 ? -1.655 -3.388 24.632 1.00 94.06 370 GLU A CA 1
ATOM 2901 C C . GLU A 1 370 ? -0.818 -3.788 23.409 1.00 94.06 370 GLU A C 1
ATOM 2903 O O . GLU A 1 370 ? 0.410 -3.882 23.499 1.00 94.06 370 GLU A O 1
ATOM 2908 N N . LEU A 1 371 ? -1.470 -3.996 22.262 1.00 94.50 371 LEU A N 1
ATOM 2909 C CA . LEU A 1 371 ? -0.811 -4.325 21.001 1.00 94.50 371 LEU A CA 1
ATOM 2910 C C . LEU A 1 371 ? -0.017 -3.136 20.453 1.00 94.50 371 LEU A C 1
ATOM 2912 O O . LEU A 1 371 ? 1.127 -3.326 20.036 1.00 94.50 371 LEU A O 1
ATOM 2916 N N . LEU A 1 372 ? -0.584 -1.925 20.500 1.00 91.06 372 LEU A N 1
ATOM 2917 C CA . LEU A 1 372 ? 0.075 -0.680 20.089 1.00 91.06 372 LEU A CA 1
ATOM 2918 C C . LEU A 1 372 ? 1.312 -0.376 20.936 1.00 91.06 372 LEU A C 1
ATOM 2920 O O . LEU A 1 372 ? 2.343 0.007 20.390 1.00 91.06 372 LEU A O 1
ATOM 2924 N N . ALA A 1 373 ? 1.252 -0.611 22.250 1.00 89.50 373 ALA A N 1
ATOM 2925 C CA . ALA A 1 373 ? 2.388 -0.412 23.154 1.00 89.50 373 ALA A CA 1
ATOM 2926 C C . ALA A 1 373 ? 3.605 -1.293 22.812 1.00 89.50 373 ALA A C 1
ATOM 2928 O O . ALA A 1 373 ? 4.721 -1.012 23.251 1.00 89.50 373 ALA A O 1
ATOM 2929 N N . LYS A 1 374 ? 3.390 -2.360 22.039 1.00 87.31 374 LYS A N 1
ATOM 2930 C CA . LYS A 1 374 ? 4.418 -3.294 21.569 1.00 87.31 374 LYS A CA 1
ATOM 2931 C C . LYS A 1 374 ? 4.575 -3.286 20.044 1.00 87.31 374 LYS A C 1
ATOM 2933 O O . LYS A 1 374 ? 5.280 -4.133 19.502 1.00 87.31 374 LYS A O 1
ATOM 2938 N N . ALA A 1 375 ? 3.887 -2.385 19.348 1.00 85.88 375 ALA A N 1
ATOM 2939 C CA . ALA A 1 375 ? 3.973 -2.274 17.903 1.00 85.88 375 ALA A CA 1
ATOM 2940 C C . ALA A 1 375 ? 5.283 -1.592 17.485 1.00 85.88 375 ALA A C 1
ATOM 2942 O O . ALA A 1 375 ? 5.911 -0.863 18.257 1.00 85.88 375 ALA A O 1
ATOM 2943 N N . HIS A 1 376 ? 5.669 -1.798 16.230 1.00 78.19 376 HIS A N 1
ATOM 2944 C CA . HIS A 1 376 ? 6.706 -1.003 15.587 1.00 78.19 376 HIS A CA 1
ATOM 2945 C C . HIS A 1 376 ? 6.141 0.396 15.374 1.00 78.19 376 HIS A C 1
ATOM 2947 O O . HIS A 1 376 ? 5.331 0.628 14.474 1.00 78.19 376 HIS A O 1
ATOM 2953 N N . LEU A 1 377 ? 6.511 1.318 16.260 1.00 75.94 377 LEU A N 1
ATOM 2954 C CA . LEU A 1 377 ? 6.124 2.710 16.120 1.00 75.94 377 LEU A CA 1
ATOM 2955 C C . LEU A 1 377 ? 7.035 3.380 15.091 1.00 75.94 377 LEU A C 1
ATOM 2957 O O . LEU A 1 377 ? 8.257 3.206 15.150 1.00 75.94 377 LEU A O 1
ATOM 2961 N N . PRO A 1 378 ? 6.468 4.162 14.160 1.00 79.19 378 PRO A N 1
ATOM 2962 C CA . PRO A 1 378 ? 7.286 4.974 13.285 1.00 79.19 378 PRO A CA 1
ATOM 2963 C C . PRO A 1 378 ? 8.074 6.002 14.119 1.00 79.19 378 PRO A C 1
ATOM 2965 O O . PRO A 1 378 ? 7.574 6.463 15.152 1.00 79.19 378 PRO A O 1
ATOM 2968 N N . PRO A 1 379 ? 9.284 6.396 13.685 1.00 86.06 379 PRO A N 1
ATOM 2969 C CA . PRO A 1 379 ? 10.033 7.453 14.355 1.00 86.06 379 PRO A CA 1
ATOM 2970 C C . PRO A 1 379 ? 9.249 8.778 14.345 1.00 86.06 379 PRO A C 1
ATOM 2972 O O . PRO A 1 379 ? 8.346 8.973 13.517 1.00 86.06 379 PRO A O 1
ATOM 2975 N N . SER A 1 380 ? 9.596 9.699 15.253 1.00 89.75 380 SER A N 1
ATOM 2976 C CA . SER A 1 380 ? 9.030 11.055 15.231 1.00 89.75 380 SER A CA 1
ATOM 2977 C C . SER A 1 380 ? 9.399 11.763 13.924 1.00 89.75 380 SER A C 1
ATOM 2979 O O . SER A 1 380 ? 10.366 11.402 13.253 1.00 89.75 380 SER A O 1
ATOM 2981 N N . LYS A 1 381 ? 8.624 12.777 13.535 1.00 92.31 381 LYS A N 1
ATOM 2982 C CA . LYS A 1 381 ? 8.799 13.456 12.239 1.00 92.31 381 LYS A CA 1
ATOM 2983 C C . LYS A 1 381 ? 10.147 14.174 12.092 1.00 92.31 381 LYS A C 1
ATOM 2985 O O . LYS A 1 381 ? 10.652 14.309 10.984 1.00 92.31 381 LYS A O 1
ATOM 2990 N N . ASP A 1 382 ? 10.741 14.579 13.203 1.00 95.38 382 ASP A N 1
ATOM 2991 C CA . ASP A 1 382 ? 12.041 15.244 13.312 1.00 95.38 382 ASP A CA 1
ATOM 2992 C C . ASP A 1 382 ? 13.210 14.289 13.627 1.00 95.38 382 ASP A C 1
ATOM 2994 O O . ASP A 1 382 ? 14.376 14.697 13.583 1.00 95.38 382 ASP A O 1
ATOM 2998 N N . SER A 1 383 ? 12.920 13.014 13.916 1.00 96.50 383 SER A N 1
ATOM 2999 C CA . SER A 1 383 ? 13.947 12.000 14.171 1.00 96.50 383 SER A CA 1
ATOM 3000 C C . SER A 1 383 ? 14.863 11.825 12.952 1.00 96.50 383 SER A C 1
ATOM 3002 O O . SER A 1 383 ? 14.364 11.785 11.824 1.00 96.50 383 SER A O 1
ATOM 3004 N N . PRO A 1 384 ? 16.186 11.666 13.146 1.00 97.81 384 PRO A N 1
ATOM 3005 C CA . PRO A 1 384 ? 17.109 11.418 12.045 1.00 97.81 384 PRO A CA 1
ATOM 3006 C C . PRO A 1 384 ? 16.836 10.054 11.402 1.00 97.81 384 PRO A C 1
ATOM 3008 O O . PRO A 1 384 ? 16.901 9.018 12.068 1.00 97.81 384 PRO A O 1
ATOM 3011 N N . ILE A 1 385 ? 16.554 10.050 10.100 1.00 98.50 385 ILE A N 1
ATOM 3012 C CA . ILE A 1 385 ? 16.391 8.840 9.289 1.00 98.50 385 ILE A CA 1
ATOM 3013 C C . ILE A 1 385 ? 17.525 8.785 8.271 1.00 98.50 385 ILE A C 1
ATOM 3015 O O . ILE A 1 385 ? 17.751 9.741 7.525 1.00 98.50 385 ILE A O 1
ATOM 3019 N N . ILE A 1 386 ? 18.217 7.650 8.228 1.00 98.69 386 ILE A N 1
ATOM 3020 C CA . ILE A 1 386 ? 19.259 7.372 7.244 1.00 98.69 386 ILE A CA 1
ATOM 3021 C C . ILE A 1 386 ? 18.747 6.343 6.246 1.00 98.69 386 ILE A C 1
ATOM 3023 O O . ILE A 1 386 ? 18.188 5.317 6.628 1.00 98.69 386 ILE A O 1
ATOM 3027 N N . ILE A 1 387 ? 18.971 6.606 4.964 1.00 98.69 387 ILE A N 1
ATOM 3028 C CA . ILE A 1 387 ? 18.759 5.645 3.882 1.00 98.69 387 ILE A CA 1
ATOM 3029 C C . ILE A 1 387 ? 20.124 5.348 3.270 1.00 98.69 387 ILE A C 1
ATOM 3031 O O . ILE A 1 387 ? 20.858 6.273 2.928 1.00 98.69 387 ILE A O 1
ATOM 3035 N N . VAL A 1 388 ? 20.472 4.072 3.137 1.00 98.25 388 VAL A N 1
ATOM 3036 C CA . VAL A 1 388 ? 21.711 3.634 2.486 1.00 98.25 388 VAL A CA 1
ATOM 3037 C C . VAL A 1 388 ? 21.367 3.103 1.101 1.00 98.25 388 VAL A C 1
ATOM 3039 O O . VAL A 1 388 ? 20.600 2.152 0.979 1.00 98.25 388 VAL A O 1
ATOM 3042 N N . GLY A 1 389 ? 21.929 3.721 0.068 1.00 96.38 389 GLY A N 1
ATOM 3043 C CA . GLY A 1 389 ? 21.615 3.479 -1.334 1.00 96.38 389 GLY A CA 1
ATOM 3044 C C . GLY A 1 389 ? 20.717 4.574 -1.909 1.00 96.38 389 GLY A C 1
ATOM 3045 O O . GLY A 1 389 ? 19.597 4.781 -1.448 1.00 96.38 389 GLY A O 1
ATOM 3046 N N . ALA A 1 390 ? 21.194 5.243 -2.956 1.00 96.75 390 ALA A N 1
ATOM 3047 C CA . ALA A 1 390 ? 20.489 6.269 -3.724 1.00 96.75 390 ALA A CA 1
ATOM 3048 C C . ALA A 1 390 ? 20.003 5.741 -5.089 1.00 96.75 390 ALA A C 1
ATOM 3050 O O . ALA A 1 390 ? 19.777 6.504 -6.020 1.00 96.75 390 ALA A O 1
ATOM 3051 N N . GLY A 1 391 ? 19.813 4.424 -5.218 1.00 94.50 391 GLY A N 1
ATOM 3052 C CA . GLY A 1 391 ? 19.070 3.842 -6.337 1.00 94.50 391 GLY A CA 1
ATOM 3053 C C . GLY A 1 391 ? 17.565 4.132 -6.254 1.00 94.50 391 GLY A C 1
ATOM 3054 O O . GLY A 1 391 ? 17.084 4.771 -5.316 1.00 94.50 391 GLY A O 1
ATOM 3055 N N . VAL A 1 392 ? 16.795 3.600 -7.208 1.00 93.75 392 VAL A N 1
ATOM 3056 C CA . VAL A 1 392 ? 15.345 3.871 -7.340 1.00 93.75 392 VAL A CA 1
ATOM 3057 C C . VAL A 1 392 ? 14.551 3.704 -6.034 1.00 93.75 392 VAL A C 1
ATOM 3059 O O . VAL A 1 392 ? 13.723 4.553 -5.705 1.00 93.75 392 VAL A O 1
ATOM 3062 N N . PHE A 1 393 ? 14.836 2.665 -5.242 1.00 94.69 393 PHE A N 1
ATOM 3063 C CA . PHE A 1 393 ? 14.134 2.420 -3.980 1.00 94.69 393 PHE A CA 1
ATOM 3064 C C . PHE A 1 393 ? 14.544 3.375 -2.861 1.00 94.69 393 PHE A C 1
ATOM 3066 O O . PHE A 1 393 ? 13.693 3.787 -2.073 1.00 94.69 393 PHE A O 1
ATOM 3073 N N . GLY A 1 394 ? 15.812 3.786 -2.807 1.00 96.75 394 GLY A N 1
ATOM 3074 C CA . GLY A 1 394 ? 16.272 4.808 -1.868 1.00 96.75 394 GLY A CA 1
ATOM 3075 C C . GLY A 1 394 ? 15.653 6.171 -2.160 1.00 96.75 394 GLY A C 1
ATOM 3076 O O . GLY A 1 394 ? 15.106 6.814 -1.261 1.00 96.75 394 GLY A O 1
ATOM 3077 N N . LEU A 1 395 ? 15.642 6.566 -3.437 1.00 97.06 395 LEU A N 1
ATOM 3078 C CA . LEU A 1 395 ? 15.011 7.803 -3.896 1.00 97.06 395 LEU A CA 1
ATOM 3079 C C . LEU A 1 395 ? 13.508 7.804 -3.606 1.00 97.06 395 LEU A C 1
ATOM 3081 O O . LEU A 1 395 ? 13.022 8.722 -2.946 1.00 97.06 395 LEU A O 1
ATOM 3085 N N . SER A 1 396 ? 12.786 6.756 -4.015 1.00 95.38 396 SER A N 1
ATOM 3086 C CA . SER A 1 396 ? 11.348 6.610 -3.751 1.00 95.38 396 SER A CA 1
ATOM 3087 C C . SER A 1 396 ? 11.035 6.663 -2.250 1.00 95.38 396 SER A C 1
ATOM 3089 O O . SER A 1 396 ? 10.188 7.449 -1.821 1.00 95.38 396 SER A O 1
ATOM 3091 N N . THR A 1 397 ? 11.784 5.916 -1.429 1.00 95.88 397 THR A N 1
ATOM 3092 C CA . THR A 1 397 ? 11.633 5.931 0.036 1.00 95.88 397 THR A CA 1
ATOM 3093 C C . THR A 1 397 ? 11.833 7.337 0.601 1.00 95.88 397 THR A C 1
ATOM 3095 O O . THR A 1 397 ? 11.030 7.792 1.416 1.00 95.88 397 THR A O 1
ATOM 3098 N N . SER A 1 398 ? 12.866 8.053 0.148 1.00 97.50 398 SER A N 1
ATOM 3099 C CA . SER A 1 398 ? 13.175 9.401 0.633 1.00 97.50 398 SER A CA 1
ATOM 3100 C C . SER A 1 398 ? 12.086 10.426 0.289 1.00 97.50 398 SER A C 1
ATOM 3102 O O . SER A 1 398 ? 11.661 11.176 1.169 1.00 97.50 398 SER A O 1
ATOM 3104 N N . ILE A 1 399 ? 11.567 10.402 -0.947 1.00 96.06 399 ILE A N 1
ATOM 3105 C CA . ILE A 1 399 ? 10.468 11.267 -1.402 1.00 96.06 399 ILE A CA 1
ATOM 3106 C C . ILE A 1 399 ? 9.237 11.027 -0.535 1.00 96.06 399 ILE A C 1
ATOM 3108 O O . ILE A 1 399 ? 8.649 11.969 -0.006 1.00 96.06 399 ILE A O 1
ATOM 3112 N N . HIS A 1 400 ? 8.869 9.762 -0.345 1.00 92.44 400 HIS A N 1
ATOM 3113 C CA . HIS A 1 400 ? 7.668 9.411 0.394 1.00 92.44 400 HIS A CA 1
ATOM 3114 C C . HIS A 1 400 ? 7.770 9.683 1.895 1.00 92.44 400 HIS A C 1
ATOM 3116 O O . HIS A 1 400 ? 6.770 10.041 2.518 1.00 92.44 400 HIS A O 1
ATOM 3122 N N . LEU A 1 401 ? 8.951 9.537 2.502 1.00 93.56 401 LEU A N 1
ATOM 3123 C CA . LEU A 1 401 ? 9.169 9.986 3.877 1.00 93.56 401 LEU A CA 1
ATOM 3124 C C . LEU A 1 401 ? 9.000 11.508 3.974 1.00 93.56 401 LEU A C 1
ATOM 3126 O O . LEU A 1 401 ? 8.246 11.982 4.824 1.00 93.56 401 LEU A O 1
ATOM 3130 N N . ALA A 1 402 ? 9.615 12.275 3.072 1.00 95.12 402 ALA A N 1
ATOM 3131 C CA . ALA A 1 402 ? 9.514 13.731 3.098 1.00 95.12 402 ALA A CA 1
ATOM 3132 C C . ALA A 1 402 ? 8.067 14.218 2.887 1.00 95.12 402 ALA A C 1
ATOM 3134 O O . ALA A 1 402 ? 7.565 15.034 3.659 1.00 95.12 402 ALA A O 1
ATOM 3135 N N . GLN A 1 403 ? 7.336 13.637 1.928 1.00 89.31 403 GLN A N 1
ATOM 3136 C CA . GLN A 1 403 ? 5.906 13.910 1.709 1.00 89.31 403 GLN A CA 1
ATOM 3137 C C . GLN A 1 403 ? 5.040 13.586 2.936 1.00 89.31 403 GLN A C 1
ATOM 3139 O O . GLN A 1 403 ? 4.049 14.266 3.190 1.00 89.31 403 GLN A O 1
ATOM 3144 N N . ARG A 1 404 ? 5.429 12.578 3.730 1.00 86.06 404 ARG A N 1
ATOM 3145 C CA . ARG A 1 404 ? 4.780 12.212 5.003 1.00 86.06 404 ARG A CA 1
ATOM 3146 C C . ARG A 1 404 ? 5.197 13.104 6.178 1.00 86.06 404 ARG A C 1
ATOM 3148 O O . ARG A 1 404 ? 4.868 12.781 7.325 1.00 86.06 404 ARG A O 1
ATOM 3155 N N . GLY A 1 405 ? 5.911 14.199 5.915 1.00 90.25 405 GLY A N 1
ATOM 3156 C CA . GLY A 1 405 ? 6.295 15.218 6.888 1.00 90.25 405 GLY A CA 1
ATOM 3157 C C . GLY A 1 405 ? 7.557 14.900 7.685 1.00 90.25 405 GLY A C 1
ATOM 3158 O O . GLY A 1 405 ? 7.797 15.562 8.689 1.00 90.25 405 GLY A O 1
ATOM 3159 N N . TYR A 1 406 ? 8.342 13.890 7.296 1.00 94.81 406 TYR A N 1
ATOM 3160 C CA . TYR A 1 406 ? 9.649 13.663 7.913 1.00 94.81 406 TYR A CA 1
ATOM 3161 C C . TYR A 1 406 ? 10.651 14.707 7.416 1.00 94.81 406 TYR A C 1
ATOM 3163 O O . TYR A 1 406 ? 10.823 14.872 6.213 1.00 94.81 406 TYR A O 1
ATOM 3171 N N . THR A 1 407 ? 11.320 15.405 8.331 1.00 97.25 407 THR A N 1
ATOM 3172 C CA . THR A 1 407 ? 12.138 16.588 7.998 1.00 97.25 407 THR A CA 1
ATOM 3173 C C . THR A 1 407 ? 13.643 16.354 8.109 1.00 97.25 407 THR A C 1
ATOM 3175 O O . THR A 1 407 ? 14.437 17.206 7.718 1.00 97.25 407 THR A O 1
ATOM 3178 N N . ASN A 1 408 ? 14.059 15.204 8.642 1.00 98.25 408 ASN A N 1
ATOM 3179 C CA . ASN A 1 408 ? 15.450 14.923 8.987 1.00 98.25 408 ASN A CA 1
ATOM 3180 C C . ASN A 1 408 ? 15.953 13.649 8.290 1.00 98.25 408 ASN A C 1
ATOM 3182 O O . ASN A 1 408 ? 16.363 12.687 8.934 1.00 98.25 408 ASN A O 1
ATOM 3186 N N . ILE A 1 409 ? 15.891 13.641 6.957 1.00 98.75 409 ILE A N 1
ATOM 3187 C CA . ILE A 1 409 ? 16.248 12.488 6.119 1.00 98.75 409 ILE A CA 1
ATOM 3188 C C . ILE A 1 409 ? 17.603 12.744 5.456 1.00 98.75 409 ILE A C 1
ATOM 3190 O O . ILE A 1 409 ? 17.807 13.801 4.850 1.00 98.75 409 ILE A O 1
ATOM 3194 N N . THR A 1 410 ? 18.512 11.773 5.536 1.00 98.81 410 THR A N 1
ATOM 3195 C CA . THR A 1 410 ? 19.781 11.795 4.797 1.00 98.81 410 THR A CA 1
ATOM 3196 C C . THR A 1 410 ? 19.984 10.481 4.040 1.00 98.81 410 THR A C 1
ATOM 3198 O O . THR A 1 410 ? 19.911 9.405 4.632 1.00 98.81 410 THR A O 1
ATOM 3201 N N . VAL A 1 411 ? 20.257 10.566 2.739 1.00 98.81 411 VAL A N 1
ATOM 3202 C CA . VAL A 1 411 ? 20.581 9.421 1.878 1.00 98.81 411 VAL A CA 1
ATOM 3203 C C . VAL A 1 411 ? 22.092 9.359 1.656 1.00 98.81 411 VAL A C 1
ATOM 3205 O O . VAL A 1 411 ? 22.697 10.373 1.313 1.00 98.81 411 VAL A O 1
ATOM 3208 N N . PHE A 1 412 ? 22.687 8.181 1.833 1.00 98.62 412 PHE A N 1
ATOM 3209 C CA . PHE A 1 412 ? 24.112 7.919 1.625 1.00 98.62 412 PHE A CA 1
ATOM 3210 C C . PHE A 1 412 ? 24.303 6.940 0.467 1.00 98.62 412 PHE A C 1
ATOM 3212 O O . PHE A 1 412 ? 23.658 5.890 0.445 1.00 98.62 412 PHE A O 1
ATOM 3219 N N . ASP A 1 413 ? 25.190 7.255 -0.474 1.00 97.12 413 ASP A N 1
ATOM 3220 C CA . ASP A 1 413 ? 25.616 6.325 -1.521 1.00 97.12 413 ASP A CA 1
ATOM 3221 C C . ASP A 1 413 ? 27.085 6.551 -1.895 1.00 97.12 413 ASP A C 1
ATOM 3223 O O . ASP A 1 413 ? 27.582 7.674 -1.881 1.00 97.12 413 ASP A O 1
ATOM 3227 N N . SER A 1 414 ? 27.771 5.473 -2.268 1.00 93.56 414 SER A N 1
ATOM 3228 C CA . SER A 1 414 ? 29.151 5.515 -2.759 1.00 93.56 414 SER A CA 1
ATOM 3229 C C . SER A 1 414 ? 29.312 6.164 -4.141 1.00 93.56 414 SER A C 1
ATOM 3231 O O . SER A 1 414 ? 30.432 6.443 -4.561 1.00 93.56 414 SER A O 1
ATOM 3233 N N . LYS A 1 415 ? 28.228 6.350 -4.902 1.00 92.19 415 LYS A N 1
ATOM 3234 C CA . LYS A 1 415 ? 28.280 6.901 -6.261 1.00 92.19 415 LYS A CA 1
ATOM 3235 C C . LYS A 1 415 ? 27.848 8.373 -6.274 1.00 92.19 415 LYS A C 1
ATOM 3237 O O . LYS A 1 415 ? 26.777 8.675 -5.743 1.00 92.19 415 LYS A O 1
ATOM 3242 N N . PRO A 1 416 ? 28.609 9.274 -6.929 1.00 93.25 416 PRO A N 1
ATOM 3243 C CA . PRO A 1 416 ? 28.279 10.698 -7.047 1.00 93.25 416 PRO A CA 1
ATOM 3244 C C . PRO A 1 416 ? 27.188 10.940 -8.107 1.00 93.25 416 PRO A C 1
ATOM 3246 O O . PRO A 1 416 ? 27.427 11.545 -9.149 1.00 93.25 416 PRO A O 1
ATOM 3249 N N . TYR A 1 417 ? 25.983 10.398 -7.894 1.00 93.38 417 TYR A N 1
ATOM 3250 C CA . TYR A 1 417 ? 24.928 10.340 -8.918 1.00 93.38 417 TYR A CA 1
ATOM 3251 C C . TYR A 1 417 ? 24.447 11.695 -9.457 1.00 93.38 417 TYR A C 1
ATOM 3253 O O . TYR A 1 417 ? 23.892 11.738 -10.554 1.00 93.38 417 TYR A O 1
ATOM 3261 N N . ASP A 1 418 ? 24.624 12.789 -8.719 1.00 89.44 418 ASP A N 1
ATOM 3262 C CA . ASP A 1 418 ? 24.333 14.142 -9.200 1.00 89.44 418 ASP A CA 1
ATOM 3263 C C . ASP A 1 418 ? 25.393 14.705 -10.151 1.00 89.44 418 ASP A C 1
ATOM 3265 O O . ASP A 1 418 ? 25.079 15.609 -10.924 1.00 89.44 418 ASP A O 1
ATOM 3269 N N . GLU A 1 419 ? 26.603 14.150 -10.149 1.00 91.06 419 GLU A N 1
ATOM 3270 C CA . GLU A 1 419 ? 27.663 14.499 -11.098 1.00 91.06 419 GLU A CA 1
ATOM 3271 C C . GLU A 1 419 ? 27.606 13.615 -12.347 1.00 91.06 419 GLU A C 1
ATOM 3273 O O . GLU A 1 419 ? 27.690 14.108 -13.469 1.00 91.06 419 GLU A O 1
ATOM 3278 N N . ILE A 1 420 ? 27.416 12.305 -12.155 1.00 91.88 420 ILE A N 1
ATOM 3279 C CA . ILE A 1 420 ? 27.433 11.302 -13.237 1.00 91.88 420 ILE A CA 1
ATOM 3280 C C . ILE A 1 420 ? 26.042 10.991 -13.809 1.00 91.88 420 ILE A C 1
ATOM 3282 O O . ILE A 1 420 ? 25.899 10.109 -14.652 1.00 91.88 420 ILE A O 1
ATOM 3286 N N . LEU A 1 421 ? 25.007 11.693 -13.337 1.00 92.62 421 LEU A N 1
ATOM 3287 C CA . LEU A 1 421 ? 23.649 11.704 -13.896 1.00 92.62 421 LEU A CA 1
ATOM 3288 C C . LEU A 1 421 ? 23.032 10.306 -14.100 1.00 92.62 421 LEU A C 1
ATOM 3290 O O . LEU A 1 421 ? 22.349 10.062 -15.089 1.00 92.62 421 LEU A O 1
ATOM 3294 N N . TYR A 1 422 ? 23.289 9.365 -13.183 1.00 94.19 422 TYR A N 1
ATOM 3295 C CA . TYR A 1 422 ? 22.849 7.958 -13.289 1.00 94.19 422 TYR A CA 1
ATOM 3296 C C . TYR A 1 422 ? 23.238 7.259 -14.612 1.00 94.19 422 TYR A C 1
ATOM 3298 O O . TYR A 1 422 ? 22.674 6.221 -14.972 1.00 94.19 422 TYR A O 1
ATOM 3306 N N . SER A 1 423 ? 24.225 7.791 -15.335 1.00 91.56 423 SER A N 1
ATOM 3307 C CA . SER A 1 423 ? 24.674 7.254 -16.613 1.00 91.56 423 SER A CA 1
ATOM 3308 C C . SER A 1 423 ? 25.508 5.998 -16.392 1.00 91.56 423 SER A C 1
ATOM 3310 O O . SER A 1 423 ? 26.569 6.011 -15.761 1.00 91.56 423 SER A O 1
ATOM 3312 N N . TYR A 1 424 ? 25.059 4.884 -16.973 1.00 88.19 424 TYR A N 1
ATOM 3313 C CA . TYR A 1 424 ? 25.850 3.653 -17.014 1.00 88.19 424 TYR A CA 1
ATOM 3314 C C . TYR A 1 424 ? 27.221 3.861 -17.686 1.00 88.19 424 TYR A C 1
ATOM 3316 O O . TYR A 1 424 ? 28.190 3.173 -17.347 1.00 88.19 424 TYR A O 1
ATOM 3324 N N . PHE A 1 425 ? 27.307 4.785 -18.646 1.00 89.44 425 PHE A N 1
ATOM 3325 C CA . PHE A 1 425 ? 28.539 5.068 -19.379 1.00 89.44 425 PHE A CA 1
ATOM 3326 C C . PHE A 1 425 ? 29.562 5.837 -18.532 1.00 89.44 425 PHE A C 1
ATOM 3328 O O . PHE A 1 425 ? 30.755 5.720 -18.800 1.00 89.44 425 PHE A O 1
ATOM 3335 N N . ASP A 1 426 ? 29.114 6.481 -17.451 1.00 87.38 426 ASP A N 1
ATOM 3336 C CA . ASP A 1 426 ? 29.918 7.334 -16.573 1.00 87.38 426 ASP A CA 1
ATOM 3337 C C . ASP A 1 426 ? 30.065 6.727 -15.167 1.00 87.38 426 ASP A C 1
ATOM 3339 O O . ASP A 1 426 ? 29.861 7.385 -14.153 1.00 87.38 426 ASP A O 1
ATOM 3343 N N . SER A 1 427 ? 30.443 5.444 -15.087 1.00 84.50 427 SER A N 1
ATOM 3344 C CA . SER A 1 427 ? 30.777 4.704 -13.848 1.00 84.50 427 SER A CA 1
ATOM 3345 C C . SER A 1 427 ? 29.633 4.233 -12.931 1.00 84.50 427 SER A C 1
ATOM 3347 O O . SER A 1 427 ? 29.895 3.628 -11.879 1.00 84.50 427 SER A O 1
ATOM 3349 N N . CYS A 1 428 ? 28.370 4.407 -13.336 1.00 87.19 428 CYS A N 1
ATOM 3350 C CA . CYS A 1 428 ? 27.238 3.836 -12.603 1.00 87.19 428 CYS A CA 1
ATOM 3351 C C . CYS A 1 428 ? 27.075 2.328 -12.853 1.00 87.19 428 CYS A C 1
ATOM 3353 O O . CYS A 1 428 ? 27.099 1.859 -13.992 1.00 87.19 428 CYS A O 1
ATOM 3355 N N . ASP A 1 429 ? 26.832 1.563 -11.790 1.00 84.00 429 ASP A N 1
ATOM 3356 C CA . ASP A 1 429 ? 26.617 0.110 -11.819 1.00 84.00 429 ASP A CA 1
ATOM 3357 C C . ASP A 1 429 ? 25.352 -0.363 -11.083 1.00 84.00 429 ASP A C 1
ATOM 3359 O O . ASP A 1 429 ? 25.078 -1.566 -11.058 1.00 84.00 429 ASP A O 1
ATOM 3363 N N . SER A 1 430 ? 24.532 0.544 -10.547 1.00 88.31 430 SER A N 1
ATOM 3364 C CA . SER A 1 430 ? 23.236 0.162 -9.980 1.00 88.31 430 SER A CA 1
ATOM 3365 C C . SER A 1 430 ? 22.245 -0.282 -11.061 1.00 88.31 430 SER A C 1
ATOM 3367 O O . SER A 1 430 ? 22.270 0.186 -12.201 1.00 88.31 430 SER A O 1
ATOM 3369 N N . ALA A 1 431 ? 21.322 -1.180 -10.704 1.00 90.06 431 ALA A N 1
ATOM 3370 C CA . ALA A 1 431 ? 20.304 -1.690 -11.627 1.00 90.06 431 ALA A CA 1
ATOM 3371 C C . ALA A 1 431 ? 19.410 -0.591 -12.224 1.00 90.06 431 ALA A C 1
ATOM 3373 O O . ALA A 1 431 ? 18.907 -0.756 -13.340 1.00 90.06 431 ALA A O 1
ATOM 3374 N N . SER A 1 432 ? 19.199 0.492 -11.467 1.00 90.94 432 SER A N 1
ATOM 3375 C CA . SER A 1 432 ? 18.396 1.654 -11.853 1.00 90.94 432 SER A CA 1
ATOM 3376 C C . SER A 1 432 ? 19.159 2.670 -12.706 1.00 90.94 432 SER A C 1
ATOM 3378 O O . SER A 1 432 ? 18.516 3.445 -13.403 1.00 90.94 432 SER A O 1
ATOM 3380 N N . SER A 1 433 ? 20.496 2.633 -12.702 1.00 90.25 433 SER A N 1
ATOM 3381 C CA . SER A 1 433 ? 21.338 3.420 -13.612 1.00 90.25 433 SER A CA 1
ATOM 3382 C C . SER A 1 433 ? 21.405 2.721 -14.968 1.00 90.25 433 SER A C 1
ATOM 3384 O O . SER A 1 433 ? 22.297 1.918 -15.266 1.00 90.25 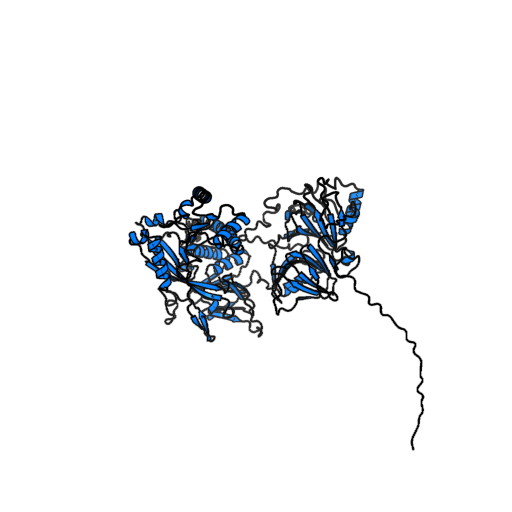433 SER A O 1
ATOM 3386 N N . ASP A 1 434 ? 20.361 2.918 -15.760 1.00 91.50 434 ASP A N 1
ATOM 3387 C CA . ASP A 1 434 ? 20.144 2.239 -17.029 1.00 91.50 434 ASP A CA 1
ATOM 3388 C C . ASP A 1 434 ? 19.446 3.189 -18.008 1.00 91.50 434 ASP A C 1
ATOM 3390 O O . ASP A 1 434 ? 18.770 4.122 -17.592 1.00 91.50 434 ASP A O 1
ATOM 3394 N N . ILE A 1 435 ? 19.555 2.919 -19.308 1.00 92.94 435 ILE A N 1
ATOM 3395 C CA . ILE A 1 435 ? 18.936 3.765 -20.345 1.00 92.94 435 ILE A CA 1
ATOM 3396 C C . ILE A 1 435 ? 17.405 3.697 -20.242 1.00 92.94 435 ILE A C 1
ATOM 3398 O O . ILE A 1 435 ? 16.693 4.683 -20.387 1.00 92.94 435 ILE A O 1
ATOM 3402 N N . ASN A 1 436 ? 16.869 2.497 -20.004 1.00 94.38 436 ASN A N 1
ATOM 3403 C CA . ASN A 1 436 ? 15.428 2.256 -19.995 1.00 94.38 436 ASN A CA 1
ATOM 3404 C C . ASN A 1 436 ? 15.017 1.004 -19.202 1.00 94.38 436 ASN A C 1
ATOM 3406 O O . ASN A 1 436 ? 15.801 0.068 -19.036 1.00 94.38 436 ASN A O 1
ATOM 3410 N N . LYS A 1 437 ? 13.777 0.966 -18.706 1.00 96.06 437 LYS A N 1
ATOM 3411 C CA . LYS A 1 437 ? 13.171 -0.207 -18.042 1.00 96.06 437 LYS A CA 1
ATOM 3412 C C . LYS A 1 437 ? 11.719 -0.378 -18.470 1.00 96.06 437 LYS A C 1
ATOM 3414 O O . LYS A 1 437 ? 11.054 0.601 -18.788 1.00 96.06 437 LYS A O 1
ATOM 3419 N N . ILE A 1 438 ? 11.250 -1.626 -18.516 1.00 96.75 438 ILE A N 1
ATOM 3420 C CA . ILE A 1 438 ? 9.885 -1.943 -18.951 1.00 96.75 438 ILE A CA 1
ATOM 3421 C C . ILE A 1 438 ? 8.920 -1.557 -17.836 1.00 96.75 438 ILE A C 1
ATOM 3423 O O . ILE A 1 438 ? 9.179 -1.850 -16.670 1.00 96.75 438 ILE A O 1
ATOM 3427 N N . ILE A 1 439 ? 7.805 -0.945 -18.219 1.00 94.75 439 ILE A N 1
ATOM 3428 C CA . ILE A 1 439 ? 6.622 -0.792 -17.378 1.00 94.75 439 ILE A CA 1
ATOM 3429 C C . ILE A 1 439 ? 5.518 -1.645 -17.998 1.00 94.75 439 ILE A C 1
ATOM 3431 O O . ILE A 1 439 ? 5.246 -1.538 -19.192 1.00 94.75 439 ILE A O 1
ATOM 3435 N N . ARG A 1 440 ? 4.897 -2.498 -17.185 1.00 92.44 440 ARG A N 1
ATOM 3436 C CA . ARG A 1 440 ? 3.752 -3.332 -17.567 1.00 92.44 440 ARG A CA 1
ATOM 3437 C C . ARG A 1 440 ? 2.757 -3.404 -16.418 1.00 92.44 440 ARG A C 1
ATOM 3439 O O . ARG A 1 440 ? 3.161 -3.267 -15.261 1.00 92.44 440 ARG A O 1
ATOM 3446 N N . SER A 1 441 ? 1.491 -3.640 -16.726 1.00 89.38 441 SER A N 1
ATOM 3447 C CA . SER A 1 441 ? 0.404 -3.651 -15.746 1.00 89.38 441 SER A CA 1
ATOM 3448 C C . SER A 1 441 ? -0.115 -5.040 -15.430 1.00 89.38 441 SER A C 1
ATOM 3450 O O . SER A 1 441 ? -0.571 -5.254 -14.317 1.00 89.38 441 SER A O 1
ATOM 3452 N N . ALA A 1 442 ? 0.005 -6.003 -16.339 1.00 90.81 442 ALA A N 1
ATOM 3453 C CA . ALA A 1 442 ? -0.521 -7.340 -16.095 1.00 90.81 442 ALA A CA 1
ATOM 3454 C C . ALA A 1 442 ? 0.537 -8.352 -15.622 1.00 90.81 442 ALA A C 1
ATOM 3456 O O . ALA A 1 442 ? 1.668 -8.398 -16.121 1.00 90.81 442 ALA A O 1
ATOM 3457 N N . TYR A 1 443 ? 0.143 -9.192 -14.658 1.00 91.62 443 TYR A N 1
ATOM 3458 C CA . TYR A 1 443 ? 0.997 -10.197 -14.011 1.00 91.62 443 TYR A CA 1
ATOM 3459 C C . TYR A 1 443 ? 0.283 -11.554 -13.833 1.00 91.62 443 TYR A C 1
ATOM 3461 O O . TYR A 1 443 ? 0.463 -12.244 -12.829 1.00 91.62 443 TYR A O 1
ATOM 3469 N N . GLY A 1 444 ? -0.508 -11.986 -14.820 1.00 93.00 444 GLY A N 1
ATOM 3470 C CA . GLY A 1 444 ? -1.200 -13.273 -14.757 1.00 93.00 444 GLY A CA 1
ATOM 3471 C C . GLY A 1 444 ? -2.183 -13.319 -13.586 1.00 93.00 444 GLY A C 1
ATOM 3472 O O . GLY A 1 444 ? -3.069 -12.475 -13.485 1.00 93.00 444 GLY A O 1
ATOM 3473 N N . SER A 1 445 ? -2.032 -14.295 -12.687 1.00 92.25 445 SER A N 1
ATOM 3474 C CA . SER A 1 445 ? -2.857 -14.431 -11.475 1.00 92.25 445 SER A CA 1
ATOM 3475 C C . SER A 1 445 ? -2.369 -13.628 -10.265 1.00 92.25 445 SER A C 1
ATOM 3477 O O . SER A 1 445 ? -3.021 -13.676 -9.227 1.00 92.25 445 SER A O 1
ATOM 3479 N N . GLN A 1 446 ? -1.234 -12.932 -10.367 1.00 90.69 446 GLN A N 1
ATOM 3480 C CA . GLN A 1 446 ? -0.662 -12.137 -9.276 1.00 90.69 446 GLN A CA 1
ATOM 3481 C C . GLN A 1 446 ? -1.207 -10.703 -9.331 1.00 90.69 446 GLN A C 1
ATOM 3483 O O . GLN A 1 446 ? -0.531 -9.771 -9.778 1.00 90.69 446 GLN A O 1
ATOM 3488 N N . THR A 1 447 ? -2.475 -10.535 -8.956 1.00 89.94 447 THR A N 1
ATOM 3489 C CA . THR A 1 447 ? -3.192 -9.254 -9.075 1.00 89.94 447 THR A CA 1
ATOM 3490 C C . THR A 1 447 ? -2.623 -8.165 -8.166 1.00 89.94 447 THR A C 1
ATOM 3492 O O . THR A 1 447 ? -2.735 -6.988 -8.482 1.00 89.94 447 THR A O 1
ATOM 3495 N N . GLU A 1 448 ? -1.910 -8.526 -7.100 1.00 87.44 448 GLU A N 1
ATOM 3496 C CA . GLU A 1 448 ? -1.218 -7.576 -6.228 1.00 87.44 448 GLU A CA 1
ATOM 3497 C C . GLU A 1 448 ? -0.191 -6.710 -6.981 1.00 87.44 448 GLU A C 1
ATOM 3499 O O . GLU A 1 448 ? -0.056 -5.518 -6.707 1.00 87.44 448 GLU A O 1
ATOM 3504 N N . TYR A 1 449 ? 0.505 -7.261 -7.981 1.00 90.00 449 TYR A N 1
ATOM 3505 C CA . TYR A 1 449 ? 1.434 -6.483 -8.807 1.00 90.00 449 TYR A CA 1
ATOM 3506 C C . TYR A 1 449 ? 0.723 -5.636 -9.855 1.00 90.00 449 TYR A C 1
ATOM 3508 O O . TYR A 1 449 ? 1.234 -4.585 -10.245 1.00 90.00 449 TYR A O 1
ATOM 3516 N N . GLN A 1 450 ? -0.447 -6.087 -10.307 1.00 89.12 450 GLN A N 1
ATOM 3517 C CA . GLN A 1 450 ? -1.301 -5.322 -11.205 1.00 89.12 450 GLN A CA 1
ATOM 3518 C C . GLN A 1 450 ? -1.818 -4.057 -10.519 1.00 89.12 450 GLN A C 1
ATOM 3520 O O . GLN A 1 450 ? -1.728 -2.965 -11.090 1.00 89.12 450 GLN A O 1
ATOM 3525 N N . ASP A 1 451 ? -2.274 -4.184 -9.276 1.00 85.81 451 ASP A N 1
ATOM 3526 C CA . ASP A 1 451 ? -2.751 -3.057 -8.478 1.00 85.81 451 ASP A CA 1
ATOM 3527 C C . ASP A 1 451 ? -1.606 -2.065 -8.209 1.00 85.81 451 ASP A C 1
ATOM 3529 O O . ASP A 1 451 ? -1.722 -0.877 -8.527 1.00 85.81 451 ASP A O 1
ATOM 3533 N N . LEU A 1 452 ? -0.439 -2.562 -7.769 1.00 87.88 452 LEU A N 1
ATOM 3534 C CA . LEU A 1 452 ? 0.764 -1.737 -7.581 1.00 87.88 452 LEU A CA 1
ATOM 3535 C C . LEU A 1 452 ? 1.205 -1.026 -8.872 1.00 87.88 452 LEU A C 1
ATOM 3537 O O . LEU A 1 452 ? 1.626 0.132 -8.837 1.00 87.88 452 LEU A O 1
ATOM 3541 N N . SER A 1 453 ? 1.118 -1.697 -10.023 1.00 90.12 453 SER A N 1
ATOM 3542 C CA . SER A 1 453 ? 1.463 -1.091 -11.313 1.00 90.12 453 SER A CA 1
ATOM 3543 C C . SER A 1 453 ? 0.472 0.001 -11.718 1.00 90.12 453 SER A C 1
ATOM 3545 O O . SER A 1 453 ? 0.876 1.056 -12.210 1.00 90.12 453 SER A O 1
ATOM 3547 N N . THR A 1 454 ? -0.821 -0.202 -11.461 1.00 85.94 454 THR A N 1
ATOM 3548 C CA . THR A 1 454 ? -1.870 0.793 -11.734 1.00 85.94 454 THR A CA 1
ATOM 3549 C C . THR A 1 454 ? -1.662 2.064 -10.905 1.00 85.94 454 THR A C 1
ATOM 3551 O O . THR A 1 454 ? -1.751 3.182 -11.431 1.00 85.94 454 THR A O 1
ATOM 3554 N N . GLU A 1 455 ? -1.288 1.914 -9.631 1.00 83.81 455 GLU A N 1
ATOM 3555 C CA . GLU A 1 455 ? -0.874 3.038 -8.786 1.00 83.81 455 GLU A CA 1
ATOM 3556 C C . GLU A 1 455 ? 0.373 3.743 -9.345 1.00 83.81 455 GLU A C 1
ATOM 3558 O O . GLU A 1 455 ? 0.399 4.974 -9.472 1.00 83.81 455 GLU A O 1
ATOM 3563 N N . ALA A 1 456 ? 1.395 2.976 -9.739 1.00 89.31 456 ALA A N 1
ATOM 3564 C CA . ALA A 1 456 ? 2.636 3.519 -10.282 1.00 89.31 456 ALA A CA 1
ATOM 3565 C C . ALA A 1 456 ? 2.422 4.290 -11.596 1.00 89.31 456 ALA A C 1
ATOM 3567 O O . ALA A 1 456 ? 3.006 5.359 -11.779 1.00 89.31 456 ALA A O 1
ATOM 3568 N N . LEU A 1 457 ? 1.565 3.807 -12.503 1.00 89.88 457 LEU A N 1
ATOM 3569 C CA . LEU A 1 457 ? 1.238 4.491 -13.762 1.00 89.88 457 LEU A CA 1
ATOM 3570 C C . LEU A 1 457 ? 0.632 5.878 -13.533 1.00 89.88 457 LEU A C 1
ATOM 3572 O O . LEU A 1 457 ? 0.980 6.833 -14.234 1.00 89.88 457 LEU A O 1
ATOM 3576 N N . SER A 1 458 ? -0.221 6.009 -12.517 1.00 86.38 458 SER A N 1
ATOM 3577 C CA . SER A 1 458 ? -0.782 7.304 -12.123 1.00 86.38 458 SER A CA 1
ATOM 3578 C C . SER A 1 458 ? 0.317 8.272 -11.661 1.00 86.38 458 SER A C 1
ATOM 3580 O O . SER A 1 458 ? 0.300 9.452 -12.020 1.00 86.38 458 SER A O 1
ATOM 3582 N N . ALA A 1 459 ? 1.317 7.774 -10.925 1.00 87.31 459 ALA A N 1
ATOM 3583 C CA . ALA A 1 459 ? 2.469 8.570 -10.502 1.00 87.31 459 ALA A CA 1
ATOM 3584 C C . ALA A 1 459 ? 3.374 8.967 -11.682 1.00 87.31 459 ALA A C 1
ATOM 3586 O O . ALA A 1 459 ? 3.779 10.126 -11.776 1.00 87.31 459 ALA A O 1
ATOM 3587 N N . TRP A 1 460 ? 3.632 8.057 -12.626 1.00 91.81 460 TRP A N 1
ATOM 3588 C CA . TRP A 1 460 ? 4.401 8.362 -13.838 1.00 91.81 460 TRP A CA 1
ATOM 3589 C C . TRP A 1 460 ? 3.750 9.457 -14.681 1.00 91.81 460 TRP A C 1
ATOM 3591 O O . TRP A 1 460 ? 4.434 10.378 -15.137 1.00 91.81 460 TRP A O 1
ATOM 3601 N N . ALA A 1 461 ? 2.428 9.395 -14.861 1.00 89.19 461 ALA A N 1
ATOM 3602 C CA . ALA A 1 461 ? 1.677 10.434 -15.556 1.00 89.19 461 ALA A CA 1
ATOM 3603 C C . ALA A 1 461 ? 1.802 11.792 -14.844 1.00 89.19 461 ALA A C 1
ATOM 3605 O O . ALA A 1 461 ? 2.050 12.809 -15.497 1.00 89.19 461 ALA A O 1
ATOM 3606 N N . ALA A 1 462 ? 1.700 11.805 -13.510 1.00 89.88 462 ALA A N 1
ATOM 3607 C CA . ALA A 1 462 ? 1.865 13.013 -12.708 1.00 89.88 462 ALA A CA 1
ATOM 3608 C C . ALA A 1 462 ? 3.282 13.601 -12.818 1.00 89.88 462 ALA A C 1
ATOM 3610 O O . ALA A 1 462 ? 3.422 14.805 -13.017 1.00 89.88 462 ALA A O 1
ATOM 3611 N N . TRP A 1 463 ? 4.330 12.774 -12.757 1.00 91.88 463 TRP A N 1
ATOM 3612 C CA . TRP A 1 463 ? 5.716 13.238 -12.889 1.00 91.88 463 TRP A CA 1
ATOM 3613 C C . TRP A 1 463 ? 6.022 13.778 -14.289 1.00 91.88 463 TRP A C 1
ATOM 3615 O O . TRP A 1 463 ? 6.677 14.808 -14.420 1.00 91.88 463 TRP A O 1
ATOM 3625 N N . ASN A 1 464 ? 5.499 13.140 -15.340 1.00 91.50 464 ASN A N 1
ATOM 3626 C CA . ASN A 1 464 ? 5.589 13.664 -16.706 1.00 91.50 464 ASN A CA 1
ATOM 3627 C C . ASN A 1 464 ? 4.899 15.033 -16.846 1.00 91.50 464 ASN A C 1
ATOM 3629 O O . ASN A 1 464 ? 5.382 15.889 -17.585 1.00 91.50 464 ASN A O 1
ATOM 3633 N N . ALA A 1 465 ? 3.759 15.242 -16.180 1.00 90.69 465 ALA A N 1
ATOM 3634 C CA . ALA A 1 465 ? 3.078 16.534 -16.177 1.00 90.69 465 ALA A CA 1
ATOM 3635 C C . ALA A 1 465 ? 3.870 17.588 -15.388 1.00 90.69 465 ALA A C 1
ATOM 3637 O O . ALA A 1 465 ? 4.038 18.703 -15.873 1.00 90.69 465 ALA A O 1
ATOM 3638 N N . GLU A 1 466 ? 4.401 17.223 -14.220 1.00 89.81 466 GLU A N 1
ATOM 3639 C CA . GLU A 1 466 ? 5.225 18.091 -13.372 1.00 89.81 466 GLU A CA 1
ATOM 3640 C C . GLU A 1 466 ? 6.493 18.556 -14.094 1.00 89.81 466 GLU A C 1
ATOM 3642 O O . GLU A 1 466 ? 6.763 19.754 -14.128 1.00 89.81 466 GLU A O 1
ATOM 3647 N N . LEU A 1 467 ? 7.223 17.646 -14.748 1.00 88.62 467 LEU A N 1
ATOM 3648 C CA . LEU A 1 467 ? 8.443 17.971 -15.492 1.00 88.62 467 LEU A CA 1
ATOM 3649 C C . LEU A 1 467 ? 8.216 19.068 -16.546 1.00 88.62 467 LEU A C 1
ATOM 3651 O O . LEU A 1 467 ? 9.050 19.956 -16.698 1.00 88.62 467 LEU A O 1
ATOM 3655 N N . LYS A 1 468 ? 7.061 19.062 -17.224 1.00 88.19 468 LYS A N 1
ATOM 3656 C CA . LYS A 1 468 ? 6.705 20.080 -18.230 1.00 88.19 468 LYS A CA 1
ATOM 3657 C C . LYS A 1 468 ? 6.493 21.478 -17.646 1.00 88.19 468 LYS A C 1
ATOM 3659 O O . LYS A 1 468 ? 6.510 22.449 -18.395 1.00 88.19 468 LYS A O 1
ATOM 3664 N N . THR A 1 469 ? 6.243 21.583 -16.342 1.00 85.31 469 THR A N 1
ATOM 3665 C CA . THR A 1 469 ? 6.012 22.867 -15.657 1.00 85.31 469 THR A CA 1
ATOM 3666 C C . THR A 1 469 ? 7.291 23.509 -15.128 1.00 85.31 469 THR A C 1
ATOM 3668 O O . THR A 1 469 ? 7.261 24.665 -14.710 1.00 85.31 469 THR A O 1
ATOM 3671 N N . ILE A 1 470 ? 8.412 22.784 -15.144 1.00 80.81 470 ILE A N 1
ATOM 3672 C CA . ILE A 1 470 ? 9.694 23.292 -14.659 1.00 80.81 470 ILE A CA 1
ATOM 3673 C C . ILE A 1 470 ? 10.237 24.306 -15.673 1.00 80.81 470 ILE A C 1
ATOM 3675 O O . ILE A 1 470 ? 10.421 23.991 -16.848 1.00 80.81 470 ILE A O 1
ATOM 3679 N N . ASN A 1 471 ? 10.473 25.541 -15.222 1.00 64.19 471 ASN A N 1
ATOM 3680 C CA . ASN A 1 471 ? 11.033 26.604 -16.055 1.00 64.19 471 ASN A CA 1
ATOM 3681 C C . ASN A 1 471 ? 12.542 26.401 -16.246 1.00 64.19 471 ASN A C 1
ATOM 3683 O O . ASN A 1 471 ? 13.304 26.467 -15.288 1.00 64.19 471 ASN A O 1
ATOM 3687 N N . ASP A 1 472 ? 12.970 26.254 -17.500 1.00 58.38 472 ASP A N 1
ATOM 3688 C CA . ASP A 1 472 ? 14.382 26.111 -17.907 1.00 58.38 472 ASP A CA 1
ATOM 3689 C C . ASP A 1 472 ? 15.087 27.476 -18.121 1.00 58.38 472 ASP A C 1
ATOM 3691 O O . ASP A 1 472 ? 16.189 27.579 -18.661 1.00 58.38 472 ASP A O 1
ATOM 3695 N N . ASN A 1 473 ? 14.438 28.579 -17.724 1.00 49.75 473 ASN A N 1
ATOM 3696 C CA . ASN A 1 473 ? 14.996 29.925 -17.852 1.00 49.75 473 ASN A CA 1
ATOM 3697 C C . ASN A 1 473 ? 15.979 30.180 -16.698 1.00 49.75 473 ASN A C 1
ATOM 3699 O O . ASN A 1 473 ? 15.592 30.647 -15.630 1.00 49.75 473 ASN A O 1
ATOM 3703 N N . ASN A 1 474 ? 17.246 29.845 -16.945 1.00 48.75 474 ASN A N 1
ATOM 3704 C CA . ASN A 1 474 ? 18.441 29.924 -16.090 1.00 48.75 474 ASN A CA 1
ATOM 3705 C C . ASN A 1 474 ? 18.737 31.273 -15.380 1.00 48.75 474 ASN A C 1
ATOM 3707 O O . ASN A 1 474 ? 19.837 31.814 -15.499 1.00 48.75 474 ASN A O 1
ATOM 3711 N N . HIS A 1 475 ? 17.819 31.807 -14.575 1.00 41.34 475 HIS A N 1
ATOM 3712 C CA . HIS A 1 475 ? 18.103 32.960 -13.710 1.00 41.34 475 HIS A CA 1
ATOM 3713 C C . HIS A 1 475 ? 17.948 32.684 -12.206 1.00 41.34 475 HIS A C 1
ATOM 3715 O O . HIS A 1 475 ? 18.606 33.369 -11.426 1.00 41.34 475 HIS A O 1
ATOM 3721 N N . ASP A 1 476 ? 17.243 31.613 -11.810 1.00 44.62 476 ASP A N 1
ATOM 3722 C CA . ASP A 1 476 ? 16.945 31.333 -10.392 1.00 44.62 476 ASP A CA 1
ATOM 3723 C C . ASP A 1 476 ? 17.589 30.036 -9.840 1.00 44.62 476 ASP A C 1
ATOM 3725 O O . ASP A 1 476 ? 17.419 29.709 -8.669 1.00 44.62 476 ASP A O 1
ATOM 3729 N N . GLY A 1 477 ? 18.366 29.297 -10.648 1.00 49.25 477 GLY A N 1
ATOM 3730 C CA . GLY A 1 477 ? 19.054 28.065 -10.210 1.00 49.25 477 GLY A CA 1
ATOM 3731 C C . GLY A 1 477 ? 18.179 26.799 -10.151 1.00 49.25 477 GLY A C 1
ATOM 3732 O O . GLY A 1 477 ? 18.568 25.823 -9.515 1.00 49.25 477 GLY A O 1
ATOM 3733 N N . ASP A 1 478 ? 17.020 26.804 -10.819 1.00 52.44 478 ASP A N 1
ATOM 3734 C CA . ASP A 1 478 ? 16.000 25.740 -10.772 1.00 52.44 478 ASP A CA 1
ATOM 3735 C C . ASP A 1 478 ? 16.082 24.669 -11.886 1.00 52.44 478 ASP A C 1
ATOM 3737 O O . ASP A 1 478 ? 15.247 23.761 -11.914 1.00 52.44 478 ASP A O 1
ATOM 3741 N N . GLY A 1 479 ? 17.078 24.733 -12.779 1.00 61.44 479 GLY A N 1
ATOM 3742 C CA . GLY A 1 479 ? 17.282 23.750 -13.856 1.00 61.44 479 GLY A CA 1
ATOM 3743 C C . GLY A 1 479 ? 17.723 22.363 -13.359 1.00 61.44 479 GLY A C 1
ATOM 3744 O O . GLY A 1 479 ? 18.417 22.241 -12.347 1.00 61.44 479 GLY A O 1
ATOM 3745 N N . ILE A 1 480 ? 17.333 21.301 -14.079 1.00 78.94 480 ILE A N 1
ATOM 3746 C CA . ILE A 1 480 ? 17.726 19.910 -13.790 1.00 78.94 480 ILE A CA 1
ATOM 3747 C C . ILE A 1 480 ? 18.780 19.467 -14.807 1.00 78.94 480 ILE A C 1
ATOM 3749 O O . ILE A 1 480 ? 18.484 19.295 -15.986 1.00 78.94 480 ILE A O 1
ATOM 3753 N N . ASN A 1 481 ? 20.011 19.222 -14.360 1.00 82.25 481 ASN A N 1
ATOM 3754 C CA . ASN A 1 481 ? 21.052 18.700 -15.245 1.00 82.25 481 ASN A CA 1
ATOM 3755 C C . ASN A 1 481 ? 20.652 17.324 -15.809 1.00 82.25 481 ASN A C 1
ATOM 3757 O O . ASN A 1 481 ? 20.243 16.438 -15.063 1.00 82.25 481 ASN A O 1
ATOM 3761 N N . GLY A 1 482 ? 20.790 17.139 -17.125 1.00 82.06 482 GLY A N 1
ATOM 3762 C CA . GLY A 1 482 ? 20.517 15.865 -17.803 1.00 82.06 482 GLY A CA 1
ATOM 3763 C C . GLY A 1 482 ? 19.057 15.615 -18.201 1.00 82.06 482 GLY A C 1
ATOM 3764 O O . GLY A 1 482 ? 18.781 14.602 -18.843 1.00 82.06 482 GLY A O 1
ATOM 3765 N N . ILE A 1 483 ? 18.118 16.516 -17.881 1.00 86.19 483 ILE A N 1
ATOM 3766 C CA . ILE A 1 483 ? 16.713 16.410 -18.306 1.00 86.19 483 ILE A CA 1
ATOM 3767 C C . ILE A 1 483 ? 16.187 17.783 -18.725 1.00 86.19 483 ILE A C 1
ATOM 3769 O O . ILE A 1 483 ? 16.452 18.783 -18.074 1.00 86.19 483 ILE A O 1
ATOM 3773 N N . THR A 1 484 ? 15.379 17.822 -19.780 1.00 84.00 484 THR A N 1
ATOM 3774 C CA . THR A 1 484 ? 14.662 19.032 -20.215 1.00 84.00 484 THR A CA 1
ATOM 3775 C C . THR A 1 484 ? 13.153 18.897 -19.981 1.00 84.00 484 THR A C 1
ATOM 3777 O O . THR A 1 484 ? 12.651 17.770 -19.941 1.00 84.00 484 THR A O 1
ATOM 3780 N N . PRO A 1 485 ? 12.379 19.999 -19.939 1.00 83.62 485 PRO A N 1
ATOM 3781 C CA . PRO A 1 485 ? 10.910 19.937 -19.870 1.00 83.62 485 PRO A CA 1
ATOM 3782 C C . PRO A 1 485 ? 10.243 19.180 -21.035 1.00 83.62 485 PRO A C 1
ATOM 3784 O O . PRO A 1 485 ? 9.100 18.743 -20.922 1.00 83.62 485 PRO A O 1
ATOM 3787 N N . ASN A 1 486 ? 10.958 19.001 -22.153 1.00 82.69 486 ASN A N 1
ATOM 3788 C CA . ASN A 1 486 ? 10.514 18.211 -23.308 1.00 82.69 486 ASN A CA 1
ATOM 3789 C C . ASN A 1 486 ? 10.832 16.712 -23.186 1.00 82.69 486 ASN A C 1
ATOM 3791 O O . ASN A 1 486 ? 10.391 15.922 -24.020 1.00 82.69 486 ASN A O 1
ATOM 3795 N N . SER A 1 487 ? 11.609 16.311 -22.180 1.00 85.19 487 SER A N 1
ATOM 3796 C CA . SER A 1 487 ? 11.881 14.902 -21.906 1.00 85.19 487 SER A CA 1
ATOM 3797 C C . SER A 1 487 ? 10.619 14.189 -21.411 1.00 85.19 487 SER A C 1
ATOM 3799 O O . SER A 1 487 ? 9.672 14.806 -20.924 1.00 85.19 487 SER A O 1
ATOM 3801 N N . SER A 1 488 ? 10.612 12.861 -21.509 1.00 87.44 488 SER A N 1
ATOM 3802 C CA . SER A 1 488 ? 9.553 12.024 -20.948 1.00 87.44 488 SER A CA 1
ATOM 3803 C C . SER A 1 488 ? 10.163 10.960 -20.048 1.00 87.44 488 SER A C 1
ATOM 3805 O O . SER A 1 488 ? 11.076 10.249 -20.456 1.00 87.44 488 SER A O 1
ATOM 3807 N N . LEU A 1 489 ? 9.672 10.855 -18.815 1.00 93.06 489 LEU A N 1
ATOM 3808 C CA . LEU A 1 489 ? 10.124 9.857 -17.847 1.00 93.06 489 LEU A CA 1
ATOM 3809 C C . LEU A 1 489 ? 9.485 8.494 -18.121 1.00 93.06 489 LEU A C 1
ATOM 3811 O O . LEU A 1 489 ? 10.121 7.470 -17.896 1.00 93.06 489 LEU A O 1
ATOM 3815 N N . PHE A 1 490 ? 8.255 8.481 -18.639 1.00 94.56 490 PHE A N 1
ATOM 3816 C CA . PHE A 1 490 ? 7.528 7.285 -19.068 1.00 94.56 490 PHE A CA 1
ATOM 3817 C C . PHE A 1 490 ? 6.930 7.478 -20.464 1.00 94.56 490 PHE A C 1
ATOM 3819 O O . PHE A 1 490 ? 6.165 8.418 -20.684 1.00 94.56 490 PHE A O 1
ATOM 3826 N N . MET A 1 491 ? 7.240 6.549 -21.368 1.00 94.06 491 MET A N 1
ATOM 3827 C CA . MET A 1 491 ? 6.698 6.456 -22.719 1.00 94.06 491 MET A CA 1
ATOM 3828 C C . MET A 1 491 ? 5.688 5.301 -22.810 1.00 94.06 491 MET A C 1
ATOM 3830 O O . MET A 1 491 ? 6.100 4.139 -22.760 1.00 94.06 491 MET A O 1
ATOM 3834 N N . PRO A 1 492 ? 4.385 5.588 -22.993 1.00 94.44 492 PRO A N 1
ATOM 3835 C CA . PRO A 1 492 ? 3.342 4.575 -23.150 1.00 94.44 492 PRO A CA 1
ATOM 3836 C C . PRO A 1 492 ? 3.285 4.065 -24.600 1.00 94.44 492 PRO A C 1
ATOM 3838 O O . PRO A 1 492 ? 2.346 4.339 -25.343 1.00 94.44 492 PRO A O 1
ATOM 3841 N N . ASN A 1 493 ? 4.336 3.376 -25.042 1.00 96.19 493 ASN A N 1
ATOM 3842 C CA . ASN A 1 493 ? 4.447 2.819 -26.396 1.00 96.19 493 ASN A CA 1
ATOM 3843 C C . ASN A 1 493 ? 3.960 1.363 -26.514 1.00 96.19 493 ASN A C 1
ATOM 3845 O O . ASN A 1 493 ? 4.259 0.686 -27.499 1.00 96.19 493 ASN A O 1
ATOM 3849 N N . GLY A 1 494 ? 3.243 0.874 -25.501 1.00 97.44 494 GLY A N 1
ATOM 3850 C CA . GLY A 1 494 ? 2.796 -0.507 -25.412 1.00 97.44 494 GLY A CA 1
ATOM 3851 C C . GLY A 1 494 ? 3.908 -1.476 -25.004 1.00 97.44 494 GLY A C 1
ATOM 3852 O O . GLY A 1 494 ? 5.097 -1.279 -25.286 1.00 97.44 494 GLY A O 1
ATOM 3853 N N . TYR A 1 495 ? 3.496 -2.550 -24.337 1.00 98.12 495 TYR A N 1
ATOM 3854 C CA . TYR A 1 495 ? 4.354 -3.667 -23.962 1.00 98.12 495 TYR A CA 1
ATOM 3855 C C . TYR A 1 495 ? 3.823 -4.974 -24.561 1.00 98.12 495 TYR A C 1
ATOM 3857 O O . TYR A 1 495 ? 2.751 -5.436 -24.184 1.00 98.12 495 TYR A O 1
ATOM 3865 N N . LEU A 1 496 ? 4.564 -5.582 -25.489 1.00 98.25 496 LEU A N 1
ATOM 3866 C CA . LEU A 1 496 ? 4.215 -6.884 -26.061 1.00 98.25 496 LEU A CA 1
ATOM 3867 C C . LEU A 1 496 ? 4.919 -8.007 -25.292 1.00 98.25 496 LEU A C 1
ATOM 3869 O O . LEU A 1 496 ? 6.144 -8.118 -25.361 1.00 98.25 496 LEU A O 1
ATOM 3873 N N . ASN A 1 497 ? 4.167 -8.887 -24.630 1.00 97.25 497 ASN A N 1
ATOM 3874 C CA . ASN A 1 497 ? 4.709 -10.170 -24.184 1.00 97.25 497 ASN A CA 1
ATOM 3875 C C . ASN A 1 497 ? 4.339 -11.260 -25.191 1.00 97.25 497 ASN A C 1
ATOM 3877 O O . ASN A 1 497 ? 3.159 -11.493 -25.451 1.00 97.25 497 ASN A O 1
ATOM 3881 N N . CYS A 1 498 ? 5.336 -11.906 -25.788 1.00 97.19 498 CYS A N 1
ATOM 3882 C CA . CYS A 1 498 ? 5.123 -12.823 -26.902 1.00 97.19 498 CYS A CA 1
ATOM 3883 C C . CYS A 1 498 ? 6.064 -14.028 -26.875 1.00 97.19 498 CYS A C 1
ATOM 3885 O O . CYS A 1 498 ? 7.013 -14.102 -26.095 1.00 97.19 498 CYS A O 1
ATOM 3887 N N . SER A 1 499 ? 5.776 -14.990 -27.741 1.00 96.19 499 SER A N 1
ATOM 3888 C CA . SER A 1 499 ? 6.587 -16.185 -27.938 1.00 96.19 499 SER A CA 1
ATOM 3889 C C . SER A 1 499 ? 6.519 -16.664 -29.387 1.00 96.19 499 SER A C 1
ATOM 3891 O O . SER A 1 499 ? 5.713 -16.179 -30.189 1.00 96.19 499 SER A O 1
ATOM 3893 N N . ASP A 1 500 ? 7.357 -17.645 -29.703 1.00 95.19 500 ASP A N 1
ATOM 3894 C CA . ASP A 1 500 ? 7.288 -18.432 -30.939 1.00 95.19 500 ASP A CA 1
ATOM 3895 C C . ASP A 1 500 ? 6.259 -19.581 -30.889 1.00 95.19 500 ASP A C 1
ATOM 3897 O O . ASP A 1 500 ? 6.143 -20.359 -31.839 1.00 95.19 500 ASP A O 1
ATOM 3901 N N . SER A 1 501 ? 5.485 -19.677 -29.804 1.00 92.75 501 SER A N 1
ATOM 3902 C CA . SER A 1 501 ? 4.419 -20.665 -29.642 1.00 92.75 501 SER A CA 1
ATOM 3903 C C . SER A 1 501 ? 3.241 -20.413 -30.587 1.00 92.75 501 SER A C 1
ATOM 3905 O O . SER A 1 501 ? 2.930 -19.285 -30.971 1.00 92.75 501 SER A O 1
ATOM 3907 N N . THR A 1 502 ? 2.508 -21.480 -30.906 1.00 91.62 502 THR A N 1
ATOM 3908 C CA . THR A 1 502 ? 1.244 -21.415 -31.656 1.00 91.62 502 THR A CA 1
ATOM 3909 C C . THR A 1 502 ? 0.017 -21.207 -30.766 1.00 91.62 502 THR A C 1
ATOM 3911 O O . THR A 1 502 ? -1.076 -20.975 -31.280 1.00 91.62 502 THR A O 1
ATOM 3914 N N . THR A 1 503 ? 0.167 -21.316 -29.444 1.00 93.56 503 THR A N 1
ATOM 3915 C CA . THR A 1 503 ? -0.907 -21.123 -28.456 1.00 93.56 503 THR A CA 1
ATOM 3916 C C . THR A 1 503 ? -0.460 -20.188 -27.341 1.00 93.56 503 THR A C 1
ATOM 3918 O O . THR A 1 503 ? 0.700 -20.231 -26.927 1.00 93.56 503 THR A O 1
ATOM 3921 N N . LEU A 1 504 ? -1.384 -19.363 -26.838 1.00 94.12 504 LEU A N 1
ATOM 3922 C CA . LEU A 1 504 ? -1.108 -18.489 -25.701 1.00 94.12 504 LEU A CA 1
ATOM 3923 C C . LEU A 1 504 ? -0.844 -19.326 -24.438 1.00 94.12 504 LEU A C 1
ATOM 3925 O O . LEU A 1 504 ? -1.615 -20.249 -24.169 1.00 94.12 504 LEU A O 1
ATOM 3929 N N . PRO A 1 505 ? 0.203 -19.012 -23.658 1.00 91.31 505 PRO A N 1
ATOM 3930 C CA . PRO A 1 505 ? 0.430 -19.636 -22.358 1.00 91.31 505 PRO A CA 1
ATOM 3931 C C . PRO A 1 505 ? -0.683 -19.302 -21.355 1.00 91.31 505 PRO A C 1
ATOM 3933 O O . PRO A 1 505 ? -1.232 -18.199 -21.383 1.00 91.31 505 PRO A O 1
ATOM 3936 N N . ASP A 1 506 ? -0.929 -20.195 -20.390 1.00 93.62 506 ASP A N 1
ATOM 3937 C CA . ASP A 1 506 ? -1.919 -19.997 -19.314 1.00 93.62 506 ASP A CA 1
ATOM 3938 C C . ASP A 1 506 ? -1.719 -18.677 -18.554 1.00 93.62 506 ASP A C 1
ATOM 3940 O O . ASP A 1 506 ? -2.681 -18.023 -18.158 1.00 93.62 506 ASP A O 1
ATOM 3944 N N . PHE A 1 507 ? -0.463 -18.249 -18.388 1.00 93.12 507 PHE A N 1
ATOM 3945 C CA . PHE A 1 507 ? -0.143 -16.972 -17.754 1.00 93.12 507 PHE A CA 1
ATOM 3946 C C . PHE A 1 507 ? -0.739 -15.776 -18.515 1.00 93.12 507 PHE A C 1
ATOM 3948 O O . PHE A 1 507 ? -1.253 -14.853 -17.889 1.00 93.12 507 PHE A O 1
ATOM 3955 N N . GLU A 1 508 ? -0.702 -15.790 -19.850 1.00 94.88 508 GLU A N 1
ATOM 3956 C CA . GLU A 1 508 ? -1.250 -14.704 -20.674 1.00 94.88 508 GLU A CA 1
ATOM 3957 C C . GLU A 1 508 ? -2.780 -14.730 -20.711 1.00 94.88 508 GLU A C 1
ATOM 3959 O O . GLU A 1 508 ? -3.421 -13.680 -20.697 1.00 94.88 508 GLU A O 1
ATOM 3964 N N . ILE A 1 509 ? -3.375 -15.926 -20.680 1.00 95.62 509 ILE A N 1
ATOM 3965 C CA . ILE A 1 509 ? -4.827 -16.085 -20.524 1.00 95.62 509 ILE A CA 1
ATOM 3966 C C . ILE A 1 509 ? -5.270 -15.474 -19.188 1.00 95.62 509 ILE A C 1
ATOM 3968 O O . ILE A 1 509 ? -6.183 -14.648 -19.160 1.00 95.62 509 ILE A O 1
ATOM 3972 N N . ALA A 1 510 ? -4.570 -15.797 -18.095 1.00 96.06 510 ALA A N 1
ATOM 3973 C CA . ALA A 1 510 ? -4.847 -15.235 -16.775 1.00 96.06 510 ALA A CA 1
ATOM 3974 C C . ALA A 1 510 ? -4.678 -13.705 -16.737 1.00 96.06 510 ALA A C 1
ATOM 3976 O O . ALA A 1 510 ? -5.492 -13.018 -16.123 1.00 96.06 510 ALA A O 1
ATOM 3977 N N . THR A 1 511 ? -3.663 -13.166 -17.423 1.00 94.75 511 THR A N 1
ATOM 3978 C CA . THR A 1 511 ? -3.451 -11.718 -17.594 1.00 94.75 511 THR A CA 1
ATOM 3979 C C . THR A 1 511 ? -4.691 -11.044 -18.182 1.00 94.75 511 THR A C 1
ATOM 3981 O O . THR A 1 511 ? -5.169 -10.051 -17.633 1.00 94.75 511 THR A O 1
ATOM 3984 N N . ILE A 1 512 ? -5.239 -11.589 -19.272 1.00 96.31 512 ILE A N 1
ATOM 3985 C CA . ILE A 1 512 ? -6.426 -11.026 -19.929 1.00 96.31 512 ILE A CA 1
ATOM 3986 C C . ILE A 1 512 ? -7.628 -11.099 -18.983 1.00 96.31 512 ILE A C 1
ATOM 3988 O O . ILE A 1 512 ? -8.286 -10.091 -18.738 1.00 96.31 512 ILE A O 1
ATOM 3992 N N . GLU A 1 513 ? -7.895 -12.273 -18.407 1.00 96.69 513 GLU A N 1
ATOM 3993 C CA . GLU A 1 513 ? -9.055 -12.473 -17.535 1.00 96.69 513 GLU A CA 1
ATOM 3994 C C . GLU A 1 513 ? -9.051 -11.559 -16.306 1.00 96.69 513 GLU A C 1
ATOM 3996 O O . GLU A 1 513 ? -10.104 -11.053 -15.917 1.00 96.69 513 GLU A O 1
ATOM 4001 N N . ASN A 1 514 ? -7.896 -11.358 -15.672 1.00 95.94 514 ASN A N 1
ATOM 4002 C CA . ASN A 1 514 ? -7.815 -10.580 -14.437 1.00 95.94 514 ASN A CA 1
ATOM 4003 C C . ASN A 1 514 ? -7.823 -9.070 -14.684 1.00 95.94 514 ASN A C 1
ATOM 4005 O O . ASN A 1 514 ? -8.442 -8.346 -13.903 1.00 95.94 514 ASN A O 1
ATOM 4009 N N . MET A 1 515 ? -7.251 -8.595 -15.795 1.00 94.75 515 MET A N 1
ATOM 4010 C CA . MET A 1 515 ? -7.410 -7.197 -16.211 1.00 94.75 515 MET A CA 1
ATOM 4011 C C . MET A 1 515 ? -8.875 -6.886 -16.554 1.00 94.75 515 MET A C 1
ATOM 4013 O O . MET A 1 515 ? -9.393 -5.845 -16.150 1.00 94.75 515 MET A O 1
ATOM 4017 N N . GLU A 1 516 ? -9.582 -7.806 -17.219 1.00 94.56 516 GLU A N 1
ATOM 4018 C CA . GLU A 1 516 ? -11.017 -7.670 -17.506 1.00 94.56 516 GLU A CA 1
ATOM 4019 C C . GLU A 1 516 ? -11.868 -7.683 -16.221 1.00 94.56 516 GLU A C 1
ATOM 4021 O O . GLU A 1 516 ? -12.730 -6.822 -16.047 1.00 94.56 516 GLU A O 1
ATOM 4026 N N . LYS A 1 517 ? -11.600 -8.600 -15.277 1.00 92.12 517 LYS A N 1
ATOM 4027 C CA . LYS A 1 517 ? -12.286 -8.642 -13.966 1.00 92.12 517 LYS A CA 1
ATOM 4028 C C . LYS A 1 517 ? -12.054 -7.377 -13.137 1.00 92.12 517 LYS A C 1
ATOM 4030 O O . LYS A 1 517 ? -12.955 -6.964 -12.412 1.00 92.12 517 LYS A O 1
ATOM 4035 N N . ALA A 1 518 ? -10.877 -6.766 -13.253 1.00 87.12 518 ALA A N 1
ATOM 4036 C CA . ALA A 1 518 ? -10.537 -5.507 -12.592 1.00 87.12 518 ALA A CA 1
ATOM 4037 C C . ALA A 1 518 ? -11.127 -4.264 -13.292 1.00 87.12 518 ALA A C 1
ATOM 4039 O O . ALA A 1 518 ? -10.941 -3.146 -12.818 1.00 87.12 518 ALA A O 1
ATOM 4040 N N . GLY A 1 519 ? -11.849 -4.431 -14.407 1.00 92.12 519 GLY A N 1
ATOM 4041 C CA . GLY A 1 519 ? -12.479 -3.331 -15.141 1.00 92.12 519 GLY A CA 1
ATOM 4042 C C . GLY A 1 519 ? -11.552 -2.605 -16.122 1.00 92.12 519 GLY A C 1
ATOM 4043 O O . GLY A 1 519 ? -11.940 -1.584 -16.691 1.00 92.12 519 GLY A O 1
ATOM 4044 N N . HIS A 1 520 ? -10.348 -3.126 -16.378 1.00 91.62 520 HIS A N 1
ATOM 4045 C CA . HIS A 1 520 ? -9.411 -2.599 -17.377 1.00 91.62 520 HIS A CA 1
ATOM 4046 C C . HIS A 1 520 ? -9.708 -3.150 -18.782 1.00 91.62 520 HIS A C 1
ATOM 4048 O O . HIS A 1 520 ? -8.822 -3.666 -19.470 1.00 91.62 520 HIS A O 1
ATOM 4054 N N . HIS A 1 521 ? -10.968 -3.046 -19.207 1.00 94.19 521 HIS A N 1
ATOM 4055 C CA . HIS A 1 521 ? -11.467 -3.615 -20.459 1.00 94.19 521 HIS A CA 1
ATOM 4056 C C . HIS A 1 521 ? -10.683 -3.137 -21.688 1.00 94.19 521 HIS A C 1
ATOM 4058 O O . HIS A 1 521 ? -10.441 -1.939 -21.865 1.00 94.19 521 HIS A O 1
ATOM 4064 N N . GLY A 1 522 ? -10.304 -4.074 -22.563 1.00 94.62 522 GLY A N 1
ATOM 4065 C CA . GLY A 1 522 ? -9.603 -3.754 -23.812 1.00 94.62 522 GLY A CA 1
ATOM 4066 C C . GLY A 1 522 ? -8.204 -3.158 -23.610 1.00 94.62 522 GLY A C 1
ATOM 4067 O O . GLY A 1 522 ? -7.707 -2.440 -24.485 1.00 94.62 522 GLY A O 1
ATOM 4068 N N . SER A 1 523 ? -7.587 -3.413 -22.451 1.00 96.12 523 SER A N 1
ATOM 4069 C CA . SER A 1 523 ? -6.193 -3.048 -22.178 1.00 96.12 523 SER A CA 1
ATOM 4070 C C . SER A 1 523 ? -5.193 -4.107 -22.648 1.00 96.12 523 SER A C 1
ATOM 4072 O O . SER A 1 523 ? -4.086 -3.735 -23.032 1.00 96.12 523 SER A O 1
ATOM 4074 N N . GLN A 1 524 ? -5.589 -5.386 -22.645 1.00 97.81 524 GLN A N 1
ATOM 4075 C CA . GLN A 1 524 ? -4.771 -6.541 -23.026 1.00 97.81 524 GLN A CA 1
ATOM 4076 C C . GLN A 1 524 ? -5.263 -7.106 -24.365 1.00 97.81 524 GLN A C 1
ATOM 4078 O O . GLN A 1 524 ? -6.379 -7.617 -24.445 1.00 97.81 524 GLN A O 1
ATOM 4083 N N . LEU A 1 525 ? -4.459 -6.990 -25.424 1.00 98.19 525 LEU A N 1
ATOM 4084 C CA . LEU A 1 525 ? -4.881 -7.264 -26.803 1.00 98.19 525 LEU A CA 1
ATOM 4085 C C . LEU A 1 525 ? -4.132 -8.459 -27.395 1.00 98.19 525 LEU A C 1
ATOM 4087 O O . LEU A 1 525 ? -2.904 -8.442 -27.470 1.00 98.19 525 LEU A O 1
ATOM 4091 N N . ILE A 1 526 ? -4.849 -9.482 -27.866 1.00 98.06 526 ILE A N 1
ATOM 4092 C CA . ILE A 1 526 ? -4.226 -10.646 -28.505 1.00 98.06 526 ILE A CA 1
ATOM 4093 C C . ILE A 1 526 ? -3.816 -10.286 -29.935 1.00 98.06 526 ILE A C 1
ATOM 4095 O O . ILE A 1 526 ? -4.644 -9.927 -30.774 1.00 98.06 526 ILE A O 1
ATOM 4099 N N . ASN A 1 527 ? -2.535 -10.457 -30.253 1.00 96.12 527 ASN A N 1
ATOM 4100 C CA . ASN A 1 527 ? -1.939 -9.937 -31.484 1.00 96.12 527 ASN A CA 1
ATOM 4101 C C . ASN A 1 527 ? -2.305 -10.667 -32.793 1.00 96.12 527 ASN A C 1
ATOM 4103 O O . ASN A 1 527 ? -1.812 -10.291 -33.859 1.00 96.12 527 ASN A O 1
ATOM 4107 N N . ASN A 1 528 ? -3.172 -11.682 -32.738 1.00 95.25 528 ASN A N 1
ATOM 4108 C CA . ASN A 1 528 ? -3.725 -12.377 -33.906 1.00 95.25 528 ASN A CA 1
ATOM 4109 C C . ASN A 1 528 ? -5.269 -12.414 -33.938 1.00 95.25 528 ASN A C 1
ATOM 4111 O O . ASN A 1 528 ? -5.852 -13.038 -34.830 1.00 95.25 528 ASN A O 1
ATOM 4115 N N . LYS A 1 529 ? -5.948 -11.747 -32.996 1.00 97.12 529 LYS A N 1
ATOM 4116 C CA . LYS A 1 529 ? -7.413 -11.695 -32.917 1.00 97.12 529 LYS A CA 1
ATOM 4117 C C . LYS A 1 529 ? -7.930 -10.434 -33.603 1.00 97.12 529 LYS A C 1
ATOM 4119 O O . LYS A 1 529 ? -7.604 -9.331 -33.193 1.00 97.12 529 LYS A O 1
ATOM 4124 N N . GLN A 1 530 ? -8.782 -10.585 -34.619 1.00 97.88 530 GLN A N 1
ATOM 4125 C CA . GLN A 1 530 ? -9.229 -9.467 -35.474 1.00 97.88 530 GLN A CA 1
ATOM 4126 C C . GLN A 1 530 ? -9.852 -8.290 -34.709 1.00 97.88 530 GLN A C 1
ATOM 4128 O O . GLN A 1 530 ? -9.526 -7.143 -34.993 1.00 97.88 530 GLN A O 1
ATOM 4133 N N . ALA A 1 531 ? -10.699 -8.565 -33.713 1.00 97.88 531 ALA A N 1
ATOM 4134 C CA . ALA A 1 531 ? -11.288 -7.514 -32.879 1.00 97.88 531 ALA A CA 1
ATOM 4135 C C . ALA A 1 531 ? -10.223 -6.731 -32.087 1.00 97.88 531 ALA A C 1
ATOM 4137 O O . ALA A 1 531 ? -10.311 -5.513 -31.963 1.00 97.88 531 ALA A O 1
ATOM 4138 N N . ASP A 1 532 ? -9.196 -7.423 -31.596 1.00 98.25 53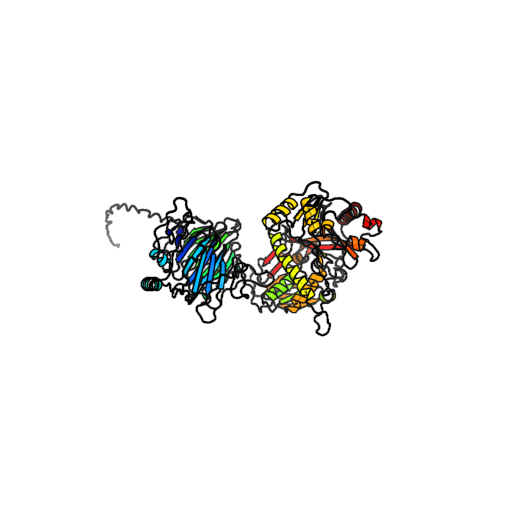2 ASP A N 1
ATOM 4139 C CA . ASP A 1 532 ? -8.126 -6.821 -30.800 1.00 98.25 532 ASP A CA 1
ATOM 4140 C C . ASP A 1 532 ? -7.141 -6.060 -31.701 1.00 98.25 532 ASP A C 1
ATOM 4142 O O . ASP A 1 532 ? -6.662 -4.995 -31.321 1.00 98.25 532 ASP A O 1
ATOM 4146 N N . ILE A 1 533 ? -6.896 -6.554 -32.923 1.00 98.38 533 ILE A N 1
ATOM 4147 C CA . ILE A 1 533 ? -6.137 -5.842 -33.962 1.00 98.38 533 ILE A CA 1
ATOM 4148 C C . ILE A 1 533 ? -6.824 -4.515 -34.288 1.00 98.38 533 ILE A C 1
ATOM 4150 O O . ILE A 1 533 ? -6.180 -3.471 -34.240 1.00 98.38 533 ILE A O 1
ATOM 4154 N N . GLN A 1 534 ? -8.136 -4.536 -34.546 1.00 98.38 534 GLN A N 1
ATOM 4155 C CA . GLN A 1 534 ? -8.904 -3.321 -34.811 1.00 98.38 534 GLN A CA 1
ATOM 4156 C C . GLN A 1 534 ? -8.811 -2.330 -33.640 1.00 98.38 534 GLN A C 1
ATOM 4158 O O . GLN A 1 534 ? -8.539 -1.148 -33.851 1.00 98.38 534 GLN A O 1
ATOM 4163 N N . LEU A 1 535 ? -8.971 -2.810 -32.404 1.00 98.00 535 LEU A N 1
ATOM 4164 C CA . LEU A 1 535 ? -8.863 -1.971 -31.211 1.00 98.00 535 LEU A CA 1
ATOM 4165 C C . LEU A 1 535 ? -7.448 -1.389 -31.030 1.00 98.00 535 LEU A C 1
ATOM 4167 O O . LEU A 1 535 ? -7.297 -0.241 -30.609 1.00 98.00 535 LEU A O 1
ATOM 4171 N N . ALA A 1 536 ? -6.399 -2.141 -31.373 1.00 98.06 536 ALA A N 1
ATOM 4172 C CA . ALA A 1 536 ? -5.031 -1.629 -31.380 1.00 98.06 536 ALA A CA 1
ATOM 4173 C C . ALA A 1 536 ? -4.845 -0.524 -32.432 1.00 98.06 536 ALA A C 1
ATOM 4175 O O . ALA A 1 536 ? -4.220 0.494 -32.129 1.00 98.06 536 ALA A O 1
ATOM 4176 N N . SER A 1 537 ? -5.404 -0.679 -33.637 1.00 97.75 537 SER A N 1
ATOM 4177 C CA . SER A 1 537 ? -5.387 0.354 -34.684 1.00 97.75 537 SER A CA 1
ATOM 4178 C C . SER A 1 537 ? -6.101 1.629 -34.233 1.00 97.75 537 SER A C 1
ATOM 4180 O O . SER A 1 537 ? -5.558 2.721 -34.393 1.00 97.75 537 SER A O 1
ATOM 4182 N N . GLU A 1 538 ? -7.268 1.504 -33.593 1.00 97.88 538 GLU A N 1
ATOM 4183 C CA . GLU A 1 538 ? -8.021 2.632 -33.020 1.00 97.88 538 GLU A CA 1
ATOM 4184 C C . GLU A 1 538 ? -7.221 3.374 -31.933 1.00 97.88 538 GLU A C 1
ATOM 4186 O O . GLU A 1 538 ? -7.301 4.598 -31.824 1.00 97.88 538 GLU A O 1
ATOM 4191 N N . LYS A 1 539 ? -6.394 2.649 -31.168 1.00 96.62 539 LYS A N 1
ATOM 4192 C CA . LYS A 1 539 ? -5.466 3.209 -30.168 1.00 96.62 539 LYS A CA 1
ATOM 4193 C C . LYS A 1 539 ? -4.144 3.719 -30.763 1.00 96.62 539 LYS A C 1
ATOM 4195 O O . LYS A 1 539 ? -3.329 4.269 -30.026 1.00 96.62 539 LYS A O 1
ATOM 4200 N N . GLY A 1 540 ? -3.898 3.531 -32.061 1.00 97.25 540 GLY A N 1
ATOM 4201 C CA . GLY A 1 540 ? -2.633 3.884 -32.712 1.00 97.25 540 GLY A CA 1
ATOM 4202 C C . GLY A 1 540 ? -1.450 2.982 -32.333 1.00 97.25 540 GLY A C 1
ATOM 4203 O O . GLY A 1 540 ? -0.304 3.404 -32.460 1.00 97.25 540 GLY A O 1
ATOM 4204 N N . LEU A 1 541 ? -1.712 1.757 -31.867 1.00 97.75 541 LEU A N 1
ATOM 4205 C CA . LEU A 1 541 ? -0.721 0.789 -31.378 1.00 97.75 541 LEU A CA 1
ATOM 4206 C C . LEU A 1 541 ? -0.590 -0.463 -32.263 1.00 97.75 541 LEU A C 1
ATOM 4208 O O . LEU A 1 541 ? 0.064 -1.424 -31.874 1.00 97.75 541 LEU A O 1
ATOM 4212 N N . GLU A 1 542 ? -1.166 -0.480 -33.466 1.00 97.31 542 GLU A N 1
ATOM 4213 C CA . GLU A 1 542 ? -1.076 -1.639 -34.375 1.00 97.31 542 GLU A CA 1
ATOM 4214 C C . GLU A 1 542 ? 0.378 -2.045 -34.687 1.00 97.31 542 GLU A C 1
ATOM 4216 O O . GLU A 1 542 ? 0.689 -3.234 -34.775 1.00 97.31 542 GLU A O 1
ATOM 4221 N N . TYR A 1 543 ? 1.300 -1.072 -34.749 1.00 96.69 543 TYR A N 1
ATOM 4222 C CA . TYR A 1 543 ? 2.736 -1.318 -34.948 1.00 96.69 543 TYR A CA 1
ATOM 4223 C C . TYR A 1 543 ? 3.352 -2.241 -33.883 1.00 96.69 543 TYR A C 1
ATOM 4225 O O . TYR A 1 543 ? 4.405 -2.836 -34.113 1.00 96.69 543 TYR A O 1
ATOM 4233 N N . ALA A 1 544 ? 2.731 -2.324 -32.704 1.00 97.75 544 ALA A N 1
ATOM 4234 C CA . ALA A 1 544 ? 3.233 -3.072 -31.565 1.00 97.75 544 ALA A CA 1
ATOM 4235 C C . ALA A 1 544 ? 2.843 -4.556 -31.590 1.00 97.75 544 ALA A C 1
ATOM 4237 O O . ALA A 1 544 ? 3.405 -5.329 -30.822 1.00 97.75 544 ALA A O 1
ATOM 4238 N N . LEU A 1 545 ? 1.905 -4.971 -32.448 1.00 97.75 545 LEU A N 1
ATOM 4239 C CA . LEU A 1 545 ? 1.363 -6.335 -32.442 1.00 97.75 545 LEU A CA 1
ATOM 4240 C C . LEU A 1 545 ? 2.317 -7.369 -33.054 1.00 97.75 545 LEU A C 1
ATOM 4242 O O . LEU A 1 545 ? 2.424 -8.488 -32.552 1.00 97.75 545 LEU A O 1
ATOM 4246 N N . GLN A 1 546 ? 3.003 -6.993 -34.135 1.00 97.44 546 GLN A N 1
ATOM 4247 C CA . GLN A 1 546 ? 3.966 -7.832 -34.856 1.00 97.44 546 GLN A CA 1
ATOM 4248 C C . GLN A 1 546 ? 5.242 -7.020 -35.136 1.00 97.44 546 GLN A C 1
ATOM 4250 O O . GLN A 1 546 ? 5.481 -6.590 -36.265 1.00 97.44 546 GLN A O 1
ATOM 4255 N N . PRO A 1 547 ? 6.056 -6.733 -34.104 1.00 97.19 547 PRO A N 1
ATOM 4256 C CA . PRO A 1 547 ? 7.185 -5.820 -34.236 1.00 97.19 547 PRO A CA 1
ATOM 4257 C C . PRO A 1 547 ? 8.413 -6.453 -34.904 1.00 97.19 547 PRO A C 1
ATOM 4259 O O . PRO A 1 547 ? 9.379 -5.735 -35.152 1.00 97.19 547 PRO A O 1
ATOM 4262 N N . PHE A 1 548 ? 8.410 -7.756 -35.195 1.00 98.19 548 PHE A N 1
ATOM 4263 C CA . PHE A 1 548 ? 9.557 -8.502 -35.723 1.00 98.19 548 PHE A CA 1
ATOM 4264 C C . PHE A 1 548 ? 9.354 -8.928 -37.181 1.00 98.19 548 PHE A C 1
ATOM 4266 O O . PHE A 1 548 ? 8.250 -8.879 -37.714 1.00 98.19 548 PHE A O 1
ATOM 4273 N N . SER A 1 549 ? 10.431 -9.379 -37.829 1.00 96.75 549 SER A N 1
ATOM 4274 C CA . SER A 1 549 ? 10.374 -9.921 -39.197 1.00 96.75 549 SER A CA 1
ATOM 4275 C C . SER A 1 549 ? 9.610 -11.251 -39.300 1.00 96.75 549 SER A C 1
ATOM 4277 O O . SER A 1 549 ? 9.095 -11.586 -40.368 1.00 96.75 549 SER A O 1
ATOM 4279 N N . LYS A 1 550 ? 9.516 -11.997 -38.193 1.00 96.62 550 LYS A N 1
ATOM 4280 C CA . LYS A 1 550 ? 8.698 -13.206 -38.050 1.00 96.62 550 LYS A CA 1
ATOM 4281 C C . LYS A 1 550 ? 7.461 -12.907 -37.211 1.00 96.62 550 LYS A C 1
ATOM 4283 O O . LYS A 1 550 ? 7.538 -12.174 -36.226 1.00 96.62 550 LYS A O 1
ATOM 4288 N N . ASN A 1 551 ? 6.351 -13.548 -37.566 1.00 95.56 551 ASN A N 1
ATOM 4289 C CA . ASN A 1 551 ? 5.139 -13.490 -36.759 1.00 95.56 551 ASN A CA 1
ATOM 4290 C C . ASN A 1 551 ? 5.364 -14.175 -35.408 1.00 95.56 551 ASN A C 1
ATOM 4292 O O . ASN A 1 551 ? 5.946 -15.258 -35.343 1.00 95.56 551 ASN A O 1
ATOM 4296 N N . VAL A 1 552 ? 4.839 -13.556 -34.359 1.00 97.00 552 VAL A N 1
ATOM 4297 C CA . VAL A 1 552 ? 4.842 -14.064 -32.985 1.00 97.00 552 VAL A CA 1
ATOM 4298 C C . VAL A 1 552 ? 3.424 -14.088 -32.438 1.00 97.00 552 VAL A C 1
ATOM 4300 O O . VAL A 1 552 ? 2.556 -13.341 -32.898 1.00 97.00 552 VAL A O 1
ATOM 4303 N N . LEU A 1 553 ? 3.183 -14.918 -31.429 1.00 97.69 553 LEU A N 1
ATOM 4304 C CA . LEU A 1 553 ? 1.923 -14.931 -30.694 1.00 97.69 553 LEU A CA 1
ATOM 4305 C C . LEU A 1 553 ? 2.122 -14.311 -29.314 1.00 97.69 553 LEU A C 1
ATOM 4307 O O . LEU A 1 553 ? 3.066 -14.659 -28.605 1.00 97.69 553 LEU A O 1
ATOM 4311 N N . GLY A 1 554 ? 1.232 -13.405 -28.922 1.00 97.25 554 GLY A N 1
ATOM 4312 C CA . GLY A 1 554 ? 1.347 -12.719 -27.646 1.00 97.25 554 GLY A CA 1
ATOM 4313 C C . GLY A 1 554 ? 0.192 -11.788 -27.319 1.00 97.25 554 GLY A C 1
ATOM 4314 O O . GLY A 1 554 ? -0.789 -11.678 -28.061 1.00 97.25 554 GLY A O 1
ATOM 4315 N N . VAL A 1 555 ? 0.354 -11.107 -26.190 1.00 98.19 555 VAL A N 1
ATOM 4316 C CA . VAL A 1 555 ? -0.581 -10.119 -25.660 1.00 98.19 555 VAL A CA 1
ATOM 4317 C C . VAL A 1 555 ? 0.122 -8.770 -25.588 1.00 98.19 555 VAL A C 1
ATOM 4319 O O . VAL A 1 555 ? 1.201 -8.640 -25.004 1.00 98.19 555 VAL A O 1
ATOM 4322 N N . LEU A 1 556 ? -0.482 -7.768 -26.220 1.00 98.38 556 LEU A N 1
ATOM 4323 C CA . LEU A 1 556 ? -0.081 -6.375 -26.117 1.00 98.38 556 LEU A CA 1
ATOM 4324 C C . LEU A 1 556 ? -0.804 -5.737 -24.932 1.00 98.38 556 LEU A C 1
ATOM 4326 O O . LEU A 1 556 ? -2.017 -5.534 -24.969 1.00 98.38 556 LEU A O 1
ATOM 4330 N N . ASP A 1 557 ? -0.031 -5.374 -23.921 1.00 97.75 557 ASP A N 1
ATOM 4331 C CA . ASP A 1 557 ? -0.458 -4.520 -22.828 1.00 97.75 557 ASP A CA 1
ATOM 4332 C C . ASP A 1 557 ? -0.395 -3.052 -23.277 1.00 97.75 557 ASP A C 1
ATOM 4334 O O . ASP A 1 557 ? 0.681 -2.468 -23.455 1.00 97.75 557 ASP A O 1
ATOM 4338 N N . THR A 1 558 ? -1.565 -2.452 -23.493 1.00 97.25 558 THR A N 1
ATOM 4339 C CA . THR A 1 558 ? -1.697 -1.072 -23.989 1.00 97.25 558 THR A CA 1
ATOM 4340 C C . THR A 1 558 ? -1.468 -0.011 -22.916 1.00 97.25 558 THR A C 1
ATOM 4342 O O . THR A 1 558 ? -1.305 1.159 -23.262 1.00 97.25 558 THR A O 1
ATOM 4345 N N . THR A 1 559 ? -1.441 -0.386 -21.633 1.00 95.25 559 THR A N 1
ATOM 4346 C CA . THR A 1 559 ? -1.080 0.535 -20.541 1.00 95.25 559 THR A CA 1
ATOM 4347 C C . THR A 1 559 ? 0.426 0.540 -20.279 1.00 95.25 559 THR A C 1
ATOM 4349 O O . THR A 1 559 ? 0.936 1.449 -19.622 1.00 95.25 559 THR A O 1
ATOM 4352 N N . GLY A 1 560 ? 1.143 -0.455 -20.807 1.00 95.31 560 GLY A N 1
ATOM 4353 C CA . GLY A 1 560 ? 2.583 -0.607 -20.666 1.00 95.31 560 GLY A CA 1
ATOM 4354 C C . GLY A 1 560 ? 3.424 0.241 -21.628 1.00 95.31 560 GLY A C 1
ATOM 4355 O O . GLY A 1 560 ? 2.938 1.009 -22.462 1.00 95.31 560 GLY A O 1
ATOM 4356 N N . GLY A 1 561 ? 4.737 0.078 -21.501 1.00 96.44 561 GLY A N 1
ATOM 4357 C CA . GLY A 1 561 ? 5.747 0.762 -22.300 1.00 96.44 561 GLY A CA 1
ATOM 4358 C C . GLY A 1 561 ? 7.109 0.712 -21.615 1.00 96.44 561 GLY A C 1
ATOM 4359 O O . GLY A 1 561 ? 7.491 -0.309 -21.034 1.00 96.44 561 GLY A O 1
ATOM 4360 N N . HIS A 1 562 ? 7.839 1.825 -21.628 1.00 96.38 562 HIS A N 1
ATOM 4361 C CA . HIS A 1 562 ? 9.106 1.928 -20.905 1.00 96.38 562 HIS A CA 1
ATOM 4362 C C . HIS A 1 562 ? 9.338 3.291 -20.268 1.00 96.38 562 HIS A C 1
ATOM 4364 O O . HIS A 1 562 ? 8.867 4.325 -20.736 1.00 96.38 562 HIS A O 1
ATOM 4370 N N . THR A 1 563 ? 10.117 3.279 -19.193 1.00 95.69 563 THR A N 1
ATOM 4371 C CA . THR A 1 563 ? 10.679 4.472 -18.561 1.00 95.69 563 THR A CA 1
ATOM 4372 C C . THR A 1 563 ? 12.117 4.694 -19.013 1.00 95.69 563 THR A C 1
ATOM 4374 O O . THR A 1 563 ? 12.828 3.719 -19.268 1.00 95.69 563 THR A O 1
ATOM 4377 N N . LEU A 1 564 ? 12.542 5.959 -19.088 1.00 94.25 564 LEU A N 1
ATOM 4378 C CA . LEU A 1 564 ? 13.955 6.344 -19.168 1.00 94.25 564 LEU A CA 1
ATOM 4379 C C . LEU A 1 564 ? 14.523 6.342 -17.749 1.00 94.25 564 LEU A C 1
ATOM 4381 O O . LEU A 1 564 ? 14.208 7.227 -16.955 1.00 94.25 564 LEU A O 1
ATOM 4385 N N . ALA A 1 565 ? 15.260 5.288 -17.395 1.00 94.31 565 ALA A N 1
ATOM 4386 C CA . ALA A 1 565 ? 15.507 4.955 -15.992 1.00 94.31 565 ALA A CA 1
ATOM 4387 C C . ALA A 1 565 ? 16.520 5.896 -15.320 1.00 94.31 565 ALA A C 1
ATOM 4389 O O . ALA A 1 565 ? 16.310 6.295 -14.173 1.00 94.31 565 ALA A O 1
ATOM 4390 N N . ASP A 1 566 ? 17.554 6.310 -16.048 1.00 93.00 566 ASP A N 1
ATOM 4391 C CA . ASP A 1 566 ? 18.480 7.374 -15.661 1.00 93.00 566 ASP A CA 1
ATOM 4392 C C . ASP A 1 566 ? 17.747 8.702 -15.412 1.00 93.00 566 ASP A C 1
ATOM 4394 O O . ASP A 1 566 ? 17.803 9.239 -14.304 1.00 93.00 566 ASP A O 1
ATOM 4398 N N . LYS A 1 567 ? 16.955 9.182 -16.379 1.00 93.12 567 LYS A N 1
ATOM 4399 C CA . LYS A 1 567 ? 16.170 10.420 -16.274 1.00 93.12 567 LYS A CA 1
ATOM 4400 C C . LYS A 1 567 ? 15.155 10.342 -15.136 1.00 93.12 567 LYS A C 1
ATOM 4402 O O . LYS A 1 567 ? 14.990 11.301 -14.388 1.00 93.12 567 LYS A O 1
ATOM 4407 N N . ALA A 1 568 ? 14.504 9.198 -14.940 1.00 95.19 568 ALA A N 1
ATOM 4408 C CA . ALA A 1 568 ? 13.613 8.996 -13.804 1.00 95.19 568 ALA A CA 1
ATOM 4409 C C . ALA A 1 568 ? 14.345 9.115 -12.458 1.00 95.19 568 ALA A C 1
ATOM 4411 O O . ALA A 1 568 ? 13.825 9.753 -11.542 1.00 95.19 568 ALA A O 1
ATOM 4412 N N . CYS A 1 569 ? 15.555 8.558 -12.335 1.00 95.81 569 CYS A N 1
ATOM 4413 C CA . CYS A 1 569 ? 16.361 8.683 -11.119 1.00 95.81 569 CYS A CA 1
ATOM 4414 C C . CYS A 1 569 ? 16.857 10.118 -10.897 1.00 95.81 569 CYS A C 1
ATOM 4416 O O . CYS A 1 569 ? 16.764 10.620 -9.778 1.00 95.81 569 CYS A O 1
ATOM 4418 N N . ILE A 1 570 ? 17.310 10.811 -11.946 1.00 94.44 570 ILE A N 1
ATOM 4419 C CA . ILE A 1 570 ? 17.688 12.230 -11.873 1.00 94.44 570 ILE A CA 1
ATOM 4420 C C . ILE A 1 570 ? 16.494 13.075 -11.392 1.00 94.44 570 ILE A C 1
ATOM 4422 O O . ILE A 1 570 ? 16.632 13.876 -10.465 1.00 94.44 570 ILE A O 1
ATOM 4426 N N . PHE A 1 571 ? 15.305 12.873 -11.970 1.00 94.62 571 PHE A N 1
ATOM 4427 C CA . PHE A 1 571 ? 14.101 13.610 -11.581 1.00 94.62 571 PHE A CA 1
ATOM 4428 C C . PHE A 1 571 ? 13.682 13.303 -10.138 1.00 94.62 571 PHE A C 1
ATOM 4430 O O . PHE A 1 571 ? 13.358 14.211 -9.371 1.00 94.62 571 PHE A O 1
ATOM 4437 N N . ALA A 1 572 ? 13.744 12.034 -9.730 1.00 95.94 572 ALA A N 1
ATOM 4438 C CA . ALA A 1 572 ? 13.466 11.625 -8.358 1.00 95.94 572 ALA A CA 1
ATOM 4439 C C . ALA A 1 572 ? 14.463 12.244 -7.359 1.00 95.94 572 ALA A C 1
ATOM 4441 O O . ALA A 1 572 ? 14.052 12.739 -6.309 1.00 95.94 572 ALA A O 1
ATOM 4442 N N . LEU A 1 573 ? 15.757 12.287 -7.697 1.00 95.88 573 LEU A N 1
ATOM 4443 C CA . LEU A 1 573 ? 16.790 12.948 -6.896 1.00 95.88 573 LEU A CA 1
ATOM 4444 C C . LEU A 1 573 ? 16.515 14.450 -6.746 1.00 95.88 573 LEU A C 1
ATOM 4446 O O . LEU A 1 573 ? 16.550 14.969 -5.629 1.00 95.88 573 LEU A O 1
ATOM 4450 N N . TYR A 1 574 ? 16.185 15.139 -7.842 1.00 93.69 574 TYR A N 1
ATOM 4451 C CA . TYR A 1 574 ? 15.774 16.545 -7.814 1.00 93.69 574 TYR A CA 1
ATOM 4452 C C . TYR A 1 574 ? 14.570 16.760 -6.891 1.00 93.69 574 TYR A C 1
ATOM 4454 O O . TYR A 1 574 ? 14.601 17.618 -6.006 1.00 93.69 574 TYR A O 1
ATOM 4462 N N . LYS A 1 575 ? 13.528 15.937 -7.046 1.00 93.12 575 LYS A N 1
ATOM 4463 C CA . LYS A 1 575 ? 12.303 16.031 -6.251 1.00 93.12 575 LYS A CA 1
ATOM 4464 C C . LYS A 1 575 ? 12.574 15.805 -4.763 1.00 93.12 575 LYS A C 1
ATOM 4466 O O . LYS A 1 575 ? 12.089 16.568 -3.932 1.00 93.12 575 LYS A O 1
ATOM 4471 N N . ALA A 1 576 ? 13.386 14.806 -4.419 1.00 96.38 576 ALA A N 1
ATOM 4472 C CA . ALA A 1 576 ? 13.798 14.549 -3.043 1.00 96.38 576 ALA A CA 1
ATOM 4473 C C . ALA A 1 576 ? 14.555 15.749 -2.442 1.00 96.38 576 ALA A C 1
ATOM 4475 O O . ALA A 1 576 ? 14.218 16.195 -1.344 1.00 96.38 576 ALA A O 1
ATOM 4476 N N . LYS A 1 577 ? 15.518 16.328 -3.180 1.00 95.19 577 LYS A N 1
ATOM 4477 C CA . LYS A 1 577 ? 16.248 17.539 -2.758 1.00 95.19 577 LYS A CA 1
ATOM 4478 C C . LYS A 1 577 ? 15.294 18.725 -2.543 1.00 95.19 577 LYS A C 1
ATOM 4480 O O . LYS A 1 577 ? 15.386 19.396 -1.517 1.00 95.19 577 LYS A O 1
ATOM 4485 N N . LYS A 1 578 ? 14.326 18.949 -3.444 1.00 92.56 578 LYS A N 1
ATOM 4486 C CA . LYS A 1 578 ? 13.287 19.993 -3.298 1.00 92.56 578 LYS A CA 1
ATOM 4487 C C . LYS A 1 578 ? 12.394 19.790 -2.071 1.00 92.56 578 LYS A C 1
ATOM 4489 O O . LYS A 1 578 ? 11.945 20.768 -1.483 1.00 92.56 578 LYS A O 1
ATOM 4494 N N . LEU A 1 579 ? 12.178 18.543 -1.659 1.00 95.38 579 LEU A N 1
ATOM 4495 C CA . LEU A 1 579 ? 11.450 18.192 -0.437 1.00 95.38 579 LEU A CA 1
ATOM 4496 C C . LEU A 1 579 ? 12.310 18.283 0.842 1.00 95.38 579 LEU A C 1
ATOM 4498 O O . LEU A 1 579 ? 11.824 17.958 1.923 1.00 95.38 579 LEU A O 1
ATOM 4502 N N . GLY A 1 580 ? 13.568 18.728 0.748 1.00 97.06 580 GLY A N 1
ATOM 4503 C CA . GLY A 1 580 ? 14.462 18.929 1.894 1.00 97.06 580 GLY A CA 1
ATOM 4504 C C . GLY A 1 580 ? 15.286 17.703 2.297 1.00 97.06 580 GLY A C 1
ATOM 4505 O O . GLY A 1 580 ? 15.958 17.735 3.329 1.00 97.06 580 GLY A O 1
ATOM 4506 N N . VAL A 1 581 ? 15.269 16.628 1.502 1.00 98.56 581 VAL A N 1
ATOM 4507 C CA . VAL A 1 581 ? 16.122 15.453 1.734 1.00 98.56 581 VAL A CA 1
ATOM 4508 C C . VAL A 1 581 ? 17.584 15.816 1.473 1.00 98.56 581 VAL A C 1
ATOM 4510 O O . VAL A 1 581 ? 17.919 16.413 0.448 1.00 98.56 581 VAL A O 1
ATOM 4513 N N . ARG A 1 582 ? 18.473 15.418 2.388 1.00 98.56 582 ARG A N 1
ATOM 4514 C CA . ARG A 1 582 ? 19.923 15.603 2.241 1.00 98.56 582 ARG A CA 1
ATOM 4515 C C . ARG A 1 582 ? 20.565 14.376 1.609 1.00 98.56 582 ARG A C 1
ATOM 4517 O O . ARG A 1 582 ? 20.128 13.253 1.844 1.00 98.56 582 ARG A O 1
ATOM 4524 N N . PHE A 1 583 ? 21.637 14.595 0.861 1.00 98.56 583 PHE A N 1
ATOM 4525 C CA . PHE A 1 583 ? 22.349 13.549 0.138 1.00 98.56 583 PHE A CA 1
ATOM 4526 C C . PHE A 1 583 ? 23.849 13.635 0.421 1.00 98.56 583 PHE A C 1
ATOM 4528 O O . PHE A 1 583 ? 24.411 14.730 0.434 1.00 98.56 583 PHE A O 1
ATOM 4535 N N . VAL A 1 584 ? 24.475 12.481 0.641 1.00 98.38 584 VAL A N 1
ATOM 4536 C CA . VAL A 1 584 ? 25.928 12.298 0.722 1.00 98.38 584 VAL A CA 1
ATOM 4537 C C . VAL A 1 584 ? 26.295 11.259 -0.337 1.00 98.38 584 VAL A C 1
ATOM 4539 O O . VAL A 1 584 ? 26.146 10.058 -0.113 1.00 98.38 584 VAL A O 1
ATOM 4542 N N . LEU A 1 585 ? 26.672 11.746 -1.519 1.00 97.00 585 LEU A N 1
ATOM 4543 C CA . LEU A 1 585 ? 26.927 10.954 -2.725 1.00 97.00 585 LEU A CA 1
ATOM 4544 C C . LEU A 1 585 ? 28.418 11.031 -3.050 1.00 97.00 585 LEU A C 1
ATOM 4546 O O . LEU A 1 585 ? 28.854 11.952 -3.729 1.00 97.00 585 LEU A O 1
ATOM 4550 N N . ASP A 1 586 ? 29.207 10.119 -2.492 1.00 95.06 586 ASP A N 1
ATOM 4551 C CA . ASP A 1 586 ? 30.667 10.187 -2.574 1.00 95.06 586 ASP A CA 1
ATOM 4552 C C . ASP A 1 586 ? 31.307 8.806 -2.327 1.00 95.06 586 ASP A C 1
ATOM 4554 O O . ASP A 1 586 ? 30.851 8.090 -1.424 1.00 95.06 586 ASP A O 1
ATOM 4558 N N . PRO A 1 587 ? 32.374 8.432 -3.063 1.00 91.12 587 PRO A N 1
ATOM 4559 C CA . PRO A 1 587 ? 33.050 7.139 -2.915 1.00 91.12 587 PRO A CA 1
ATOM 4560 C C . PRO A 1 587 ? 33.565 6.811 -1.509 1.00 91.12 587 PRO A C 1
ATOM 4562 O O . PRO A 1 587 ? 33.664 5.629 -1.172 1.00 91.12 587 PRO A O 1
ATOM 4565 N N . GLU A 1 588 ? 33.870 7.818 -0.688 1.00 94.50 588 GLU A N 1
ATOM 4566 C CA . GLU A 1 588 ? 34.342 7.660 0.690 1.00 94.50 588 GLU A CA 1
ATOM 4567 C C . GLU A 1 588 ? 33.318 8.167 1.716 1.00 94.50 588 GLU A C 1
ATOM 4569 O O . GLU A 1 588 ? 32.952 7.437 2.642 1.00 94.50 588 GLU A O 1
ATOM 4574 N N . LEU A 1 589 ? 32.809 9.393 1.548 1.00 97.50 589 LEU A N 1
ATOM 4575 C CA . LEU A 1 589 ? 31.898 10.031 2.509 1.00 97.50 589 LEU A CA 1
ATOM 4576 C C . LEU A 1 589 ? 30.498 9.402 2.491 1.00 97.50 589 LEU A C 1
ATOM 4578 O O . LEU A 1 589 ? 29.806 9.405 3.505 1.00 97.50 589 LEU A O 1
ATOM 4582 N N . GLY A 1 590 ? 30.059 8.887 1.340 1.00 96.94 590 GLY A N 1
ATOM 4583 C CA . GLY A 1 590 ? 28.742 8.273 1.156 1.00 96.94 590 GLY A CA 1
ATOM 4584 C C . GLY A 1 590 ? 28.747 6.745 1.253 1.00 96.94 590 GLY A C 1
ATOM 4585 O O . GLY A 1 590 ? 27.690 6.118 1.347 1.00 96.94 590 GLY A O 1
ATOM 4586 N N . LYS A 1 591 ? 29.927 6.114 1.256 1.00 95.88 591 LYS A N 1
ATOM 4587 C CA . LYS A 1 591 ? 30.068 4.653 1.277 1.00 95.88 591 LYS A CA 1
ATOM 4588 C C . LYS A 1 591 ? 29.853 4.100 2.684 1.00 95.88 591 LYS A C 1
ATOM 4590 O O . LYS A 1 591 ? 30.706 4.239 3.556 1.00 95.88 591 LYS A O 1
ATOM 4595 N N . PHE A 1 592 ? 28.723 3.430 2.893 1.00 96.75 592 PHE A N 1
ATOM 4596 C CA . PHE A 1 592 ? 28.423 2.689 4.122 1.00 96.75 592 PHE A CA 1
ATOM 4597 C C . PHE A 1 592 ? 29.448 1.576 4.390 1.00 96.75 592 PHE A C 1
ATOM 4599 O O . PHE A 1 592 ? 29.811 0.833 3.477 1.00 96.75 592 PHE A O 1
ATOM 4606 N N . THR A 1 593 ? 29.863 1.424 5.651 1.00 94.94 593 THR A N 1
ATOM 4607 C CA . THR A 1 593 ? 30.764 0.344 6.089 1.00 94.94 593 THR A CA 1
ATOM 4608 C C . THR A 1 593 ? 30.185 -0.519 7.206 1.00 94.94 593 THR A C 1
ATOM 4610 O O . THR A 1 593 ? 30.366 -1.734 7.191 1.00 94.94 593 THR A O 1
ATOM 4613 N N . SER A 1 594 ? 29.505 0.069 8.195 1.00 95.50 594 SER A N 1
ATOM 4614 C CA . SER A 1 594 ? 28.968 -0.686 9.336 1.00 95.50 594 SER A CA 1
ATOM 4615 C C . SER A 1 594 ? 27.852 0.047 10.079 1.00 95.50 594 SER A C 1
ATOM 4617 O O . SER A 1 594 ? 27.712 1.267 9.993 1.00 95.50 594 SER A O 1
ATOM 4619 N N . PHE A 1 595 ? 27.062 -0.706 10.846 1.00 96.25 595 PHE A N 1
ATOM 4620 C CA . PHE A 1 595 ? 26.066 -0.160 11.768 1.00 96.25 595 PHE A CA 1
ATOM 4621 C C . PHE A 1 595 ? 26.688 0.273 13.095 1.00 96.25 595 PHE A C 1
ATOM 4623 O O . PHE A 1 595 ? 27.612 -0.368 13.599 1.00 96.25 595 PHE A O 1
ATOM 4630 N N . ILE A 1 596 ? 26.111 1.310 13.698 1.00 96.31 596 ILE A N 1
ATOM 4631 C CA . ILE A 1 596 ? 26.390 1.703 15.081 1.00 96.31 596 ILE A CA 1
ATOM 4632 C C . ILE A 1 596 ? 25.342 1.053 15.982 1.00 96.31 596 ILE A C 1
ATOM 4634 O O . ILE A 1 596 ? 24.144 1.144 15.713 1.00 96.31 596 ILE A O 1
ATOM 4638 N N . TYR A 1 597 ? 25.800 0.408 17.053 1.00 93.69 597 TYR A N 1
ATOM 4639 C CA . TYR A 1 597 ? 24.946 -0.288 18.011 1.00 93.69 597 TYR A CA 1
ATOM 4640 C C . TYR A 1 597 ? 24.884 0.459 19.342 1.00 93.69 597 TYR A C 1
ATOM 4642 O O . TYR A 1 597 ? 25.897 0.964 19.826 1.00 93.69 597 TYR A O 1
ATOM 4650 N N . ASP A 1 598 ? 23.706 0.477 19.962 1.00 90.81 598 ASP A N 1
ATOM 4651 C CA . ASP A 1 598 ? 23.544 0.936 21.341 1.00 90.81 598 ASP A CA 1
ATOM 4652 C C . ASP A 1 598 ? 24.331 0.023 22.294 1.00 90.81 598 ASP A C 1
ATOM 4654 O O . ASP A 1 598 ? 24.192 -1.205 22.246 1.00 90.81 598 ASP A O 1
ATOM 4658 N N . SER A 1 599 ? 25.127 0.615 23.185 1.00 80.75 599 SER A N 1
ATOM 4659 C CA . SER A 1 599 ? 25.903 -0.102 24.200 1.00 80.75 599 SER A CA 1
ATOM 4660 C C . SER A 1 599 ? 25.024 -0.822 25.228 1.00 80.75 599 SER A C 1
ATOM 4662 O O . SER A 1 599 ? 25.471 -1.799 25.825 1.00 80.75 599 SER A O 1
ATOM 4664 N N . ALA A 1 600 ? 23.769 -0.393 25.401 1.00 79.44 600 ALA A N 1
ATOM 4665 C CA . ALA A 1 600 ? 22.774 -1.047 26.249 1.00 79.44 600 ALA A CA 1
ATOM 4666 C C . ALA A 1 600 ? 22.032 -2.209 25.554 1.00 79.44 600 ALA A C 1
ATOM 4668 O O . ALA A 1 600 ? 21.118 -2.796 26.141 1.00 79.44 600 ALA A O 1
ATOM 4669 N N . SER A 1 601 ? 22.396 -2.552 24.311 1.00 74.31 601 SER A N 1
ATOM 4670 C CA . SER A 1 601 ? 21.805 -3.683 23.585 1.00 74.31 601 SER A CA 1
ATOM 4671 C C . SER A 1 601 ? 21.966 -4.990 24.369 1.00 74.31 601 SER A C 1
ATOM 4673 O O . SER A 1 601 ? 23.044 -5.303 24.873 1.00 74.31 601 SER A O 1
ATOM 4675 N N . ASN A 1 602 ? 20.898 -5.785 24.453 1.00 70.94 602 ASN A N 1
ATOM 4676 C CA . ASN A 1 602 ? 20.952 -7.108 25.074 1.00 70.94 602 ASN A CA 1
ATOM 4677 C C . ASN A 1 602 ? 21.247 -8.197 24.025 1.00 70.94 602 ASN A C 1
ATOM 4679 O O . ASN A 1 602 ? 21.237 -7.945 22.821 1.00 70.94 602 ASN A O 1
ATOM 4683 N N . SER A 1 603 ? 21.511 -9.428 24.470 1.00 65.19 603 SER A N 1
ATOM 4684 C CA . SER A 1 603 ? 21.879 -10.536 23.575 1.00 65.19 603 SER A CA 1
ATOM 4685 C C . SER A 1 603 ? 20.766 -10.979 22.615 1.00 65.19 603 SER A C 1
ATOM 4687 O O . SER A 1 603 ? 21.069 -11.627 21.618 1.00 65.19 603 SER A O 1
ATOM 4689 N N . ALA A 1 604 ? 19.502 -10.646 22.895 1.00 72.38 604 ALA A N 1
ATOM 4690 C CA . ALA A 1 604 ? 18.348 -11.069 22.102 1.00 72.38 604 ALA A CA 1
ATOM 4691 C C . ALA A 1 604 ? 17.908 -10.027 21.058 1.00 72.38 604 ALA A C 1
ATOM 4693 O O . ALA A 1 604 ? 17.233 -10.371 20.090 1.00 72.38 604 ALA A O 1
ATOM 4694 N N . THR A 1 605 ? 18.236 -8.748 21.246 1.00 78.56 605 THR A N 1
ATOM 4695 C CA . THR A 1 605 ? 17.873 -7.675 20.314 1.00 78.56 605 THR A CA 1
ATOM 4696 C C . THR A 1 605 ? 18.920 -6.572 20.342 1.00 78.56 605 THR A C 1
ATOM 4698 O O . THR A 1 605 ? 19.189 -5.985 21.393 1.00 78.56 605 THR A O 1
ATOM 4701 N N . LYS A 1 606 ? 19.473 -6.258 19.169 1.00 88.62 606 LYS A N 1
ATOM 4702 C CA . LYS A 1 606 ? 20.438 -5.173 18.986 1.00 88.62 606 LYS A CA 1
ATOM 4703 C C . LYS A 1 606 ? 19.717 -3.910 18.535 1.00 88.62 606 LYS A C 1
ATOM 4705 O O . LYS A 1 606 ? 18.903 -3.962 17.617 1.00 88.62 606 LYS A O 1
ATOM 4710 N N . THR A 1 607 ? 20.010 -2.774 19.153 1.00 91.69 607 THR A N 1
ATOM 4711 C CA . THR A 1 607 ? 19.456 -1.485 18.718 1.00 91.69 607 THR A CA 1
ATOM 4712 C C . THR A 1 607 ? 20.470 -0.776 17.837 1.00 91.69 607 THR A C 1
ATOM 4714 O O . THR A 1 607 ? 21.599 -0.553 18.269 1.00 91.69 607 THR A O 1
ATOM 4717 N N . ILE A 1 608 ? 20.069 -0.428 16.615 1.00 94.12 608 ILE A N 1
ATOM 4718 C CA . ILE A 1 608 ? 20.873 0.372 15.692 1.00 94.12 608 ILE A CA 1
ATOM 4719 C C . ILE A 1 608 ? 20.600 1.849 15.954 1.00 94.12 608 ILE A C 1
ATOM 4721 O O . ILE A 1 608 ? 19.448 2.271 16.019 1.00 94.12 608 ILE A O 1
ATOM 4725 N N . THR A 1 609 ? 21.670 2.624 16.107 1.00 96.12 609 THR A N 1
ATOM 4726 C CA . THR A 1 609 ? 21.622 4.061 16.419 1.00 96.12 609 THR A CA 1
ATOM 4727 C C . THR A 1 609 ? 22.293 4.921 15.351 1.00 96.12 609 THR A C 1
ATOM 4729 O O . THR A 1 609 ? 22.444 6.130 15.533 1.00 96.12 609 THR A O 1
ATOM 4732 N N . GLY A 1 610 ? 22.708 4.322 14.231 1.00 97.50 610 GLY A N 1
ATOM 4733 C CA . GLY A 1 610 ? 23.370 5.027 13.141 1.00 97.50 610 GLY A CA 1
ATOM 4734 C C . GLY A 1 610 ? 24.186 4.130 12.216 1.00 97.50 610 GLY A C 1
ATOM 4735 O O . GLY A 1 610 ? 24.106 2.900 12.280 1.00 97.50 610 GLY A O 1
ATOM 4736 N N . ILE A 1 611 ? 25.001 4.768 11.377 1.00 98.44 611 ILE A N 1
ATOM 4737 C CA . ILE A 1 611 ? 25.940 4.123 10.453 1.00 98.44 611 ILE A CA 1
ATOM 4738 C C . ILE A 1 611 ? 27.341 4.735 10.549 1.00 98.44 611 ILE A C 1
ATOM 4740 O O . ILE A 1 611 ? 27.503 5.872 10.994 1.00 98.44 611 ILE A O 1
ATOM 4744 N N . THR A 1 612 ? 28.335 3.993 10.073 1.00 98.38 612 THR A N 1
ATOM 4745 C CA . THR A 1 612 ? 29.693 4.478 9.807 1.00 98.38 612 THR A CA 1
ATOM 4746 C C . THR A 1 612 ? 29.953 4.472 8.303 1.00 98.38 612 THR A C 1
ATOM 4748 O O . THR A 1 612 ? 29.543 3.536 7.608 1.00 98.38 612 THR A O 1
ATOM 4751 N N . THR A 1 613 ? 30.624 5.508 7.807 1.00 98.25 613 THR A N 1
ATOM 4752 C CA . THR A 1 613 ? 31.035 5.672 6.402 1.00 98.25 613 THR A CA 1
ATOM 4753 C C . THR A 1 613 ? 32.523 5.358 6.213 1.00 98.25 613 THR A C 1
ATOM 4755 O O . THR A 1 613 ? 33.244 5.137 7.189 1.00 98.25 613 THR A O 1
ATOM 4758 N N . ALA A 1 614 ? 32.999 5.243 4.970 1.00 96.12 614 ALA A N 1
ATOM 4759 C CA . ALA A 1 614 ? 34.370 4.804 4.682 1.00 96.12 614 ALA A CA 1
ATOM 4760 C C . ALA A 1 614 ? 35.443 5.823 5.106 1.00 96.12 614 ALA A C 1
ATOM 4762 O O . ALA A 1 614 ? 36.564 5.426 5.410 1.00 96.12 614 ALA A O 1
ATOM 4763 N N . ASP A 1 615 ? 35.079 7.099 5.251 1.00 96.75 615 ASP A N 1
ATOM 4764 C CA . ASP A 1 615 ? 35.910 8.134 5.884 1.00 96.75 615 ASP A CA 1
ATOM 4765 C C . ASP A 1 615 ? 36.019 8.000 7.421 1.00 96.75 615 ASP A C 1
ATOM 4767 O O . ASP A 1 615 ? 36.641 8.830 8.088 1.00 96.75 615 ASP A O 1
ATOM 4771 N N . GLY A 1 616 ? 35.401 6.966 8.003 1.00 97.06 616 GLY A N 1
ATOM 4772 C CA . GLY A 1 616 ? 35.417 6.669 9.432 1.00 97.06 616 GLY A CA 1
ATOM 4773 C C . GLY A 1 616 ? 34.456 7.517 10.267 1.00 97.06 616 GLY A C 1
ATOM 4774 O O . GLY A 1 616 ? 34.460 7.390 11.494 1.00 97.06 616 GLY A O 1
ATOM 4775 N N . LYS A 1 617 ? 33.630 8.378 9.655 1.00 97.94 617 LYS A N 1
ATOM 4776 C CA . LYS A 1 617 ? 32.664 9.198 10.396 1.00 97.94 617 LYS A CA 1
ATOM 4777 C C . LYS A 1 617 ? 31.436 8.406 10.823 1.00 97.94 617 LYS A C 1
ATOM 4779 O O . LYS A 1 617 ? 30.984 7.479 10.157 1.00 97.94 617 LYS A O 1
ATOM 4784 N N . HIS A 1 618 ? 30.877 8.820 11.956 1.00 97.94 618 HIS A N 1
ATOM 4785 C CA . HIS A 1 618 ? 29.655 8.268 12.526 1.00 97.94 618 HIS A CA 1
ATOM 4786 C C . HIS A 1 618 ? 28.466 9.190 12.260 1.00 97.94 618 HIS A C 1
ATOM 4788 O O . HIS A 1 618 ? 28.523 10.391 12.531 1.00 97.94 618 HIS A O 1
ATOM 4794 N N . HIS A 1 619 ? 27.364 8.607 11.798 1.00 98.31 619 HIS A N 1
ATOM 4795 C CA . HIS A 1 619 ? 26.123 9.310 11.497 1.00 98.31 619 HIS A CA 1
ATOM 4796 C C . HIS A 1 619 ? 24.980 8.701 12.302 1.00 98.31 619 HIS A C 1
ATOM 4798 O O . HIS A 1 619 ? 24.610 7.549 12.087 1.00 98.31 619 HIS A O 1
ATOM 4804 N N . ALA A 1 620 ? 24.429 9.471 13.240 1.00 97.81 620 ALA A N 1
ATOM 4805 C CA . ALA A 1 620 ? 23.346 9.015 14.103 1.00 97.81 620 ALA A CA 1
ATOM 4806 C C . ALA A 1 620 ? 22.008 8.927 13.352 1.00 97.81 620 ALA A C 1
ATOM 4808 O O . ALA A 1 620 ? 21.690 9.785 12.526 1.00 97.81 620 ALA A O 1
ATOM 4809 N N . ALA A 1 621 ? 21.207 7.918 13.687 1.00 97.25 621 ALA A N 1
ATOM 4810 C CA . ALA A 1 621 ? 19.869 7.707 13.155 1.00 97.25 621 ALA A CA 1
ATOM 4811 C C . ALA A 1 621 ? 18.969 7.012 14.182 1.00 97.25 621 ALA A C 1
ATOM 4813 O O . ALA A 1 621 ? 19.412 6.145 14.932 1.00 97.25 621 ALA A O 1
ATOM 4814 N N . SER A 1 622 ? 17.684 7.352 14.171 1.00 95.50 622 SER A N 1
ATOM 4815 C CA . SER A 1 622 ? 16.634 6.590 14.858 1.00 95.50 622 SER A CA 1
ATOM 4816 C C . SER A 1 622 ? 16.112 5.436 13.998 1.00 95.50 622 SER A C 1
ATOM 4818 O O . SER A 1 622 ? 15.532 4.487 14.521 1.00 95.50 622 SER A O 1
ATOM 4820 N N . LEU A 1 623 ? 16.301 5.529 12.680 1.00 95.88 623 LEU A N 1
ATOM 4821 C CA . LEU A 1 623 ? 15.947 4.502 11.710 1.00 95.88 623 LEU A CA 1
ATOM 4822 C C . LEU A 1 623 ? 16.965 4.498 10.568 1.00 95.88 623 LEU A C 1
ATOM 4824 O O . LEU A 1 623 ? 17.239 5.545 9.980 1.00 95.88 623 LEU A O 1
ATOM 4828 N N . VAL A 1 624 ? 17.476 3.316 10.238 1.00 97.50 624 VAL A N 1
ATOM 4829 C CA . VAL A 1 624 ? 18.293 3.061 9.052 1.00 97.50 624 VAL A CA 1
ATOM 4830 C C . VAL A 1 624 ? 17.500 2.183 8.088 1.00 97.50 624 VAL A C 1
ATOM 4832 O O . VAL A 1 624 ? 16.992 1.131 8.480 1.00 97.50 624 VAL A O 1
ATOM 4835 N N . VAL A 1 625 ? 17.398 2.608 6.830 1.00 97.12 625 VAL A N 1
ATOM 4836 C CA . VAL A 1 625 ? 16.768 1.848 5.744 1.00 97.12 625 VAL A CA 1
ATOM 4837 C C . VAL A 1 625 ? 17.840 1.422 4.743 1.00 97.12 625 VAL A C 1
ATOM 4839 O O . VAL A 1 625 ? 18.548 2.272 4.206 1.00 97.12 625 VAL A O 1
ATOM 4842 N N . ILE A 1 626 ? 17.971 0.121 4.487 1.00 96.56 626 ILE A N 1
ATOM 4843 C CA . ILE A 1 626 ? 18.937 -0.423 3.522 1.00 96.56 626 ILE A CA 1
ATOM 4844 C C . ILE A 1 626 ? 18.264 -0.626 2.165 1.00 96.56 626 ILE A C 1
ATOM 4846 O O . ILE A 1 626 ? 17.411 -1.496 2.026 1.00 96.56 626 ILE A O 1
ATOM 4850 N N . CYS A 1 627 ? 18.686 0.153 1.170 1.00 96.00 627 CYS A N 1
ATOM 4851 C CA . CYS A 1 627 ? 18.196 0.165 -0.211 1.00 96.00 627 CYS A CA 1
ATOM 4852 C C . CYS A 1 627 ? 19.344 -0.095 -1.211 1.00 96.00 627 CYS A C 1
ATOM 4854 O O . CYS A 1 627 ? 19.416 0.525 -2.275 1.00 96.00 627 CYS A O 1
ATOM 4856 N N . CYS A 1 628 ? 20.270 -0.999 -0.877 1.00 93.81 628 CYS A N 1
ATOM 4857 C CA . CYS A 1 628 ? 21.516 -1.218 -1.625 1.00 93.81 628 CYS A CA 1
ATOM 4858 C C . CYS A 1 628 ? 21.385 -2.185 -2.818 1.00 93.81 628 CYS A C 1
ATOM 4860 O O . CYS A 1 628 ? 22.396 -2.649 -3.349 1.00 93.81 628 CYS A O 1
ATOM 4862 N N . GLY A 1 629 ? 20.163 -2.535 -3.240 1.00 91.75 629 GLY A N 1
ATOM 4863 C CA . GLY A 1 629 ? 19.914 -3.436 -4.372 1.00 91.75 629 GLY A CA 1
ATOM 4864 C C . GLY A 1 629 ? 20.726 -4.732 -4.277 1.00 91.75 629 GLY A C 1
ATOM 4865 O O . GLY A 1 629 ? 20.712 -5.383 -3.229 1.00 91.75 629 GLY A O 1
ATOM 4866 N N . GLY A 1 630 ? 21.475 -5.050 -5.342 1.00 91.06 630 GLY A N 1
ATOM 4867 C CA . GLY A 1 630 ? 22.347 -6.229 -5.456 1.00 91.06 630 GLY A CA 1
ATOM 4868 C C . GLY A 1 630 ? 23.420 -6.364 -4.370 1.00 91.06 630 GLY A C 1
ATOM 4869 O O . GLY A 1 630 ? 23.939 -7.455 -4.170 1.00 91.06 630 GLY A O 1
ATOM 4870 N N . TRP A 1 631 ? 23.767 -5.297 -3.647 1.00 91.44 631 TRP A N 1
ATOM 4871 C CA . TRP A 1 631 ? 24.748 -5.364 -2.557 1.00 91.44 631 TRP A CA 1
ATOM 4872 C C . TRP A 1 631 ? 24.121 -5.722 -1.207 1.00 91.44 631 TRP A C 1
ATOM 4874 O O . TRP A 1 631 ? 24.838 -6.099 -0.283 1.00 91.44 631 TRP A O 1
ATOM 4884 N N . THR A 1 632 ? 22.794 -5.644 -1.078 1.00 92.25 632 THR A N 1
ATOM 4885 C CA . THR A 1 632 ? 22.098 -5.823 0.204 1.00 92.25 632 THR A CA 1
ATOM 4886 C C . THR A 1 632 ? 22.415 -7.152 0.905 1.00 92.25 632 THR A C 1
ATOM 4888 O O . THR A 1 632 ? 22.731 -7.088 2.093 1.00 92.25 632 THR A O 1
ATOM 4891 N N . PRO A 1 633 ? 22.430 -8.326 0.233 1.00 90.00 633 PRO A N 1
ATOM 4892 C CA . PRO A 1 633 ? 22.747 -9.594 0.902 1.00 90.00 633 PRO A CA 1
ATOM 4893 C C . PRO A 1 633 ? 24.133 -9.619 1.565 1.00 90.00 633 PRO A C 1
ATOM 4895 O O . PRO A 1 633 ? 24.283 -10.143 2.663 1.00 90.00 633 PRO A O 1
ATOM 4898 N N . SER A 1 634 ? 25.141 -8.982 0.957 1.00 89.06 634 SER A N 1
ATOM 4899 C CA . SER A 1 634 ? 26.485 -8.874 1.555 1.00 89.06 634 SER A CA 1
ATOM 4900 C C . SER A 1 634 ? 26.551 -7.927 2.762 1.00 89.06 634 SER A C 1
ATOM 4902 O O . SER A 1 634 ? 27.395 -8.099 3.637 1.00 89.06 634 SER A O 1
ATOM 4904 N N . LEU A 1 635 ? 25.646 -6.945 2.837 1.00 89.56 635 LEU A N 1
ATOM 4905 C CA . LEU A 1 635 ? 25.586 -5.964 3.927 1.00 89.56 635 LEU A CA 1
ATOM 4906 C C . LEU A 1 635 ? 24.695 -6.421 5.091 1.00 89.56 635 LEU A C 1
ATOM 4908 O O . LEU A 1 635 ? 24.836 -5.920 6.208 1.00 89.56 635 LEU A O 1
ATOM 4912 N N . LEU A 1 636 ? 23.780 -7.360 4.840 1.00 89.94 636 LEU A N 1
ATOM 4913 C CA . LEU A 1 636 ? 22.831 -7.895 5.813 1.00 89.94 636 LEU A CA 1
ATOM 4914 C C . LEU A 1 636 ? 22.848 -9.432 5.822 1.00 89.94 636 LEU A C 1
ATOM 4916 O O . LEU A 1 636 ? 21.943 -10.054 5.268 1.00 89.94 636 LEU A O 1
ATOM 4920 N N . PRO A 1 637 ? 23.808 -10.054 6.535 1.00 87.81 637 PRO A N 1
ATOM 4921 C CA . PRO A 1 637 ? 23.892 -11.510 6.713 1.00 87.81 637 PRO A CA 1
ATOM 4922 C C . PRO A 1 637 ? 22.607 -12.189 7.211 1.00 87.81 637 PRO A C 1
ATOM 4924 O O . PRO A 1 637 ? 22.398 -13.376 7.000 1.00 87.81 637 PRO A O 1
ATOM 4927 N N . SER A 1 638 ? 21.711 -11.452 7.874 1.00 87.12 638 SER A N 1
ATOM 4928 C CA . SER A 1 638 ? 20.407 -11.972 8.308 1.00 87.12 638 SER A CA 1
ATOM 4929 C C . SER A 1 638 ? 19.464 -12.338 7.154 1.00 87.12 638 SER A C 1
ATOM 4931 O O . SER A 1 638 ? 18.401 -12.896 7.412 1.00 87.12 638 SER A O 1
ATOM 4933 N N . LEU A 1 639 ? 19.824 -12.008 5.911 1.00 88.31 639 LEU A N 1
ATOM 4934 C CA . LEU A 1 639 ? 19.085 -12.355 4.698 1.00 88.31 639 LEU A CA 1
ATOM 4935 C C . LEU A 1 639 ? 19.533 -13.657 4.038 1.00 88.31 639 LEU A C 1
ATOM 4937 O O . LEU A 1 639 ? 18.959 -14.042 3.017 1.00 88.31 639 LEU A O 1
ATOM 4941 N N . ASP A 1 640 ? 20.530 -14.338 4.598 1.00 88.69 640 ASP A N 1
ATOM 4942 C CA . ASP A 1 640 ? 20.993 -15.614 4.067 1.00 88.69 640 ASP A CA 1
ATOM 4943 C C . ASP A 1 640 ? 19.824 -16.590 3.880 1.00 88.69 640 ASP A C 1
ATOM 4945 O O . ASP A 1 640 ? 18.951 -16.726 4.737 1.00 88.69 640 ASP A O 1
ATOM 4949 N N . SER A 1 641 ? 19.826 -17.299 2.750 1.00 86.06 641 SER A N 1
ATOM 4950 C CA . SER A 1 641 ? 18.757 -18.217 2.311 1.00 86.06 641 SER A CA 1
ATOM 4951 C C . SER A 1 641 ? 17.409 -17.569 1.958 1.00 86.06 641 SER A C 1
ATOM 4953 O O . SER A 1 641 ? 16.530 -18.272 1.467 1.00 86.06 641 SER A O 1
ATOM 4955 N N . LEU A 1 642 ? 17.227 -16.264 2.185 1.00 88.69 642 LEU A N 1
ATOM 4956 C CA . LEU A 1 642 ? 16.012 -15.531 1.810 1.00 88.69 642 LEU A CA 1
ATOM 4957 C C . LEU A 1 642 ? 16.211 -14.687 0.558 1.00 88.69 642 LEU A C 1
ATOM 4959 O O . LEU A 1 642 ? 15.278 -14.549 -0.231 1.00 88.69 642 LEU A O 1
ATOM 4963 N N . CYS A 1 643 ? 17.402 -14.112 0.397 1.00 91.88 643 CYS A N 1
ATOM 4964 C CA . CYS A 1 643 ? 17.736 -13.237 -0.715 1.00 91.88 643 CYS A CA 1
ATOM 4965 C C . CYS A 1 643 ? 19.119 -13.567 -1.276 1.00 91.88 643 CYS A C 1
ATOM 4967 O O . CYS A 1 643 ? 20.075 -13.752 -0.523 1.00 91.88 643 CYS A O 1
ATOM 4969 N N . GLU A 1 644 ? 19.240 -13.565 -2.598 1.00 92.94 644 GLU A N 1
ATOM 4970 C CA . GLU A 1 644 ? 20.484 -13.832 -3.307 1.00 92.94 644 GLU A CA 1
ATOM 4971 C C . GLU A 1 644 ? 20.734 -12.779 -4.388 1.00 92.94 644 GLU A C 1
ATOM 4973 O O . GLU A 1 644 ? 19.859 -12.441 -5.183 1.00 92.94 644 GLU A O 1
ATOM 4978 N N . SER A 1 645 ? 21.957 -12.254 -4.433 1.00 93.94 645 SER A N 1
ATOM 4979 C CA . SER A 1 645 ? 22.370 -11.335 -5.490 1.00 93.94 645 SER A CA 1
ATOM 4980 C C . SER A 1 645 ? 22.585 -12.096 -6.791 1.00 93.94 645 SER A C 1
ATOM 4982 O O . SER A 1 645 ? 23.448 -12.973 -6.866 1.00 93.94 645 SER A O 1
ATOM 4984 N N . THR A 1 646 ? 21.863 -11.730 -7.843 1.00 94.00 646 THR A N 1
ATOM 4985 C CA . THR A 1 646 ? 21.968 -12.375 -9.154 1.00 94.00 646 THR A CA 1
ATOM 4986 C C . THR A 1 646 ? 22.140 -11.347 -10.266 1.00 94.00 646 THR A C 1
ATOM 4988 O O . THR A 1 646 ? 21.820 -10.164 -10.122 1.00 94.00 646 THR A O 1
ATOM 4991 N N . ALA A 1 647 ? 22.684 -11.795 -11.395 1.00 94.06 647 ALA A N 1
ATOM 4992 C CA . ALA A 1 647 ? 22.910 -10.979 -12.573 1.00 94.06 647 ALA A CA 1
ATOM 4993 C C . ALA A 1 647 ? 22.147 -11.502 -13.791 1.00 94.06 647 ALA A C 1
ATOM 4995 O O . ALA A 1 647 ? 22.222 -12.685 -14.134 1.00 94.06 647 ALA A O 1
ATOM 4996 N N . GLY A 1 648 ? 21.482 -10.581 -14.490 1.00 93.75 648 GLY A N 1
ATOM 4997 C CA . GLY A 1 648 ? 21.068 -10.747 -15.883 1.00 93.75 648 GLY A CA 1
ATOM 4998 C C . GLY A 1 648 ? 22.121 -10.199 -16.852 1.00 93.75 648 GLY A C 1
ATOM 4999 O O . GLY A 1 648 ? 23.088 -9.552 -16.444 1.00 93.75 648 GLY A O 1
ATOM 5000 N N . SER A 1 649 ? 21.921 -10.426 -18.152 1.00 95.25 649 SER A N 1
ATOM 5001 C CA . SER A 1 649 ? 22.803 -9.913 -19.213 1.00 95.25 649 SER A CA 1
ATOM 5002 C C . SER A 1 649 ? 22.098 -8.849 -20.047 1.00 95.25 649 SER A C 1
ATOM 5004 O O . SER A 1 649 ? 20.913 -8.970 -20.342 1.00 95.25 649 SER A O 1
ATOM 5006 N N . VAL A 1 650 ? 22.822 -7.809 -20.447 1.00 95.44 650 VAL A N 1
ATOM 5007 C CA . VAL A 1 650 ? 22.315 -6.706 -21.271 1.00 95.44 650 VAL A CA 1
ATOM 5008 C C . VAL A 1 650 ? 23.252 -6.491 -22.451 1.00 95.44 650 VAL A C 1
ATOM 5010 O O . VAL A 1 650 ? 24.469 -6.508 -22.289 1.00 95.44 650 VAL A O 1
ATOM 5013 N N . PHE A 1 651 ? 22.670 -6.250 -23.618 1.00 97.00 651 PHE A N 1
ATOM 5014 C CA . PHE A 1 651 ? 23.333 -6.027 -24.893 1.00 97.00 651 PHE A CA 1
ATOM 5015 C C . PHE A 1 651 ? 22.842 -4.717 -25.498 1.00 97.00 651 PHE A C 1
ATOM 5017 O O . PHE A 1 651 ? 21.665 -4.367 -25.385 1.00 97.00 651 PHE A O 1
ATOM 5024 N N . MET A 1 652 ? 23.752 -3.995 -26.138 1.00 96.88 652 MET A N 1
ATOM 5025 C CA . MET A 1 652 ? 23.489 -2.701 -26.752 1.00 96.88 652 MET A CA 1
ATOM 5026 C C . MET A 1 652 ? 24.018 -2.702 -28.181 1.00 96.88 652 MET A C 1
ATOM 5028 O O . MET A 1 652 ? 25.157 -3.104 -28.432 1.00 96.88 652 MET A O 1
ATOM 5032 N N . LEU A 1 653 ? 23.188 -2.227 -29.104 1.00 97.94 653 LEU A N 1
ATOM 5033 C CA . LEU A 1 653 ? 23.539 -1.991 -30.497 1.00 97.94 653 LEU A CA 1
ATOM 5034 C C . LEU A 1 653 ? 23.449 -0.492 -30.772 1.00 97.94 653 LEU A C 1
ATOM 5036 O O . LEU A 1 653 ? 22.445 0.139 -30.438 1.00 97.94 653 LEU A O 1
ATOM 5040 N N . ARG A 1 654 ? 24.482 0.082 -31.392 1.00 97.50 654 ARG A N 1
ATOM 5041 C CA . ARG A 1 654 ? 24.506 1.499 -31.777 1.00 97.50 654 ARG A CA 1
ATOM 5042 C C . ARG A 1 654 ? 24.034 1.658 -33.217 1.00 97.50 654 ARG A C 1
ATOM 5044 O O . ARG A 1 654 ? 24.713 1.243 -34.151 1.00 97.50 654 ARG A O 1
ATOM 5051 N N . ILE A 1 655 ? 22.877 2.286 -33.387 1.00 97.81 655 ILE A N 1
ATOM 5052 C CA . ILE A 1 655 ? 22.281 2.612 -34.678 1.00 97.81 655 ILE A CA 1
ATOM 5053 C C . ILE A 1 655 ? 22.754 4.017 -35.097 1.00 97.81 655 ILE A C 1
ATOM 5055 O O . ILE A 1 655 ? 22.431 5.001 -34.416 1.00 97.81 655 ILE A O 1
ATOM 5059 N N . PRO A 1 656 ? 23.505 4.153 -36.209 1.00 96.31 656 PRO A N 1
ATOM 5060 C CA . PRO A 1 656 ? 23.964 5.452 -36.699 1.00 96.31 656 PRO A CA 1
ATOM 5061 C C . PRO A 1 656 ? 22.805 6.407 -36.990 1.00 96.31 656 PRO A C 1
ATOM 5063 O O . PRO A 1 656 ? 21.736 5.970 -37.411 1.00 96.31 656 PRO A O 1
ATOM 5066 N N . GLU A 1 657 ? 23.020 7.710 -36.813 1.00 95.19 657 GLU A N 1
ATOM 5067 C CA . GLU A 1 657 ? 21.998 8.738 -37.071 1.00 95.19 657 GLU A CA 1
ATOM 5068 C C . GLU A 1 657 ? 21.491 8.731 -38.518 1.00 95.19 657 GLU A C 1
ATOM 5070 O O . GLU A 1 657 ? 20.303 8.908 -38.765 1.00 95.19 657 GLU A O 1
ATOM 5075 N N . SER A 1 658 ? 22.374 8.423 -39.469 1.00 95.19 658 SER A N 1
ATOM 5076 C CA . SER A 1 658 ? 22.039 8.293 -40.888 1.00 95.19 658 SER A CA 1
ATOM 5077 C C . SER A 1 658 ? 21.219 7.044 -41.234 1.00 95.19 658 SER A C 1
ATOM 5079 O O . SER A 1 658 ? 20.724 6.938 -42.356 1.00 95.19 658 SER A O 1
ATOM 5081 N N . SER A 1 659 ? 21.085 6.078 -40.318 1.00 97.38 659 SER A N 1
ATOM 5082 C CA . SER A 1 659 ? 20.382 4.828 -40.596 1.00 97.38 659 SER A CA 1
ATOM 5083 C C . SER A 1 659 ? 18.863 5.008 -40.485 1.00 97.38 659 SER A C 1
ATOM 5085 O O . SER A 1 659 ? 18.374 5.445 -39.438 1.00 97.38 659 SER A O 1
ATOM 5087 N N . PRO A 1 660 ? 18.071 4.569 -41.486 1.00 97.00 660 PRO A N 1
ATOM 5088 C CA . PRO A 1 660 ? 16.608 4.589 -41.392 1.00 97.00 660 PRO A CA 1
ATOM 5089 C C . PRO A 1 660 ? 16.083 3.693 -40.258 1.00 97.00 660 PRO A C 1
ATOM 5091 O O . PRO A 1 660 ? 14.936 3.840 -39.825 1.00 97.00 660 PRO A O 1
ATOM 5094 N N . LEU A 1 661 ? 16.922 2.790 -39.735 1.00 97.94 661 LEU A N 1
ATOM 5095 C CA . LEU A 1 661 ? 16.568 1.923 -38.619 1.00 97.94 661 LEU A CA 1
ATOM 5096 C C . LEU A 1 661 ? 16.336 2.694 -37.314 1.00 97.94 661 LEU A C 1
ATOM 5098 O O . LEU A 1 661 ? 15.574 2.219 -36.475 1.00 97.94 661 LEU A O 1
ATOM 5102 N N . ARG A 1 662 ? 16.874 3.917 -37.164 1.00 96.75 662 ARG A N 1
ATOM 5103 C CA . ARG A 1 662 ? 16.503 4.777 -36.028 1.00 96.75 662 ARG A CA 1
ATOM 5104 C C . ARG A 1 662 ? 15.006 5.051 -36.007 1.00 96.75 662 ARG A C 1
ATOM 5106 O O . ARG A 1 662 ? 14.364 4.892 -34.978 1.00 96.75 662 ARG A O 1
ATOM 5113 N N . GLN A 1 663 ? 14.428 5.394 -37.157 1.00 97.06 663 GLN A N 1
ATOM 5114 C CA . GLN A 1 663 ? 12.994 5.653 -37.250 1.00 97.06 663 GLN A CA 1
ATOM 5115 C C . GLN A 1 663 ? 12.169 4.368 -37.105 1.00 97.06 663 GLN A C 1
ATOM 5117 O O . GLN A 1 663 ? 11.086 4.407 -36.521 1.00 97.06 663 GLN A O 1
ATOM 5122 N N . ARG A 1 664 ? 12.670 3.239 -37.622 1.00 96.44 664 ARG A N 1
ATOM 5123 C CA . ARG A 1 664 ? 12.029 1.916 -37.518 1.00 96.44 664 ARG A CA 1
ATOM 5124 C C . ARG A 1 664 ? 11.858 1.456 -36.071 1.00 96.44 664 ARG A C 1
ATOM 5126 O O . ARG A 1 664 ? 10.804 0.912 -35.746 1.00 96.44 664 ARG A O 1
ATOM 5133 N N . PHE A 1 665 ? 12.882 1.665 -35.245 1.00 98.25 665 PHE A N 1
ATOM 5134 C CA . PHE A 1 665 ? 12.914 1.245 -33.843 1.00 98.25 665 PHE A CA 1
ATOM 5135 C C . PHE A 1 665 ? 12.566 2.367 -32.862 1.00 98.25 665 PHE A C 1
ATOM 5137 O O . PHE A 1 665 ? 12.673 2.172 -31.656 1.00 98.25 665 PHE A O 1
ATOM 5144 N N . HIS A 1 666 ? 12.153 3.537 -33.353 1.00 97.44 666 HIS A N 1
ATOM 5145 C CA . HIS A 1 666 ? 11.708 4.646 -32.515 1.00 97.44 666 HIS A CA 1
ATOM 5146 C C . HIS A 1 666 ? 10.468 4.250 -31.701 1.00 97.44 666 HIS A C 1
ATOM 5148 O O . HIS A 1 666 ? 9.606 3.530 -32.205 1.00 97.44 666 HIS A O 1
ATOM 5154 N N . HIS A 1 667 ? 10.323 4.763 -30.476 1.00 95.81 667 HIS A N 1
ATOM 5155 C CA . HIS A 1 667 ? 9.229 4.381 -29.570 1.00 95.81 667 HIS A CA 1
ATOM 5156 C C . HIS A 1 667 ? 7.821 4.635 -30.136 1.00 95.81 667 HIS A C 1
ATOM 5158 O O . HIS A 1 667 ? 6.865 4.012 -29.703 1.00 95.81 667 HIS A O 1
ATOM 5164 N N . SER A 1 668 ? 7.667 5.522 -31.122 1.00 95.94 668 SER A N 1
ATOM 5165 C CA . SER A 1 668 ? 6.386 5.733 -31.815 1.00 95.94 668 SER A CA 1
ATOM 5166 C C . SER A 1 668 ? 6.043 4.660 -32.859 1.00 95.94 668 SER A C 1
ATOM 5168 O O . SER A 1 668 ? 4.993 4.744 -33.491 1.00 95.94 668 SER A O 1
ATOM 5170 N N . ARG A 1 669 ? 6.942 3.698 -33.102 1.00 97.12 669 ARG A N 1
ATOM 5171 C CA . ARG A 1 669 ? 6.821 2.642 -34.124 1.00 97.12 669 ARG A CA 1
ATOM 5172 C C . ARG A 1 669 ? 7.309 1.270 -33.657 1.00 97.12 669 ARG A C 1
ATOM 5174 O O . ARG A 1 669 ? 7.297 0.321 -34.440 1.00 97.12 669 ARG A O 1
ATOM 5181 N N . PHE A 1 670 ? 7.765 1.161 -32.415 1.00 98.31 670 PHE A N 1
ATOM 5182 C CA . PHE A 1 670 ? 8.284 -0.073 -31.850 1.00 98.31 670 PHE A CA 1
ATOM 5183 C C . PHE A 1 670 ? 7.909 -0.156 -30.367 1.00 98.31 670 PHE A C 1
ATOM 5185 O O . PHE A 1 670 ? 8.052 0.845 -29.657 1.00 98.31 670 PHE A O 1
ATOM 5192 N N . PRO A 1 671 ? 7.404 -1.304 -29.890 1.00 98.19 671 PRO A N 1
ATOM 5193 C CA . PRO A 1 671 ? 6.998 -1.454 -28.503 1.00 98.19 671 PRO A CA 1
ATOM 5194 C C . PRO A 1 671 ? 8.189 -1.799 -27.610 1.00 98.19 671 PRO A C 1
ATOM 5196 O O . PRO A 1 671 ? 9.267 -2.184 -28.072 1.00 98.19 671 PRO A O 1
ATOM 5199 N N . SER A 1 672 ? 7.979 -1.713 -26.302 1.00 98.38 672 SER A N 1
ATOM 5200 C CA . SER A 1 672 ? 8.765 -2.525 -25.374 1.00 98.38 672 SER A CA 1
ATOM 5201 C C . SER A 1 672 ? 8.274 -3.965 -25.453 1.00 98.38 672 SER A C 1
ATOM 5203 O O . SER A 1 672 ? 7.094 -4.199 -25.702 1.00 98.38 672 SER A O 1
ATOM 5205 N N . TRP A 1 673 ? 9.149 -4.949 -25.269 1.00 98.38 673 TRP A N 1
ATOM 5206 C CA . TRP A 1 673 ? 8.739 -6.334 -25.490 1.00 98.38 673 TRP A CA 1
ATOM 5207 C C . TRP A 1 673 ? 9.444 -7.341 -24.592 1.00 98.38 673 TRP A C 1
ATOM 5209 O O . TRP A 1 673 ? 10.515 -7.094 -24.036 1.00 98.38 673 TRP A O 1
ATOM 5219 N N . SER A 1 674 ? 8.816 -8.500 -24.450 1.00 97.81 674 SER A N 1
ATOM 5220 C CA . SER A 1 674 ? 9.390 -9.719 -23.894 1.00 97.81 674 SER A CA 1
ATOM 5221 C C . SER A 1 674 ? 9.106 -10.882 -24.834 1.00 97.81 674 SER A C 1
ATOM 5223 O O . SER A 1 674 ? 8.063 -10.919 -25.484 1.00 97.81 674 SER A O 1
ATOM 5225 N N . PHE A 1 675 ? 10.066 -11.794 -24.938 1.00 97.88 675 PHE A N 1
ATOM 5226 C CA . PHE A 1 675 ? 10.034 -12.910 -25.870 1.00 97.88 675 PHE A CA 1
ATOM 5227 C C . PHE A 1 675 ? 10.477 -14.198 -25.172 1.00 97.88 675 PHE A C 1
ATOM 5229 O O . PHE A 1 675 ? 11.550 -14.233 -24.559 1.00 97.88 675 PHE A O 1
ATOM 5236 N N . ASN A 1 676 ? 9.653 -15.243 -25.278 1.00 96.56 676 ASN A N 1
ATOM 5237 C CA . ASN A 1 676 ? 9.896 -16.571 -24.706 1.00 96.56 676 ASN A CA 1
ATOM 5238 C C . ASN A 1 676 ? 10.269 -16.514 -23.210 1.00 96.56 676 ASN A C 1
ATOM 5240 O O . ASN A 1 676 ? 11.261 -17.101 -22.789 1.00 96.56 676 ASN A O 1
ATOM 5244 N N . MET A 1 677 ? 9.544 -15.730 -22.401 1.00 92.56 677 MET A N 1
ATOM 5245 C CA . MET A 1 677 ? 9.932 -15.447 -21.009 1.00 92.56 677 MET A CA 1
ATOM 5246 C C . MET A 1 677 ? 9.824 -16.665 -20.081 1.00 92.56 677 MET A C 1
ATOM 5248 O O . MET A 1 677 ? 10.504 -16.717 -19.057 1.00 92.56 677 MET A O 1
ATOM 5252 N N . ARG A 1 678 ? 8.954 -17.625 -20.410 1.00 87.56 678 ARG A N 1
ATOM 5253 C CA . ARG A 1 678 ? 8.711 -18.839 -19.606 1.00 87.56 678 ARG A CA 1
ATOM 5254 C C . ARG A 1 678 ? 9.004 -20.119 -20.380 1.00 87.56 678 ARG A C 1
ATOM 5256 O O . ARG A 1 678 ? 9.077 -21.199 -19.801 1.00 87.56 678 ARG A O 1
ATOM 5263 N N . GLU A 1 679 ? 9.171 -19.987 -21.683 1.00 87.31 679 GLU A N 1
ATOM 5264 C CA . GLU A 1 679 ? 9.428 -21.041 -22.639 1.00 87.31 679 GLU A CA 1
ATOM 5265 C C . GLU A 1 679 ? 10.938 -21.248 -22.810 1.00 87.31 679 GLU A C 1
ATOM 5267 O O . GLU A 1 679 ? 11.744 -20.346 -22.589 1.00 87.31 679 GLU A O 1
ATOM 5272 N N . HIS A 1 680 ? 11.331 -22.453 -23.228 1.00 89.56 680 HIS A N 1
ATOM 5273 C CA . HIS A 1 680 ? 12.704 -22.804 -23.632 1.00 89.56 680 HIS A CA 1
ATOM 5274 C C . HIS A 1 680 ? 13.810 -22.640 -22.568 1.00 89.56 680 HIS A C 1
ATOM 5276 O O . HIS A 1 680 ? 14.975 -22.901 -22.855 1.00 89.56 680 HIS A O 1
ATOM 5282 N N . GLY A 1 681 ? 13.486 -22.272 -21.324 1.00 90.12 681 GLY A N 1
ATOM 5283 C CA . GLY A 1 681 ? 14.444 -22.209 -20.214 1.00 90.12 681 GLY A CA 1
ATOM 5284 C C . GLY A 1 681 ? 15.661 -21.330 -20.529 1.00 90.12 681 GLY A C 1
ATOM 5285 O O . GLY A 1 681 ? 15.521 -20.148 -20.833 1.00 90.12 681 GLY A O 1
ATOM 5286 N N . ALA A 1 682 ? 16.863 -21.915 -20.490 1.00 92.69 682 ALA A N 1
ATOM 5287 C CA . ALA A 1 682 ? 18.117 -21.220 -20.807 1.00 92.69 682 ALA A CA 1
ATOM 5288 C C . ALA A 1 682 ? 18.225 -20.750 -22.273 1.00 92.69 682 ALA A C 1
ATOM 5290 O O . ALA A 1 682 ? 19.131 -19.994 -22.613 1.00 92.69 682 ALA A O 1
ATOM 5291 N N . ASP A 1 683 ? 17.333 -21.195 -23.157 1.00 94.75 683 ASP A N 1
ATOM 5292 C CA . ASP A 1 683 ? 17.269 -20.758 -24.552 1.00 94.75 683 ASP A CA 1
ATOM 5293 C C . ASP A 1 683 ? 16.249 -19.628 -24.798 1.00 94.75 683 ASP A C 1
ATOM 5295 O O . ASP A 1 683 ? 16.172 -19.120 -25.921 1.00 94.75 683 ASP A O 1
ATOM 5299 N N . GLY A 1 684 ? 15.497 -19.220 -23.766 1.00 93.75 684 GLY A N 1
ATOM 5300 C CA . GLY A 1 684 ? 14.502 -18.142 -23.793 1.00 93.75 684 GLY A CA 1
ATOM 5301 C C . GLY A 1 684 ? 14.852 -16.953 -22.886 1.00 93.75 684 GLY A C 1
ATOM 5302 O O . GLY A 1 684 ? 16.009 -16.703 -22.553 1.00 93.75 684 GLY A O 1
ATOM 5303 N N . GLY A 1 685 ? 13.840 -16.190 -22.477 1.00 95.88 685 GLY A N 1
ATOM 5304 C CA . GLY A 1 685 ? 13.965 -15.135 -21.471 1.00 95.88 685 GLY A CA 1
ATOM 5305 C C . GLY A 1 685 ? 14.520 -13.818 -22.001 1.00 95.88 685 GLY A C 1
ATOM 5306 O O . GLY A 1 685 ? 15.392 -13.228 -21.361 1.00 95.88 685 GLY A O 1
ATOM 5307 N N . LEU A 1 686 ? 14.049 -13.347 -23.157 1.00 98.06 686 LEU A N 1
ATOM 5308 C CA . LEU A 1 686 ? 14.505 -12.090 -23.751 1.00 98.06 686 LEU A CA 1
ATOM 5309 C C . LEU A 1 686 ? 13.541 -10.939 -23.481 1.00 98.06 686 LEU A C 1
ATOM 5311 O O . LEU A 1 686 ? 12.330 -11.122 -23.374 1.00 98.06 686 LEU A O 1
ATOM 5315 N N . TYR A 1 687 ? 14.085 -9.731 -23.410 1.00 97.94 687 TYR A N 1
ATOM 5316 C CA . TYR A 1 687 ? 13.304 -8.503 -23.402 1.00 97.94 687 TYR A CA 1
ATOM 5317 C C . TYR A 1 687 ? 14.040 -7.388 -24.135 1.00 97.94 687 TYR A C 1
ATOM 5319 O O . TYR A 1 687 ? 15.269 -7.384 -24.197 1.00 97.94 687 TYR A O 1
ATOM 5327 N N . GLY A 1 688 ? 13.308 -6.419 -24.670 1.00 98.06 688 GLY A N 1
ATOM 5328 C CA . GLY A 1 688 ? 13.911 -5.337 -25.434 1.00 98.06 688 GLY A CA 1
ATOM 5329 C C . GLY A 1 688 ? 13.095 -4.060 -25.445 1.00 98.06 688 GLY A C 1
ATOM 5330 O O . GLY A 1 688 ? 11.970 -3.985 -24.944 1.00 98.06 688 GLY A O 1
ATOM 5331 N N . PHE A 1 689 ? 13.729 -3.033 -25.997 1.00 98.25 689 PHE A N 1
ATOM 5332 C CA . PHE A 1 689 ? 13.262 -1.656 -25.951 1.00 98.25 689 PHE A CA 1
ATOM 5333 C C . PHE A 1 689 ? 13.337 -1.018 -27.333 1.00 98.25 689 PHE A C 1
ATOM 5335 O O . PHE A 1 689 ? 14.130 -1.464 -28.165 1.00 98.25 689 PHE A O 1
ATOM 5342 N N . PRO A 1 690 ? 12.575 0.059 -27.560 1.00 97.75 690 PRO A N 1
ATOM 5343 C CA . PRO A 1 690 ? 12.860 0.990 -28.640 1.00 97.75 690 PRO A CA 1
ATOM 5344 C C . PRO A 1 690 ? 14.279 1.555 -28.551 1.00 97.75 690 PRO A C 1
ATOM 5346 O O . PRO A 1 690 ? 14.911 1.541 -27.491 1.00 97.75 690 PRO A O 1
ATOM 5349 N N . VAL A 1 691 ? 14.760 2.075 -29.677 1.00 97.25 691 VAL A N 1
ATOM 5350 C CA . VAL A 1 691 ? 16.017 2.823 -29.727 1.00 97.25 691 VAL A CA 1
ATOM 5351 C C . VAL A 1 691 ? 15.878 4.129 -28.936 1.00 97.25 691 VAL A C 1
ATOM 5353 O O . VAL A 1 691 ? 14.852 4.806 -29.037 1.00 97.25 691 VAL A O 1
ATOM 5356 N N . ASP A 1 692 ? 16.894 4.474 -28.147 1.00 94.06 692 ASP A N 1
ATOM 5357 C CA . ASP A 1 692 ? 16.940 5.747 -27.422 1.00 94.06 692 ASP A CA 1
ATOM 5358 C C . ASP A 1 692 ? 17.359 6.932 -28.323 1.00 94.06 692 ASP A C 1
ATOM 5360 O O . ASP A 1 692 ? 17.658 6.779 -29.512 1.00 94.06 692 ASP A O 1
ATOM 5364 N N . GLU A 1 693 ? 17.408 8.134 -27.744 1.00 90.25 693 GLU A N 1
ATOM 5365 C CA . GLU A 1 693 ? 17.814 9.367 -28.438 1.00 90.25 693 GLU A CA 1
ATOM 5366 C C . GLU A 1 693 ? 19.269 9.342 -28.946 1.00 90.25 693 GLU A C 1
ATOM 5368 O O . GLU A 1 693 ? 19.596 9.961 -29.962 1.00 90.25 693 GLU A O 1
ATOM 5373 N N . ASN A 1 694 ? 20.131 8.555 -28.300 1.00 91.94 694 ASN A N 1
ATOM 5374 C CA . ASN A 1 694 ? 21.529 8.367 -28.678 1.00 91.94 694 ASN A CA 1
ATOM 5375 C C . ASN A 1 694 ? 21.707 7.283 -29.755 1.00 91.94 694 ASN A C 1
ATOM 5377 O O . ASN A 1 694 ? 22.817 7.076 -30.256 1.00 91.94 694 ASN A O 1
ATOM 5381 N N . GLY A 1 695 ? 20.624 6.621 -30.170 1.00 96.19 695 GLY A N 1
ATOM 5382 C CA . GLY A 1 695 ? 20.645 5.540 -31.149 1.00 96.19 695 GLY A CA 1
ATOM 5383 C C . GLY A 1 695 ? 20.964 4.172 -30.555 1.00 96.19 695 GLY A C 1
ATOM 5384 O O . GLY A 1 695 ? 21.378 3.289 -31.300 1.00 96.19 695 GLY A O 1
ATOM 5385 N N . ILE A 1 696 ? 20.820 3.973 -29.248 1.00 97.50 696 ILE A N 1
ATOM 5386 C CA . ILE A 1 696 ? 21.101 2.702 -28.583 1.00 97.50 696 ILE A CA 1
ATOM 5387 C C . ILE A 1 696 ? 19.837 1.847 -28.549 1.00 97.50 696 ILE A C 1
ATOM 5389 O O . ILE A 1 696 ? 18.854 2.179 -27.888 1.00 97.50 696 ILE A O 1
ATOM 5393 N N . LEU A 1 697 ? 19.881 0.710 -29.243 1.00 98.06 697 LEU A N 1
ATOM 5394 C CA . LEU A 1 697 ? 18.890 -0.353 -29.130 1.00 98.06 697 LEU A CA 1
ATOM 5395 C C . LEU A 1 697 ? 19.363 -1.346 -28.068 1.00 98.06 697 LEU A C 1
ATOM 5397 O O . LEU A 1 697 ? 20.462 -1.897 -28.176 1.00 98.06 697 LEU A O 1
ATOM 5401 N N . LYS A 1 698 ? 18.542 -1.576 -27.041 1.00 97.88 698 LYS A N 1
ATOM 5402 C CA . LYS A 1 698 ? 18.906 -2.419 -25.897 1.00 97.88 698 LYS A CA 1
ATOM 5403 C C . LYS A 1 698 ? 18.092 -3.708 -25.860 1.00 97.88 698 LYS A C 1
ATOM 5405 O O . LYS A 1 698 ? 16.867 -3.672 -25.970 1.00 97.88 698 LYS A O 1
ATOM 5410 N N . ILE A 1 699 ? 18.776 -4.827 -25.629 1.00 98.25 699 ILE A N 1
ATOM 5411 C CA . ILE A 1 699 ? 18.178 -6.151 -25.415 1.00 98.25 699 ILE A CA 1
ATOM 5412 C C . ILE A 1 699 ? 18.748 -6.738 -24.126 1.00 98.25 699 ILE A C 1
ATOM 5414 O O . ILE A 1 699 ? 19.951 -6.674 -23.884 1.00 98.25 699 ILE A O 1
ATOM 5418 N N . GLY A 1 700 ? 17.893 -7.297 -23.282 1.00 96.94 700 GLY A N 1
ATOM 5419 C CA . GLY A 1 700 ? 18.292 -8.036 -22.096 1.00 96.94 700 GLY A CA 1
ATOM 5420 C C . GLY A 1 700 ? 17.951 -9.517 -22.194 1.00 96.94 700 GLY A C 1
ATOM 5421 O O . GLY A 1 700 ? 17.009 -9.916 -22.876 1.00 96.94 700 GLY A O 1
ATOM 5422 N N . TYR A 1 701 ? 18.729 -10.320 -21.479 1.00 97.00 701 TYR A N 1
ATOM 5423 C CA . TYR A 1 701 ? 18.566 -11.758 -21.332 1.00 97.00 701 TYR A CA 1
ATOM 5424 C C . TYR A 1 701 ? 18.476 -12.114 -19.845 1.00 97.00 701 TYR A C 1
ATOM 5426 O O . TYR A 1 701 ? 19.340 -11.735 -19.045 1.00 97.00 701 TYR A O 1
ATOM 5434 N N . ARG A 1 702 ? 17.417 -12.846 -19.494 1.00 90.75 702 ARG A N 1
ATOM 5435 C CA . ARG A 1 702 ? 17.073 -13.295 -18.138 1.00 90.75 702 ARG A CA 1
ATOM 5436 C C . ARG A 1 702 ? 16.816 -14.810 -18.057 1.00 90.75 702 ARG A C 1
ATOM 5438 O O . ARG A 1 702 ? 16.444 -15.283 -16.991 1.00 90.75 702 ARG A O 1
ATOM 5445 N N . GLY A 1 703 ? 17.005 -15.567 -19.145 1.00 89.06 703 GLY A N 1
ATOM 5446 C CA . GLY A 1 703 ? 16.740 -17.015 -19.168 1.00 89.06 703 GLY A CA 1
ATOM 5447 C C . GLY A 1 703 ? 17.568 -17.795 -18.140 1.00 89.06 703 GLY A C 1
ATOM 5448 O O . GLY A 1 703 ? 17.049 -18.640 -17.418 1.00 89.06 703 GLY A O 1
ATOM 5449 N N . THR A 1 704 ? 18.851 -17.454 -17.999 1.00 90.12 704 THR A N 1
ATOM 5450 C CA . THR A 1 704 ? 19.731 -17.949 -16.931 1.00 90.12 704 THR A CA 1
ATOM 5451 C C . THR A 1 704 ? 20.285 -16.760 -16.167 1.00 90.12 704 THR A C 1
ATOM 5453 O O . THR A 1 704 ? 20.861 -15.855 -16.774 1.00 90.12 704 THR A O 1
ATOM 5456 N N . LYS A 1 705 ? 20.109 -16.765 -14.845 1.00 88.75 705 LYS A N 1
ATOM 5457 C CA . LYS A 1 705 ? 20.706 -15.780 -13.940 1.00 88.75 705 LYS A CA 1
ATOM 5458 C C . LYS A 1 705 ? 22.021 -16.324 -13.382 1.00 88.75 705 LYS A C 1
ATOM 5460 O O . LYS A 1 705 ? 22.181 -17.535 -13.251 1.00 88.75 705 LYS A O 1
ATOM 5465 N N . TYR A 1 706 ? 22.950 -15.429 -13.067 1.00 92.31 706 TYR A N 1
ATOM 5466 C CA . TYR A 1 706 ? 24.297 -15.793 -12.624 1.00 92.31 706 TYR A CA 1
ATOM 5467 C C . TYR A 1 706 ? 24.604 -15.205 -11.251 1.00 92.31 706 TYR A C 1
ATOM 5469 O O . TYR A 1 706 ? 24.246 -14.063 -10.975 1.00 92.31 706 TYR A O 1
ATOM 5477 N N . THR A 1 707 ? 25.297 -15.971 -10.418 1.00 93.75 707 THR A N 1
ATOM 5478 C CA . THR A 1 707 ? 25.823 -15.536 -9.121 1.00 93.75 707 THR A CA 1
ATOM 5479 C C . THR A 1 707 ? 27.339 -15.356 -9.200 1.00 93.75 707 THR A C 1
ATOM 5481 O O . THR A 1 707 ? 27.997 -15.862 -10.111 1.00 93.75 707 THR A O 1
ATOM 5484 N N . ASN A 1 708 ? 27.903 -14.599 -8.260 1.00 93.12 708 ASN A N 1
ATOM 5485 C CA . ASN A 1 708 ? 29.347 -14.422 -8.093 1.00 93.12 708 ASN A CA 1
ATOM 5486 C C . ASN A 1 708 ? 29.702 -14.687 -6.623 1.00 93.12 708 ASN A C 1
ATOM 5488 O O . ASN A 1 708 ? 29.880 -13.737 -5.854 1.00 93.12 708 ASN A O 1
ATOM 5492 N N . PRO A 1 709 ? 29.703 -15.964 -6.206 1.00 92.56 709 PRO A N 1
ATOM 5493 C CA . PRO A 1 709 ? 29.980 -16.344 -4.830 1.00 92.56 709 PRO A CA 1
ATOM 5494 C C . PRO A 1 709 ? 31.378 -15.898 -4.386 1.00 92.56 709 PRO A C 1
ATOM 5496 O O . PRO A 1 709 ? 32.375 -16.150 -5.061 1.00 92.56 709 PRO A O 1
ATOM 5499 N N . GLN A 1 710 ? 31.448 -15.237 -3.232 1.00 90.69 710 GLN A N 1
ATOM 5500 C CA . GLN A 1 710 ? 32.681 -14.809 -2.581 1.00 90.69 710 GLN A CA 1
ATOM 5501 C C . GLN A 1 710 ? 32.625 -15.125 -1.087 1.00 90.69 710 GLN A C 1
ATOM 5503 O O . GLN A 1 710 ? 31.598 -14.910 -0.435 1.00 90.69 710 GLN A O 1
ATOM 5508 N N . GLN A 1 711 ? 33.745 -15.583 -0.528 1.00 91.56 711 GLN A N 1
ATOM 5509 C CA . GLN A 1 711 ? 33.866 -15.808 0.909 1.00 91.56 711 GLN A CA 1
ATOM 5510 C C . GLN A 1 711 ? 33.869 -14.470 1.662 1.00 91.56 711 GLN A C 1
ATOM 5512 O O . GLN A 1 711 ? 34.680 -13.588 1.386 1.00 91.56 711 GLN A O 1
ATOM 5517 N N . GLN A 1 712 ? 32.950 -14.329 2.613 1.00 88.62 712 GLN A N 1
ATOM 5518 C CA . GLN A 1 712 ? 32.772 -13.139 3.438 1.00 88.62 712 GLN A CA 1
ATOM 5519 C C . GLN A 1 712 ? 33.583 -13.244 4.739 1.00 88.62 712 GLN A C 1
ATOM 5521 O O . GLN A 1 712 ? 34.104 -14.304 5.095 1.00 88.62 712 GLN A O 1
ATOM 5526 N N . SER A 1 713 ? 33.688 -12.139 5.480 1.00 87.12 713 SER A N 1
ATOM 5527 C CA . SER A 1 713 ? 34.480 -12.064 6.720 1.00 87.12 713 SER A CA 1
ATOM 5528 C C . SER A 1 713 ? 33.966 -12.959 7.855 1.00 87.12 713 SER A C 1
ATOM 5530 O O . SER A 1 713 ? 34.731 -13.308 8.752 1.00 87.12 713 SER A O 1
ATOM 5532 N N . ASP A 1 714 ? 32.695 -13.363 7.811 1.00 89.31 714 ASP A N 1
ATOM 5533 C CA . ASP A 1 714 ? 32.083 -14.328 8.731 1.00 89.31 714 ASP A CA 1
ATOM 5534 C C . ASP A 1 714 ? 32.288 -15.795 8.304 1.00 89.31 714 ASP A C 1
ATOM 5536 O O . ASP A 1 714 ? 31.786 -16.710 8.956 1.00 89.31 714 ASP A O 1
ATOM 5540 N N . GLY A 1 715 ? 33.040 -16.025 7.224 1.00 91.25 715 GLY A N 1
ATOM 5541 C CA . GLY A 1 715 ? 33.350 -17.342 6.678 1.00 91.25 715 GLY A CA 1
ATOM 5542 C C . GLY A 1 715 ? 32.276 -17.920 5.757 1.00 91.25 715 GLY A C 1
ATOM 5543 O O . GLY A 1 715 ? 32.535 -18.966 5.161 1.00 91.25 715 GLY A O 1
ATOM 5544 N N . GLN A 1 716 ? 31.119 -17.262 5.610 1.00 91.50 716 GLN A N 1
ATOM 5545 C CA . GLN A 1 716 ? 30.050 -17.702 4.713 1.00 91.50 716 GLN A CA 1
ATOM 5546 C C . GLN A 1 716 ? 30.293 -17.235 3.281 1.00 91.50 716 GLN A C 1
ATOM 5548 O O . GLN A 1 716 ? 30.895 -16.190 3.039 1.00 91.50 716 GLN A O 1
ATOM 5553 N N . GLU A 1 717 ? 29.812 -18.008 2.316 1.00 93.06 717 GLU A N 1
ATOM 5554 C CA . GLU A 1 717 ? 29.843 -17.629 0.908 1.00 93.06 717 GLU A CA 1
ATOM 5555 C C . GLU A 1 717 ? 28.579 -16.841 0.556 1.00 93.06 717 GLU A C 1
ATOM 5557 O O . GLU A 1 717 ? 27.469 -17.271 0.863 1.00 93.06 717 GLU A O 1
ATOM 5562 N N . ARG A 1 718 ? 28.741 -15.679 -0.082 1.00 92.12 718 ARG A N 1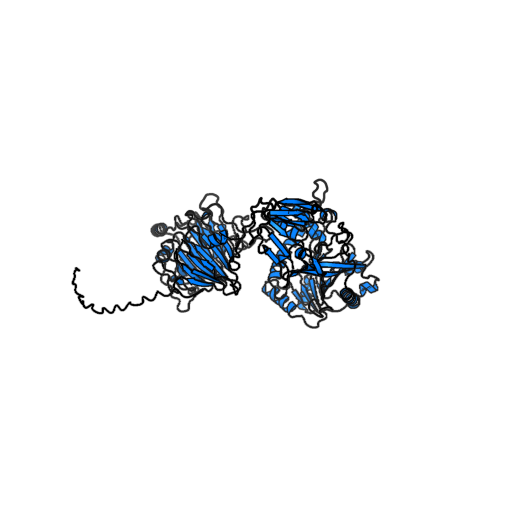
ATOM 5563 C CA . ARG A 1 718 ? 27.622 -14.875 -0.591 1.00 92.12 718 ARG A CA 1
ATOM 5564 C C . ARG A 1 718 ? 27.912 -14.411 -2.002 1.00 92.12 718 ARG A C 1
ATOM 5566 O O . ARG A 1 718 ? 29.051 -14.077 -2.321 1.00 92.12 718 ARG A O 1
ATOM 5573 N N . SER A 1 719 ? 26.880 -14.360 -2.837 1.00 93.38 719 SER A N 1
ATOM 5574 C CA . SER A 1 719 ? 26.983 -13.738 -4.155 1.00 93.38 719 SER A CA 1
ATOM 5575 C C . SER A 1 719 ? 27.161 -12.224 -4.002 1.00 93.38 719 SER A C 1
ATOM 5577 O O . SER A 1 719 ? 26.353 -11.573 -3.340 1.00 93.38 719 SER A O 1
ATOM 5579 N N . VAL A 1 720 ? 28.216 -11.658 -4.593 1.00 91.50 720 VAL A N 1
ATOM 5580 C CA . VAL A 1 720 ? 28.528 -10.219 -4.519 1.00 91.50 720 VAL A CA 1
ATOM 5581 C C . VAL A 1 720 ? 28.580 -9.631 -5.928 1.00 91.50 720 VAL A C 1
ATOM 5583 O O . VAL A 1 720 ? 29.236 -10.213 -6.794 1.00 91.50 720 VAL A O 1
ATOM 5586 N N . PRO A 1 721 ? 27.950 -8.473 -6.196 1.00 91.50 721 PRO A N 1
ATOM 5587 C CA . PRO A 1 721 ? 28.013 -7.861 -7.516 1.00 91.50 721 PRO A CA 1
ATOM 5588 C C . PRO A 1 721 ? 29.440 -7.603 -8.010 1.00 91.50 721 PRO A C 1
ATOM 5590 O O . PRO A 1 721 ? 30.274 -7.054 -7.291 1.00 91.50 721 PRO A O 1
ATOM 5593 N N . VAL A 1 722 ? 29.693 -7.935 -9.278 1.00 89.12 722 VAL A N 1
ATOM 5594 C CA . VAL A 1 722 ? 30.937 -7.615 -9.991 1.00 89.12 722 VAL A CA 1
ATOM 5595 C C . VAL A 1 722 ? 30.634 -6.985 -11.348 1.00 89.12 722 VAL A C 1
ATOM 5597 O O . VAL A 1 722 ? 29.856 -7.512 -12.145 1.00 89.12 722 VAL A O 1
ATOM 5600 N N . THR A 1 723 ? 31.225 -5.825 -11.618 1.00 86.69 723 THR A N 1
ATOM 5601 C CA . THR A 1 723 ? 30.956 -5.021 -12.816 1.00 86.69 723 THR A CA 1
ATOM 5602 C C . THR A 1 723 ? 32.254 -4.517 -13.441 1.00 86.69 723 THR A C 1
ATOM 5604 O O . THR A 1 723 ? 33.339 -4.650 -12.872 1.00 86.69 723 THR A O 1
ATOM 5607 N N . LYS A 1 724 ? 32.159 -3.887 -14.619 1.00 84.94 724 LYS A N 1
ATOM 5608 C CA . LYS A 1 724 ? 33.307 -3.213 -15.247 1.00 84.94 724 LYS A CA 1
ATOM 5609 C C . LYS A 1 724 ? 33.812 -2.012 -14.433 1.00 84.94 724 LYS A C 1
ATOM 5611 O O . LYS A 1 724 ? 34.912 -1.534 -14.682 1.00 84.94 724 LYS A O 1
ATOM 5616 N N . TRP A 1 725 ? 33.009 -1.533 -13.480 1.00 83.38 725 TRP A N 1
ATOM 5617 C CA . TRP A 1 725 ? 33.301 -0.381 -12.631 1.00 83.38 725 TRP A CA 1
ATOM 5618 C C . TRP A 1 725 ? 33.811 -0.772 -11.236 1.00 83.38 725 TRP A C 1
ATOM 5620 O O . TRP A 1 725 ? 34.303 0.092 -10.513 1.00 83.38 725 TRP A O 1
ATOM 5630 N N . SER A 1 726 ? 33.768 -2.062 -10.873 1.00 73.50 726 SER A N 1
ATOM 5631 C CA . SER A 1 726 ? 34.187 -2.562 -9.554 1.00 73.50 726 SER A CA 1
ATOM 5632 C C . SER A 1 726 ? 35.657 -2.276 -9.207 1.00 73.50 726 SER A C 1
ATOM 5634 O O . SER A 1 726 ? 35.975 -2.144 -8.031 1.00 73.50 726 SER A O 1
ATOM 5636 N N . GLY A 1 727 ? 36.544 -2.129 -10.198 1.00 58.56 727 GLY A N 1
ATOM 5637 C CA . GLY A 1 727 ? 37.973 -1.846 -9.991 1.00 58.56 727 GLY A CA 1
ATOM 5638 C C . GLY A 1 727 ? 38.336 -0.362 -9.821 1.00 58.56 727 GLY A C 1
ATOM 5639 O O . GLY A 1 727 ? 39.463 -0.054 -9.446 1.00 58.56 727 GLY A O 1
ATOM 5640 N N . ASN A 1 728 ? 37.405 0.569 -10.063 1.00 51.38 728 ASN A N 1
ATOM 5641 C CA . ASN A 1 728 ? 37.676 2.015 -10.004 1.00 51.38 728 ASN A CA 1
ATOM 5642 C C . ASN A 1 728 ? 37.454 2.629 -8.606 1.00 51.38 728 ASN A C 1
ATOM 5644 O O . ASN A 1 728 ? 37.566 3.840 -8.448 1.00 51.38 728 ASN A O 1
ATOM 5648 N N . LEU A 1 729 ? 37.155 1.812 -7.587 1.00 49.16 729 LEU A N 1
ATOM 5649 C CA . LEU A 1 729 ? 36.870 2.242 -6.207 1.00 49.16 729 LEU A CA 1
ATOM 5650 C C . LEU A 1 729 ? 38.090 2.152 -5.264 1.00 49.16 729 LEU A C 1
ATOM 5652 O O . LEU A 1 729 ? 37.928 1.996 -4.057 1.00 49.16 729 LEU A O 1
ATOM 5656 N N . GLY A 1 730 ? 39.314 2.221 -5.797 1.00 42.56 730 GLY A N 1
ATOM 5657 C CA . GLY A 1 730 ? 40.552 2.277 -5.000 1.00 42.56 730 GLY A CA 1
ATOM 5658 C C . GLY A 1 730 ? 41.090 0.931 -4.490 1.00 42.56 730 GLY A C 1
ATOM 5659 O O . GLY A 1 730 ? 42.221 0.875 -4.013 1.00 42.56 730 GLY A O 1
ATOM 5660 N N . GLU A 1 731 ? 40.347 -0.168 -4.645 1.00 45.66 731 GLU A N 1
ATOM 5661 C CA . GLU A 1 731 ? 40.803 -1.525 -4.315 1.00 45.66 731 GLU A CA 1
ATOM 5662 C C . GLU A 1 731 ? 41.338 -2.231 -5.571 1.00 45.66 731 GLU A C 1
ATOM 5664 O O . GLU A 1 731 ? 40.593 -2.732 -6.411 1.00 45.66 731 GLU A O 1
ATOM 5669 N N . THR A 1 732 ? 42.664 -2.275 -5.705 1.00 44.16 732 THR A N 1
ATOM 5670 C CA . THR A 1 732 ? 43.399 -2.796 -6.875 1.00 44.16 732 THR A CA 1
ATOM 5671 C C . THR A 1 732 ? 43.302 -4.316 -7.081 1.00 44.16 732 THR A C 1
ATOM 5673 O O . THR A 1 732 ? 43.913 -4.846 -8.009 1.00 44.16 732 THR A O 1
ATOM 5676 N N . THR A 1 733 ? 42.539 -5.031 -6.247 1.00 54.00 733 THR A N 1
ATOM 5677 C CA . THR A 1 733 ? 42.417 -6.500 -6.260 1.00 54.00 733 THR A CA 1
ATOM 5678 C C . THR A 1 733 ? 41.035 -7.020 -6.656 1.00 54.00 733 THR A C 1
ATOM 5680 O O . THR A 1 733 ? 40.874 -8.233 -6.785 1.00 54.00 733 THR A O 1
ATOM 5683 N N . THR A 1 734 ? 40.036 -6.154 -6.852 1.00 60.66 734 THR A N 1
ATOM 5684 C CA . THR A 1 734 ? 38.670 -6.595 -7.174 1.00 60.66 734 THR A CA 1
ATOM 5685 C C . THR A 1 734 ? 38.567 -6.975 -8.656 1.00 60.66 734 THR A C 1
ATOM 5687 O O . THR A 1 734 ? 38.857 -6.136 -9.515 1.00 60.66 734 THR A O 1
ATOM 5690 N N . PRO A 1 735 ? 38.159 -8.215 -8.999 1.00 64.12 735 PRO A N 1
ATOM 5691 C CA . PRO A 1 735 ? 37.962 -8.619 -10.388 1.00 64.12 735 PRO A CA 1
ATOM 5692 C C . PRO A 1 735 ? 36.985 -7.677 -11.100 1.00 64.12 735 PRO A C 1
ATOM 5694 O O . PRO A 1 735 ? 35.980 -7.277 -10.519 1.00 64.12 735 PRO A O 1
ATOM 5697 N N . VAL A 1 736 ? 37.255 -7.336 -12.361 1.00 77.75 736 VAL A N 1
ATOM 5698 C CA . VAL A 1 736 ? 36.318 -6.588 -13.214 1.00 77.75 736 VAL A CA 1
ATOM 5699 C C . VAL A 1 736 ? 35.742 -7.508 -14.278 1.00 77.75 736 VAL A C 1
ATOM 5701 O O . VAL A 1 736 ? 36.466 -8.291 -14.891 1.00 77.75 736 VAL A O 1
ATOM 5704 N N . VAL A 1 737 ? 34.435 -7.400 -14.518 1.00 82.50 737 VAL A N 1
ATOM 5705 C CA . VAL A 1 737 ? 33.740 -8.167 -15.562 1.00 82.50 737 VAL A CA 1
ATOM 5706 C C . VAL A 1 737 ? 33.154 -7.202 -16.586 1.00 82.50 737 VAL A C 1
ATOM 5708 O O . VAL A 1 737 ? 32.253 -6.418 -16.288 1.00 82.50 737 VAL A O 1
ATOM 5711 N N . ASN A 1 738 ? 33.682 -7.261 -17.807 1.00 81.00 738 ASN A N 1
ATOM 5712 C CA . ASN A 1 738 ? 33.270 -6.458 -18.964 1.00 81.00 738 ASN A CA 1
ATOM 5713 C C . ASN A 1 738 ? 32.617 -7.299 -20.077 1.00 81.00 738 ASN A C 1
ATOM 5715 O O . ASN A 1 738 ? 32.394 -6.800 -21.176 1.00 81.00 738 ASN A O 1
ATOM 5719 N N . GLN A 1 739 ? 32.340 -8.570 -19.794 1.00 85.44 739 GLN A N 1
ATOM 5720 C CA . GLN A 1 739 ? 31.730 -9.524 -20.712 1.00 85.44 739 GLN A CA 1
ATOM 5721 C C . GLN A 1 739 ? 30.491 -10.147 -20.073 1.00 85.44 739 GLN A C 1
ATOM 5723 O O . GLN A 1 739 ? 30.252 -10.029 -18.870 1.00 85.44 739 GLN A O 1
ATOM 5728 N N . VAL A 1 740 ? 29.705 -10.823 -20.899 1.00 92.25 740 VAL A N 1
ATOM 5729 C CA . VAL A 1 740 ? 28.533 -11.596 -20.490 1.00 92.25 740 VAL A CA 1
ATOM 5730 C C . VAL A 1 740 ? 28.765 -13.081 -20.788 1.00 92.25 740 VAL A C 1
ATOM 5732 O O . VAL A 1 740 ? 29.562 -13.402 -21.673 1.00 92.25 740 VAL A O 1
ATOM 5735 N N . PRO A 1 741 ? 28.088 -14.000 -20.081 1.00 93.81 741 PRO A N 1
ATOM 5736 C CA . PRO A 1 741 ? 28.214 -15.431 -20.331 1.00 93.81 741 PRO A CA 1
ATOM 5737 C C . PRO A 1 741 ? 27.872 -15.823 -21.772 1.00 93.81 741 PRO A C 1
ATOM 5739 O O . PRO A 1 741 ? 26.951 -15.279 -22.385 1.00 93.81 741 PRO A O 1
ATOM 5742 N N . GLU A 1 742 ? 28.585 -16.823 -22.296 1.00 95.06 742 GLU A N 1
ATOM 5743 C CA . GLU A 1 742 ? 28.458 -17.278 -23.688 1.00 95.06 742 GLU A CA 1
ATOM 5744 C C . GLU A 1 742 ? 27.020 -17.689 -24.047 1.00 95.06 742 GLU A C 1
ATOM 5746 O O . GLU A 1 742 ? 26.553 -17.399 -25.147 1.00 95.06 742 GLU A O 1
ATOM 5751 N N . GLN A 1 743 ? 26.292 -18.306 -23.108 1.00 96.00 743 GLN A N 1
ATOM 5752 C CA . GLN A 1 743 ? 24.888 -18.682 -23.300 1.00 96.00 743 GLN A CA 1
ATOM 5753 C C . GLN A 1 743 ? 24.017 -17.465 -23.639 1.00 96.00 743 GLN A C 1
ATOM 5755 O O . GLN A 1 743 ? 23.289 -17.490 -24.629 1.00 96.00 743 GLN A O 1
ATOM 5760 N N . ALA A 1 744 ? 24.134 -16.376 -22.874 1.00 96.06 744 ALA A N 1
ATOM 5761 C CA . ALA A 1 744 ? 23.375 -15.154 -23.123 1.00 96.06 744 ALA A CA 1
ATOM 5762 C C . ALA A 1 744 ? 23.695 -14.574 -24.509 1.00 96.06 744 ALA A C 1
ATOM 5764 O O . ALA A 1 744 ? 22.793 -14.181 -25.249 1.00 96.06 744 ALA A O 1
ATOM 5765 N N . HIS A 1 745 ? 24.979 -14.569 -24.887 1.00 96.38 745 HIS A N 1
ATOM 5766 C CA . HIS A 1 745 ? 25.413 -14.075 -26.193 1.00 96.38 745 HIS A CA 1
ATOM 5767 C C . HIS A 1 745 ? 24.841 -14.919 -27.340 1.00 96.38 745 HIS A C 1
ATOM 5769 O O . HIS A 1 745 ? 24.362 -14.361 -28.328 1.00 96.38 745 HIS A O 1
ATOM 5775 N N . LYS A 1 746 ? 24.848 -16.254 -27.210 1.00 97.06 746 LYS A N 1
ATOM 5776 C CA . LYS A 1 746 ? 24.265 -17.180 -28.196 1.00 97.06 746 LYS A CA 1
ATOM 5777 C C . LYS A 1 746 ? 22.776 -16.918 -28.404 1.00 97.06 746 LYS A C 1
ATOM 5779 O O . LYS A 1 746 ? 22.347 -16.773 -29.546 1.00 97.06 746 LYS A O 1
ATOM 5784 N N . VAL A 1 747 ? 22.009 -16.814 -27.319 1.00 97.69 747 VAL A N 1
ATOM 5785 C CA . VAL A 1 747 ? 20.553 -16.611 -27.382 1.00 97.69 747 VAL A CA 1
ATOM 5786 C C . VAL A 1 747 ? 20.210 -15.264 -28.022 1.00 97.69 747 VAL A C 1
ATOM 5788 O O . VAL A 1 747 ? 19.371 -15.214 -28.920 1.00 97.69 747 VAL A O 1
ATOM 5791 N N . VAL A 1 748 ? 20.889 -14.183 -27.623 1.00 98.00 748 VAL A N 1
ATOM 5792 C CA . VAL A 1 748 ? 20.641 -12.848 -28.194 1.00 98.00 748 VAL A CA 1
ATOM 5793 C C . VAL A 1 748 ? 21.061 -12.771 -29.659 1.00 98.00 748 VAL A C 1
ATOM 5795 O O . VAL A 1 748 ? 20.317 -12.218 -30.462 1.00 98.00 748 VAL A O 1
ATOM 5798 N N . THR A 1 749 ? 22.201 -13.359 -30.032 1.00 97.94 749 THR A N 1
ATOM 5799 C CA . THR A 1 749 ? 22.648 -13.386 -31.437 1.00 97.94 749 THR A CA 1
ATOM 5800 C C . THR A 1 749 ? 21.651 -14.145 -32.310 1.00 97.94 749 THR A C 1
ATOM 5802 O O . THR A 1 749 ? 21.208 -13.613 -33.322 1.00 97.94 749 THR A O 1
ATOM 5805 N N . ARG A 1 750 ? 21.204 -15.331 -31.870 1.00 97.94 750 ARG A N 1
ATOM 5806 C CA . ARG A 1 750 ? 20.172 -16.113 -32.568 1.00 97.94 750 ARG A CA 1
ATOM 5807 C C . ARG A 1 750 ? 18.882 -15.312 -32.749 1.00 97.94 750 ARG A C 1
ATOM 5809 O O . ARG A 1 750 ? 18.324 -15.287 -33.839 1.00 97.94 750 ARG A O 1
ATOM 5816 N N . PHE A 1 751 ? 18.419 -14.631 -31.700 1.00 98.31 751 PHE A N 1
ATOM 5817 C CA . PHE A 1 751 ? 17.221 -13.797 -31.793 1.00 98.31 751 PHE A CA 1
ATOM 5818 C C . PHE A 1 751 ? 17.391 -12.644 -32.789 1.00 98.31 751 PHE A C 1
ATOM 5820 O O . PHE A 1 751 ? 16.498 -12.406 -33.598 1.00 98.31 751 PHE A O 1
ATOM 5827 N N . LEU A 1 752 ? 18.531 -11.947 -32.758 1.00 98.38 752 LEU A N 1
ATOM 5828 C CA . LEU A 1 752 ? 18.833 -10.872 -33.705 1.00 98.38 752 LEU A CA 1
ATOM 5829 C C . LEU A 1 752 ? 18.814 -11.381 -35.150 1.00 98.38 752 LEU A C 1
ATOM 5831 O O . LEU A 1 752 ? 18.146 -10.781 -35.986 1.00 98.38 752 LEU A O 1
ATOM 5835 N N . ASP A 1 753 ? 19.479 -12.503 -35.426 1.00 98.06 753 ASP A N 1
ATOM 5836 C CA . ASP A 1 753 ? 19.555 -13.081 -36.771 1.00 98.06 753 ASP A CA 1
ATOM 5837 C C . ASP A 1 753 ? 18.188 -13.555 -37.288 1.00 98.06 753 ASP A C 1
ATOM 5839 O O . ASP A 1 753 ? 17.902 -13.466 -38.481 1.00 98.06 753 ASP A O 1
ATOM 5843 N N . GLU A 1 754 ? 17.329 -14.060 -36.402 1.00 97.75 754 GLU A N 1
ATOM 5844 C CA . GLU A 1 754 ? 16.049 -14.649 -36.793 1.00 97.75 754 GLU A CA 1
ATOM 5845 C C . GLU A 1 754 ? 14.872 -13.674 -36.814 1.00 97.75 754 GLU A C 1
ATOM 5847 O O . GLU A 1 754 ? 13.987 -13.823 -37.657 1.00 97.75 754 GLU A O 1
ATOM 5852 N N . TYR A 1 755 ? 14.821 -12.730 -35.873 1.00 98.38 755 TYR A N 1
ATOM 5853 C CA . TYR A 1 755 ? 13.663 -11.859 -35.653 1.00 98.38 755 TYR A CA 1
ATOM 5854 C C . TYR A 1 755 ? 13.937 -10.407 -36.044 1.00 98.38 755 TYR A C 1
ATOM 5856 O O . TYR A 1 755 ? 12.993 -9.718 -36.438 1.00 98.38 755 TYR A O 1
ATOM 5864 N N . LEU A 1 756 ? 15.199 -9.965 -36.021 1.00 98.25 756 LEU A N 1
ATOM 5865 C CA . LEU A 1 756 ? 15.621 -8.609 -36.395 1.00 98.25 756 LEU A CA 1
ATOM 5866 C C . LEU A 1 756 ? 16.779 -8.591 -37.428 1.00 98.25 756 LEU A C 1
ATOM 5868 O O . LEU A 1 756 ? 17.743 -7.832 -37.254 1.00 98.25 756 LEU A O 1
ATOM 5872 N N . PRO A 1 757 ? 16.719 -9.393 -38.515 1.00 98.12 757 PRO A N 1
ATOM 5873 C CA . PRO A 1 757 ? 17.809 -9.514 -39.487 1.00 98.12 757 PRO A CA 1
ATOM 5874 C C . PRO A 1 757 ? 18.120 -8.197 -40.210 1.00 98.12 757 PRO A C 1
ATOM 5876 O O . PRO A 1 757 ? 19.202 -8.030 -40.769 1.00 98.12 757 PRO A O 1
ATOM 5879 N N . GLU A 1 758 ? 17.199 -7.227 -40.211 1.00 97.56 758 GLU A N 1
ATOM 5880 C CA . GLU A 1 758 ? 17.444 -5.898 -40.769 1.00 97.56 758 GLU A CA 1
ATOM 5881 C C . GLU A 1 758 ? 18.636 -5.176 -40.121 1.00 97.56 758 GLU A C 1
ATOM 5883 O O . GLU A 1 758 ? 19.271 -4.357 -40.785 1.00 97.56 758 GLU A O 1
ATOM 5888 N N . LEU A 1 759 ? 18.975 -5.493 -38.865 1.00 98.19 759 LEU A N 1
ATOM 5889 C CA . LEU A 1 759 ? 20.131 -4.920 -38.173 1.00 98.19 759 LEU A CA 1
ATOM 5890 C C . LEU A 1 759 ? 21.443 -5.421 -38.785 1.00 98.19 759 LEU A C 1
ATOM 5892 O O . LEU A 1 759 ? 22.273 -4.610 -39.202 1.00 98.19 759 LEU A O 1
ATOM 5896 N N . SER A 1 760 ? 21.610 -6.741 -38.909 1.00 97.00 760 SER A N 1
ATOM 5897 C CA . SER A 1 760 ? 22.821 -7.337 -39.484 1.00 97.00 760 SER A CA 1
ATOM 5898 C C . SER A 1 760 ? 22.952 -7.028 -40.978 1.00 97.00 760 SER A C 1
ATOM 5900 O O . SER A 1 760 ? 24.047 -6.702 -41.437 1.00 97.00 760 SER A O 1
ATOM 5902 N N . ASN A 1 761 ? 21.839 -6.994 -41.719 1.00 97.25 761 ASN A N 1
ATOM 5903 C CA . ASN A 1 761 ? 21.803 -6.556 -43.121 1.00 97.25 761 ASN A CA 1
ATOM 5904 C C . ASN A 1 761 ? 22.287 -5.106 -43.311 1.00 97.25 761 ASN A C 1
ATOM 5906 O O . ASN A 1 761 ? 22.812 -4.765 -44.370 1.00 97.25 761 ASN A O 1
ATOM 5910 N N . ALA A 1 762 ? 22.127 -4.255 -42.293 1.00 97.06 762 ALA A N 1
ATOM 5911 C CA . ALA A 1 762 ? 22.625 -2.881 -42.273 1.00 97.06 762 ALA A CA 1
ATOM 5912 C C . ALA A 1 762 ? 24.041 -2.746 -41.669 1.00 97.06 762 ALA A C 1
ATOM 5914 O O . ALA A 1 762 ? 24.513 -1.625 -41.475 1.00 97.06 762 ALA A O 1
ATOM 5915 N N . GLY A 1 763 ? 24.716 -3.859 -41.353 1.00 97.12 763 GLY A N 1
ATOM 5916 C CA . GLY A 1 763 ? 26.038 -3.870 -40.716 1.00 97.12 763 GLY A CA 1
ATOM 5917 C C . GLY A 1 763 ? 26.031 -3.432 -39.247 1.00 97.12 763 GLY A C 1
ATOM 5918 O O . GLY A 1 763 ? 27.063 -3.009 -38.726 1.00 97.12 763 GLY A O 1
ATOM 5919 N N . ILE A 1 764 ? 24.874 -3.486 -38.579 1.00 98.12 764 ILE A N 1
ATOM 5920 C CA . ILE A 1 764 ? 24.717 -3.122 -37.170 1.00 98.12 764 ILE A CA 1
ATOM 5921 C C . ILE A 1 764 ? 24.799 -4.393 -36.328 1.00 98.12 764 ILE A C 1
ATOM 5923 O O . ILE A 1 764 ? 23.987 -5.307 -36.463 1.00 98.12 764 ILE A O 1
ATOM 5927 N N . HIS A 1 765 ? 25.767 -4.422 -35.418 1.00 96.81 765 HIS A N 1
ATOM 5928 C CA . HIS A 1 765 ? 26.022 -5.548 -34.526 1.00 96.81 765 HIS A CA 1
ATOM 5929 C C . HIS A 1 765 ? 26.034 -5.093 -33.064 1.00 96.81 765 HIS A C 1
ATOM 5931 O O . HIS A 1 765 ? 26.008 -3.896 -32.764 1.00 96.81 765 HIS A O 1
ATOM 5937 N N . ILE A 1 766 ? 26.070 -6.063 -32.150 1.00 96.88 766 ILE A N 1
ATOM 5938 C CA . ILE A 1 766 ? 26.267 -5.819 -30.719 1.00 96.88 766 ILE A CA 1
ATOM 5939 C C . ILE A 1 766 ? 27.570 -5.038 -30.542 1.00 96.88 766 ILE A C 1
ATOM 5941 O O . ILE A 1 766 ? 28.648 -5.536 -30.857 1.00 96.88 766 ILE A O 1
ATOM 5945 N N . SER A 1 767 ? 27.461 -3.806 -30.048 1.00 93.69 767 SER A N 1
ATOM 5946 C CA . SER A 1 767 ? 28.611 -2.943 -29.785 1.00 93.69 767 SER A CA 1
ATOM 5947 C C . SER A 1 767 ? 29.092 -3.065 -28.345 1.00 93.69 767 SER A C 1
ATOM 5949 O O . SER A 1 767 ? 30.282 -2.925 -28.083 1.00 93.69 767 SER A O 1
ATOM 5951 N N . GLU A 1 768 ? 28.175 -3.309 -27.405 1.00 92.56 768 GLU A N 1
ATOM 5952 C CA . GLU A 1 768 ? 28.485 -3.386 -25.977 1.00 92.56 768 GLU A CA 1
ATOM 5953 C C . GLU A 1 768 ? 27.616 -4.431 -25.273 1.00 92.56 768 GLU A C 1
ATOM 5955 O O . GLU A 1 768 ? 26.485 -4.708 -25.680 1.00 92.56 768 GLU A O 1
ATOM 5960 N N . SER A 1 769 ? 28.140 -4.996 -24.185 1.00 93.50 769 SER A N 1
ATOM 5961 C CA . SER A 1 769 ? 27.392 -5.881 -23.294 1.00 93.50 769 SER A CA 1
ATOM 5962 C C . SER A 1 769 ? 27.805 -5.676 -21.837 1.00 93.50 769 SER A C 1
ATOM 5964 O O . SER A 1 769 ? 28.900 -5.184 -21.555 1.00 93.50 769 SER A O 1
ATOM 5966 N N . ARG A 1 770 ? 26.910 -6.007 -20.902 1.00 92.12 770 ARG A N 1
ATOM 5967 C CA . ARG A 1 770 ? 27.152 -5.883 -19.459 1.00 92.12 770 ARG A CA 1
ATOM 5968 C C . ARG A 1 770 ? 26.312 -6.848 -18.639 1.00 92.12 770 ARG A C 1
ATOM 5970 O O . ARG A 1 770 ? 25.202 -7.204 -19.032 1.00 92.12 770 ARG A O 1
ATOM 5977 N N . LEU A 1 771 ? 26.799 -7.162 -17.444 1.00 93.00 771 LEU A N 1
ATOM 5978 C CA . LEU A 1 771 ? 25.967 -7.718 -16.382 1.00 93.00 771 LEU A CA 1
ATOM 5979 C C . LEU A 1 771 ? 25.113 -6.617 -15.733 1.00 93.00 771 LEU A C 1
ATOM 5981 O O . LEU A 1 771 ? 25.530 -5.460 -15.623 1.00 93.00 771 LEU A O 1
ATOM 5985 N N . CYS A 1 772 ? 23.912 -6.985 -15.296 1.00 91.94 772 CYS A N 1
ATOM 5986 C CA . CYS A 1 772 ? 23.022 -6.137 -14.509 1.00 91.94 772 CYS A CA 1
ATOM 5987 C C . CYS A 1 772 ? 22.625 -6.894 -13.241 1.00 91.94 772 CYS A C 1
ATOM 5989 O O . CYS A 1 772 ? 21.935 -7.906 -13.334 1.00 91.94 772 CYS A O 1
ATOM 5991 N N . TRP A 1 773 ? 23.081 -6.400 -12.089 1.00 93.19 773 TRP A N 1
ATOM 5992 C CA . TRP A 1 773 ? 22.911 -7.044 -10.787 1.00 93.19 773 TRP A CA 1
ATOM 5993 C C . TRP A 1 773 ? 21.671 -6.549 -10.054 1.00 93.19 773 TRP A C 1
ATOM 5995 O O . TRP A 1 773 ? 21.412 -5.348 -10.004 1.00 93.19 773 TRP A O 1
ATOM 6005 N N . TYR A 1 774 ? 20.946 -7.474 -9.446 1.00 91.44 774 TYR A N 1
ATOM 6006 C CA . TYR A 1 774 ? 19.804 -7.239 -8.568 1.00 91.44 774 TYR A CA 1
ATOM 6007 C C . TYR A 1 774 ? 19.768 -8.349 -7.507 1.00 91.44 774 TYR A C 1
ATOM 6009 O O . TYR A 1 774 ? 20.722 -9.118 -7.392 1.00 91.44 774 TYR A O 1
ATOM 6017 N N . THR A 1 775 ? 18.725 -8.386 -6.686 1.00 92.25 775 THR A N 1
ATOM 6018 C CA . THR A 1 775 ? 18.626 -9.322 -5.562 1.00 92.25 775 THR A CA 1
ATOM 6019 C C . THR A 1 775 ? 17.308 -10.046 -5.638 1.00 92.25 775 THR A C 1
ATOM 6021 O O . THR A 1 775 ? 16.313 -9.392 -5.353 1.00 92.25 775 THR A O 1
ATOM 6024 N N . ASP A 1 776 ? 17.355 -11.340 -5.948 1.00 91.19 776 ASP A N 1
ATOM 6025 C CA . ASP A 1 776 ? 16.203 -12.236 -5.981 1.00 91.19 776 ASP A CA 1
ATOM 6026 C C . ASP A 1 776 ? 15.875 -12.742 -4.578 1.00 91.19 776 ASP A C 1
ATOM 6028 O O . ASP A 1 776 ? 16.745 -13.239 -3.860 1.00 91.19 776 ASP A O 1
ATOM 6032 N N . SER A 1 777 ? 14.614 -12.641 -4.185 1.00 91.56 777 SER A N 1
ATOM 6033 C CA . SER A 1 777 ? 14.068 -13.377 -3.049 1.00 91.56 777 SER A CA 1
ATOM 6034 C C . SER A 1 777 ? 13.786 -14.836 -3.423 1.00 91.56 777 SER A C 1
ATOM 6036 O O . SER A 1 777 ? 13.646 -15.186 -4.597 1.00 91.56 777 SER A O 1
ATOM 6038 N N . PHE A 1 778 ? 13.675 -15.708 -2.420 1.00 87.44 778 PHE A N 1
ATOM 6039 C CA . PHE A 1 778 ? 13.432 -17.139 -2.639 1.00 87.44 778 PHE A CA 1
ATOM 6040 C C . PHE A 1 778 ? 12.130 -17.439 -3.415 1.00 87.44 778 PHE A C 1
ATOM 6042 O O . PHE A 1 778 ? 12.028 -18.491 -4.049 1.00 87.44 778 PHE A O 1
ATOM 6049 N N . ASP A 1 779 ? 11.146 -16.537 -3.376 1.00 88.38 779 ASP A N 1
ATOM 6050 C CA . ASP A 1 779 ? 9.853 -16.644 -4.060 1.00 88.38 779 ASP A CA 1
ATOM 6051 C C . ASP A 1 779 ? 9.632 -15.568 -5.145 1.00 88.38 779 ASP A C 1
ATOM 6053 O O . ASP A 1 779 ? 8.609 -15.595 -5.829 1.00 88.38 779 ASP A O 1
ATOM 6057 N N . ASN A 1 780 ? 10.616 -14.695 -5.391 1.00 85.75 780 ASN A N 1
ATOM 6058 C CA . ASN A 1 780 ? 10.552 -13.526 -6.283 1.00 85.75 780 ASN A CA 1
ATOM 6059 C C . ASN A 1 780 ? 9.507 -12.462 -5.872 1.00 85.75 780 ASN A C 1
ATOM 6061 O O . ASN A 1 780 ? 9.077 -11.667 -6.719 1.00 85.75 780 ASN A O 1
ATOM 6065 N N . HIS A 1 781 ? 9.090 -12.433 -4.600 1.00 89.00 781 HIS A N 1
ATOM 6066 C CA . HIS A 1 781 ? 8.282 -11.350 -4.043 1.00 89.00 781 HIS A CA 1
ATOM 6067 C C . HIS A 1 781 ? 9.136 -10.221 -3.450 1.00 89.00 781 HIS A C 1
ATOM 6069 O O . HIS A 1 781 ? 10.329 -10.355 -3.189 1.00 89.00 781 HIS A O 1
ATOM 6075 N N . TYR A 1 782 ? 8.521 -9.053 -3.240 1.00 88.38 782 TYR A N 1
ATOM 6076 C CA . TYR A 1 782 ? 9.240 -7.950 -2.614 1.00 88.38 782 TYR A CA 1
ATOM 6077 C C . TYR A 1 782 ? 9.556 -8.253 -1.148 1.00 88.38 782 TYR A C 1
ATOM 6079 O O . TYR A 1 782 ? 8.663 -8.612 -0.383 1.00 88.38 782 TYR A O 1
ATOM 6087 N N . VAL A 1 783 ? 10.796 -7.998 -0.727 1.00 89.31 783 VAL A N 1
ATOM 6088 C CA . VAL A 1 783 ? 11.179 -8.033 0.694 1.00 89.31 783 VAL A CA 1
ATOM 6089 C C . VAL A 1 783 ? 11.285 -6.606 1.226 1.00 89.31 783 VAL A C 1
ATOM 6091 O O . VAL A 1 783 ? 12.204 -5.862 0.873 1.00 89.31 783 VAL A O 1
ATOM 6094 N N . ILE A 1 784 ? 10.313 -6.216 2.055 1.00 89.75 784 ILE A N 1
ATOM 6095 C CA . ILE A 1 784 ? 10.219 -4.895 2.693 1.00 89.75 784 ILE A CA 1
ATOM 6096 C C . ILE A 1 784 ? 9.745 -5.107 4.130 1.00 89.75 784 ILE A C 1
ATOM 6098 O O . ILE A 1 784 ? 8.553 -5.282 4.375 1.00 89.75 784 ILE A O 1
ATOM 6102 N N . ASP A 1 785 ? 10.671 -5.128 5.084 1.00 87.62 785 ASP A N 1
ATOM 6103 C CA . ASP A 1 785 ? 10.313 -5.344 6.488 1.00 87.62 785 ASP A CA 1
ATOM 6104 C C . ASP A 1 785 ? 11.398 -4.823 7.441 1.00 87.62 785 ASP A C 1
ATOM 6106 O O . ASP A 1 785 ? 12.530 -4.506 7.052 1.00 87.62 785 ASP A O 1
ATOM 6110 N N . HIS A 1 786 ? 11.044 -4.753 8.719 1.00 87.00 786 HIS A N 1
ATOM 6111 C CA . HIS A 1 786 ? 11.988 -4.651 9.817 1.00 87.00 786 HIS A CA 1
ATOM 6112 C C . HIS A 1 786 ? 12.857 -5.908 9.895 1.00 87.00 786 HIS A C 1
ATOM 6114 O O . HIS A 1 786 ? 12.362 -7.030 9.800 1.00 87.00 786 HIS A O 1
ATOM 6120 N N . VAL A 1 787 ? 14.159 -5.735 10.129 1.00 88.00 787 VAL A N 1
ATOM 6121 C CA . VAL A 1 787 ? 15.079 -6.879 10.211 1.00 88.00 787 VAL A CA 1
ATOM 6122 C C . VAL A 1 787 ? 14.934 -7.575 11.571 1.00 88.00 787 VAL A C 1
ATOM 6124 O O . VAL A 1 787 ? 15.177 -6.940 12.604 1.00 88.00 787 VAL A O 1
ATOM 6127 N N . PRO A 1 788 ? 14.583 -8.876 11.622 1.00 82.81 788 PRO A N 1
ATOM 6128 C CA . PRO A 1 788 ? 14.408 -9.589 12.884 1.00 82.81 788 PRO A CA 1
ATOM 6129 C C . PRO A 1 788 ? 15.655 -9.530 13.773 1.00 82.81 788 PRO A C 1
ATOM 6131 O O . PRO A 1 788 ? 16.777 -9.716 13.312 1.00 82.81 788 PRO A O 1
ATOM 6134 N N . GLY A 1 789 ? 15.459 -9.279 15.070 1.00 84.38 789 GLY A N 1
ATOM 6135 C CA . GLY A 1 789 ? 16.555 -9.145 16.038 1.00 84.38 789 GLY A CA 1
ATOM 6136 C C . GLY A 1 789 ? 17.233 -7.769 16.061 1.00 84.38 789 GLY A C 1
ATOM 6137 O O . GLY A 1 789 ? 18.073 -7.536 16.935 1.00 84.38 789 GLY A O 1
ATOM 6138 N N . TYR A 1 790 ? 16.835 -6.840 15.183 1.00 87.69 790 TYR A N 1
ATOM 6139 C CA . TYR A 1 790 ? 17.361 -5.476 15.134 1.00 87.69 790 TYR A CA 1
ATOM 6140 C C . TYR A 1 790 ? 16.251 -4.435 15.317 1.00 87.69 790 TYR A C 1
ATOM 6142 O O . TYR A 1 790 ? 15.241 -4.436 14.620 1.00 87.69 790 TYR A O 1
ATOM 6150 N N . LYS A 1 791 ? 16.450 -3.495 16.245 1.00 88.81 791 LYS A N 1
ATOM 6151 C CA . LYS A 1 791 ? 15.619 -2.288 16.365 1.00 88.81 791 LYS A CA 1
ATOM 6152 C C . LYS A 1 791 ? 16.242 -1.152 15.564 1.00 88.81 791 LYS A C 1
ATOM 6154 O O . LYS A 1 791 ? 17.457 -0.989 15.589 1.00 88.81 791 LYS A O 1
ATOM 6159 N N . GLY A 1 792 ? 15.406 -0.355 14.898 1.00 91.00 792 GLY A N 1
ATOM 6160 C CA . GLY A 1 792 ? 15.861 0.785 14.094 1.00 91.00 792 GLY A CA 1
ATOM 6161 C C . GLY A 1 792 ? 16.438 0.404 12.727 1.00 91.00 792 GLY A C 1
ATOM 6162 O O . GLY A 1 792 ? 17.106 1.232 12.118 1.00 91.00 792 GLY A O 1
ATOM 6163 N N . LEU A 1 793 ? 16.185 -0.817 12.237 1.00 93.25 793 LEU A N 1
ATOM 6164 C CA . LEU A 1 793 ? 16.645 -1.290 10.929 1.00 93.25 793 LEU A CA 1
ATOM 6165 C C . LEU A 1 793 ? 15.482 -1.802 10.079 1.00 93.25 793 LEU A C 1
ATOM 6167 O O . LEU A 1 793 ? 14.689 -2.625 10.541 1.00 93.25 793 LEU A O 1
ATOM 6171 N N . VAL A 1 794 ? 15.420 -1.338 8.835 1.00 92.81 794 VAL A N 1
ATOM 6172 C CA . VAL A 1 794 ? 14.456 -1.769 7.815 1.00 92.81 794 VAL A CA 1
ATOM 6173 C C . VAL A 1 794 ? 15.201 -2.080 6.521 1.00 92.81 794 VAL A C 1
ATOM 6175 O O . VAL A 1 794 ? 16.170 -1.405 6.173 1.00 92.81 794 VAL A O 1
ATOM 6178 N N . ILE A 1 795 ? 14.737 -3.089 5.792 1.00 91.12 795 ILE A N 1
ATOM 6179 C CA . ILE A 1 795 ? 15.163 -3.343 4.415 1.00 91.12 795 ILE A CA 1
ATOM 6180 C C . ILE A 1 795 ? 14.166 -2.677 3.479 1.00 91.12 795 ILE A C 1
ATOM 6182 O O . ILE A 1 795 ? 12.963 -2.914 3.563 1.00 91.12 795 ILE A O 1
ATOM 6186 N N . GLY A 1 796 ? 14.678 -1.826 2.597 1.00 76.56 796 GLY A N 1
ATOM 6187 C CA . GLY A 1 796 ? 13.909 -1.167 1.559 1.00 76.56 796 GLY A CA 1
ATOM 6188 C C . GLY A 1 796 ? 14.068 -1.891 0.230 1.00 76.56 796 GLY A C 1
ATOM 6189 O O . GLY A 1 796 ? 14.999 -1.593 -0.513 1.00 76.56 796 GLY A O 1
ATOM 6190 N N . TRP A 1 797 ? 13.102 -2.762 -0.068 1.00 70.50 797 TRP A N 1
ATOM 6191 C CA . TRP A 1 797 ? 12.823 -3.346 -1.384 1.00 70.50 797 TRP A CA 1
ATOM 6192 C C . TRP A 1 797 ? 13.967 -4.180 -2.001 1.00 70.50 797 TRP A C 1
ATOM 6194 O O . TRP A 1 797 ? 14.922 -3.662 -2.583 1.00 70.50 797 TRP A O 1
ATOM 6204 N N . LEU A 1 798 ? 13.808 -5.504 -1.958 1.00 61.25 798 LEU A N 1
ATOM 6205 C CA . LEU A 1 798 ? 14.532 -6.494 -2.778 1.00 61.25 798 LEU A CA 1
ATOM 6206 C C . LEU A 1 798 ? 13.500 -7.260 -3.622 1.00 61.25 798 LEU A C 1
ATOM 6208 O O . LEU A 1 798 ? 12.345 -7.291 -3.205 1.00 61.25 798 LEU A O 1
ATOM 6212 N N . MET A 1 799 ? 13.864 -7.815 -4.786 1.00 52.75 799 MET A N 1
ATOM 6213 C CA . MET A 1 799 ? 12.931 -8.514 -5.694 1.00 52.75 799 MET A CA 1
ATOM 6214 C C . MET A 1 799 ? 13.464 -9.879 -6.077 1.00 52.75 799 MET A C 1
ATOM 6216 O O . MET A 1 799 ? 14.306 -9.882 -6.998 1.00 52.75 799 MET A O 1
#

Sequence (799 aa):
MKASTLTSLSLSLLSTASSTAASYSRPPLVVDVAPDHVRPYILPRYKGHAIKLTTSGQIIRFSITTNSSDGAFAVVQHTSKWTGWTSARPHTHREAHEHFYCSKGRVELWTKKNVTGAIDEARVLTLGDFGTAPPGTIHTFQHTDPDSQLTHIYNPAGFEKLYNVFSIGDFDSPHGSPYQLIGDDQQPFGDVTPEQEAQLNSLDLYVAKADVYVPRRDFVNGTAGNPSINWHNSNVWNNGNNSLSTDPTDPYYIAKDYGPKYLNNENGYKVIQTLLTAEQTPYKNFTISTLTLSPRLKGDKTNVAKLPNHFAIQMDEGQLALTIQGYKTEYLLPGDVAFIPKGTRFEYYATVPFTKFLFLNGGAKGLDYELLAKAHLPPSKDSPIIIVGAGVFGLSTSIHLAQRGYTNITVFDSKPYDEILYSYFDSCDSASSDINKIIRSAYGSQTEYQDLSTEALSAWAAWNAELKTINDNNHDGDGINGITPNSSLFMPNGYLNCSDSTTLPDFEIATIENMEKAGHHGSQLINNKQADIQLASEKGLEYALQPFSKNVLGVLDTTGGHTLADKACIFALYKAKKLGVRFVLDPELGKFTSFIYDSASNSATKTITGITTADGKHHAASLVVICCGGWTPSLLPSLDSLCESTAGSVFMLRIPESSPLRQRFHHSRFPSWSFNMREHGADGGLYGFPVDENGILKIGYRGTKYTNPQQQSDGQERSVPVTKWSGNLGETTTPVVNQVPEQAHKVVTRFLDEYLPELSNAGIHISESRLCWYTDSFDNHYVIDHVPGYKGLVIGWLM

InterPro domains:
  IPR006076 FAD dependent oxidoreductase [PF01266] (385-795)
  IPR011051 RmlC-like cupin domain superfamily [SSF51182] (31-353)
  IPR014710 RmlC-like jelly roll fold [G3DSA:2.60.120.10] (29-375)
  IPR014710 RmlC-like jelly roll fold [G3DSA:2.60.120.10] (46-258)
  IPR036188 FAD/NAD(P)-binding domain superfamily [G3DSA:3.50.50.60] (385-795)
  IPR036188 FAD/NAD(P)-binding domain superfamily [SSF51905] (385-794)
  IPR045170 MTOX family [PTHR10961] (382-796)

Radius of gyration: 33.13 Å; chains: 1; bounding box: 89×77×134 Å

Secondary structure (DSSP, 8-state):
--------PPP-------------PPPPSB-SS--SSS--EEE-TT-SEEEESSSSS-EEEEEE-TTTTTTS-EEEEEEE---SS-SS-SEE-SS-EEEEEEEES-EEEEEE-SSTT---EEEEE-TT-EEEE-TT-EEEEEE-STTEEEEEEEESS-TTHHHHHH--SB---TT--SS---S----S--SPPHHHHHHHHTTT-EE--TTT-------BTTEES-TTS--TT--GGGT------SSTT--EEE-TTTS-EEEE-TTS-EEEEEEE-GGGSTTS--EEEEEEEPBPPTTPPPEEEE-SS-EEEEEEES-EEEEETTS-EEEE-TT-EEEE-TT-EEEEEESSS-EEEEEEESSS--HHHHHHTTSBPPPPTTS-EEEE--SHHHHHHHHHHHHTT---EEEEESS-HHHHTT-GGGT--STTSSS-EEE----TT-HHHHHHHHHHHHHHHHHHHHHTTS---TTSS---TT--TT--SEE---EEEEES-SS--HHHHHHHHHHHHTT-TT-EEETT-HHHHHHHHHTT-GGGTS-SSS--EEEEETT-EEE-HHHHHHHHHHHHHHTT-EEEE-TTTT-EEEEEE-TT-BTTBEEEEEEEETTS-EEE-SEEEE--GGGHHHH-GGGTTTEEEEEEEEEEEE--TT-THHHHTSTTT--EEEESSSSSGGG--EEE----TTSEEEEEEEEEEE--EEE-TTS-EEE----TTGGGSS-TTS----S--HHHHHHHHHHHHHH-HHHHHTT--EEEEEEEEEEEETTS--EEEEPTTEESEEEEEE-